Protein AF-0000000070833401 (afdb_homodimer)

InterPro domains:
  IPR004697 p-Aminobenzoyl-glutamate transport protein AbgT [PF03806] (28-551)
  IPR004697 p-Aminobenzoyl-glutamate transport protein AbgT [PTHR30282] (25-554)

Radius of gyration: 35.16 Å; Cα contacts (8 Å, |Δi|>4): 1735; chains: 2; bounding box: 99×110×79 Å

Foldseek 3Di:
DVVVVVVVVVVVCVVCCLVVCLVVVVVVLVVLQVVLVVDDFLLVVLVVLLVVLLVVLQVCCVVPVQAFKWWFFFQDPNRTDIDIDGFHFDRLVDPVNVVCCVVCLVVLLVVQQLVVLLLLLLLLLLLLVLLCVLVLVLLQQQVPADLVCLLLSLLLSLLANCQNPCNLLVRSLLSQLVVCVVSVAHSLLRNLSNLLSNLLSPLAYQDQHSLLSNLQSNLCSLVVHRQDFSFQQHQLSPVLSSVLSVLSSCCSVPPLSVVCCVPAVVQFPPPPVCCPPPVVVVSDDDPLQVQLVVLLVVLLVVLVVVVVCQCPPPPHQAPLVVDVVSVVVLCVVPNPRSVRSHCGRVVSVSVSVSSNVSSVSNNVSSVVPPDPVVSVVSSVVSNVVCVVVSSSSSSLSSSSVSCVNSVVLVVLLQVLLVVCQPPDLLVVLLVLLQVLLSCCLSPVDLNSVCSSCVSRVLSNVVSVFFRSSLVVSSNSLSNSLNNQLRPPNPSLVVSQVSSCVRGHPVCSVVRDSSNSSSSCVSSSVSSSVSSSVVSSVCLVVQPRSGDSRTGGDPGGPRPIDRDPDDPPDPDDPDPPPVPPPDPPPPDPPPPPPPD/DVVVVVVVVVVVCVVCCLVVCLVVVVVVLVVLQVVLVVDDFLLVVLVVLLVVLLVVLQVCCVVPVQAFKWWFFFQDPNRTDIDIDGFHFDRLPDPVNVVCCVVCLVVLLVVQQLVVLLLLLLLLLLLLVLLCVLVLVLLQQQVPADLVCLLLSLLLSLLANVQNPCNLLVRSLLSQLVVCVVSVAHSLLRNLSNLLSNLLSPLAYQDQHSLLSNLQSNLCSLVVHRQDFSFQQHQLSPVLSSVLSVLSSCCSVPPLSVVCCVPAVVQFPPPPVCCPPPVVVVSDDDPLQVQLVVLLVVLLVVLVVVVVCQCPPPPHQAPLVVDVVNVVVQCVVPNCRSVRSHCGNVVSVSVSVSSNRSSVSNNVSSVVPPDPVVSVVSSVVSNVVCVVVSSSSSSLSSSSVSCVNSVVLVVLLQVLLVVCQPPDLLVVLLVLLQVLLSCCLSPVDLNSVCSSCVSRVLSNVVSVFFRSSLVVSSNSLSNSLNNQLRPPNPSLVVSQVSSCVRGHPVCSVVRDSSNSSSSCVSSSVSSSVSSSVVSSVCLVVQPRSGDSRTGGDPGGPRPIDRDPDDDPDPDDPDPPVVPPPDPPPPDPPPPPPPD

pLDDT: mean 80.58, std 19.97, range [19.89, 97.88]

Nearest PDB structures (foldseek):
  4r0c-assembly1_C  TM=8.937E-01  e=2.281E-22  Alcanivorax borkumensis SK2
  4r0c-assembly1_B  TM=8.796E-01  e=7.662E-22  Alcanivorax borkumensis SK2
  4r1i-assembly1_B  TM=8.698E-01  e=1.066E-20  Neisseria gonorrhoeae FA19
  8b22-assembly1_A  TM=9.460E-02  e=7.905E-01  Thermotoga maritima
  8b22-assembly1_B  TM=8.863E-02  e=1.479E+00  Thermotoga maritima

Solvent-accessible surface area (backbone atoms only — not comparable to full-atom values): 60332 Å² total; per-residue (Å²): 111,69,70,59,49,54,52,47,50,55,45,47,50,47,47,48,49,48,50,50,42,46,54,50,41,48,52,50,45,48,49,39,51,51,53,29,68,65,51,66,54,67,55,57,44,33,51,52,51,38,51,48,50,45,52,50,23,36,51,43,23,68,76,32,71,87,30,49,52,44,29,39,24,22,39,53,96,90,36,77,44,75,45,77,42,79,43,56,40,40,41,52,89,40,56,68,25,48,42,50,47,60,70,37,54,49,53,35,38,42,60,31,53,30,56,38,53,48,54,53,38,42,30,18,45,35,35,18,48,74,30,41,50,53,58,53,52,53,40,50,59,61,65,69,58,50,77,88,49,37,62,41,48,41,20,41,53,18,17,54,28,33,57,56,61,66,50,31,68,71,51,49,22,58,49,28,22,51,52,25,43,75,62,74,38,64,29,58,48,23,31,52,42,23,45,49,15,30,46,42,10,67,44,17,40,85,54,79,34,67,66,40,49,45,53,29,31,43,51,21,42,63,65,74,42,86,72,52,43,60,42,10,44,40,54,47,14,43,54,40,43,63,49,52,18,53,52,48,33,51,42,39,67,70,48,44,41,54,51,43,53,73,71,42,51,85,43,43,44,71,62,76,61,69,68,41,79,65,59,70,56,59,53,58,76,48,74,40,52,50,47,8,51,52,41,26,51,52,48,52,51,50,52,50,49,52,53,47,46,28,38,69,38,86,88,32,46,31,12,24,84,79,29,67,67,55,23,51,55,35,32,70,75,37,82,64,43,26,57,60,21,27,54,62,83,34,40,62,58,55,51,24,50,47,32,31,48,40,10,50,37,19,7,54,55,38,53,63,39,80,50,75,61,48,56,56,49,41,40,28,50,29,42,35,68,42,16,59,59,50,56,37,45,46,40,46,24,49,32,55,49,49,32,55,65,25,36,47,50,59,52,46,24,52,55,48,9,55,70,46,50,81,54,54,63,68,55,51,49,50,52,50,21,52,48,37,28,55,48,19,42,48,42,62,45,70,62,60,48,42,65,68,45,36,61,55,50,41,46,23,39,38,58,54,37,33,20,54,39,39,49,52,47,36,46,34,51,13,38,22,23,30,45,65,59,18,83,68,33,86,58,52,66,55,54,48,52,56,44,42,72,47,33,30,77,89,48,42,82,72,56,43,72,67,50,53,35,61,61,32,44,63,53,28,51,52,47,33,51,52,50,49,52,52,46,52,51,40,57,73,69,53,51,51,33,22,59,82,8,41,37,52,43,82,61,51,44,62,60,53,60,70,62,86,79,71,90,79,82,79,70,86,76,64,80,66,63,76,56,63,62,68,84,74,79,76,82,77,79,78,74,79,76,85,121,114,70,70,58,49,52,52,47,49,54,44,48,49,49,47,47,48,48,51,49,42,45,53,50,41,48,53,49,44,48,49,39,50,52,53,30,69,65,50,66,55,66,55,57,44,31,51,52,51,36,51,50,50,44,52,49,22,35,52,44,23,70,76,32,72,87,31,48,52,41,31,40,25,23,40,55,94,91,37,76,44,76,46,77,42,79,43,56,38,40,42,52,88,38,56,68,25,48,42,49,47,60,71,36,52,50,51,36,38,42,62,31,54,30,55,37,52,48,54,53,37,40,31,18,44,35,34,19,48,73,28,41,50,53,59,53,51,54,40,49,60,61,64,68,59,51,76,89,48,36,61,40,49,42,20,40,51,17,19,56,28,33,56,54,62,66,50,30,68,72,52,47,22,60,50,28,24,53,52,25,44,75,62,74,39,64,28,58,50,24,30,53,44,24,45,50,15,30,44,42,9,68,44,17,40,86,54,79,34,66,66,40,48,45,54,29,32,42,51,19,42,63,66,76,43,87,72,51,44,60,41,10,43,39,55,48,16,42,54,42,42,62,50,51,20,54,51,47,33,50,43,38,68,70,47,44,41,54,50,44,53,75,70,42,52,86,42,43,44,71,63,75,61,70,68,42,78,66,58,70,55,59,53,58,74,49,74,41,51,49,47,10,51,52,42,27,51,53,48,51,50,52,52,50,50,53,53,48,46,28,37,68,39,87,87,32,46,30,12,24,84,80,29,67,67,55,24,51,54,36,34,72,76,38,83,64,43,27,57,61,22,27,54,62,83,35,40,62,58,54,51,25,49,48,32,31,47,39,10,51,36,19,8,53,55,38,53,62,38,81,51,74,60,48,56,55,50,41,39,27,49,29,41,34,68,42,16,58,58,49,54,38,44,46,40,44,24,49,31,54,49,48,33,54,64,23,37,47,50,59,54,46,25,51,55,48,10,55,68,47,49,81,53,55,65,68,57,50,49,49,52,50,20,53,49,35,28,55,48,20,43,49,43,64,45,71,63,59,48,42,66,66,44,36,63,54,50,41,45,22,38,37,58,54,37,32,20,54,40,40,47,53,47,37,45,34,52,13,38,21,22,30,46,67,61,19,83,68,33,84,58,52,67,57,53,49,50,55,45,41,72,46,32,29,76,91,47,42,82,74,55,44,70,65,50,54,36,61,61,32,43,62,54,29,51,52,46,33,51,52,50,49,52,52,46,51,53,41,56,72,70,53,52,51,34,21,59,81,8,40,35,53,43,82,63,52,43,62,62,53,60,71,60,86,78,72,91,80,82,78,70,84,76,62,79,64,63,77,56,63,62,67,86,74,81,77,82,77,79,78,75,78,78,84,120

Structure (mmCIF, N/CA/C/O backbone):
data_AF-0000000070833401-model_v1
#
loop_
_entity.id
_entity.type
_entity.pdbx_description
1 polymer 'Aminobenzoyl-glutamate transporter'
#
loop_
_atom_site.group_PDB
_atom_site.id
_atom_site.type_symbol
_atom_site.label_atom_id
_atom_site.label_alt_id
_atom_site.label_comp_id
_atom_site.label_asym_id
_atom_site.label_entity_id
_atom_site.label_seq_id
_atom_site.pdbx_PDB_ins_code
_atom_site.Cartn_x
_atom_site.Cartn_y
_atom_site.Cartn_z
_atom_site.occupancy
_atom_site.B_iso_or_equiv
_atom_site.auth_seq_id
_atom_site.auth_comp_id
_atom_site.auth_asym_id
_atom_site.auth_atom_id
_atom_site.pdbx_PDB_model_num
ATOM 1 N N . MET A 1 1 ? 26.453 59.094 28.078 1 33.78 1 MET A N 1
ATOM 2 C CA . MET A 1 1 ? 26.672 58.094 29.125 1 33.78 1 MET A CA 1
ATOM 3 C C . MET A 1 1 ? 25.438 57.219 29.312 1 33.78 1 MET A C 1
ATOM 5 O O . MET A 1 1 ? 25.547 56.031 29.578 1 33.78 1 MET A O 1
ATOM 9 N N . ARG A 1 2 ? 24.188 57.781 29.219 1 46.44 2 ARG A N 1
ATOM 10 C CA . ARG A 1 2 ? 22.953 57.062 29.406 1 46.44 2 ARG A CA 1
ATOM 11 C C . ARG A 1 2 ? 22.688 56.125 28.219 1 46.44 2 ARG A C 1
ATOM 13 O O . ARG A 1 2 ? 22.219 55 28.391 1 46.44 2 ARG A O 1
ATOM 20 N N . GLU A 1 3 ? 22.984 56.531 26.922 1 43.03 3 GLU A N 1
ATOM 21 C CA . GLU A 1 3 ? 22.781 55.688 25.766 1 43.03 3 GLU A CA 1
ATOM 22 C C . GLU A 1 3 ? 23.734 54.5 25.766 1 43.03 3 GLU A C 1
ATOM 24 O O . GLU A 1 3 ? 23.359 53.406 25.359 1 43.03 3 GLU A O 1
ATOM 29 N N . ARG A 1 4 ? 25 54.656 26.281 1 44.91 4 ARG A N 1
ATOM 30 C CA . ARG A 1 4 ? 25.953 53.531 26.375 1 44.91 4 ARG A CA 1
ATOM 31 C C . ARG A 1 4 ? 25.516 52.531 27.422 1 44.91 4 ARG A C 1
ATOM 33 O O . ARG A 1 4 ? 25.719 51.312 27.266 1 44.91 4 ARG A O 1
ATOM 40 N N . THR A 1 5 ? 24.953 53.031 28.516 1 44.28 5 THR A N 1
ATOM 41 C CA . THR A 1 5 ? 24.531 52.125 29.562 1 44.28 5 THR A CA 1
ATOM 42 C C . THR A 1 5 ? 23.328 51.281 29.125 1 44.28 5 THR A C 1
ATOM 44 O O . THR A 1 5 ? 23.234 50.094 29.453 1 44.28 5 THR A O 1
ATOM 47 N N . GLU A 1 6 ? 22.344 51.938 28.406 1 39.84 6 GLU A N 1
ATOM 48 C CA . GLU A 1 6 ? 21.203 51.156 27.953 1 39.84 6 GLU A CA 1
ATOM 49 C C . GLU A 1 6 ? 21.609 50.156 26.891 1 39.84 6 GLU A C 1
ATOM 51 O O . GLU A 1 6 ? 21.094 49.031 26.875 1 39.84 6 GLU A O 1
ATOM 56 N N . GLN A 1 7 ? 22.562 50.469 26.047 1 41.88 7 GLN A N 1
ATOM 57 C CA . GLN A 1 7 ? 23.094 49.5 25.094 1 41.88 7 GLN A CA 1
ATOM 58 C C . GLN A 1 7 ? 23.828 48.375 25.797 1 41.88 7 GLN A C 1
ATOM 60 O O . GLN A 1 7 ? 23.766 47.219 25.375 1 41.88 7 GLN A O 1
ATOM 65 N N . ALA A 1 8 ? 24.547 48.625 26.828 1 45.19 8 ALA A N 1
ATOM 66 C CA . ALA A 1 8 ? 25.266 47.625 27.594 1 45.19 8 ALA A CA 1
ATOM 67 C C . ALA A 1 8 ? 24.281 46.719 28.359 1 45.19 8 ALA A C 1
ATOM 69 O O . ALA A 1 8 ? 24.5 45.5 28.453 1 45.19 8 ALA A O 1
ATOM 70 N N . ARG A 1 9 ? 23.281 47.219 28.938 1 46.38 9 ARG A N 1
ATOM 71 C CA . ARG A 1 9 ? 22.297 46.406 29.641 1 46.38 9 ARG A CA 1
ATOM 72 C C . ARG A 1 9 ? 21.516 45.531 28.656 1 46.38 9 ARG A C 1
ATOM 74 O O . ARG A 1 9 ? 21.203 44.375 28.969 1 46.38 9 ARG A O 1
ATOM 81 N N . SER A 1 10 ? 21.109 46.156 27.547 1 40.22 10 SER A N 1
ATOM 82 C CA . SER A 1 10 ? 20.469 45.344 26.5 1 40.22 10 SER A CA 1
ATOM 83 C C . SER A 1 10 ? 21.438 44.281 25.969 1 40.22 10 SER A C 1
ATOM 85 O O . SER A 1 10 ? 21.031 43.156 25.688 1 40.22 10 SER A O 1
ATOM 87 N N . LEU A 1 11 ? 22.734 44.656 25.875 1 39.94 11 LEU A N 1
ATOM 88 C CA . LEU A 1 11 ? 23.734 43.656 25.469 1 39.94 11 LEU A CA 1
ATOM 89 C C . LEU A 1 11 ? 23.922 42.594 26.547 1 39.94 11 LEU A C 1
ATOM 91 O O . LEU A 1 11 ? 24.047 41.406 26.234 1 39.94 11 LEU A O 1
ATOM 95 N N . LYS A 1 12 ? 24.031 43 27.812 1 43.66 12 LYS A N 1
ATOM 96 C CA . LYS A 1 12 ? 24.172 42.062 28.906 1 43.66 12 LYS A CA 1
ATOM 97 C C . LYS A 1 12 ? 22.938 41.156 29 1 43.66 12 LYS A C 1
ATOM 99 O O . LYS A 1 12 ? 23.047 39.969 29.281 1 43.66 12 LYS A O 1
ATOM 104 N N . PHE A 1 13 ? 21.766 41.75 28.891 1 38.03 13 PHE A N 1
ATOM 105 C CA . PHE A 1 13 ? 20.578 40.906 28.828 1 38.03 13 PHE A CA 1
ATOM 106 C C . PHE A 1 13 ? 20.641 39.938 27.641 1 38.03 13 PHE A C 1
ATOM 108 O O . PHE A 1 13 ? 20.266 38.781 27.75 1 38.03 13 PHE A O 1
ATOM 115 N N . ARG A 1 14 ? 21.172 40.469 26.531 1 37.56 14 ARG A N 1
ATOM 116 C CA . ARG A 1 14 ? 21.312 39.688 25.312 1 37.56 14 ARG A CA 1
ATOM 117 C C . ARG A 1 14 ? 22.344 38.594 25.484 1 37.56 14 ARG A C 1
ATOM 119 O O . ARG A 1 14 ? 22.125 37.438 25.047 1 37.56 14 ARG A O 1
ATOM 126 N N . VAL A 1 15 ? 23.422 38.969 26.078 1 40.91 15 VAL A N 1
ATOM 127 C CA . VAL A 1 15 ? 24.469 37.969 26.312 1 40.91 15 VAL A CA 1
ATOM 128 C C . VAL A 1 15 ? 24.031 36.969 27.391 1 40.91 15 VAL A C 1
ATOM 130 O O . VAL A 1 15 ? 24.234 35.781 27.266 1 40.91 15 VAL A O 1
ATOM 133 N N . LYS A 1 16 ? 23.484 37.438 28.469 1 41.69 16 LYS A N 1
ATOM 134 C CA . LYS A 1 16 ? 23.016 36.531 29.531 1 41.69 16 LYS A CA 1
ATOM 135 C C . LYS A 1 16 ? 21.828 35.688 29.062 1 41.69 16 LYS A C 1
ATOM 137 O O . LYS A 1 16 ? 21.719 34.531 29.406 1 41.69 16 LYS A O 1
ATOM 142 N N . PHE A 1 17 ? 20.938 36.344 28.391 1 35.47 17 PHE A N 1
ATOM 143 C CA . PHE A 1 17 ? 19.875 35.531 27.797 1 35.47 17 PHE A CA 1
ATOM 144 C C . PHE A 1 17 ? 20.422 34.5 26.828 1 35.47 17 PHE A C 1
ATOM 146 O O . PHE A 1 17 ? 19.984 33.344 26.812 1 35.47 17 PHE A O 1
ATOM 153 N N . SER A 1 18 ? 21.422 34.938 26.016 1 40.56 18 SER A N 1
ATOM 154 C CA . SER A 1 18 ? 22.031 34.031 25.062 1 40.56 18 SER A CA 1
ATOM 155 C C . SER A 1 18 ? 22.812 32.938 25.781 1 40.56 18 SER A C 1
ATOM 157 O O . SER A 1 18 ? 22.781 31.766 25.375 1 40.56 18 SER A O 1
ATOM 159 N N . ALA A 1 19 ? 23.672 33.281 26.75 1 44.22 19 ALA A N 1
ATOM 160 C CA . ALA A 1 19 ? 24.438 32.312 27.516 1 44.22 19 ALA A CA 1
ATOM 161 C C . ALA A 1 19 ? 23.516 31.422 28.359 1 44.22 19 ALA A C 1
ATOM 163 O O . ALA A 1 19 ? 23.75 30.219 28.484 1 44.22 19 ALA A O 1
ATOM 164 N N . SER A 1 20 ? 22.656 31.922 29.094 1 42.16 20 SER A N 1
ATOM 165 C CA . SER A 1 20 ? 21.688 31.156 29.875 1 42.16 20 SER A CA 1
ATOM 166 C C . SER A 1 20 ? 20.797 30.297 28.984 1 42.16 20 SER A C 1
ATOM 168 O O . SER A 1 20 ? 20.484 29.156 29.312 1 42.16 20 SER A O 1
ATOM 170 N N . PHE A 1 21 ? 20.359 30.891 27.953 1 42.53 21 PHE A N 1
ATOM 171 C CA . PHE A 1 21 ? 19.594 30.109 26.984 1 42.53 21 PHE A CA 1
ATOM 172 C C . PHE A 1 21 ? 20.469 29.062 26.328 1 42.53 21 PHE A C 1
ATOM 174 O O . PHE A 1 21 ? 20 27.984 25.969 1 42.53 21 PHE A O 1
ATOM 181 N N . GLY A 1 22 ? 21.766 29.422 26.062 1 47.41 22 GLY A N 1
ATOM 182 C CA . GLY A 1 22 ? 22.672 28.422 25.531 1 47.41 22 GLY A CA 1
ATOM 183 C C . GLY A 1 22 ? 22.828 27.203 26.438 1 47.41 22 GLY A C 1
ATOM 184 O O . GLY A 1 22 ? 22.75 26.062 25.969 1 47.41 22 GLY A O 1
ATOM 185 N N . LYS A 1 23 ? 23.203 27.516 27.688 1 50.62 23 LYS A N 1
ATOM 186 C CA . LYS A 1 23 ? 23.359 26.438 28.656 1 50.62 23 LYS A CA 1
ATOM 187 C C . LYS A 1 23 ? 22.016 25.781 28.953 1 50.62 23 LYS A C 1
ATOM 189 O O . LYS A 1 23 ? 21.922 24.547 29.016 1 50.62 23 LYS A O 1
ATOM 194 N N . ILE A 1 24 ? 21.047 26.438 29.266 1 49.03 24 ILE A N 1
ATOM 195 C CA . ILE A 1 24 ? 19.688 25.938 29.469 1 49.03 24 ILE A CA 1
ATOM 196 C C . ILE A 1 24 ? 19.188 25.281 28.172 1 49.03 24 ILE A C 1
ATOM 198 O O . ILE A 1 24 ? 18.531 24.234 28.219 1 49.03 24 ILE A O 1
ATOM 202 N N . GLY A 1 25 ? 19.578 25.938 27.078 1 53.31 25 GLY A N 1
ATOM 203 C CA . GLY A 1 25 ? 19.266 25.391 25.766 1 53.31 25 GLY A CA 1
ATOM 204 C C . GLY A 1 25 ? 19.875 24.016 25.531 1 53.31 25 GLY A C 1
ATOM 205 O O . GLY A 1 25 ? 19.188 23.109 25.062 1 53.31 25 GLY A O 1
ATOM 206 N N . ASN A 1 26 ? 21.172 24 25.938 1 56.78 26 ASN A N 1
ATOM 207 C CA . ASN A 1 26 ? 21.828 22.719 25.734 1 56.78 26 ASN A CA 1
ATOM 208 C C . ASN A 1 26 ? 21.266 21.641 26.641 1 56.78 26 ASN A C 1
ATOM 210 O O . ASN A 1 26 ? 21.078 20.484 26.219 1 56.78 26 ASN A O 1
ATOM 214 N N . LYS A 1 27 ? 21.109 21.984 28 1 60.25 27 LYS A N 1
ATOM 215 C CA . LYS A 1 27 ? 20.547 21 28.906 1 60.25 27 LYS A CA 1
ATOM 216 C C . LYS A 1 27 ? 19.125 20.625 28.516 1 60.25 27 LYS A C 1
ATOM 218 O O . LYS A 1 27 ? 18.719 19.453 28.609 1 60.25 27 LYS A O 1
ATOM 223 N N . THR A 1 28 ? 18.359 21.656 28.172 1 62.5 28 THR A N 1
ATOM 224 C CA . THR A 1 28 ? 17 21.391 27.719 1 62.5 28 THR A CA 1
ATOM 225 C C . THR A 1 28 ? 17.016 20.547 26.438 1 62.5 28 THR A C 1
ATOM 227 O O . THR A 1 28 ? 16.203 19.625 26.297 1 62.5 28 THR A O 1
ATOM 230 N N . LEU A 1 29 ? 17.953 20.844 25.688 1 63.16 29 LEU A N 1
ATOM 231 C CA . LEU A 1 29 ? 18.062 20.078 24.469 1 63.16 29 LEU A CA 1
ATOM 232 C C . LEU A 1 29 ? 18.438 18.625 24.766 1 63.16 29 LEU A C 1
ATOM 234 O O . LEU A 1 29 ? 17.922 17.703 24.125 1 63.16 29 LEU A O 1
ATOM 238 N N . ASN A 1 30 ? 19.312 18.5 25.672 1 65.5 30 ASN A N 1
ATOM 239 C CA . ASN A 1 30 ? 19.703 17.156 26.062 1 65.5 30 ASN A CA 1
ATOM 240 C C . ASN A 1 30 ? 18.531 16.391 26.688 1 65.5 30 ASN A C 1
ATOM 242 O O . ASN A 1 30 ? 18.391 15.188 26.469 1 65.5 30 ASN A O 1
ATOM 246 N N . GLY A 1 31 ? 17.828 17.109 27.516 1 66.12 31 GLY A N 1
ATOM 247 C CA . GLY A 1 31 ? 16.641 16.484 28.078 1 66.12 31 GLY A CA 1
ATOM 248 C C . GLY A 1 31 ? 15.625 16.078 27.031 1 66.12 31 GLY A C 1
ATOM 249 O O . GLY A 1 31 ? 15.062 14.984 27.094 1 66.12 31 GLY A O 1
ATOM 250 N N . ILE A 1 32 ? 15.492 16.938 26.156 1 68.2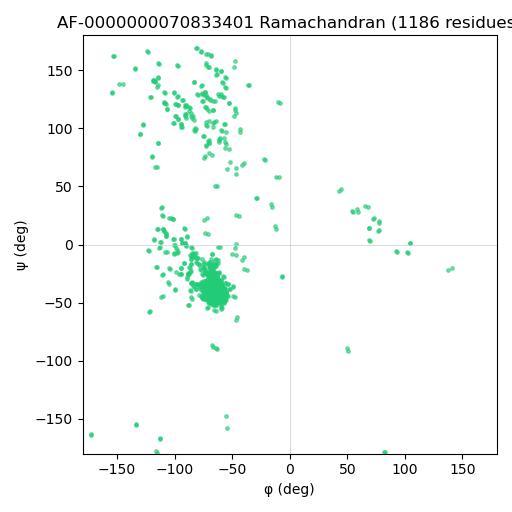5 32 ILE A N 1
ATOM 251 C CA . ILE A 1 32 ? 14.547 16.672 25.062 1 68.25 32 ILE A CA 1
ATOM 252 C C . ILE A 1 32 ? 15.039 15.477 24.25 1 68.25 32 ILE A C 1
ATOM 254 O O . ILE A 1 32 ? 14.258 14.609 23.875 1 68.25 32 ILE A O 1
ATOM 258 N N . GLU A 1 33 ? 16.25 15.5 24 1 64.94 33 GLU A N 1
ATOM 259 C CA . GLU A 1 33 ? 16.844 14.391 23.25 1 64.94 33 GLU A CA 1
ATOM 260 C C . GLU A 1 33 ? 16.688 13.078 24.016 1 64.94 33 GLU A C 1
ATOM 262 O O . GLU A 1 33 ? 16.406 12.039 23.422 1 64.94 33 GLU A O 1
ATOM 267 N N . TRP A 1 34 ? 16.953 13.195 25.297 1 66.25 34 TRP A N 1
ATOM 268 C CA . TRP A 1 34 ? 16.859 12 26.125 1 66.25 34 TRP A CA 1
ATOM 269 C C . TRP A 1 34 ? 15.438 11.469 26.156 1 66.25 34 TRP A C 1
ATOM 271 O O . TRP A 1 34 ? 15.211 10.266 26.016 1 66.25 34 TRP A O 1
ATOM 281 N N . LEU A 1 35 ? 14.492 12.344 26.391 1 67.25 35 LEU A N 1
ATOM 282 C CA . LEU A 1 35 ? 13.094 11.938 26.422 1 67.25 35 LEU A CA 1
ATOM 283 C C . LEU A 1 35 ? 12.641 11.438 25.047 1 67.25 35 LEU A C 1
ATOM 285 O O . LEU A 1 35 ? 11.859 10.484 24.953 1 67.25 35 LEU A O 1
ATOM 289 N N . GLY A 1 36 ? 13.008 12.117 24.078 1 65.44 36 GLY A N 1
ATOM 290 C CA . GLY A 1 36 ? 12.695 11.703 22.719 1 65.44 36 GLY A CA 1
ATOM 291 C C . GLY A 1 36 ? 13.211 10.312 22.391 1 65.44 36 GLY A C 1
ATOM 292 O O . GLY A 1 36 ? 12.531 9.531 21.719 1 65.44 36 GLY A O 1
ATOM 293 N N . ASN A 1 37 ? 14.336 10.039 22.906 1 66.31 37 ASN A N 1
ATOM 294 C CA . ASN A 1 37 ? 14.938 8.734 22.656 1 66.31 37 ASN A CA 1
ATOM 295 C C . ASN A 1 37 ? 14.234 7.633 23.438 1 66.31 37 ASN A C 1
ATOM 297 O O . ASN A 1 37 ? 14.344 6.453 23.094 1 66.31 37 ASN A O 1
ATOM 301 N N . LYS A 1 38 ? 13.586 8.07 24.438 1 71.94 38 LYS A N 1
ATOM 302 C CA . LYS A 1 38 ? 12.914 7.074 25.25 1 71.94 38 LYS A CA 1
ATOM 303 C C . LYS A 1 38 ? 11.531 6.742 24.703 1 71.94 38 LYS A C 1
ATOM 305 O O . LYS A 1 38 ? 10.969 5.684 25 1 71.94 38 LYS A O 1
ATOM 310 N N . LEU A 1 39 ? 11.016 7.656 23.969 1 72.94 39 LEU A N 1
ATOM 311 C CA . LEU A 1 39 ? 9.711 7.391 23.375 1 72.94 39 LEU A CA 1
ATOM 312 C C . LEU A 1 39 ? 9.812 6.367 22.25 1 72.94 39 LEU A C 1
ATOM 314 O O . LEU A 1 39 ? 10.68 6.484 21.375 1 72.94 39 LEU A O 1
ATOM 318 N N . PRO A 1 40 ? 8.969 5.359 22.438 1 78.56 40 PRO A N 1
ATOM 319 C CA . PRO A 1 40 ? 9.008 4.352 21.359 1 78.56 40 PRO A CA 1
ATOM 320 C C . PRO A 1 40 ? 8.555 4.906 20.016 1 78.56 40 PRO A C 1
ATOM 322 O O . PRO A 1 40 ? 7.75 5.836 19.969 1 78.56 40 PRO A O 1
ATOM 325 N N . LYS A 1 41 ? 9.023 4.418 19.016 1 80.19 41 LYS A N 1
ATOM 326 C CA . LYS A 1 41 ? 8.594 4.758 17.656 1 80.19 41 LYS A CA 1
ATOM 327 C C . LYS A 1 41 ? 7.109 4.445 17.469 1 80.19 41 LYS A C 1
ATOM 329 O O . LYS A 1 41 ? 6.555 3.582 18.141 1 80.19 41 LYS A O 1
ATOM 334 N N . PRO A 1 42 ? 6.52 5.219 16.625 1 82.5 42 PRO A N 1
ATOM 335 C CA . PRO A 1 42 ? 5.074 5.098 16.438 1 82.5 42 PRO A CA 1
ATOM 336 C C . PRO A 1 42 ? 4.629 3.652 16.203 1 82.5 42 PRO A C 1
ATOM 338 O O . PRO A 1 42 ? 3.592 3.232 16.719 1 82.5 42 PRO A O 1
ATOM 341 N N . PHE A 1 43 ? 5.375 2.865 15.516 1 89.81 43 PHE A N 1
ATOM 342 C CA . PHE A 1 43 ? 5.023 1.477 15.242 1 89.81 43 PHE A CA 1
ATOM 343 C C . PHE A 1 43 ? 4.848 0.695 16.531 1 89.81 43 PHE A C 1
ATOM 345 O O . PHE A 1 43 ? 3.834 0.023 16.734 1 89.81 43 PHE A O 1
ATOM 352 N N . TYR A 1 44 ? 5.73 0.786 17.406 1 90.12 44 TYR A N 1
ATOM 353 C CA . TYR A 1 44 ? 5.691 0.055 18.672 1 90.12 44 TYR A CA 1
ATOM 354 C C . TYR A 1 44 ? 4.684 0.677 19.625 1 90.12 44 TYR A C 1
ATOM 356 O O . TYR A 1 44 ? 4.047 -0.029 20.422 1 90.12 44 TYR A O 1
ATOM 364 N N . LEU A 1 45 ? 4.617 1.967 19.562 1 87.12 45 LEU A N 1
ATOM 365 C CA . LEU A 1 45 ? 3.643 2.641 20.406 1 87.12 45 LEU A CA 1
ATOM 366 C C . LEU A 1 45 ? 2.236 2.113 20.141 1 87.12 45 LEU A C 1
ATOM 368 O O . LEU A 1 45 ? 1.479 1.853 21.078 1 87.12 45 LEU A O 1
ATOM 372 N N . PHE A 1 46 ? 1.892 1.915 18.906 1 90.25 46 PHE A N 1
ATOM 373 C CA . PHE A 1 46 ? 0.563 1.425 18.562 1 90.25 46 PHE A CA 1
ATOM 374 C C . PHE A 1 46 ? 0.381 -0.018 19.016 1 90.25 46 PHE A C 1
ATOM 376 O O . PHE A 1 46 ? -0.72 -0.419 19.406 1 90.25 46 PHE A O 1
ATOM 383 N N . ILE A 1 47 ? 1.368 -0.785 18.906 1 93.81 47 ILE A N 1
ATOM 384 C CA . ILE A 1 47 ? 1.287 -2.166 19.375 1 93.81 47 ILE A CA 1
ATOM 385 C C . ILE A 1 47 ? 1.01 -2.188 20.875 1 93.81 47 ILE A C 1
ATOM 387 O O . ILE A 1 47 ? 0.127 -2.914 21.344 1 93.81 47 ILE A O 1
ATOM 391 N N . TYR A 1 48 ? 1.758 -1.337 21.641 1 93.62 48 TYR A N 1
ATOM 392 C CA . TYR A 1 48 ? 1.572 -1.272 23.094 1 93.62 48 TYR A CA 1
ATOM 393 C C . TYR A 1 48 ? 0.181 -0.759 23.438 1 93.62 48 TYR A C 1
ATOM 395 O O . TYR A 1 48 ? -0.485 -1.302 24.328 1 93.62 48 TYR A O 1
ATOM 403 N N . LEU A 1 49 ? -0.22 0.259 22.734 1 91.19 49 LEU A N 1
ATOM 404 C CA . LEU A 1 49 ? -1.541 0.821 23 1 91.19 49 LEU A CA 1
ATOM 405 C C . LEU A 1 49 ? -2.635 -0.201 22.703 1 91.19 49 LEU A C 1
ATOM 407 O O . LEU A 1 49 ? -3.621 -0.288 23.438 1 91.19 49 LEU A O 1
ATOM 411 N N . THR A 1 50 ? -2.488 -0.963 21.609 1 94.56 50 THR A N 1
ATOM 412 C CA . THR A 1 50 ? -3.459 -1.993 21.266 1 94.56 50 THR A CA 1
ATOM 413 C C . THR A 1 50 ? -3.539 -3.053 22.359 1 94.56 50 THR A C 1
ATOM 415 O O . THR A 1 50 ? -4.633 -3.457 22.75 1 94.56 50 THR A O 1
ATOM 418 N N . LEU A 1 51 ? -2.395 -3.463 22.875 1 96.19 51 LEU A N 1
ATOM 419 C CA . LEU A 1 51 ? -2.357 -4.457 23.938 1 96.19 51 LEU A CA 1
ATOM 420 C C . LEU A 1 51 ? -2.998 -3.912 25.219 1 96.19 51 LEU A C 1
ATOM 422 O O . LEU A 1 51 ? -3.725 -4.633 25.906 1 96.19 51 LEU A O 1
ATOM 426 N N . ILE A 1 52 ? -2.719 -2.707 25.484 1 95.31 52 ILE A N 1
ATOM 427 C CA . ILE A 1 52 ? -3.287 -2.074 26.672 1 95.31 52 ILE A CA 1
ATOM 428 C C . ILE A 1 52 ? -4.809 -2.031 26.547 1 95.31 52 ILE A C 1
ATOM 430 O O . ILE A 1 52 ? -5.52 -2.35 27.5 1 95.31 52 ILE A O 1
ATOM 434 N N . ILE A 1 53 ? -5.324 -1.678 25.406 1 94.06 53 ILE A N 1
ATOM 435 C CA . ILE A 1 53 ? -6.762 -1.59 25.172 1 94.06 53 ILE A CA 1
ATOM 436 C C . ILE A 1 53 ? -7.383 -2.98 25.266 1 94.06 53 ILE A C 1
ATOM 438 O O . ILE A 1 53 ? -8.492 -3.137 25.781 1 94.06 53 ILE A O 1
ATOM 442 N N . MET A 1 54 ? -6.676 -3.949 24.766 1 96.31 54 MET A N 1
ATOM 443 C CA . MET A 1 54 ? -7.18 -5.316 24.828 1 96.31 54 MET A CA 1
ATOM 444 C C . MET A 1 54 ? -7.312 -5.785 26.281 1 96.31 54 MET A C 1
ATOM 446 O O . MET A 1 54 ? -8.328 -6.371 26.656 1 96.31 54 MET A O 1
ATOM 450 N N . VAL A 1 55 ? -6.32 -5.492 27.062 1 96.88 55 VAL A N 1
ATOM 451 C CA . VAL A 1 55 ? -6.328 -5.887 28.469 1 96.88 55 VAL A CA 1
ATOM 452 C C . VAL A 1 55 ? -7.406 -5.105 29.219 1 96.88 55 VAL A C 1
ATOM 454 O O . VAL A 1 55 ? -8.156 -5.676 30.016 1 96.88 55 VAL A O 1
ATOM 457 N N . LEU A 1 56 ? -7.504 -3.852 28.953 1 95.56 56 LEU A N 1
ATOM 458 C CA . LEU A 1 56 ? -8.516 -3.02 29.594 1 95.56 56 LEU A CA 1
ATOM 459 C C . LEU A 1 56 ? -9.922 -3.508 29.234 1 95.56 56 LEU A C 1
ATOM 461 O O . LEU A 1 56 ? -10.797 -3.564 30.109 1 95.56 56 LEU A O 1
ATOM 465 N N . ALA A 1 57 ? -10.164 -3.797 27.969 1 94.94 57 ALA A N 1
ATOM 466 C CA . ALA A 1 57 ? -11.469 -4.289 27.531 1 94.94 57 ALA A CA 1
ATOM 467 C C . ALA A 1 57 ? -11.812 -5.609 28.203 1 94.94 57 ALA A C 1
ATOM 469 O O . ALA A 1 57 ? -12.969 -5.863 28.531 1 94.94 57 ALA A O 1
ATOM 470 N N . MET A 1 58 ? -10.781 -6.441 28.375 1 95.75 58 MET A N 1
ATOM 471 C CA . MET A 1 58 ? -10.992 -7.703 29.062 1 95.75 58 MET A CA 1
ATOM 472 C C . MET A 1 58 ? -11.414 -7.461 30.516 1 95.75 58 MET A C 1
ATOM 474 O O . MET A 1 58 ? -12.367 -8.07 31 1 95.75 58 MET A O 1
ATOM 478 N N . ILE A 1 59 ? -10.727 -6.574 31.188 1 95.81 59 ILE A N 1
ATOM 479 C CA . ILE A 1 59 ? -11.016 -6.254 32.594 1 95.81 59 ILE A CA 1
ATOM 480 C C . ILE A 1 59 ? -12.43 -5.695 32.719 1 95.81 59 ILE A C 1
ATOM 482 O O . ILE A 1 59 ? -13.203 -6.121 33.562 1 95.81 59 ILE A O 1
ATOM 486 N N . LEU A 1 60 ? -12.82 -4.785 31.828 1 93.88 60 LEU A N 1
ATOM 487 C CA . LEU A 1 60 ? -14.133 -4.148 31.875 1 93.88 60 LEU A CA 1
ATOM 488 C C . LEU A 1 60 ? -15.234 -5.148 31.516 1 93.88 60 LEU A C 1
ATOM 490 O O . LEU A 1 60 ? -16.359 -5.043 32 1 93.88 60 LEU A O 1
ATOM 494 N N . HIS A 1 61 ? -14.852 -6.074 30.625 1 93.12 61 HIS A N 1
ATOM 495 C CA . HIS A 1 61 ? -15.797 -7.133 30.266 1 93.12 61 HIS A CA 1
ATOM 496 C C . HIS A 1 61 ? -16.188 -7.949 31.5 1 93.12 61 HIS A C 1
ATOM 498 O O . HIS A 1 61 ? -17.359 -8.32 31.641 1 93.12 61 HIS A O 1
ATOM 504 N N . PHE A 1 62 ? -15.242 -8.195 32.375 1 93.31 62 PHE A N 1
ATOM 505 C CA . PHE A 1 62 ? -15.508 -9.008 33.562 1 93.31 62 PHE A CA 1
ATOM 506 C C . PHE A 1 62 ? -16.109 -8.156 34.688 1 93.31 62 PHE A C 1
ATOM 508 O O . PHE A 1 62 ? -16.922 -8.641 35.469 1 93.31 62 PHE A O 1
ATOM 515 N N . VAL A 1 63 ? -15.719 -6.918 34.781 1 92.12 63 VAL A N 1
ATOM 516 C CA . VAL A 1 63 ? -16.203 -6.02 35.812 1 92.12 63 VAL A CA 1
ATOM 517 C C . VAL A 1 63 ? -17.641 -5.586 35.5 1 92.12 63 VAL A C 1
ATOM 519 O O . VAL A 1 63 ? -18.469 -5.469 36.406 1 92.12 63 VAL A O 1
ATOM 522 N N . PHE A 1 64 ? -17.859 -5.312 34.156 1 90.75 64 PHE A N 1
ATOM 523 C CA . PHE A 1 64 ? -19.188 -4.906 33.719 1 90.75 64 PHE A CA 1
ATOM 524 C C . PHE A 1 64 ? -19.734 -5.898 32.688 1 90.75 64 PHE A C 1
ATOM 526 O O . PHE A 1 64 ? -19.891 -5.566 31.516 1 90.75 64 PHE A O 1
ATOM 533 N N . PRO A 1 65 ? -20.172 -7.012 33.094 1 87.12 65 PRO A N 1
ATOM 534 C CA . PRO A 1 65 ? -20.625 -8.055 32.156 1 87.12 65 PRO A CA 1
ATOM 535 C C . PRO A 1 65 ? -21.844 -7.629 31.344 1 87.12 65 PRO A C 1
ATOM 537 O O . PRO A 1 65 ? -22.031 -8.086 30.203 1 87.12 65 PRO A O 1
ATOM 540 N N . GLU A 1 66 ? -22.672 -6.766 31.828 1 85.88 66 GLU A N 1
ATOM 541 C CA . GLU A 1 66 ? -23.875 -6.324 31.109 1 85.88 66 GLU A CA 1
ATOM 542 C C . GLU A 1 66 ? -23.594 -5.055 30.312 1 85.88 66 GLU A C 1
ATOM 544 O O . GLU A 1 66 ? -24.453 -4.582 29.562 1 85.88 66 GLU A O 1
ATOM 549 N N . GLY A 1 67 ? -22.328 -4.613 30.391 1 86.5 67 GLY A N 1
ATOM 550 C CA . GLY A 1 67 ? -21.969 -3.389 29.688 1 86.5 67 GLY A CA 1
ATOM 551 C C . GLY A 1 67 ? -22.344 -2.135 30.453 1 86.5 67 GLY A C 1
ATOM 552 O O . GLY A 1 67 ? -22.719 -2.209 31.625 1 86.5 67 GLY A O 1
ATOM 553 N N . ILE A 1 68 ? -22.094 -1.041 29.906 1 84.94 68 ILE A N 1
ATOM 554 C CA . ILE A 1 68 ? -22.453 0.246 30.484 1 84.94 68 ILE A CA 1
ATOM 555 C C . ILE A 1 68 ? -23.422 0.986 29.562 1 84.94 68 ILE A C 1
ATOM 557 O O . ILE A 1 68 ? -23.391 0.79 28.344 1 84.94 68 ILE A O 1
ATOM 561 N N . THR A 1 69 ? -24.312 1.595 30.125 1 79.94 69 THR A N 1
ATOM 562 C CA . THR A 1 69 ? -25.266 2.371 29.359 1 79.94 69 THR A CA 1
ATOM 563 C C . THR A 1 69 ? -24.891 3.85 29.359 1 79.94 69 THR A C 1
ATOM 565 O O . THR A 1 69 ? -24.625 4.43 30.406 1 79.94 69 THR A O 1
ATOM 568 N N . ILE A 1 70 ? -24.688 4.355 28.141 1 76.94 70 ILE A N 1
ATOM 569 C CA . ILE A 1 70 ? -24.375 5.773 28 1 76.94 70 ILE A CA 1
ATOM 570 C C . ILE A 1 70 ? -25.562 6.508 27.391 1 76.94 70 ILE A C 1
ATOM 572 O O . ILE A 1 70 ? -26.203 6.008 26.469 1 76.94 70 ILE A O 1
ATOM 576 N N . TYR A 1 71 ? -25.938 7.574 28.016 1 64.19 71 TYR A N 1
ATOM 577 C CA . TYR A 1 71 ? -27.047 8.414 27.547 1 64.19 71 TYR A CA 1
ATOM 578 C C . TYR A 1 71 ? -26.531 9.648 26.828 1 64.19 71 TYR A C 1
ATOM 580 O O . TYR A 1 71 ? -25.734 10.406 27.391 1 64.19 71 TYR A O 1
ATOM 588 N N . ASN A 1 72 ? -26.656 9.594 25.453 1 62.38 72 ASN A N 1
ATOM 589 C CA . ASN A 1 72 ? -26.281 10.766 24.688 1 62.38 72 ASN A CA 1
ATOM 590 C C . ASN A 1 72 ? -27.469 11.664 24.391 1 62.38 72 ASN A C 1
ATOM 592 O O . ASN A 1 72 ? -28.422 11.234 23.734 1 62.38 72 ASN A O 1
ATOM 596 N N . ILE A 1 73 ? -27.688 12.789 25.047 1 56.06 73 ILE A N 1
ATOM 597 C CA . ILE A 1 73 ? -28.781 13.734 24.844 1 56.06 73 ILE A CA 1
ATOM 598 C C . ILE A 1 73 ? -28.344 14.836 23.875 1 56.06 73 ILE A C 1
ATOM 600 O O . ILE A 1 73 ? -27.297 15.469 24.078 1 56.06 73 ILE A O 1
ATOM 604 N N . TYR A 1 74 ? -28.766 14.758 22.578 1 55.31 74 TYR A N 1
ATOM 605 C CA . TYR A 1 74 ? -28.406 15.859 21.688 1 55.31 74 TYR A CA 1
ATOM 606 C C . TYR A 1 74 ? -29.656 16.578 21.188 1 55.31 74 TYR A C 1
ATOM 608 O O . TYR A 1 74 ? -30.75 16.031 21.25 1 55.31 74 TYR A O 1
ATOM 616 N N . VAL A 1 75 ? -29.609 17.969 21.094 1 49.34 75 VAL A N 1
ATOM 617 C CA . VAL A 1 75 ? -30.688 18.812 20.609 1 49.34 75 VAL A CA 1
ATOM 618 C C . VAL A 1 75 ? -30.656 18.859 19.078 1 49.34 75 VAL A C 1
ATOM 620 O O . VAL A 1 75 ? -29.625 19.172 18.484 1 49.34 75 VAL A O 1
ATOM 623 N N . ARG A 1 76 ? -31.391 18.156 18.312 1 49.69 76 ARG A N 1
ATOM 624 C CA . ARG A 1 76 ? -31.594 18.281 16.875 1 49.69 76 ARG A CA 1
ATOM 625 C C . ARG A 1 76 ? -32.906 19 16.562 1 49.69 76 ARG A C 1
ATOM 627 O O . ARG A 1 76 ? -33.969 18.562 17 1 49.69 76 ARG A O 1
ATOM 634 N N . GLU A 1 77 ? -32.75 20 15.656 1 47 77 GLU A N 1
ATOM 635 C CA . GLU A 1 77 ? -33.906 20.797 15.25 1 47 77 GLU A CA 1
ATOM 636 C C . GLU A 1 77 ? -34.781 21.172 16.453 1 47 77 GLU A C 1
ATOM 638 O O . GLU A 1 77 ? -36 21 16.438 1 47 77 GLU A O 1
ATOM 643 N N . ASN A 1 78 ? -34.188 21.641 17.578 1 49.69 78 ASN A N 1
ATOM 644 C CA . ASN A 1 78 ? -34.812 22.172 18.766 1 49.69 78 ASN A CA 1
ATOM 645 C C . ASN A 1 78 ? -35.531 21.078 19.547 1 49.69 78 ASN A C 1
ATOM 647 O O . ASN A 1 78 ? -36.469 21.344 20.297 1 49.69 78 ASN A O 1
ATOM 651 N N . GLN A 1 79 ? -35.375 19.844 19 1 54.62 79 GLN A N 1
ATOM 652 C CA . GLN A 1 79 ? -35.938 18.734 19.75 1 54.62 79 GLN A CA 1
ATOM 653 C C . GLN A 1 79 ? -34.844 17.891 20.406 1 54.62 79 GLN A C 1
ATOM 655 O O . GLN A 1 79 ? -33.781 17.656 19.797 1 54.62 79 GLN A O 1
ATOM 660 N N . GLN A 1 80 ? -34.875 17.766 21.688 1 52.59 80 GLN A N 1
ATOM 661 C CA . GLN A 1 80 ? -33.938 16.938 22.422 1 52.59 80 GLN A CA 1
ATOM 662 C C . GLN A 1 80 ? -34.094 15.461 22.062 1 52.59 80 GLN A C 1
ATOM 664 O O . GLN A 1 80 ? -35.188 14.906 22.141 1 52.59 80 GLN A O 1
ATOM 669 N N . VAL A 1 81 ? -33.219 14.938 21.344 1 58.66 81 VAL A N 1
ATOM 670 C CA . VAL A 1 81 ? -33.219 13.523 21.016 1 58.66 81 VAL A CA 1
ATOM 671 C C . VAL A 1 81 ? -32.25 12.781 21.938 1 58.66 81 VAL A C 1
ATOM 673 O O . VAL A 1 81 ? -31.125 13.227 22.141 1 58.66 81 VAL A O 1
ATOM 676 N N . GLU A 1 82 ? -32.781 11.945 22.844 1 57.34 82 GLU A N 1
ATOM 677 C CA . GLU A 1 82 ? -31.969 11.102 23.719 1 57.34 82 GLU A CA 1
ATOM 678 C C . GLU A 1 82 ? -31.641 9.766 23.062 1 57.34 82 GLU A C 1
ATOM 680 O O . GLU A 1 82 ? -32.562 9.055 22.625 1 57.34 82 GLU A O 1
ATOM 685 N N . LYS A 1 83 ? -30.297 9.617 22.812 1 64.06 83 LYS A N 1
ATOM 686 C CA . LYS A 1 83 ? -29.891 8.312 22.297 1 64.06 83 LYS A CA 1
ATOM 687 C C . LYS A 1 83 ? -29.172 7.496 23.359 1 64.06 83 LYS A C 1
ATOM 689 O O . LYS A 1 83 ? -28.25 7.996 24 1 64.06 83 LYS A O 1
ATOM 694 N N . VAL A 1 84 ? -29.75 6.422 23.703 1 70.31 84 VAL A N 1
ATOM 695 C CA . VAL A 1 84 ? -29.188 5.508 24.688 1 70.31 84 VAL A CA 1
ATOM 696 C C . VAL A 1 84 ? -28.328 4.457 23.984 1 70.31 84 VAL A C 1
ATOM 698 O O . VAL A 1 84 ? -28.766 3.834 23.016 1 70.31 84 VAL A O 1
ATOM 701 N N . TYR A 1 85 ? -27 4.508 24.438 1 76.25 85 TYR A N 1
ATOM 702 C CA . TYR A 1 85 ? -26.109 3.49 23.875 1 76.25 85 TYR A CA 1
ATOM 703 C C . TYR A 1 85 ? -25.734 2.463 24.938 1 76.25 85 TYR A C 1
ATOM 705 O O . TYR A 1 85 ? -25.375 2.824 26.062 1 76.25 85 TYR A O 1
ATOM 713 N N . GLN A 1 86 ? -26.031 1.245 24.641 1 81.19 86 GLN A N 1
ATOM 714 C CA . GLN A 1 86 ? -25.531 0.151 25.469 1 81.19 86 GLN A CA 1
ATOM 715 C C . GLN A 1 86 ? -24.188 -0.36 24.953 1 81.19 86 GLN A C 1
ATOM 717 O O . GLN A 1 86 ? -24.109 -0.908 23.844 1 81.19 86 GLN A O 1
ATOM 722 N N . LEU A 1 87 ? -23.188 -0.047 25.781 1 87.5 87 LEU A N 1
ATOM 723 C CA . LEU A 1 87 ? -21.844 -0.435 25.375 1 87.5 87 LEU A CA 1
ATOM 724 C C . LEU A 1 87 ? -21.422 -1.742 26.031 1 87.5 87 LEU A C 1
ATOM 726 O O . LEU A 1 87 ? -21.297 -1.807 27.266 1 87.5 87 LEU A O 1
ATOM 730 N N . LYS A 1 88 ? -21.359 -2.738 25.312 1 89.75 88 LYS A N 1
ATOM 731 C CA . LYS A 1 88 ? -20.828 -4.008 25.797 1 89.75 88 LYS A CA 1
ATOM 732 C C . LYS A 1 88 ? -19.359 -4.172 25.391 1 89.75 88 LYS A C 1
ATOM 734 O O . LYS A 1 88 ? -19.031 -4.129 24.203 1 89.75 88 LYS A O 1
ATOM 739 N N . PHE A 1 89 ? -18.531 -4.312 26.453 1 92.81 89 PHE A N 1
ATOM 740 C CA . PHE A 1 89 ? -17.109 -4.434 26.203 1 92.81 89 PHE A CA 1
ATOM 741 C C . PHE A 1 89 ? -16.766 -5.832 25.703 1 92.81 89 PHE A C 1
ATOM 743 O O . PHE A 1 89 ? -17.203 -6.828 26.281 1 92.81 89 PHE A O 1
ATOM 750 N N . PHE A 1 90 ? -16.062 -5.918 24.672 1 93.81 90 PHE A N 1
ATOM 751 C CA . PHE A 1 90 ? -15.75 -7.176 24 1 93.81 90 PHE A CA 1
ATOM 752 C C . PHE A 1 90 ? -14.375 -7.68 24.438 1 93.81 90 PHE A C 1
ATOM 754 O O . PHE A 1 90 ? -13.398 -6.926 24.422 1 93.81 90 PHE A O 1
ATOM 761 N N . ASN A 1 91 ? -14.32 -8.883 24.859 1 94.88 91 ASN A N 1
ATOM 762 C CA . ASN A 1 91 ? -13.055 -9.508 25.234 1 94.88 91 ASN A CA 1
ATOM 763 C C . ASN A 1 91 ? -12.352 -10.109 24.016 1 94.88 91 ASN A C 1
ATOM 765 O O . ASN A 1 91 ? -12.719 -11.203 23.562 1 94.88 91 ASN A O 1
ATOM 769 N N . LEU A 1 92 ? -11.312 -9.555 23.625 1 95.19 92 LEU A N 1
ATOM 770 C CA . LEU A 1 92 ? -10.633 -9.953 22.391 1 95.19 92 LEU A CA 1
ATOM 771 C C . LEU A 1 92 ? -9.734 -11.156 22.641 1 95.19 92 LEU A C 1
ATOM 773 O O . LEU A 1 92 ? -9.25 -11.781 21.688 1 95.19 92 LEU A O 1
ATOM 777 N N . PHE A 1 93 ? -9.555 -11.602 23.906 1 93.94 93 PHE A N 1
ATOM 778 C CA . PHE A 1 93 ? -8.75 -12.773 24.219 1 93.94 93 PHE A CA 1
ATOM 779 C C . PHE A 1 93 ? -9.609 -14.039 24.219 1 93.94 93 PHE A C 1
ATOM 781 O O . PHE A 1 93 ? -9.094 -15.148 24.359 1 93.94 93 PHE A O 1
ATOM 788 N N . SER A 1 94 ? -10.898 -13.898 23.969 1 92.94 94 SER A N 1
ATOM 789 C CA . SER A 1 94 ? -11.82 -15.031 23.891 1 92.94 94 SER A CA 1
ATOM 790 C C . SER A 1 94 ? -11.734 -15.719 22.547 1 92.94 94 SER A C 1
ATOM 792 O O . SER A 1 94 ? -11.078 -15.219 21.625 1 92.94 94 SER A O 1
ATOM 794 N N . GLY A 1 95 ? -12.344 -16.875 22.406 1 92 95 GLY A N 1
ATOM 795 C CA . GLY A 1 95 ? -12.406 -17.547 21.109 1 92 95 GLY A CA 1
ATOM 796 C C . GLY A 1 95 ? -13.039 -16.719 20.031 1 92 95 GLY A C 1
ATOM 797 O O . GLY A 1 95 ? -12.547 -16.688 18.891 1 92 95 GLY A O 1
ATOM 798 N N . GLU A 1 96 ? -14.078 -16.016 20.422 1 92.44 96 GLU A N 1
ATOM 799 C CA . GLU A 1 96 ? -14.734 -15.102 19.469 1 92.44 96 GLU A CA 1
ATOM 800 C C . GLU A 1 96 ? -13.797 -13.969 19.078 1 92.44 96 GLU A C 1
ATOM 802 O O . GLU A 1 96 ? -13.836 -13.508 17.938 1 92.44 96 GLU A O 1
ATOM 807 N N . GLY A 1 97 ? -13.07 -13.508 20.047 1 94.88 97 GLY A N 1
ATOM 808 C CA . GLY A 1 97 ? -12.109 -12.445 19.781 1 94.88 97 GLY A CA 1
ATOM 809 C C . GLY A 1 97 ? -11.031 -12.859 18.797 1 94.88 97 GLY A C 1
ATOM 810 O O . GLY A 1 97 ? -10.68 -12.086 17.891 1 94.88 97 GLY A O 1
ATOM 811 N N . ILE A 1 98 ? -10.578 -14.086 18.891 1 94.19 98 ILE A N 1
ATOM 812 C CA . ILE A 1 98 ? -9.555 -14.609 17.984 1 94.19 98 ILE A CA 1
ATOM 813 C C . ILE A 1 98 ? -10.109 -14.688 16.562 1 94.19 98 ILE A C 1
ATOM 815 O O . ILE A 1 98 ? -9.438 -14.305 15.609 1 94.19 98 ILE A O 1
ATOM 819 N N . ILE A 1 99 ? -11.312 -15.141 16.422 1 94.44 99 ILE A N 1
ATOM 820 C CA . ILE A 1 99 ? -11.953 -15.258 15.109 1 94.44 99 ILE A CA 1
ATOM 821 C C . ILE A 1 99 ? -12.164 -13.875 14.508 1 94.44 99 ILE A C 1
ATOM 823 O O . ILE A 1 99 ? -11.969 -13.672 13.305 1 94.44 99 ILE A O 1
ATOM 827 N N . TRP A 1 100 ? -12.523 -12.922 15.359 1 94.75 100 TRP A N 1
ATOM 828 C CA . TRP A 1 100 ? -12.711 -11.555 14.875 1 94.75 100 TRP A CA 1
ATOM 829 C C . TRP A 1 100 ? -11.414 -10.992 14.32 1 94.75 100 TRP A C 1
ATOM 831 O O . TRP A 1 100 ? -11.398 -10.367 13.258 1 94.75 100 TRP A O 1
ATOM 841 N N . TRP A 1 101 ? -10.391 -11.273 15.07 1 94.81 101 TRP A N 1
ATOM 842 C CA . TRP A 1 101 ? -9.078 -10.789 14.664 1 94.81 101 TRP A CA 1
ATOM 843 C C . TRP A 1 101 ? -8.656 -11.391 13.328 1 94.81 101 TRP A C 1
ATOM 845 O O . TRP A 1 101 ? -8.211 -10.672 12.43 1 94.81 101 TRP A O 1
ATOM 855 N N . LEU A 1 102 ? -8.828 -12.586 13.141 1 94.62 102 LEU A N 1
ATOM 856 C CA . LEU A 1 102 ? -8.398 -13.273 11.93 1 94.62 102 LEU A CA 1
ATOM 857 C C . LEU A 1 102 ? -9.273 -12.891 10.742 1 94.62 102 LEU A C 1
ATOM 859 O O . LEU A 1 102 ? -8.781 -12.766 9.617 1 94.62 102 LEU A O 1
ATOM 863 N N . THR A 1 103 ? -10.516 -12.695 11.023 1 93.06 103 THR A N 1
ATOM 864 C CA . THR A 1 103 ? -11.461 -12.383 9.961 1 93.06 103 THR A CA 1
ATOM 865 C C . THR A 1 103 ? -11.273 -10.953 9.469 1 93.06 103 THR A C 1
ATOM 867 O O . THR A 1 103 ? -11.438 -10.672 8.273 1 93.06 103 THR A O 1
ATOM 870 N N . ASN A 1 104 ? -10.852 -10.047 10.359 1 95 104 ASN A N 1
ATOM 871 C CA . ASN A 1 104 ? -10.906 -8.633 10.023 1 95 104 ASN A CA 1
ATOM 872 C C . ASN A 1 104 ? -9.508 -8.031 9.898 1 95 104 ASN A C 1
ATOM 874 O O . ASN A 1 104 ? -9.352 -6.875 9.508 1 95 104 ASN A O 1
ATOM 878 N N . PHE A 1 105 ? -8.492 -8.781 10.141 1 96.5 105 PHE A N 1
ATOM 879 C CA . PHE A 1 105 ? -7.137 -8.25 10.188 1 96.5 105 PHE A CA 1
ATOM 880 C C . PHE A 1 105 ? -6.785 -7.547 8.883 1 96.5 105 PHE A C 1
ATOM 882 O O . PHE A 1 105 ? -6.285 -6.422 8.898 1 96.5 105 PHE A O 1
ATOM 889 N N . ILE A 1 106 ? -7.062 -8.148 7.793 1 94.25 106 ILE A N 1
ATOM 890 C CA . ILE A 1 106 ? -6.699 -7.613 6.484 1 94.25 106 ILE A CA 1
ATOM 891 C C . ILE A 1 106 ? -7.637 -6.465 6.117 1 94.25 106 ILE A C 1
ATOM 893 O O . ILE A 1 106 ? -7.188 -5.41 5.664 1 94.25 106 ILE A O 1
ATOM 897 N N . THR A 1 107 ? -8.914 -6.617 6.375 1 93 107 THR A N 1
ATOM 898 C CA . THR A 1 107 ? -9.898 -5.605 6.008 1 93 107 THR A CA 1
ATOM 899 C C . THR A 1 107 ? -9.75 -4.363 6.883 1 93 107 THR A C 1
ATOM 901 O O . THR A 1 107 ? -10.008 -3.246 6.43 1 93 107 THR A O 1
ATOM 904 N N . ASN A 1 108 ? -9.328 -4.562 8.148 1 94.12 108 ASN A N 1
ATOM 905 C CA . ASN A 1 108 ? -9.016 -3.41 8.992 1 94.12 108 ASN A CA 1
ATOM 906 C C . ASN A 1 108 ? -7.945 -2.531 8.352 1 94.12 108 ASN A C 1
ATOM 908 O O . ASN A 1 108 ? -8.031 -1.303 8.406 1 94.12 108 ASN A O 1
ATOM 912 N N . PHE A 1 109 ? -7.023 -3.176 7.793 1 94.5 109 PHE A N 1
ATOM 913 C CA . PHE A 1 109 ? -5.906 -2.477 7.164 1 94.5 109 PHE A CA 1
ATOM 914 C C . PHE A 1 109 ? -6.352 -1.781 5.883 1 94.5 109 PHE A C 1
ATOM 916 O O . PHE A 1 109 ? -6.219 -0.563 5.754 1 94.5 109 PHE A O 1
ATOM 923 N N . THR A 1 110 ? -6.961 -2.469 4.973 1 92.25 110 THR A N 1
ATOM 924 C CA . THR A 1 110 ? -7.324 -1.907 3.678 1 92.25 110 THR A CA 1
ATOM 925 C C . THR A 1 110 ? -8.539 -0.99 3.809 1 92.25 110 THR A C 1
ATOM 927 O O . THR A 1 110 ? -8.781 -0.148 2.941 1 92.25 110 THR A O 1
ATOM 930 N N . GLY A 1 111 ? -9.273 -1.15 4.883 1 90.5 111 GLY A N 1
ATOM 931 C CA . GLY A 1 111 ? -10.453 -0.329 5.105 1 90.5 111 GLY A CA 1
ATOM 932 C C . GLY A 1 111 ? -10.133 1.046 5.656 1 90.5 111 GLY A C 1
ATOM 933 O O . GLY A 1 111 ? -10.992 1.923 5.703 1 90.5 111 GLY A O 1
ATOM 934 N N . LEU A 1 112 ? -8.938 1.176 6.051 1 90.38 112 LEU A N 1
ATOM 935 C CA . LEU A 1 112 ? -8.5 2.49 6.508 1 90.38 112 LEU A CA 1
ATOM 936 C C 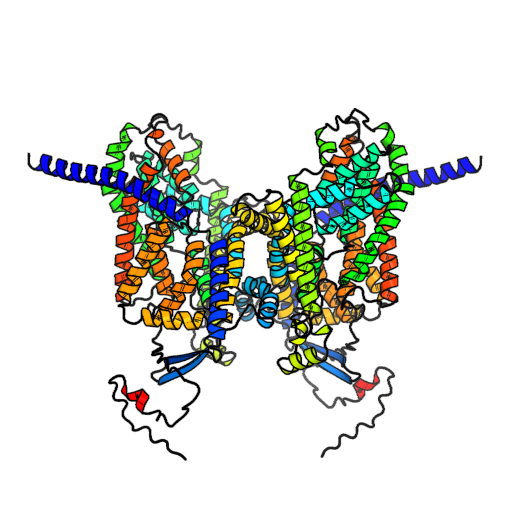. LEU A 1 112 ? -8.484 3.488 5.355 1 90.38 112 LEU A C 1
ATOM 938 O O . LEU A 1 112 ? -7.688 3.352 4.422 1 90.38 112 LEU A O 1
ATOM 942 N N . VAL A 1 113 ? -9.289 4.496 5.41 1 88.44 113 VAL A N 1
ATOM 943 C CA . VAL A 1 113 ? -9.508 5.441 4.316 1 88.44 113 VAL A CA 1
ATOM 944 C C . VAL A 1 113 ? -8.188 6.121 3.951 1 88.44 113 VAL A C 1
ATOM 946 O O . VAL A 1 113 ? -7.914 6.359 2.773 1 88.44 113 VAL A O 1
ATOM 949 N N . THR A 1 114 ? -7.426 6.383 4.898 1 90.56 114 THR A N 1
ATOM 950 C CA . THR A 1 114 ? -6.195 7.148 4.719 1 90.56 114 THR A CA 1
ATOM 951 C C . THR A 1 114 ? -5.223 6.398 3.816 1 90.56 114 THR A C 1
ATOM 953 O O . THR A 1 114 ? -4.449 7.02 3.078 1 90.56 114 THR A O 1
ATOM 956 N N . ILE A 1 115 ? -5.273 5.125 3.758 1 91.56 115 ILE A N 1
ATOM 957 C CA . ILE A 1 115 ? -4.32 4.336 2.98 1 91.56 115 ILE A CA 1
ATOM 958 C C . ILE A 1 115 ? -4.492 4.641 1.494 1 91.56 115 ILE A C 1
ATOM 960 O O . ILE A 1 115 ? -3.531 5.008 0.815 1 91.56 115 ILE A O 1
ATOM 964 N N . GLY A 1 116 ? -5.676 4.555 1.003 1 92.44 116 GLY A N 1
ATOM 965 C CA . GLY A 1 116 ? -5.93 4.824 -0.403 1 92.44 116 GLY A CA 1
ATOM 966 C C . GLY A 1 116 ? -5.613 6.254 -0.801 1 92.44 116 GLY A C 1
ATOM 967 O O . GLY A 1 116 ? -5.016 6.492 -1.851 1 92.44 116 GLY A O 1
ATOM 968 N N . VAL A 1 117 ? -5.98 7.137 0.047 1 91.56 117 VAL A N 1
ATOM 969 C CA . VAL A 1 117 ? -5.793 8.555 -0.235 1 91.56 117 VAL A CA 1
ATOM 970 C C . VAL A 1 117 ? -4.305 8.875 -0.312 1 91.56 117 VAL A C 1
ATOM 972 O O . VAL A 1 117 ? -3.846 9.508 -1.27 1 91.56 117 VAL A O 1
ATOM 975 N N . VAL A 1 118 ? -3.586 8.375 0.633 1 88.38 118 VAL A N 1
ATOM 976 C CA . VAL A 1 118 ? -2.166 8.695 0.719 1 88.38 118 VAL A CA 1
ATOM 977 C C . VAL A 1 118 ? -1.416 8.047 -0.441 1 88.38 118 VAL A C 1
ATOM 979 O O . VAL A 1 118 ? -0.566 8.68 -1.072 1 88.38 118 VAL A O 1
ATOM 982 N N . LEU A 1 119 ? -1.762 6.84 -0.736 1 92.12 119 LEU A N 1
ATOM 983 C CA . LEU A 1 119 ? -1.052 6.141 -1.8 1 92.12 119 LEU A CA 1
ATOM 984 C C . LEU A 1 119 ? -1.304 6.801 -3.15 1 92.12 119 LEU A C 1
ATOM 986 O O . LEU A 1 119 ? -0.361 7.074 -3.898 1 92.12 119 LEU A O 1
ATOM 990 N N . ILE A 1 120 ? -2.488 7.152 -3.436 1 93.5 120 ILE A N 1
ATOM 991 C CA . ILE A 1 120 ? -2.838 7.703 -4.742 1 93.5 120 ILE A CA 1
ATOM 992 C C . ILE A 1 120 ? -2.309 9.133 -4.859 1 93.5 120 ILE A C 1
ATOM 994 O O . ILE A 1 120 ? -1.745 9.508 -5.891 1 93.5 120 ILE A O 1
ATOM 998 N N . THR A 1 121 ? -2.479 9.938 -3.848 1 91.69 121 THR A N 1
ATOM 999 C CA . THR A 1 121 ? -2.033 11.32 -3.926 1 91.69 121 THR A CA 1
ATOM 1000 C C . THR A 1 121 ? -0.511 11.398 -4.004 1 91.69 121 THR A C 1
ATOM 1002 O O . THR A 1 121 ? 0.039 12.227 -4.73 1 91.69 121 THR A O 1
ATOM 1005 N N . THR A 1 122 ? 0.126 10.547 -3.254 1 88.5 122 THR A N 1
ATOM 1006 C CA . THR A 1 122 ? 1.583 10.531 -3.307 1 88.5 122 THR A CA 1
ATOM 1007 C C . THR A 1 122 ? 2.07 10.18 -4.711 1 88.5 122 THR A C 1
ATOM 1009 O O . THR A 1 122 ? 3.045 10.758 -5.195 1 88.5 122 THR A O 1
ATOM 1012 N N . LEU A 1 123 ? 1.416 9.242 -5.309 1 93.69 123 LEU A N 1
ATOM 1013 C CA . LEU A 1 123 ? 1.763 8.859 -6.672 1 93.69 123 LEU A CA 1
ATOM 1014 C C . LEU A 1 123 ? 1.665 10.062 -7.613 1 93.69 123 LEU A C 1
ATOM 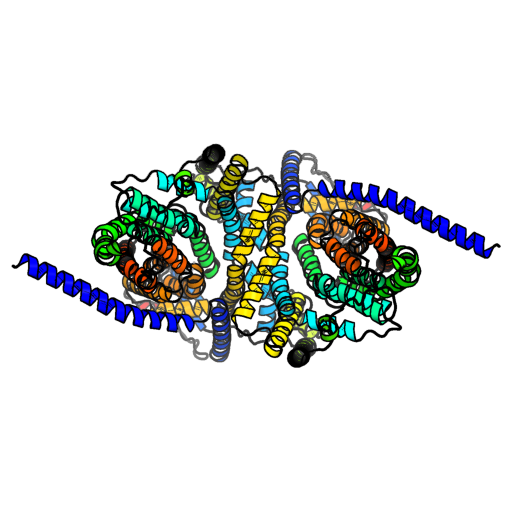1016 O O . LEU A 1 123 ? 2.574 10.305 -8.406 1 93.69 123 LEU A O 1
ATOM 1020 N N . CYS A 1 124 ? 0.66 10.758 -7.508 1 93.06 124 CYS A N 1
ATOM 1021 C CA . CYS A 1 124 ? 0.4 11.875 -8.414 1 93.06 124 CYS A CA 1
ATOM 1022 C C . CYS A 1 124 ? 1.371 13.023 -8.156 1 93.06 124 CYS A C 1
ATOM 1024 O O . CYS A 1 124 ? 1.947 13.57 -9.102 1 93.06 124 CYS A O 1
ATOM 1026 N N . ILE A 1 125 ? 1.604 13.32 -6.945 1 90.31 125 ILE A N 1
ATOM 1027 C CA . ILE A 1 125 ? 2.477 14.43 -6.582 1 90.31 125 ILE A CA 1
ATOM 1028 C C . ILE A 1 125 ? 3.922 14.094 -6.938 1 90.31 125 ILE A C 1
ATOM 1030 O O . ILE A 1 125 ? 4.684 14.961 -7.367 1 90.31 125 ILE A O 1
ATOM 1034 N N . THR A 1 126 ? 4.293 12.828 -6.773 1 90.81 126 THR A N 1
ATOM 1035 C CA . THR A 1 126 ? 5.648 12.391 -7.09 1 90.81 126 THR A CA 1
ATOM 1036 C C . THR A 1 126 ? 5.949 12.594 -8.57 1 90.81 126 THR A C 1
ATOM 1038 O O . THR A 1 126 ? 7.082 12.922 -8.938 1 90.81 126 THR A O 1
ATOM 1041 N N . VAL A 1 127 ? 4.988 12.414 -9.398 1 94 127 VAL A N 1
ATOM 1042 C CA . VAL A 1 127 ? 5.188 12.625 -10.828 1 94 127 VAL A CA 1
ATOM 1043 C C . VAL A 1 127 ? 5.543 14.086 -11.086 1 94 127 VAL A C 1
ATOM 1045 O O . VAL A 1 127 ? 6.426 14.383 -11.898 1 94 127 VAL A O 1
ATOM 1048 N N . ALA A 1 128 ? 4.863 14.961 -10.438 1 92.44 128 ALA A N 1
ATOM 1049 C CA . ALA A 1 128 ? 5.168 16.391 -10.578 1 92.44 128 ALA A CA 1
ATOM 1050 C C . ALA A 1 128 ? 6.562 16.703 -10.055 1 92.44 128 ALA A C 1
ATOM 1052 O O . ALA A 1 128 ? 7.273 17.531 -10.625 1 92.44 128 ALA A O 1
ATOM 1053 N N . GLU A 1 129 ? 6.91 16.078 -9.055 1 88.25 129 GLU A N 1
ATOM 1054 C CA . GLU A 1 129 ? 8.219 16.312 -8.445 1 88.25 129 GLU A CA 1
ATOM 1055 C C . GLU A 1 129 ? 9.336 15.766 -9.32 1 88.25 129 GLU A C 1
ATOM 1057 O O . GLU A 1 129 ? 10.312 16.469 -9.594 1 88.25 129 GLU A O 1
ATOM 1062 N N . LYS A 1 130 ? 9.188 14.555 -9.781 1 90.62 130 LYS A N 1
ATOM 1063 C CA . LYS A 1 130 ? 10.266 13.875 -10.5 1 90.62 130 LYS A CA 1
ATOM 1064 C C . LYS A 1 130 ? 10.352 14.359 -11.945 1 90.62 130 LYS A C 1
ATOM 1066 O O . LYS A 1 130 ? 11.375 14.172 -12.609 1 90.62 130 LYS A O 1
ATOM 1071 N N . SER A 1 131 ? 9.32 14.961 -12.375 1 94 131 SER A N 1
ATOM 1072 C CA . SER A 1 131 ? 9.375 15.562 -13.703 1 94 131 SER A CA 1
ATOM 1073 C C . SER A 1 131 ? 10.328 16.75 -13.734 1 94 131 SER A C 1
ATOM 1075 O O . SER A 1 131 ? 10.812 17.141 -14.797 1 94 131 SER A O 1
ATOM 1077 N N . GLY A 1 132 ? 10.555 17.359 -12.641 1 90.5 132 GLY A N 1
ATOM 1078 C CA . GLY A 1 132 ? 11.414 18.531 -12.547 1 90.5 132 GLY A CA 1
ATOM 1079 C C . GLY A 1 132 ? 10.633 19.828 -12.43 1 90.5 132 GLY A C 1
ATOM 1080 O O . GLY A 1 132 ? 11.219 20.891 -12.211 1 90.5 132 GLY A O 1
ATOM 1081 N N . PHE A 1 133 ? 9.383 19.781 -12.562 1 92.62 133 PHE A N 1
ATOM 1082 C CA . PHE A 1 133 ? 8.539 20.969 -12.539 1 92.62 133 PHE A CA 1
ATOM 1083 C C . PHE A 1 133 ? 8.719 21.734 -11.234 1 92.62 133 PHE A C 1
ATOM 1085 O O . PHE A 1 133 ? 8.891 22.953 -11.25 1 92.62 133 PHE A O 1
ATOM 1092 N N . ILE A 1 134 ? 8.648 21.031 -10.109 1 87.19 134 ILE A N 1
ATOM 1093 C CA . ILE A 1 134 ? 8.711 21.672 -8.797 1 87.19 134 ILE A CA 1
ATOM 1094 C C . ILE A 1 134 ? 10.055 22.375 -8.633 1 87.19 134 ILE A C 1
ATOM 1096 O O . ILE A 1 134 ? 10.117 23.516 -8.164 1 87.19 134 ILE A O 1
ATOM 1100 N N . ASP A 1 135 ? 11.047 21.734 -9.039 1 85.38 135 ASP A N 1
ATOM 1101 C CA . ASP A 1 135 ? 12.398 22.281 -8.945 1 85.38 135 ASP A CA 1
ATOM 1102 C C . ASP A 1 135 ? 12.516 23.578 -9.75 1 85.38 135 ASP A C 1
ATOM 1104 O O . ASP A 1 135 ? 13.008 24.578 -9.234 1 85.38 135 ASP A O 1
ATOM 1108 N N . VAL A 1 136 ? 12.078 23.516 -10.922 1 88.44 136 VAL A N 1
ATOM 1109 C CA . VAL A 1 136 ? 12.203 24.656 -11.82 1 88.44 136 VAL A CA 1
ATOM 1110 C C . VAL A 1 136 ? 11.305 25.797 -11.336 1 88.44 136 VAL A C 1
ATOM 1112 O O . VAL A 1 136 ? 11.68 26.969 -11.414 1 88.44 136 VAL A O 1
ATOM 1115 N N . SER A 1 137 ? 10.141 25.484 -10.836 1 88.12 137 SER A N 1
ATOM 1116 C CA . SER A 1 137 ? 9.219 26.5 -10.336 1 88.12 137 SER A CA 1
ATOM 1117 C C . SER A 1 137 ? 9.805 27.219 -9.133 1 88.12 137 SER A C 1
ATOM 1119 O O . SER A 1 137 ? 9.695 28.453 -9.023 1 88.12 137 SER A O 1
ATOM 1121 N N . LEU A 1 138 ? 10.383 26.531 -8.242 1 83.25 138 LEU A N 1
ATOM 1122 C CA . LEU A 1 138 ? 10.969 27.125 -7.047 1 83.25 138 LEU A CA 1
ATOM 1123 C C . LEU A 1 138 ? 12.18 27.984 -7.402 1 83.25 138 LEU A C 1
ATOM 1125 O O . LEU A 1 138 ? 12.352 29.078 -6.848 1 83.25 138 LEU A O 1
ATOM 1129 N N . ARG A 1 139 ? 12.961 27.562 -8.336 1 83.88 139 ARG A N 1
ATOM 1130 C CA . ARG A 1 139 ? 14.117 28.328 -8.781 1 83.88 139 ARG A CA 1
ATOM 1131 C C . ARG A 1 139 ? 13.68 29.625 -9.461 1 83.88 139 ARG A C 1
ATOM 1133 O O . ARG A 1 139 ? 14.289 30.672 -9.258 1 83.88 139 ARG A O 1
ATOM 1140 N N . LYS A 1 140 ? 12.711 29.438 -10.234 1 85.62 140 LYS A N 1
ATOM 1141 C CA . LYS A 1 140 ? 12.203 30.609 -10.945 1 85.62 140 LYS A CA 1
ATOM 1142 C C . LYS A 1 140 ? 11.664 31.641 -9.969 1 85.62 140 LYS A C 1
ATOM 1144 O O . LYS A 1 140 ? 11.891 32.844 -10.141 1 85.62 140 LYS A O 1
ATOM 1149 N N . MET A 1 141 ? 10.977 31.203 -8.945 1 82.75 141 MET A N 1
ATOM 1150 C CA . MET A 1 141 ? 10.445 32.125 -7.934 1 82.75 141 MET A CA 1
ATOM 1151 C C . MET A 1 141 ? 11.57 32.812 -7.18 1 82.75 141 MET A C 1
ATOM 1153 O O . MET A 1 141 ? 11.477 34 -6.871 1 82.75 141 MET A O 1
ATOM 1157 N N . ALA A 1 142 ? 12.594 32.094 -6.949 1 80.12 142 ALA A N 1
ATOM 1158 C CA . ALA A 1 142 ? 13.734 32.625 -6.191 1 80.12 142 ALA A CA 1
ATOM 1159 C C . ALA A 1 142 ? 14.516 33.656 -7.016 1 80.12 142 ALA A C 1
ATOM 1161 O O . ALA A 1 142 ? 15.125 34.562 -6.461 1 80.12 142 ALA A O 1
ATOM 1162 N N . SER A 1 143 ? 14.523 33.469 -8.32 1 79.12 143 SER A N 1
ATOM 1163 C CA . SER A 1 143 ? 15.32 34.312 -9.188 1 79.12 143 SER A CA 1
ATOM 1164 C C . SER A 1 143 ? 14.688 35.719 -9.336 1 79.12 143 SER A C 1
ATOM 1166 O O . SER A 1 143 ? 15.359 36.656 -9.719 1 79.12 143 SER A O 1
ATOM 1168 N N . ARG A 1 144 ? 13.461 35.875 -9 1 78.44 144 ARG A N 1
ATOM 1169 C CA . ARG A 1 144 ? 12.758 37.125 -9.227 1 78.44 144 ARG A CA 1
ATOM 1170 C C . ARG A 1 144 ? 12.664 37.938 -7.934 1 78.44 144 ARG A C 1
ATOM 1172 O O . ARG A 1 144 ? 11.859 38.875 -7.844 1 78.44 144 ARG A O 1
ATOM 1179 N N . VAL A 1 145 ? 13.523 37.719 -6.957 1 80.5 145 VAL A N 1
ATOM 1180 C CA . VAL A 1 145 ? 13.414 38.375 -5.664 1 80.5 145 VAL A CA 1
ATOM 1181 C C . VAL A 1 145 ? 14.141 39.719 -5.707 1 80.5 145 VAL A C 1
ATOM 1183 O O . VAL A 1 145 ? 15.336 39.781 -5.984 1 80.5 145 VAL A O 1
ATOM 1186 N N . PRO A 1 146 ? 13.375 40.812 -5.5 1 82.56 146 PRO A N 1
ATOM 1187 C CA . PRO A 1 146 ? 14.047 42.094 -5.441 1 82.56 146 PRO A CA 1
ATOM 1188 C C . PRO A 1 146 ? 14.891 42.281 -4.176 1 82.56 146 PRO A C 1
ATOM 1190 O O . PRO A 1 146 ? 14.523 41.781 -3.113 1 82.56 146 PRO A O 1
ATOM 1193 N N . LYS A 1 147 ? 15.922 43.062 -4.191 1 81.25 147 LYS A N 1
ATOM 1194 C CA . LYS A 1 147 ? 16.875 43.25 -3.1 1 81.25 147 LYS A CA 1
ATOM 1195 C C . LYS A 1 147 ? 16.203 43.875 -1.887 1 81.25 147 LYS A C 1
ATOM 1197 O O . LYS A 1 147 ? 16.5 43.531 -0.746 1 81.25 147 LYS A O 1
ATOM 1202 N N . VAL A 1 148 ? 15.211 44.719 -2.131 1 83.31 148 VAL A N 1
ATOM 1203 C CA . VAL A 1 148 ? 14.586 45.469 -1.055 1 83.31 148 VAL A CA 1
ATOM 1204 C C . VAL A 1 148 ? 13.656 44.562 -0.256 1 83.31 148 VAL A C 1
ATOM 1206 O O . VAL A 1 148 ? 13.531 44.719 0.962 1 83.31 148 VAL A O 1
ATOM 1209 N N . LEU A 1 149 ? 13.047 43.625 -0.912 1 92.25 149 LEU A N 1
ATOM 1210 C CA . LEU A 1 149 ? 12.094 42.75 -0.274 1 92.25 149 LEU A CA 1
ATOM 1211 C C . LEU A 1 149 ? 12.648 41.312 -0.175 1 92.25 149 LEU A C 1
ATOM 1213 O O . LEU A 1 149 ? 11.891 40.344 -0.208 1 92.25 149 LEU A O 1
ATOM 1217 N N . LEU A 1 150 ? 13.922 41.281 -0.037 1 91.69 150 LEU A N 1
ATOM 1218 C CA . LEU A 1 150 ? 14.609 40 -0.069 1 91.69 150 LEU A CA 1
ATOM 1219 C C . LEU A 1 150 ? 14.133 39.094 1.058 1 91.69 150 LEU A C 1
ATOM 1221 O O . LEU A 1 150 ? 13.742 37.938 0.814 1 91.69 150 LEU A O 1
ATOM 1225 N N . THR A 1 151 ? 14.078 39.625 2.268 1 94.5 151 THR A N 1
ATOM 1226 C CA . THR A 1 151 ? 13.773 38.781 3.428 1 94.5 151 THR A CA 1
ATOM 1227 C C . THR A 1 151 ? 12.312 38.344 3.404 1 94.5 151 THR A C 1
ATOM 1229 O O . THR A 1 151 ? 12.023 37.156 3.52 1 94.5 151 THR A O 1
ATOM 1232 N N . PRO A 1 152 ? 11.336 39.281 3.217 1 94.31 152 PRO A N 1
ATOM 1233 C CA . PRO A 1 152 ? 9.945 38.812 3.211 1 94.31 152 PRO A CA 1
ATOM 1234 C C . PRO A 1 152 ? 9.625 37.906 2.039 1 94.31 152 PRO A C 1
ATOM 1236 O O . PRO A 1 152 ? 8.836 36.969 2.186 1 94.31 152 PRO A O 1
ATOM 1239 N N . VAL A 1 153 ? 10.219 38.094 0.97 1 93.38 153 VAL A N 1
ATOM 1240 C CA . VAL A 1 153 ? 9.945 37.25 -0.189 1 93.38 153 VAL A CA 1
ATOM 1241 C C . VAL A 1 153 ? 10.562 35.875 0.016 1 93.38 153 VAL A C 1
ATOM 1243 O O . VAL A 1 153 ? 9.977 34.844 -0.371 1 93.38 153 VAL A O 1
ATOM 1246 N N . CYS A 1 154 ? 11.734 35.812 0.587 1 91.94 154 CYS A N 1
ATOM 1247 C CA . CYS A 1 154 ? 12.375 34.531 0.884 1 91.94 154 CYS A CA 1
ATOM 1248 C C . CYS A 1 154 ? 11.523 33.719 1.834 1 91.94 154 CYS A C 1
ATOM 1250 O O . CYS A 1 154 ? 11.328 32.5 1.617 1 91.94 154 CYS A O 1
ATOM 1252 N N . ILE A 1 155 ? 11.023 34.344 2.814 1 93 155 ILE A N 1
ATOM 1253 C CA . ILE A 1 155 ? 10.195 33.625 3.781 1 93 155 ILE A CA 1
ATOM 1254 C C . ILE A 1 155 ? 8.883 33.219 3.121 1 93 155 ILE A C 1
ATOM 1256 O O . ILE A 1 155 ? 8.391 32.094 3.342 1 93 155 ILE A O 1
ATOM 1260 N N . LEU A 1 156 ? 8.328 34.094 2.34 1 92.25 156 LEU A N 1
ATOM 1261 C CA . LEU A 1 156 ? 7.082 33.781 1.633 1 92.25 156 LEU A CA 1
ATOM 1262 C C . LEU A 1 156 ? 7.254 32.562 0.719 1 92.25 156 LEU A C 1
ATOM 1264 O O . LEU A 1 156 ? 6.418 31.672 0.725 1 92.25 156 LEU A O 1
ATOM 1268 N N . ILE A 1 157 ? 8.312 32.562 -0.028 1 90.12 157 ILE A N 1
ATOM 1269 C CA . ILE A 1 157 ? 8.586 31.453 -0.935 1 90.12 157 ILE A CA 1
ATOM 1270 C C . ILE A 1 157 ? 8.812 30.172 -0.131 1 90.12 157 ILE A C 1
ATOM 1272 O O . ILE A 1 157 ? 8.406 29.094 -0.547 1 90.12 157 ILE A O 1
ATOM 1276 N N . GLY A 1 158 ? 9.469 30.312 0.934 1 90.44 158 GLY A N 1
ATOM 1277 C CA . GLY A 1 158 ? 9.648 29.172 1.819 1 90.44 158 GLY A CA 1
ATOM 1278 C C . GLY A 1 158 ? 8.344 28.578 2.309 1 90.44 158 GLY A C 1
ATOM 1279 O O . GLY A 1 158 ? 8.172 27.359 2.307 1 90.44 158 GLY A O 1
ATOM 1280 N N . CYS A 1 159 ? 7.461 29.391 2.664 1 89.56 159 CYS A N 1
ATOM 1281 C CA . CYS A 1 159 ? 6.16 28.938 3.141 1 89.56 159 CYS A CA 1
ATOM 1282 C C . CYS A 1 159 ? 5.383 28.234 2.029 1 89.56 159 CYS A C 1
ATOM 1284 O O . CYS A 1 159 ? 4.766 27.203 2.26 1 89.56 159 CYS A O 1
ATOM 1286 N N . ILE A 1 160 ? 5.457 28.75 0.905 1 86.69 160 ILE A N 1
ATOM 1287 C CA . ILE A 1 160 ? 4.719 28.203 -0.233 1 86.69 160 ILE A CA 1
ATOM 1288 C C . ILE A 1 160 ? 5.328 26.875 -0.659 1 86.69 160 ILE A C 1
ATOM 1290 O O . ILE A 1 160 ? 4.621 25.984 -1.143 1 86.69 160 ILE A O 1
ATOM 1294 N N . SER A 1 161 ? 6.578 26.688 -0.411 1 86.88 161 SER A N 1
ATOM 1295 C CA . SER A 1 161 ? 7.293 25.5 -0.85 1 86.88 161 SER A CA 1
ATOM 1296 C C . SER A 1 161 ? 6.797 24.25 -0.113 1 86.88 161 SER A C 1
ATOM 1298 O O . SER A 1 161 ? 7.074 23.125 -0.529 1 86.88 161 SER A O 1
ATOM 1300 N N . SER A 1 162 ? 5.973 24.453 0.873 1 83.62 162 SER A N 1
ATOM 1301 C CA . SER A 1 162 ? 5.449 23.328 1.637 1 83.62 162 SER A CA 1
ATOM 1302 C C . SER A 1 162 ? 4.562 22.438 0.77 1 83.62 162 SER A C 1
ATOM 1304 O O . SER A 1 162 ? 4.328 21.281 1.102 1 83.62 162 SER A O 1
ATOM 1306 N N . VAL A 1 163 ? 4.137 22.953 -0.267 1 78.81 163 VAL A N 1
ATOM 1307 C CA . VAL A 1 163 ? 3.33 22.188 -1.2 1 78.81 163 VAL A CA 1
ATOM 1308 C C . VAL A 1 163 ? 4.16 21.031 -1.76 1 78.81 163 VAL A C 1
ATOM 1310 O O . VAL A 1 163 ? 3.621 19.953 -2.064 1 78.81 163 VAL A O 1
ATOM 1313 N N . ALA A 1 164 ? 5.469 21.25 -1.82 1 74.5 164 ALA A N 1
ATOM 1314 C CA . ALA A 1 164 ? 6.375 20.25 -2.373 1 74.5 164 ALA A CA 1
ATOM 1315 C C . ALA A 1 164 ? 7.121 19.516 -1.264 1 74.5 164 ALA A C 1
ATOM 1317 O O . ALA A 1 164 ? 8.195 18.953 -1.496 1 74.5 164 ALA A O 1
ATOM 1318 N N . SER A 1 165 ? 6.59 19.516 -0.161 1 74.56 165 SER A N 1
ATOM 1319 C CA . SER A 1 165 ? 7.078 18.781 1 1 74.56 165 SER A CA 1
ATOM 1320 C C . SER A 1 165 ? 8.562 19.047 1.232 1 74.56 165 SER A C 1
ATOM 1322 O O . SER A 1 165 ? 8.945 20.109 1.72 1 74.56 165 SER A O 1
ATOM 1324 N N . ASP A 1 166 ? 9.547 18.203 0.644 1 72.5 166 ASP A N 1
ATOM 1325 C CA . ASP A 1 166 ? 10.961 18.219 1.01 1 72.5 166 ASP A CA 1
ATOM 1326 C C . ASP A 1 166 ? 11.773 19.078 0.042 1 72.5 166 ASP A C 1
ATOM 1328 O O . ASP A 1 166 ? 12.898 19.469 0.35 1 72.5 166 ASP A O 1
ATOM 1332 N N . ALA A 1 167 ? 11.188 19.5 -0.918 1 77.56 167 ALA A N 1
ATOM 1333 C CA . ALA A 1 167 ? 11.938 20.188 -1.964 1 77.56 167 ALA A CA 1
ATOM 1334 C C . ALA A 1 167 ? 12.406 21.562 -1.482 1 77.56 167 ALA A C 1
ATOM 1336 O O . ALA A 1 167 ? 13.469 22.031 -1.891 1 77.56 167 ALA A O 1
ATOM 1337 N N . GLY A 1 168 ? 11.609 22.125 -0.608 1 84.31 168 GLY A N 1
ATOM 1338 C CA . GLY A 1 168 ? 12.008 23.422 -0.09 1 84.31 168 GLY A CA 1
ATOM 1339 C C . GLY A 1 168 ? 13.312 23.391 0.681 1 84.31 168 GLY A C 1
ATOM 1340 O O . GLY A 1 168 ? 14.141 24.297 0.557 1 84.31 168 GLY A O 1
ATOM 1341 N N . TYR A 1 169 ? 13.586 22.344 1.364 1 84.38 169 TYR A N 1
ATOM 1342 C CA . TYR A 1 169 ? 14.805 22.219 2.158 1 84.38 169 TYR A CA 1
ATOM 1343 C C . TYR A 1 169 ? 16.016 22.016 1.264 1 84.38 169 TYR A C 1
ATOM 1345 O O . TYR A 1 169 ? 17.094 22.531 1.541 1 84.38 169 TYR A O 1
ATOM 1353 N N . LEU A 1 170 ? 15.836 21.375 0.2 1 81.69 170 LEU A N 1
ATOM 1354 C CA . LEU A 1 170 ? 16.953 20.922 -0.621 1 81.69 170 LEU A CA 1
ATOM 1355 C C . LEU A 1 170 ? 17.328 21.984 -1.648 1 81.69 170 LEU A C 1
ATOM 1357 O O . LEU A 1 170 ? 18.5 22.109 -2.027 1 81.69 170 LEU A O 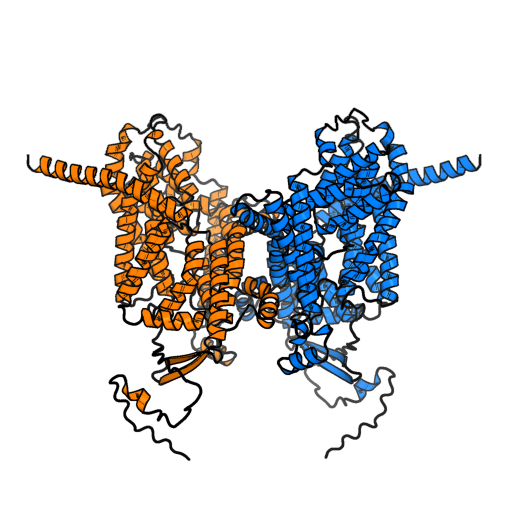1
ATOM 1361 N N . ILE A 1 171 ? 16.391 22.719 -2 1 83.12 171 ILE A N 1
ATOM 1362 C CA . ILE A 1 171 ? 16.625 23.578 -3.156 1 83.12 171 ILE A CA 1
ATOM 1363 C C . ILE A 1 171 ? 16.672 25.031 -2.713 1 83.12 171 ILE A C 1
ATOM 1365 O O . ILE A 1 171 ? 17.609 25.766 -3.045 1 83.12 171 ILE A O 1
ATOM 1369 N N . LEU A 1 172 ? 15.789 25.469 -1.898 1 87.44 172 LEU A N 1
ATOM 1370 C CA . LEU A 1 172 ? 15.602 26.891 -1.634 1 87.44 172 LEU A CA 1
ATOM 1371 C C . LEU A 1 172 ? 16.625 27.391 -0.618 1 87.44 172 LEU A C 1
ATOM 1373 O O . LEU A 1 172 ? 17.109 28.531 -0.726 1 87.44 172 LEU A O 1
ATOM 1377 N N . ILE A 1 173 ? 16.984 26.547 0.305 1 89.25 173 ILE A N 1
ATOM 1378 C CA . ILE A 1 173 ? 17.828 27 1.402 1 89.25 173 ILE A CA 1
ATOM 1379 C C . ILE A 1 173 ? 19.219 27.359 0.872 1 89.25 173 ILE A C 1
ATOM 1381 O O . ILE A 1 173 ? 19.703 28.453 1.105 1 89.25 173 ILE A O 1
ATOM 1385 N N . PRO A 1 174 ? 19.844 26.484 0.112 1 86.88 174 PRO A N 1
ATOM 1386 C CA . PRO A 1 174 ? 21.141 26.875 -0.448 1 86.88 174 PRO A CA 1
ATOM 1387 C C . PRO A 1 174 ? 21.031 28.062 -1.408 1 86.88 174 PRO A C 1
ATOM 1389 O O . PRO A 1 174 ? 21.922 28.906 -1.46 1 86.88 174 PRO A O 1
ATOM 1392 N N . LEU A 1 175 ? 20.031 28.172 -2.059 1 84.94 175 LEU A N 1
ATOM 1393 C CA . LEU A 1 175 ? 19.812 29.266 -2.994 1 84.94 175 LEU A CA 1
ATOM 1394 C C . LEU A 1 175 ? 19.672 30.594 -2.25 1 84.94 175 LEU A C 1
ATOM 1396 O O . LEU A 1 175 ? 20.078 31.641 -2.752 1 84.94 175 LEU A O 1
ATOM 1400 N N . ALA A 1 176 ? 19.047 30.547 -1.122 1 90.12 176 ALA A N 1
ATOM 1401 C CA . ALA A 1 176 ? 18.891 31.75 -0.311 1 90.12 176 ALA A CA 1
ATOM 1402 C C . ALA A 1 176 ? 20.234 32.312 0.117 1 90.12 176 ALA A C 1
ATOM 1404 O O . ALA A 1 176 ? 20.422 33.531 0.183 1 90.12 176 ALA A O 1
ATOM 1405 N N . GLY A 1 177 ? 21.188 31.438 0.473 1 87.25 177 GLY A N 1
ATOM 1406 C CA . GLY A 1 177 ? 22.531 31.906 0.782 1 87.25 177 GLY A CA 1
ATOM 1407 C C . GLY A 1 177 ? 23.156 32.719 -0.335 1 87.25 177 GLY A C 1
ATOM 1408 O O . GLY A 1 177 ? 23.734 33.781 -0.09 1 87.25 177 GLY A O 1
ATOM 1409 N N . VAL A 1 178 ? 22.969 32.281 -1.457 1 84 178 VAL A N 1
ATOM 1410 C CA . VAL A 1 178 ? 23.531 32.938 -2.629 1 84 178 VAL A CA 1
ATOM 1411 C C . VAL A 1 178 ? 22.828 34.281 -2.867 1 84 178 VAL A C 1
ATOM 1413 O O . VAL A 1 178 ? 23.453 35.281 -3.205 1 84 178 VAL A O 1
ATOM 1416 N N . LEU A 1 179 ? 21.578 34.312 -2.734 1 85.94 179 LEU A N 1
ATOM 1417 C CA . LEU A 1 179 ? 20.797 35.531 -2.951 1 85.94 179 LEU A CA 1
ATOM 1418 C C . LEU A 1 179 ? 21.203 36.625 -1.971 1 85.94 179 LEU A C 1
ATOM 1420 O O . LEU A 1 179 ? 21.312 37.781 -2.35 1 85.94 179 LEU A O 1
ATOM 1424 N N . TYR A 1 180 ? 21.312 36.281 -0.768 1 89.06 180 TYR A N 1
ATOM 1425 C CA . TYR A 1 180 ? 21.719 37.25 0.242 1 89.06 180 TYR A CA 1
ATOM 1426 C C . TYR A 1 180 ? 23.141 37.75 0.004 1 89.06 180 TYR A C 1
ATOM 1428 O O . TYR A 1 180 ? 23.438 38.906 0.214 1 89.06 180 TYR A O 1
ATOM 1436 N N . TYR A 1 181 ? 23.969 36.844 -0.415 1 84.69 181 TYR A N 1
ATOM 1437 C CA . TYR A 1 181 ? 25.328 37.25 -0.774 1 84.69 181 TYR A CA 1
ATOM 1438 C C . TYR A 1 181 ? 25.328 38.281 -1.887 1 84.69 181 TYR A C 1
ATOM 1440 O O . TYR A 1 181 ? 26.047 39.281 -1.819 1 84.69 181 TYR A O 1
ATOM 1448 N N . LYS A 1 182 ? 24.562 38.031 -2.814 1 81.94 182 LYS A N 1
ATOM 1449 C CA . LYS A 1 182 ? 24.469 38.938 -3.945 1 81.94 182 LYS A CA 1
ATOM 1450 C C . LYS A 1 182 ? 23.891 40.281 -3.514 1 81.94 182 LYS A C 1
ATOM 1452 O O . LYS A 1 182 ? 24.156 41.312 -4.137 1 81.94 182 LYS A O 1
ATOM 1457 N N . ALA A 1 183 ? 23.125 40.281 -2.525 1 86.19 183 ALA A N 1
ATOM 1458 C CA . ALA A 1 183 ? 22.516 41.5 -2.016 1 86.19 183 ALA A CA 1
ATOM 1459 C C . ALA A 1 183 ? 23.422 42.156 -0.98 1 86.19 183 ALA A C 1
ATOM 1461 O O . ALA A 1 183 ? 23 43.125 -0.306 1 86.19 183 ALA A O 1
ATOM 1462 N N . ASN A 1 184 ? 24.562 41.656 -0.805 1 84.5 184 ASN A N 1
ATOM 1463 C CA . ASN A 1 184 ? 25.562 42.188 0.11 1 84.5 184 ASN A CA 1
ATOM 1464 C C . ASN A 1 184 ? 25.125 42.031 1.565 1 84.5 184 ASN A C 1
ATOM 1466 O O . ASN A 1 184 ? 25.344 42.938 2.369 1 84.5 184 ASN A O 1
ATOM 1470 N N . ARG A 1 185 ? 24.438 41.031 1.808 1 88.5 185 ARG A N 1
ATOM 1471 C CA . ARG A 1 185 ? 24.078 40.625 3.164 1 88.5 185 ARG A CA 1
ATOM 1472 C C . ARG A 1 185 ? 24.719 39.281 3.527 1 88.5 185 ARG A C 1
ATOM 1474 O O . ARG A 1 185 ? 25.125 38.531 2.646 1 88.5 185 ARG A O 1
ATOM 1481 N N . HIS A 1 186 ? 24.875 39.062 4.762 1 89.38 186 HIS A N 1
ATOM 1482 C CA . HIS A 1 186 ? 25.516 37.812 5.164 1 89.38 186 HIS A CA 1
ATOM 1483 C C . HIS A 1 186 ? 24.703 36.625 4.719 1 89.38 186 HIS A C 1
ATOM 1485 O O . HIS A 1 186 ? 23.516 36.5 5.047 1 89.38 186 HIS A O 1
ATOM 1491 N N . PRO A 1 187 ? 25.234 35.656 4.086 1 90.19 187 PRO A N 1
ATOM 1492 C CA . PRO A 1 187 ? 24.516 34.531 3.52 1 90.19 187 PRO A CA 1
ATOM 1493 C C . PRO A 1 187 ? 23.859 33.656 4.586 1 90.19 187 PRO A C 1
ATOM 1495 O O . PRO A 1 187 ? 22.812 33.031 4.336 1 90.19 187 PRO A O 1
ATOM 1498 N N . LEU A 1 188 ? 24.422 33.625 5.719 1 91.88 188 LEU A N 1
ATOM 1499 C CA . LEU A 1 188 ? 23.844 32.844 6.801 1 91.88 188 LEU A CA 1
ATOM 1500 C C . LEU A 1 188 ? 22.453 33.344 7.164 1 91.88 188 LEU A C 1
ATOM 1502 O O . LEU A 1 188 ? 21.609 32.562 7.625 1 91.88 188 LEU A O 1
ATOM 1506 N N . VAL A 1 189 ? 22.266 34.625 6.98 1 94 189 VAL A N 1
ATOM 1507 C CA . VAL A 1 189 ? 20.953 35.188 7.246 1 94 189 VAL A CA 1
ATOM 1508 C C . VAL A 1 189 ? 19.922 34.625 6.281 1 94 189 VAL A C 1
ATOM 1510 O O . VAL A 1 189 ? 18.797 34.281 6.68 1 94 189 VAL A O 1
ATOM 1513 N N . GLY A 1 190 ? 20.297 34.469 5.082 1 93.19 190 GLY A N 1
ATOM 1514 C CA . GLY A 1 190 ? 19.422 33.875 4.09 1 93.19 190 GLY A CA 1
ATOM 1515 C C . GLY A 1 190 ? 19.109 32.406 4.383 1 93.19 190 GLY A C 1
ATOM 1516 O O . GLY A 1 190 ? 17.953 31.969 4.227 1 93.19 190 GLY A O 1
ATOM 1517 N N . ILE A 1 191 ? 20.078 31.672 4.789 1 92.44 191 ILE A N 1
ATOM 1518 C CA . ILE A 1 191 ? 19.922 30.266 5.09 1 92.44 191 ILE A CA 1
ATOM 1519 C C . ILE A 1 191 ? 18.922 30.078 6.234 1 92.44 191 ILE A C 1
ATOM 1521 O O . ILE A 1 191 ? 17.984 29.281 6.129 1 92.44 191 ILE A O 1
ATOM 1525 N N . VAL A 1 192 ? 19.078 30.812 7.238 1 94.06 192 VAL A N 1
ATOM 1526 C CA . VAL A 1 192 ? 18.25 30.641 8.422 1 94.06 192 VAL A CA 1
ATOM 1527 C C . VAL A 1 192 ? 16.859 31.203 8.156 1 94.06 192 VAL A C 1
ATOM 1529 O O . VAL A 1 192 ? 15.859 30.641 8.633 1 94.06 192 VAL A O 1
ATOM 1532 N N . ALA A 1 193 ? 16.781 32.281 7.43 1 94.38 193 ALA A N 1
ATOM 1533 C CA . ALA A 1 193 ? 15.484 32.875 7.09 1 94.38 193 ALA A CA 1
ATOM 1534 C C . ALA A 1 193 ? 14.664 31.906 6.223 1 94.38 193 ALA A C 1
ATOM 1536 O O . ALA A 1 193 ? 13.477 31.703 6.465 1 94.38 193 ALA A O 1
ATOM 1537 N N . MET A 1 194 ? 15.32 31.359 5.242 1 93.31 194 MET A N 1
ATOM 1538 C CA . MET A 1 194 ? 14.641 30.406 4.367 1 93.31 194 MET A CA 1
ATOM 1539 C C . MET A 1 194 ? 14.273 29.141 5.125 1 93.31 194 MET A C 1
ATOM 1541 O O . MET A 1 194 ? 13.203 28.562 4.902 1 93.31 194 MET A O 1
ATOM 1545 N N . PHE A 1 195 ? 15.117 28.766 5.926 1 92.38 195 PHE A N 1
ATOM 1546 C CA . PHE A 1 195 ? 14.836 27.594 6.75 1 92.38 195 PHE A CA 1
ATOM 1547 C C . PHE A 1 195 ? 13.609 27.812 7.621 1 92.38 195 PHE A C 1
ATOM 1549 O O . PHE A 1 195 ? 12.758 26.922 7.75 1 92.38 195 PHE A O 1
ATOM 1556 N N . ALA A 1 196 ? 13.531 28.938 8.211 1 92.88 196 ALA A N 1
ATOM 1557 C CA . ALA A 1 196 ? 12.367 29.297 9.016 1 92.88 196 ALA A CA 1
ATOM 1558 C C . ALA A 1 196 ? 11.094 29.297 8.172 1 92.88 196 ALA A C 1
ATOM 1560 O O . ALA A 1 196 ? 10.055 28.797 8.602 1 92.88 196 ALA A O 1
ATOM 1561 N N . GLY A 1 197 ? 11.18 29.828 7.039 1 91.44 197 GLY A N 1
ATOM 1562 C CA . GLY A 1 197 ? 10.031 29.875 6.152 1 91.44 197 GLY A CA 1
ATOM 1563 C C . GLY A 1 197 ? 9.562 28.5 5.719 1 91.44 197 GLY A C 1
ATOM 1564 O O . GLY A 1 197 ? 8.359 28.203 5.742 1 91.44 197 GLY A O 1
ATOM 1565 N N . VAL A 1 198 ? 10.477 27.656 5.348 1 88.94 198 VAL A N 1
ATOM 1566 C CA . VAL A 1 198 ? 10.156 26.328 4.863 1 88.94 198 VAL A CA 1
ATOM 1567 C C . VAL A 1 198 ? 9.555 25.5 5.996 1 88.94 198 VAL A C 1
ATOM 1569 O O . VAL A 1 198 ? 8.594 24.75 5.785 1 88.94 198 VAL A O 1
ATOM 1572 N N . SER A 1 199 ? 10.031 25.609 7.098 1 84.38 199 SER A N 1
ATOM 1573 C CA . SER A 1 199 ? 9.586 24.797 8.227 1 84.38 199 SER A CA 1
ATOM 1574 C C . SER A 1 199 ? 8.25 25.297 8.773 1 84.38 199 SER A C 1
ATOM 1576 O O . SER A 1 199 ? 7.383 24.5 9.141 1 84.38 199 SER A O 1
ATOM 1578 N N . ALA A 1 200 ? 8.156 26.609 8.938 1 77.31 200 ALA A N 1
ATOM 1579 C CA . ALA A 1 200 ? 6.906 27.188 9.43 1 77.31 200 ALA A CA 1
ATOM 1580 C C . ALA A 1 200 ? 5.777 27 8.414 1 77.31 200 ALA A C 1
ATOM 1582 O O . ALA A 1 200 ? 4.609 26.906 8.797 1 77.31 200 ALA A O 1
ATOM 1583 N N . GLY A 1 201 ? 6.137 26.953 7.223 1 71.06 201 GLY A N 1
ATOM 1584 C CA . GLY A 1 201 ? 5.172 26.844 6.141 1 71.06 201 GLY A CA 1
ATOM 1585 C C . GLY A 1 201 ? 4.355 25.562 6.199 1 71.06 201 GLY A C 1
ATOM 1586 O O . GLY A 1 201 ? 3.285 25.469 5.59 1 71.06 201 GLY A O 1
ATOM 1587 N N . PHE A 1 202 ? 4.754 24.688 6.887 1 72.5 202 PHE A N 1
ATOM 1588 C CA . PHE A 1 202 ? 4.023 23.438 6.941 1 72.5 202 PHE A CA 1
ATOM 1589 C C . PHE A 1 202 ? 2.658 23.625 7.598 1 72.5 202 PHE A C 1
ATOM 1591 O O . PHE A 1 202 ? 1.752 22.812 7.406 1 72.5 202 PHE A O 1
ATOM 1598 N N . ALA A 1 203 ? 2.52 24.719 8.289 1 73.94 203 ALA A N 1
ATOM 1599 C CA . ALA A 1 203 ? 1.22 25 8.891 1 73.94 203 ALA A CA 1
ATOM 1600 C C . ALA A 1 203 ? 0.325 25.766 7.922 1 73.94 203 ALA A C 1
ATOM 1602 O O . ALA A 1 203 ? -0.9 25.766 8.062 1 73.94 203 ALA A O 1
ATOM 1603 N N . GLY A 1 204 ? 0.99 26.438 7.07 1 78.5 204 GLY A N 1
ATOM 1604 C CA . GLY A 1 204 ? 0.247 27.25 6.113 1 78.5 204 GLY A CA 1
ATOM 1605 C C . GLY A 1 204 ? 0.427 26.781 4.68 1 78.5 204 GLY A C 1
ATOM 1606 O O . GLY A 1 204 ? 1.52 26.375 4.285 1 78.5 204 GLY A O 1
ATOM 1607 N N . ASN A 1 205 ? -0.711 26.734 3.979 1 81.38 205 ASN A N 1
ATOM 1608 C CA . ASN A 1 205 ? -0.646 26.344 2.572 1 81.38 205 ASN A CA 1
ATOM 1609 C C . ASN A 1 205 ? -1.682 27.094 1.737 1 81.38 205 ASN A C 1
ATOM 1611 O O . ASN A 1 205 ? -2.807 27.312 2.189 1 81.38 205 ASN A O 1
ATOM 1615 N N . LEU A 1 206 ? -1.18 27.469 0.615 1 83.81 206 LEU A N 1
ATOM 1616 C CA . LEU A 1 206 ? -2.105 28.125 -0.303 1 83.81 206 LEU A CA 1
ATOM 1617 C C . LEU A 1 206 ? -2.934 27.094 -1.065 1 83.81 206 LEU A C 1
ATOM 1619 O O . LEU A 1 206 ? -4.121 27.312 -1.315 1 83.81 206 LEU A O 1
ATOM 1623 N N . ILE A 1 207 ? -2.262 26.031 -1.4 1 84.38 207 ILE A N 1
ATOM 1624 C CA . ILE A 1 207 ? -2.912 24.938 -2.104 1 84.38 207 ILE A CA 1
ATOM 1625 C C . ILE A 1 207 ? -2.775 23.641 -1.288 1 84.38 207 ILE A C 1
ATOM 1627 O O . ILE A 1 207 ? -1.673 23.281 -0.879 1 84.38 207 ILE A O 1
ATOM 1631 N N . PRO A 1 208 ? -3.992 23.062 -1.08 1 85.69 208 PRO A N 1
ATOM 1632 C CA . PRO A 1 208 ? -3.885 21.797 -0.351 1 85.69 208 PRO A CA 1
ATOM 1633 C C . PRO A 1 208 ? -2.945 20.797 -1.029 1 85.69 208 PRO A C 1
ATOM 1635 O O . PRO A 1 208 ? -2.936 20.688 -2.258 1 85.69 208 PRO A O 1
ATOM 1638 N N . ALA A 1 209 ? -2.146 20.234 -0.179 1 82.62 209 ALA A N 1
ATOM 1639 C CA . ALA A 1 209 ? -1.163 19.281 -0.682 1 82.62 209 ALA A CA 1
ATOM 1640 C C . ALA A 1 209 ? -1.144 18.016 0.171 1 82.62 209 ALA A C 1
ATOM 1642 O O . ALA A 1 209 ? -2.182 17.578 0.676 1 82.62 209 ALA A O 1
ATOM 1643 N N . SER A 1 210 ? 0.012 17.344 0.154 1 84.06 210 SER A N 1
ATOM 1644 C CA . SER A 1 210 ? 0.141 16.016 0.747 1 84.06 210 SER A CA 1
ATOM 1645 C C . SER A 1 210 ? -0.196 16.047 2.234 1 84.06 210 SER A C 1
ATOM 1647 O O . SER A 1 210 ? -0.874 15.141 2.736 1 84.06 210 SER A O 1
ATOM 1649 N N . SER A 1 211 ? 0.158 17.062 2.924 1 87.06 211 SER A N 1
ATOM 1650 C CA . SER A 1 211 ? -0.077 17.141 4.363 1 87.06 211 SER A CA 1
ATOM 1651 C C . SER A 1 211 ? -1.563 17.266 4.676 1 87.06 211 SER A C 1
ATOM 1653 O O . SER A 1 211 ? -2.062 16.656 5.617 1 87.06 211 SER A O 1
ATOM 1655 N N . GLU A 1 212 ? -2.223 18.094 3.871 1 89.25 212 GLU A N 1
ATOM 1656 C CA . GLU A 1 212 ? -3.662 18.266 4.047 1 89.25 212 GLU A CA 1
ATOM 1657 C C . GLU A 1 212 ? -4.402 16.953 3.803 1 89.25 212 GLU A C 1
ATOM 1659 O O . GLU A 1 212 ? -5.316 16.594 4.555 1 89.25 212 GLU A O 1
ATOM 1664 N N . PHE A 1 213 ? -3.961 16.312 2.801 1 89.75 213 PHE A N 1
ATOM 1665 C CA . PHE A 1 213 ? -4.625 15.055 2.457 1 89.75 213 PHE A CA 1
ATOM 1666 C C . PHE A 1 213 ? -4.414 14.016 3.549 1 89.75 213 PHE A C 1
ATOM 1668 O O . PHE A 1 213 ? -5.344 13.289 3.902 1 89.75 213 PHE A O 1
ATOM 1675 N N . LEU A 1 214 ? -3.271 14.023 4.008 1 89.94 214 LEU A N 1
ATOM 1676 C CA . LEU A 1 214 ? -2.924 13.062 5.047 1 89.94 214 LEU A CA 1
ATOM 1677 C C . LEU A 1 214 ? -3.701 13.336 6.328 1 89.94 214 LEU A C 1
ATOM 1679 O O . LEU A 1 214 ? -4.289 12.422 6.914 1 89.94 214 LEU A O 1
ATOM 1683 N N . LEU A 1 215 ? -3.762 14.57 6.793 1 92.5 215 LEU A N 1
ATOM 1684 C CA . LEU A 1 215 ? -4.422 14.93 8.047 1 92.5 215 LEU A CA 1
ATOM 1685 C C . LEU A 1 215 ? -5.934 14.758 7.93 1 92.5 215 LEU A C 1
ATOM 1687 O O . LEU A 1 215 ? -6.57 14.219 8.836 1 92.5 215 LEU A O 1
ATOM 1691 N N . THR A 1 216 ? -6.418 15.141 6.836 1 93.38 216 THR A N 1
ATOM 1692 C CA . THR A 1 216 ? -7.859 15.055 6.637 1 93.38 216 THR A CA 1
ATOM 1693 C C . THR A 1 216 ? -8.305 13.602 6.527 1 93.38 216 THR A C 1
ATOM 1695 O O . THR A 1 216 ? -9.266 13.195 7.18 1 93.38 216 THR A O 1
ATOM 1698 N N . SER A 1 217 ? -7.594 12.852 5.734 1 93.25 217 SER A N 1
ATOM 1699 C CA . SER A 1 217 ? -8 11.461 5.527 1 93.25 217 SER A CA 1
ATOM 1700 C C . SER A 1 217 ? -7.805 10.633 6.797 1 93.25 217 SER A C 1
ATOM 1702 O O . SER A 1 217 ? -8.602 9.742 7.09 1 93.25 217 SER A O 1
ATOM 1704 N N . SER A 1 218 ? -6.73 10.883 7.5 1 93.81 218 SER A N 1
ATOM 1705 C CA . SER A 1 218 ? -6.52 10.172 8.758 1 93.81 218 SER A CA 1
ATOM 1706 C C . SER A 1 218 ? -7.609 10.5 9.773 1 93.81 218 SER A C 1
ATOM 1708 O O . SER A 1 218 ? -8.102 9.609 10.469 1 93.81 218 SER A O 1
ATOM 1710 N N . THR A 1 219 ? -7.973 11.734 9.836 1 94.19 219 THR A N 1
ATOM 1711 C CA . THR A 1 219 ? -9.031 12.141 10.75 1 94.19 219 THR A CA 1
ATOM 1712 C C . THR A 1 219 ? -10.352 11.477 10.383 1 94.19 219 THR A C 1
ATOM 1714 O O . THR A 1 219 ? -11.078 10.992 11.258 1 94.19 219 THR A O 1
ATOM 1717 N N . ASN A 1 220 ? -10.617 11.461 9.125 1 92.31 220 ASN A N 1
ATOM 1718 C CA . ASN A 1 220 ? -11.82 10.766 8.672 1 92.31 220 ASN A CA 1
ATOM 1719 C C . ASN A 1 220 ? -11.789 9.289 9.039 1 92.31 220 ASN A C 1
ATOM 1721 O O . ASN A 1 220 ? -12.836 8.703 9.336 1 92.31 220 ASN A O 1
ATOM 1725 N N . SER A 1 221 ? -10.641 8.742 9.039 1 90.56 221 SER A N 1
ATOM 1726 C CA . SER A 1 221 ? -10.484 7.34 9.414 1 90.56 221 SER A CA 1
ATOM 1727 C C . SER A 1 221 ? -10.789 7.125 10.898 1 90.56 221 SER A C 1
ATOM 1729 O O . SER A 1 221 ? -11.352 6.098 11.273 1 90.56 221 SER A O 1
ATOM 1731 N N . PHE A 1 222 ? -10.406 8.133 11.711 1 88.69 222 PHE A N 1
ATOM 1732 C CA . PHE A 1 222 ? -10.641 8.023 13.141 1 88.69 222 PHE A CA 1
ATOM 1733 C C . PHE A 1 222 ? -12.125 7.957 13.453 1 88.69 222 PHE A C 1
ATOM 1735 O O . PHE A 1 222 ? -12.547 7.273 14.391 1 88.69 222 PHE A O 1
ATOM 1742 N N . PHE A 1 223 ? -12.93 8.633 12.625 1 86.56 223 PHE A N 1
ATOM 1743 C CA . PHE A 1 223 ? -14.359 8.758 12.883 1 86.56 223 PHE A CA 1
ATOM 1744 C C . PHE A 1 223 ? -15.148 7.773 12.031 1 86.56 223 PHE A C 1
ATOM 1746 O O . PHE A 1 223 ? -16.359 7.641 12.195 1 86.56 223 PHE A O 1
ATOM 1753 N N . ASN A 1 224 ? -14.477 7.074 11.078 1 82.25 224 ASN A N 1
ATOM 1754 C CA . ASN A 1 224 ? -15.109 6.16 10.133 1 82.25 224 ASN A CA 1
ATOM 1755 C C . ASN A 1 224 ? -16.234 6.848 9.352 1 82.25 224 ASN A C 1
ATOM 1757 O O . ASN A 1 224 ? -17.297 6.262 9.148 1 82.25 224 ASN A O 1
ATOM 1761 N N . LYS A 1 225 ? -16.109 8.156 9.188 1 84.38 225 LYS A N 1
ATOM 1762 C CA . LYS A 1 225 ? -17.016 8.984 8.391 1 84.38 225 LYS A CA 1
ATOM 1763 C C . LYS A 1 225 ? -16.297 10.219 7.859 1 84.38 225 LYS A C 1
ATOM 1765 O O . LYS A 1 225 ? -15.227 10.586 8.359 1 84.38 225 LYS A O 1
ATOM 1770 N N . GLU A 1 226 ? -16.859 10.797 6.895 1 86.94 226 GLU A N 1
ATOM 1771 C CA . GLU A 1 226 ? -16.281 12.016 6.34 1 86.94 226 GLU A CA 1
ATOM 1772 C C . GLU A 1 226 ? -16.656 13.242 7.168 1 86.94 226 GLU A C 1
ATOM 1774 O O . GLU A 1 226 ? -17.75 13.797 7 1 86.94 226 GLU A O 1
ATOM 1779 N N . VAL A 1 227 ? -15.773 13.648 7.984 1 89.88 227 VAL A N 1
ATOM 1780 C CA . VAL A 1 227 ? -16.031 14.789 8.852 1 89.88 227 VAL A CA 1
ATOM 1781 C C . VAL A 1 227 ? -15.289 16.016 8.32 1 89.88 227 VAL A C 1
ATOM 1783 O O . VAL A 1 227 ? -15.648 17.156 8.641 1 89.88 227 VAL A O 1
ATOM 1786 N N . MET A 1 228 ? -14.289 15.734 7.531 1 93.25 228 MET A N 1
ATOM 1787 C CA . MET A 1 228 ? -13.477 16.828 6.988 1 93.25 228 MET A CA 1
ATOM 1788 C C . MET A 1 228 ? -13.234 16.625 5.496 1 93.25 228 MET A C 1
ATOM 1790 O O . MET A 1 228 ? -13.266 15.5 5 1 93.25 228 MET A O 1
ATOM 1794 N N . ASN A 1 229 ? -13.062 17.734 4.828 1 92.19 229 ASN A N 1
ATOM 1795 C CA . ASN A 1 229 ? -12.602 17.719 3.445 1 92.19 229 ASN A CA 1
ATOM 1796 C C . ASN A 1 229 ? -11.234 18.391 3.301 1 92.19 229 ASN A C 1
ATOM 1798 O O . ASN A 1 229 ? -10.664 18.859 4.285 1 92.19 229 ASN A O 1
ATOM 1802 N N . ALA A 1 230 ? -10.734 18.484 2.123 1 91.06 230 ALA A N 1
ATOM 1803 C CA . ALA A 1 230 ? -9.367 18.953 1.887 1 91.06 230 ALA A CA 1
ATOM 1804 C C . ALA A 1 230 ? -9.25 20.438 2.156 1 91.06 230 ALA A C 1
ATOM 1806 O O . ALA A 1 230 ? -8.141 20.953 2.367 1 91.06 230 ALA A O 1
ATOM 1807 N N . LEU A 1 231 ? -10.359 21.156 2.217 1 93.69 231 LEU A N 1
ATOM 1808 C CA . LEU A 1 231 ? -10.336 22.609 2.404 1 93.69 231 LEU A CA 1
ATOM 1809 C C . LEU A 1 231 ? -10.836 22.984 3.793 1 93.69 231 LEU A C 1
ATOM 1811 O O . LEU A 1 231 ? -11.031 24.172 4.086 1 93.69 231 LEU A O 1
ATOM 1815 N N . SER A 1 232 ? -10.969 22.031 4.633 1 94.75 232 SER A N 1
ATOM 1816 C CA . SER A 1 232 ? -11.57 22.266 5.941 1 94.75 232 SER A CA 1
ATOM 1817 C C . SER A 1 232 ? -10.695 23.172 6.797 1 94.75 232 SER A C 1
ATOM 1819 O O . SER A 1 232 ? -11.172 23.781 7.758 1 94.75 232 SER A O 1
ATOM 1821 N N . ASN A 1 233 ? -9.43 23.344 6.531 1 95.25 233 ASN A N 1
ATOM 1822 C CA . ASN A 1 233 ? -8.539 24.234 7.262 1 95.25 233 ASN A CA 1
ATOM 1823 C C . ASN A 1 233 ? -8.039 25.375 6.371 1 95.25 233 ASN A C 1
ATOM 1825 O O . ASN A 1 233 ? -7.16 26.141 6.773 1 95.25 233 ASN A O 1
ATOM 1829 N N . TRP A 1 234 ? -8.578 25.578 5.297 1 94.31 234 TRP A N 1
ATOM 1830 C CA . TRP A 1 234 ? -7.98 26.359 4.219 1 94.31 234 TRP A CA 1
ATOM 1831 C C . TRP A 1 234 ? -7.98 27.844 4.559 1 94.31 234 TRP A C 1
ATOM 1833 O O . TRP A 1 234 ? -7.027 28.562 4.242 1 94.31 234 TRP A O 1
ATOM 1843 N N . TYR A 1 235 ? -9.039 28.375 5.141 1 95.25 235 TYR A N 1
ATOM 1844 C CA . TYR A 1 235 ? -9.102 29.797 5.473 1 95.25 235 TYR A CA 1
ATOM 1845 C C . TYR A 1 235 ? -7.953 30.188 6.395 1 95.25 235 TYR A C 1
ATOM 1847 O O . TYR A 1 235 ? -7.258 31.172 6.137 1 95.25 235 TYR A O 1
ATOM 1855 N N . PHE A 1 236 ? -7.77 29.438 7.355 1 94.38 236 PHE A N 1
ATOM 1856 C CA . PHE A 1 236 ? -6.754 29.781 8.336 1 94.38 236 PHE A CA 1
ATOM 1857 C C . PHE A 1 236 ? -5.355 29.5 7.801 1 94.38 236 PHE A C 1
ATOM 1859 O O . PHE A 1 236 ? -4.414 30.25 8.086 1 94.38 236 PHE A O 1
ATOM 1866 N N . THR A 1 237 ? -5.191 28.422 7.102 1 92.88 237 THR A N 1
ATOM 1867 C CA . THR A 1 237 ? -3.879 28.109 6.543 1 92.88 237 THR A CA 1
ATOM 1868 C C . THR A 1 237 ? -3.441 29.203 5.566 1 92.88 237 THR A C 1
ATOM 1870 O O . THR A 1 237 ? -2.256 29.531 5.488 1 92.88 237 THR A O 1
ATOM 1873 N N . MET A 1 238 ? -4.301 29.75 4.824 1 92.25 238 MET A N 1
ATOM 1874 C CA . MET A 1 238 ? -3.996 30.859 3.924 1 92.25 238 MET A CA 1
ATOM 1875 C C . MET A 1 238 ? -3.605 32.094 4.711 1 92.25 238 MET A C 1
ATOM 1877 O O . MET A 1 238 ? -2.711 32.844 4.301 1 92.25 238 MET A O 1
ATOM 1881 N N . LEU A 1 239 ? -4.254 32.312 5.77 1 92.69 239 LEU A N 1
ATOM 1882 C CA . LEU A 1 239 ? -3.992 33.469 6.609 1 92.69 239 LEU A CA 1
ATOM 1883 C C . LEU A 1 239 ? -2.619 33.375 7.266 1 92.69 239 LEU A C 1
ATOM 1885 O O . LEU A 1 239 ? -1.956 34.406 7.48 1 92.69 239 LEU A O 1
ATOM 1889 N N . LEU A 1 240 ? -2.164 32.188 7.535 1 92.62 240 LEU A N 1
ATOM 1890 C CA . LEU A 1 240 ? -0.905 31.984 8.242 1 92.62 240 LEU A CA 1
ATOM 1891 C C . LEU A 1 240 ? 0.279 32.375 7.363 1 92.62 240 LEU A C 1
ATOM 1893 O O . LEU A 1 240 ? 1.343 32.719 7.871 1 92.62 240 LEU A O 1
ATOM 1897 N N . ILE A 1 241 ? 0.137 32.344 6.09 1 91.94 241 ILE A N 1
ATOM 1898 C CA . ILE A 1 241 ? 1.25 32.594 5.184 1 91.94 241 ILE A CA 1
ATOM 1899 C C . ILE A 1 241 ? 1.705 34.062 5.332 1 91.94 241 ILE A C 1
ATOM 1901 O O . ILE A 1 241 ? 2.877 34.312 5.613 1 91.94 241 ILE A O 1
ATOM 1905 N N . PRO A 1 242 ? 0.812 35.031 5.141 1 92.62 242 PRO A N 1
ATOM 1906 C CA . PRO A 1 242 ? 1.255 36.406 5.324 1 92.62 242 PRO A CA 1
ATOM 1907 C C . PRO A 1 242 ? 1.688 36.719 6.758 1 92.62 242 PRO A C 1
ATOM 1909 O O . PRO A 1 242 ? 2.59 37.531 6.98 1 92.62 242 PRO A O 1
ATOM 1912 N N . ILE A 1 243 ? 1.149 36.062 7.73 1 92.88 243 ILE A N 1
ATOM 1913 C CA . ILE A 1 243 ? 1.511 36.281 9.125 1 92.88 243 ILE A CA 1
ATOM 1914 C C . ILE A 1 243 ? 2.939 35.812 9.367 1 92.88 243 ILE A C 1
ATOM 1916 O O . ILE A 1 243 ? 3.754 36.531 9.945 1 92.88 243 ILE A O 1
ATOM 1920 N N . TYR A 1 244 ? 3.205 34.594 8.953 1 93.25 244 TYR A N 1
ATOM 1921 C CA . TYR A 1 244 ? 4.551 34.062 9.117 1 93.25 244 TYR A CA 1
ATOM 1922 C C . TYR A 1 244 ? 5.566 34.875 8.336 1 93.25 244 TYR A C 1
ATOM 1924 O O . TYR A 1 244 ? 6.711 35.031 8.773 1 93.25 244 TYR A O 1
ATOM 1932 N N . THR A 1 245 ? 5.145 35.375 7.188 1 94.19 245 THR A N 1
ATOM 1933 C CA . THR A 1 245 ? 6.031 36.219 6.391 1 94.19 245 THR A CA 1
ATOM 1934 C C . THR A 1 245 ? 6.379 37.5 7.141 1 94.19 245 THR A C 1
ATOM 1936 O O . THR A 1 245 ? 7.551 37.875 7.219 1 94.19 245 THR A O 1
ATOM 1939 N N . LEU A 1 246 ? 5.391 38.156 7.711 1 95.25 246 LEU A N 1
ATOM 1940 C CA . LEU A 1 246 ? 5.605 39.406 8.422 1 95.25 246 LEU A CA 1
ATOM 1941 C C . LEU A 1 246 ? 6.395 39.188 9.703 1 95.25 246 LEU A C 1
ATOM 1943 O O . LEU A 1 246 ? 7.328 39.938 10.008 1 95.25 246 LEU A O 1
ATOM 1947 N N . VAL A 1 247 ? 6.047 38.188 10.453 1 95.19 247 VAL A N 1
ATOM 1948 C CA . VAL A 1 247 ? 6.73 37.875 11.703 1 95.19 247 VAL A CA 1
ATOM 1949 C C . VAL A 1 247 ? 8.164 37.438 11.414 1 95.19 247 VAL A C 1
ATOM 1951 O O . VAL A 1 247 ? 9.102 37.875 12.102 1 95.19 247 VAL A O 1
ATOM 1954 N N . GLY A 1 248 ? 8.297 36.562 10.422 1 94.62 248 GLY A N 1
ATOM 1955 C CA . GLY A 1 248 ? 9.633 36.125 10.039 1 94.62 248 GLY A CA 1
ATOM 1956 C C . GLY A 1 248 ? 10.516 37.281 9.578 1 94.62 248 GLY A C 1
ATOM 1957 O O . GLY A 1 248 ? 11.711 37.281 9.867 1 94.62 248 GLY A O 1
ATOM 1958 N N . TRP A 1 249 ? 9.938 38.188 8.836 1 95.44 249 TRP A N 1
ATOM 1959 C CA . TRP A 1 249 ? 10.656 39.375 8.383 1 95.44 249 TRP A CA 1
ATOM 1960 C C . TRP A 1 249 ? 11.156 40.188 9.562 1 95.44 249 TRP A C 1
ATOM 1962 O O . TRP A 1 249 ? 12.32 40.594 9.602 1 95.44 249 TRP A O 1
ATOM 1972 N N . PHE A 1 250 ? 10.305 40.438 10.477 1 95.81 250 PHE A N 1
ATOM 1973 C CA . PHE A 1 250 ? 10.641 41.188 11.672 1 95.81 250 PHE A CA 1
ATOM 1974 C C . PHE A 1 250 ? 11.742 40.5 12.461 1 95.81 250 PHE A C 1
ATOM 1976 O O . PHE A 1 250 ? 12.727 41.125 12.859 1 95.81 250 PHE A O 1
ATOM 1983 N N . VAL A 1 251 ? 11.625 39.219 12.695 1 95.19 251 VAL A N 1
ATOM 1984 C CA . VAL A 1 251 ? 12.586 38.469 13.492 1 95.19 251 VAL A CA 1
ATOM 1985 C C . VAL A 1 251 ? 13.938 38.438 12.789 1 95.19 251 VAL A C 1
ATOM 1987 O O . VAL A 1 251 ? 14.984 38.562 13.43 1 95.19 251 VAL A O 1
ATOM 1990 N N . THR A 1 252 ? 13.898 38.25 11.484 1 95.44 252 THR A N 1
ATOM 1991 C CA . THR A 1 252 ? 15.141 38.156 10.719 1 95.44 252 THR A CA 1
ATOM 1992 C C . THR A 1 252 ? 15.891 39.5 10.773 1 95.44 252 THR A C 1
ATOM 1994 O O . THR A 1 252 ? 17.078 39.531 11.102 1 95.44 252 THR A O 1
ATOM 1997 N N . ASP A 1 253 ? 15.25 40.594 10.523 1 92.94 253 ASP A N 1
ATOM 1998 C CA . ASP A 1 253 ? 15.891 41.906 10.383 1 92.94 253 ASP A CA 1
ATOM 1999 C C . ASP A 1 253 ? 16.25 42.469 11.742 1 92.94 253 ASP A C 1
ATOM 2001 O O . ASP A 1 253 ? 17.297 43.125 11.898 1 92.94 253 ASP A O 1
ATOM 2005 N N . LYS A 1 254 ? 15.461 42.25 12.711 1 93.12 254 LYS A N 1
ATOM 2006 C CA . LYS A 1 254 ? 15.641 42.938 13.977 1 93.12 254 LYS A CA 1
ATOM 2007 C C . LYS A 1 254 ? 16.422 42.094 14.977 1 93.12 254 LYS A C 1
ATOM 2009 O O . LYS A 1 254 ? 17.062 42.625 15.891 1 93.12 254 LYS A O 1
ATOM 2014 N N . ILE A 1 255 ? 16.391 40.812 14.836 1 92.44 255 ILE A N 1
ATOM 2015 C CA . ILE A 1 255 ? 16.969 40 15.898 1 92.44 255 ILE A CA 1
ATOM 2016 C C . ILE A 1 255 ? 18.078 39.125 15.328 1 92.44 255 ILE A C 1
ATOM 2018 O O . ILE A 1 255 ? 19.25 39.281 15.703 1 92.44 255 ILE A O 1
ATOM 2022 N N . VAL A 1 256 ? 17.781 38.312 14.344 1 94 256 VAL A N 1
ATOM 2023 C CA . VAL A 1 256 ? 18.672 37.219 13.922 1 94 256 VAL A CA 1
ATOM 2024 C C . VAL A 1 256 ? 19.844 37.812 13.133 1 94 256 VAL A C 1
ATOM 2026 O O . VAL A 1 256 ? 20.984 37.375 13.305 1 94 256 VAL A O 1
ATOM 2029 N N . GLU A 1 257 ? 19.531 38.719 12.188 1 93.12 257 GLU A N 1
ATOM 2030 C CA . GLU A 1 257 ? 20.609 39.312 11.391 1 93.12 257 GLU A CA 1
ATOM 2031 C C . GLU A 1 257 ? 21.641 40 12.281 1 93.12 257 GLU A C 1
ATOM 2033 O O . GLU A 1 257 ? 22.844 39.875 12.047 1 93.12 257 GLU A O 1
ATOM 2038 N N . LYS A 1 258 ? 21.25 40.719 13.281 1 90.56 258 LYS A N 1
ATOM 2039 C CA . LYS A 1 258 ? 22.156 41.375 14.211 1 90.56 258 LYS A CA 1
ATOM 2040 C C . LYS A 1 258 ? 23 40.375 14.984 1 90.56 258 LYS A C 1
ATOM 2042 O O . LYS A 1 258 ? 24.188 40.594 15.219 1 90.56 258 LYS A O 1
ATOM 2047 N N . ARG A 1 259 ? 22.375 39.344 15.328 1 89.12 259 ARG A N 1
ATOM 2048 C CA . ARG A 1 259 ? 23.094 38.312 16.062 1 89.12 259 ARG A CA 1
ATOM 2049 C C . ARG A 1 259 ? 24.156 37.656 15.18 1 89.12 259 ARG A C 1
ATOM 2051 O O . ARG A 1 259 ? 25.25 37.344 15.648 1 89.12 259 ARG A O 1
ATOM 2058 N N . ILE A 1 260 ? 23.812 37.375 13.938 1 90.94 260 ILE A N 1
ATOM 2059 C CA . ILE A 1 260 ? 24.719 36.719 13.008 1 90.94 260 ILE A CA 1
ATOM 2060 C C . ILE A 1 260 ? 25.906 37.656 12.703 1 90.94 260 ILE A C 1
ATOM 2062 O O . ILE A 1 260 ? 27.047 37.219 12.68 1 90.94 260 ILE A O 1
ATOM 2066 N N . ILE A 1 261 ? 25.656 38.938 12.523 1 88.44 261 ILE A N 1
ATOM 2067 C CA . ILE A 1 261 ? 26.719 39.875 12.211 1 88.44 261 ILE A CA 1
ATOM 2068 C C . ILE A 1 261 ? 27.656 40.031 13.406 1 88.44 261 ILE A C 1
ATOM 2070 O O . ILE A 1 261 ? 28.875 40.062 13.242 1 88.44 261 ILE A O 1
ATOM 2074 N N . ASN A 1 262 ? 27.172 40.031 14.531 1 84.81 262 ASN A N 1
ATOM 2075 C CA . ASN A 1 262 ? 27.969 40.188 15.734 1 84.81 262 ASN A CA 1
ATOM 2076 C C . ASN A 1 262 ? 28.797 38.938 16.047 1 84.81 262 ASN A C 1
ATOM 2078 O O . ASN A 1 262 ? 29.938 39.031 16.5 1 84.81 262 ASN A O 1
ATOM 2082 N N . ARG A 1 263 ? 28.281 37.812 15.688 1 84.25 263 ARG A N 1
ATOM 2083 C CA . ARG A 1 263 ? 28.922 36.562 16.156 1 84.25 263 ARG A CA 1
ATOM 2084 C C . ARG A 1 263 ? 29.703 35.906 15.039 1 84.25 263 ARG A C 1
ATOM 2086 O O . ARG A 1 263 ? 30.719 35.25 15.281 1 84.25 263 ARG A O 1
ATOM 2093 N N . TYR A 1 264 ? 29.156 36.062 13.828 1 84.25 264 TYR A N 1
ATOM 2094 C CA . TYR A 1 264 ? 29.703 35.156 12.812 1 84.25 264 TYR A CA 1
ATOM 2095 C C . TYR A 1 264 ? 30.281 35.969 11.641 1 84.25 264 TYR A C 1
ATOM 2097 O O . TYR A 1 264 ? 30.859 35.375 10.727 1 84.25 264 TYR A O 1
ATOM 2105 N N . ALA A 1 265 ? 30.172 37.156 11.586 1 80.25 265 ALA A N 1
ATOM 2106 C CA . ALA A 1 265 ? 30.656 37.969 10.461 1 80.25 265 ALA A CA 1
ATOM 2107 C C . ALA A 1 265 ? 32.156 37.781 10.258 1 80.25 265 ALA A C 1
ATOM 2109 O O . ALA A 1 265 ? 32.625 37.781 9.125 1 80.25 265 ALA A O 1
ATOM 2110 N N . HIS A 1 266 ? 32.812 37.625 11.344 1 76.69 266 HIS A N 1
ATOM 2111 C CA . HIS A 1 266 ? 34.281 37.5 11.266 1 76.69 266 HIS A CA 1
ATOM 2112 C C . HIS A 1 266 ? 34.688 36.125 10.734 1 76.69 266 HIS A C 1
ATOM 2114 O O . HIS A 1 266 ? 35.812 35.969 10.289 1 76.69 266 HIS A O 1
ATOM 2120 N N . MET A 1 267 ? 33.812 35.281 10.727 1 74.44 267 MET A N 1
ATOM 2121 C CA . MET A 1 267 ? 34.125 33.906 10.328 1 74.44 267 MET A CA 1
ATOM 2122 C C . MET A 1 267 ? 33.719 33.656 8.875 1 74.44 267 MET A C 1
ATOM 2124 O O . MET A 1 267 ? 34 32.594 8.328 1 74.44 267 MET A O 1
ATOM 2128 N N . ALA A 1 268 ? 33.188 34.688 8.312 1 77.19 268 ALA A N 1
ATOM 2129 C CA . ALA A 1 268 ? 32.625 34.5 6.98 1 77.19 268 ALA A CA 1
ATOM 2130 C C . ALA A 1 268 ? 33.719 34.312 5.941 1 77.19 268 ALA A C 1
ATOM 2132 O O . ALA A 1 268 ? 34.781 34.906 6.027 1 77.19 268 ALA A O 1
ATOM 2133 N N . THR A 1 269 ? 33.781 33.188 5.309 1 66.06 269 THR A N 1
ATOM 2134 C CA . THR A 1 269 ? 34.688 32.969 4.199 1 66.06 269 THR A CA 1
ATOM 2135 C C . THR A 1 269 ? 34.188 33.688 2.945 1 66.06 269 THR A C 1
ATOM 2137 O O . THR A 1 269 ? 33.031 33.594 2.592 1 66.06 269 THR A O 1
ATOM 2140 N N . ILE A 1 270 ? 34.75 34.938 2.857 1 54.06 270 ILE A N 1
ATOM 2141 C CA . ILE A 1 270 ? 34.438 35.594 1.589 1 54.06 270 ILE A CA 1
ATOM 2142 C C . ILE A 1 270 ? 35.125 34.844 0.446 1 54.06 270 ILE A C 1
ATOM 2144 O O . ILE A 1 270 ? 35.25 35.375 -0.668 1 54.06 270 ILE A O 1
ATOM 2148 N N . ASP A 1 271 ? 36.094 33.969 0.831 1 46.41 271 ASP A N 1
ATOM 2149 C CA . ASP A 1 271 ? 36.781 33.469 -0.362 1 46.41 271 ASP A CA 1
ATOM 2150 C C . ASP A 1 271 ? 35.812 33.312 -1.524 1 46.41 271 ASP A C 1
ATOM 2152 O O . ASP A 1 271 ? 34.594 33.125 -1.312 1 46.41 271 ASP A O 1
ATOM 2156 N N . GLU A 1 272 ? 36.375 33.781 -2.695 1 41.19 272 GLU A N 1
ATOM 2157 C CA . GLU A 1 272 ? 35.719 33.562 -3.992 1 41.19 272 GLU A CA 1
ATOM 2158 C C . GLU A 1 272 ? 34.875 32.312 -3.996 1 41.19 272 GLU A C 1
ATOM 2160 O O . GLU A 1 272 ? 35.406 31.188 -4.023 1 41.19 272 GLU A O 1
ATOM 2165 N N . PHE A 1 273 ? 34.219 32.094 -2.934 1 41.09 273 PHE A N 1
ATOM 2166 C CA . PHE A 1 273 ? 33.281 31.047 -3.303 1 41.09 273 PHE A CA 1
ATOM 2167 C C . PHE A 1 273 ? 33.25 30.844 -4.812 1 41.09 273 PHE A C 1
ATOM 2169 O O . PHE A 1 273 ? 32.844 31.75 -5.559 1 41.09 273 PHE A O 1
ATOM 2176 N N . GLU A 1 274 ? 34.344 30.547 -5.398 1 38.72 274 GLU A N 1
ATOM 2177 C CA . GLU A 1 274 ? 34.156 29.859 -6.676 1 38.72 274 GLU A CA 1
ATOM 2178 C C . GLU A 1 274 ? 32.719 29.406 -6.848 1 38.72 274 GLU A C 1
ATOM 2180 O O . GLU A 1 274 ? 32.375 28.266 -6.496 1 38.72 274 GLU A O 1
ATOM 2185 N N . ILE A 1 275 ? 31.906 29.828 -6.133 1 41.25 275 ILE A N 1
ATOM 2186 C CA . ILE A 1 275 ? 30.5 29.828 -6.547 1 41.25 275 ILE A CA 1
ATOM 2187 C C . ILE A 1 275 ? 30.406 29.625 -8.055 1 41.25 275 ILE A C 1
ATOM 2189 O O . ILE A 1 275 ? 30.688 30.562 -8.828 1 41.25 275 ILE A O 1
ATOM 2193 N N . ASN A 1 276 ? 31.266 28.891 -8.445 1 36.88 276 ASN A N 1
ATOM 2194 C CA . ASN A 1 276 ? 31.469 28.359 -9.789 1 36.88 276 ASN A CA 1
ATOM 2195 C C . ASN A 1 276 ? 30.297 28.672 -10.703 1 36.88 276 ASN A C 1
ATOM 2197 O O . ASN A 1 276 ? 29.156 28.797 -10.242 1 36.88 276 ASN A O 1
ATOM 2201 N N . GLY A 1 277 ? 30.516 29.359 -11.828 1 40.12 277 GLY A N 1
ATOM 2202 C CA . GLY A 1 277 ? 29.719 29.453 -13.047 1 40.12 277 GLY A CA 1
ATOM 2203 C C . GLY A 1 277 ? 28.531 28.516 -13.062 1 40.12 277 GLY A C 1
ATOM 2204 O O . GLY A 1 277 ? 27.719 28.547 -13.984 1 40.12 277 GLY A O 1
ATOM 2205 N N . VAL A 1 278 ? 28.641 27.5 -12.406 1 43.03 278 VAL A N 1
ATOM 2206 C CA . VAL A 1 278 ? 27.672 26.406 -12.461 1 43.03 278 VAL A CA 1
ATOM 2207 C C . VAL A 1 278 ? 26.406 26.797 -11.727 1 43.03 278 VAL A C 1
ATOM 2209 O O . VAL A 1 278 ? 25.297 26.484 -12.172 1 43.03 278 VAL A O 1
ATOM 2212 N N . GLN A 1 279 ? 26.375 27.625 -10.523 1 49.72 279 GLN A N 1
ATOM 2213 C CA . GLN A 1 279 ? 25.141 27.844 -9.781 1 49.72 279 GLN A CA 1
ATOM 2214 C C . GLN A 1 279 ? 24.344 29.016 -10.367 1 49.72 279 GLN A C 1
ATOM 2216 O O . GLN A 1 279 ? 23.125 29.031 -10.297 1 49.72 279 GLN A O 1
ATOM 2221 N N . GLN A 1 280 ? 25.047 30.234 -10.711 1 50.38 280 GLN A N 1
ATOM 2222 C CA . GLN A 1 280 ? 24.281 31.281 -11.383 1 50.38 280 GLN A CA 1
ATOM 2223 C C . GLN A 1 280 ? 23.5 30.703 -12.562 1 50.38 280 GLN A C 1
ATOM 2225 O O . GLN A 1 280 ? 22.375 31.141 -12.844 1 50.38 280 GLN A O 1
ATOM 2230 N N . GLU A 1 281 ? 24.219 29.875 -13.289 1 54.88 281 GLU A N 1
ATOM 2231 C CA . GLU A 1 281 ? 23.578 29.266 -14.453 1 54.88 281 GLU A CA 1
ATOM 2232 C C . GLU A 1 281 ? 22.391 28.406 -14.031 1 54.88 281 GLU A C 1
ATOM 2234 O O . GLU A 1 281 ? 21.531 28.094 -14.844 1 54.88 281 GLU A O 1
ATOM 2239 N N . ARG A 1 282 ? 22.266 28.391 -12.727 1 59.53 282 ARG A N 1
ATOM 2240 C CA . ARG A 1 282 ? 21.203 27.531 -12.234 1 59.53 282 ARG A CA 1
ATOM 2241 C C . ARG A 1 282 ? 19.859 28.266 -12.219 1 59.53 282 ARG A C 1
ATOM 2243 O O . ARG A 1 282 ? 18.797 27.641 -12.211 1 59.53 282 ARG A O 1
ATOM 2250 N N . PHE A 1 283 ? 20 29.672 -12.32 1 66.81 283 PHE A N 1
ATOM 2251 C CA . PHE A 1 283 ? 18.766 30.438 -12.258 1 66.81 283 PHE A CA 1
ATOM 2252 C C . PHE A 1 283 ? 18.156 30.609 -13.641 1 66.81 283 PHE A C 1
ATOM 2254 O O . PHE A 1 283 ? 16.969 30.891 -13.773 1 66.81 283 PHE A O 1
ATOM 2261 N N . LYS A 1 284 ? 19.047 30.531 -14.703 1 76.38 284 LYS A N 1
ATOM 2262 C CA . LYS A 1 284 ? 18.5 30.672 -16.047 1 76.38 284 LYS A CA 1
ATOM 2263 C C . LYS A 1 284 ? 17.859 29.359 -16.516 1 76.38 284 LYS A C 1
ATOM 2265 O O . LYS A 1 284 ? 18.438 28.281 -16.344 1 76.38 284 LYS A O 1
ATOM 2270 N N . LEU A 1 285 ? 16.625 29.547 -16.969 1 86.44 285 LEU A N 1
ATOM 2271 C CA . LEU A 1 285 ? 15.898 28.391 -17.469 1 86.44 285 LEU A CA 1
ATOM 2272 C C . LEU A 1 285 ? 16.391 28 -18.859 1 86.44 285 LEU A C 1
ATOM 2274 O O . LEU A 1 285 ? 16.656 28.859 -19.703 1 86.44 285 LEU A O 1
ATOM 2278 N N . THR A 1 286 ? 16.547 26.797 -19.078 1 88.62 286 THR A N 1
ATOM 2279 C CA . THR A 1 286 ? 16.875 26.266 -20.406 1 88.62 286 THR A CA 1
ATOM 2280 C C . THR A 1 286 ? 15.656 26.344 -21.312 1 88.62 286 THR A C 1
ATOM 2282 O O . THR A 1 286 ? 14.531 26.562 -20.859 1 88.62 286 THR A O 1
ATOM 2285 N N . LYS A 1 287 ? 15.906 26.203 -22.625 1 92 287 LYS A N 1
ATOM 2286 C CA . LYS A 1 287 ? 14.82 26.234 -23.609 1 92 287 LYS A CA 1
ATOM 2287 C C . LYS A 1 287 ? 13.812 25.125 -23.328 1 92 287 LYS A C 1
ATOM 2289 O O . LYS A 1 287 ? 12.602 25.328 -23.469 1 92 287 LYS A O 1
ATOM 2294 N N . GLU A 1 288 ? 14.266 23.953 -22.938 1 93.5 288 GLU A N 1
ATOM 2295 C CA . GLU A 1 288 ? 13.398 22.828 -22.625 1 93.5 288 GLU A CA 1
ATOM 2296 C C . GLU A 1 288 ? 12.562 23.094 -21.375 1 93.5 288 GLU A C 1
ATOM 2298 O O . GLU A 1 288 ? 11.383 22.75 -21.328 1 93.5 288 GLU A O 1
ATOM 2303 N N . GLU A 1 289 ? 13.203 23.688 -20.453 1 93.62 289 GLU A N 1
ATOM 2304 C CA . GLU A 1 289 ? 12.492 24 -19.219 1 93.62 289 GLU A CA 1
ATOM 2305 C C . GLU A 1 289 ? 11.398 25.031 -19.469 1 93.62 289 GLU A C 1
ATOM 2307 O O . GLU A 1 289 ? 10.305 24.953 -18.906 1 93.62 289 GLU A O 1
ATOM 2312 N N . ARG A 1 290 ? 11.68 26.016 -20.266 1 93.69 290 ARG A N 1
ATOM 2313 C CA . ARG A 1 290 ? 10.695 27.031 -20.609 1 93.69 290 ARG A CA 1
ATOM 2314 C C . ARG A 1 290 ? 9.516 26.422 -21.359 1 93.69 290 ARG A C 1
ATOM 2316 O O . ARG A 1 290 ? 8.367 26.797 -21.125 1 93.69 290 ARG A O 1
ATOM 2323 N N . ARG A 1 291 ? 9.859 25.609 -22.266 1 95.44 291 ARG A N 1
ATOM 2324 C CA . ARG A 1 291 ? 8.805 24.906 -22.984 1 95.44 291 ARG A CA 1
ATOM 2325 C C . ARG A 1 291 ? 7.922 24.109 -22.031 1 95.44 291 ARG A C 1
ATOM 2327 O O . ARG A 1 291 ? 6.695 24.109 -22.156 1 95.44 291 ARG A O 1
ATOM 2334 N N . GLY A 1 292 ? 8.555 23.391 -21.125 1 96.06 292 GLY A N 1
ATOM 2335 C CA . GLY A 1 292 ? 7.816 22.656 -20.109 1 96.06 292 GLY A CA 1
ATOM 2336 C C . GLY A 1 292 ? 6.875 23.547 -19.297 1 96.06 292 GLY A C 1
ATOM 2337 O O . GLY A 1 292 ? 5.73 23.172 -19.047 1 96.06 292 GLY A O 1
ATOM 2338 N N . MET A 1 293 ? 7.316 24.688 -18.984 1 95.06 293 MET A N 1
ATOM 2339 C CA . MET A 1 293 ? 6.512 25.594 -18.172 1 95.06 293 MET A CA 1
ATOM 2340 C C . MET A 1 293 ? 5.309 26.109 -18.969 1 95.06 293 MET A C 1
ATOM 2342 O O . MET A 1 293 ? 4.227 26.281 -18.406 1 95.06 293 MET A O 1
ATOM 2346 N N . TRP A 1 294 ? 5.461 26.297 -20.25 1 96 294 TRP A N 1
ATOM 2347 C CA . TRP A 1 294 ? 4.359 26.75 -21.094 1 96 294 TRP A CA 1
ATOM 2348 C C . TRP A 1 294 ? 3.305 25.672 -21.234 1 96 294 TRP A C 1
ATOM 2350 O O . TRP A 1 294 ? 2.105 25.953 -21.266 1 96 294 TRP A O 1
ATOM 2360 N N . PHE A 1 295 ? 3.758 24.469 -21.375 1 96.88 295 PHE A N 1
ATOM 2361 C CA . PHE A 1 295 ? 2.82 23.359 -21.5 1 96.88 295 PHE A CA 1
ATOM 2362 C C . PHE A 1 295 ? 2.049 23.156 -20.188 1 96.88 295 PHE A C 1
ATOM 2364 O O . PHE A 1 295 ? 0.871 22.797 -20.219 1 96.88 295 PHE A O 1
ATOM 2371 N N . VAL A 1 296 ? 2.738 23.344 -19.062 1 97.31 296 VAL A N 1
ATOM 2372 C CA . VAL A 1 296 ? 2.082 23.25 -17.766 1 97.31 296 VAL A CA 1
ATOM 2373 C C . VAL A 1 296 ? 1.008 24.328 -17.641 1 97.31 296 VAL A C 1
ATOM 2375 O O . VAL A 1 296 ? -0.094 24.062 -17.156 1 97.31 296 VAL A O 1
ATOM 2378 N N . LEU A 1 297 ? 1.363 25.5 -18.047 1 96.44 297 LEU A N 1
ATOM 2379 C CA . LEU A 1 297 ? 0.395 26.594 -18.016 1 96.44 297 LEU A CA 1
ATOM 2380 C C . LEU A 1 297 ? -0.814 26.266 -18.891 1 96.44 297 LEU A C 1
ATOM 2382 O O . LEU A 1 297 ? -1.956 26.484 -18.469 1 96.44 297 LEU A O 1
ATOM 2386 N N . GLY A 1 298 ? -0.532 25.859 -20.094 1 97.25 298 GLY A N 1
ATOM 2387 C CA . GLY A 1 298 ? -1.622 25.469 -20.969 1 97.25 298 GLY A CA 1
ATOM 2388 C C . GLY A 1 298 ? -2.504 24.375 -20.391 1 97.25 298 GLY A C 1
ATOM 2389 O O . GLY A 1 298 ? -3.73 24.484 -20.406 1 97.25 298 GLY A O 1
ATOM 2390 N N . PHE A 1 299 ? -1.909 23.375 -19.844 1 97.75 299 PHE A N 1
ATOM 2391 C CA . PHE A 1 299 ? -2.65 22.266 -19.25 1 97.75 299 PHE A CA 1
ATOM 2392 C C . PHE A 1 299 ? -3.471 22.734 -18.062 1 97.75 299 PHE A C 1
ATOM 2394 O O . PHE A 1 299 ? -4.641 22.375 -17.922 1 97.75 299 PHE A O 1
ATOM 2401 N N . THR A 1 300 ? -2.82 23.484 -17.172 1 97.19 300 THR A N 1
ATOM 2402 C CA . THR A 1 300 ? -3.486 23.953 -15.961 1 97.19 300 THR A CA 1
ATOM 2403 C C . THR A 1 300 ? -4.699 24.812 -16.312 1 97.19 300 THR A C 1
ATOM 2405 O O . THR A 1 300 ? -5.754 24.703 -15.688 1 97.19 300 THR A O 1
ATOM 2408 N N . LEU A 1 301 ? -4.59 25.625 -17.344 1 97.56 301 LEU A N 1
ATOM 2409 C CA . LEU A 1 301 ? -5.695 26.484 -17.75 1 97.56 301 LEU A CA 1
ATOM 2410 C C . LEU A 1 301 ? -6.84 25.641 -18.312 1 97.56 301 LEU A C 1
ATOM 2412 O O . LEU A 1 301 ? -8.008 25.906 -18.016 1 97.56 301 LEU A O 1
ATOM 2416 N N . ILE A 1 302 ? -6.473 24.688 -19.109 1 97.88 302 ILE A N 1
ATOM 2417 C CA . ILE A 1 302 ? -7.496 23.828 -19.672 1 97.88 302 ILE A CA 1
ATOM 2418 C C . ILE A 1 302 ? -8.18 23.031 -18.562 1 97.88 302 ILE A C 1
ATOM 2420 O O . ILE A 1 302 ? -9.406 22.891 -18.562 1 97.88 302 ILE A O 1
ATOM 2424 N N . TYR A 1 303 ? -7.371 22.469 -17.656 1 97.31 303 TYR A N 1
ATOM 2425 C CA . TYR A 1 303 ? -7.891 21.703 -16.531 1 97.31 303 TYR A CA 1
ATOM 2426 C C . TYR A 1 303 ? -8.82 22.547 -15.672 1 97.31 303 TYR A C 1
ATOM 2428 O O . TYR A 1 303 ? -9.898 22.078 -15.281 1 97.31 303 TYR A O 1
ATOM 2436 N N . LEU A 1 304 ? -8.414 23.719 -15.352 1 96.44 304 LEU A N 1
ATOM 2437 C CA . LEU A 1 304 ? -9.234 24.625 -14.547 1 96.44 304 LEU A CA 1
ATOM 2438 C C . LEU A 1 304 ? -10.5 25.016 -15.297 1 96.44 304 LEU A C 1
ATOM 2440 O O . LEU A 1 304 ? -11.57 25.141 -14.695 1 96.44 304 LEU A O 1
ATOM 2444 N N . ALA A 1 305 ? -10.391 25.234 -16.625 1 97.12 305 ALA A N 1
ATOM 2445 C CA . ALA A 1 305 ? -11.562 25.562 -17.422 1 97.12 305 ALA A CA 1
ATOM 2446 C C . ALA A 1 305 ? -12.586 24.438 -17.406 1 97.12 305 ALA A C 1
ATOM 2448 O O . ALA A 1 305 ? -13.781 24.688 -17.234 1 97.12 305 ALA A O 1
ATOM 2449 N N . ILE A 1 306 ? -12.102 23.234 -17.531 1 96.56 306 ILE A N 1
ATOM 2450 C CA . ILE A 1 306 ? -12.984 22.078 -17.516 1 96.56 306 ILE A CA 1
ATOM 2451 C C . ILE A 1 306 ? -13.656 21.969 -16.156 1 96.56 306 ILE A C 1
ATOM 2453 O O . ILE A 1 306 ? -14.852 21.703 -16.062 1 96.56 306 ILE A O 1
ATOM 2457 N N . THR A 1 307 ? -12.883 22.156 -15.07 1 95.69 307 THR A N 1
ATOM 2458 C CA . THR A 1 307 ? -13.414 22.078 -13.711 1 95.69 307 THR A CA 1
ATOM 2459 C C . THR A 1 307 ? -14.461 23.156 -13.477 1 95.69 307 THR A C 1
ATOM 2461 O O . THR A 1 307 ? -15.508 22.891 -12.875 1 95.69 307 THR A O 1
ATOM 2464 N N . LEU A 1 308 ? -14.227 24.344 -14.023 1 95.56 308 LEU A N 1
ATOM 2465 C CA . LEU A 1 308 ? -15.164 25.438 -13.867 1 95.56 308 LEU A CA 1
ATOM 2466 C C . LEU A 1 308 ? -16.438 25.188 -14.672 1 95.56 308 LEU A C 1
ATOM 2468 O O . LEU A 1 308 ? -17.531 25.516 -14.227 1 95.56 308 LEU A O 1
ATOM 2472 N N . ILE A 1 309 ? -16.266 24.625 -15.859 1 95.62 309 ILE A N 1
ATOM 2473 C CA . ILE A 1 309 ? -17.422 24.266 -16.672 1 95.62 309 ILE A CA 1
ATOM 2474 C C . ILE A 1 309 ? -18.281 23.25 -15.93 1 95.62 309 ILE A C 1
ATOM 2476 O O . ILE A 1 309 ? -19.5 23.359 -15.906 1 95.62 309 ILE A O 1
ATOM 2480 N N . MET A 1 310 ? -17.688 22.312 -15.266 1 95.12 310 MET A N 1
ATOM 2481 C CA . MET A 1 310 ? -18.406 21.297 -14.516 1 95.12 310 MET A CA 1
ATOM 2482 C C . MET A 1 310 ? -19.125 21.906 -13.312 1 95.12 310 MET A C 1
ATOM 2484 O O . MET A 1 310 ? -20.172 21.406 -12.891 1 95.12 310 MET A O 1
ATOM 2488 N N . MET A 1 311 ? -18.609 22.953 -12.805 1 93.94 311 MET A N 1
ATOM 2489 C CA . MET A 1 311 ? -19.156 23.562 -11.594 1 93.94 311 MET A CA 1
ATOM 2490 C C . MET A 1 311 ? -20.297 24.516 -11.93 1 93.94 311 MET A C 1
ATOM 2492 O O . MET A 1 311 ? -21.312 24.562 -11.227 1 93.94 311 MET A O 1
ATOM 2496 N N . PHE A 1 312 ? -20.234 25.234 -13.172 1 94 312 PHE A N 1
ATOM 2497 C CA . PHE A 1 312 ? -21.141 26.375 -13.344 1 94 312 PHE A CA 1
ATOM 2498 C C . PHE A 1 312 ? -22.125 26.109 -14.477 1 94 312 PHE A C 1
ATOM 2500 O O . PHE A 1 312 ? -23.141 26.781 -14.586 1 94 312 PHE A O 1
ATOM 2507 N N . VAL A 1 313 ? -21.844 25.188 -15.367 1 93.75 313 VAL A N 1
ATOM 2508 C CA . VAL A 1 313 ? -22.812 24.844 -16.406 1 93.75 313 VAL A CA 1
ATOM 2509 C C . VAL A 1 313 ? -23.953 24.031 -15.797 1 93.75 313 VAL A C 1
ATOM 2511 O O . VAL A 1 313 ? -23.719 23.078 -15.055 1 93.75 313 VAL A O 1
ATOM 2514 N N . PRO A 1 314 ? -25.141 24.375 -16.062 1 92.75 314 PRO A N 1
ATOM 2515 C CA . PRO A 1 314 ? -26.297 23.719 -15.453 1 92.75 314 PRO A CA 1
ATOM 2516 C C . PRO A 1 314 ? -26.359 22.219 -15.75 1 92.75 314 PRO A C 1
ATOM 2518 O O . PRO A 1 314 ? -26.141 21.812 -16.891 1 92.75 314 PRO A O 1
ATOM 2521 N N . TYR A 1 315 ? -26.5 21.406 -14.664 1 90.12 315 TYR A N 1
ATOM 2522 C CA . TYR A 1 315 ? -26.75 19.969 -14.688 1 90.12 315 TYR A CA 1
ATOM 2523 C C . TYR A 1 315 ? -25.453 19.219 -15 1 90.12 315 TYR A C 1
ATOM 2525 O O . TYR A 1 315 ? -25.484 18.016 -15.281 1 90.12 315 TYR A O 1
ATOM 2533 N N . ALA A 1 316 ? -24.391 19.969 -14.922 1 93.19 316 ALA A N 1
ATOM 2534 C CA . ALA A 1 316 ? -23.078 19.328 -15.062 1 93.19 316 ALA A CA 1
ATOM 2535 C C . ALA A 1 316 ? -22.688 18.609 -13.773 1 93.19 316 ALA A C 1
ATOM 2537 O O . ALA A 1 316 ? -23.359 18.75 -12.75 1 93.19 316 ALA A O 1
ATOM 2538 N N . PRO A 1 317 ? -21.719 17.75 -13.68 1 92.44 317 PRO A N 1
ATOM 2539 C CA . PRO A 1 317 ? -21.359 16.859 -12.562 1 92.44 317 PRO A CA 1
ATOM 2540 C C . PRO A 1 317 ? -21.125 17.625 -11.258 1 92.44 317 PRO A C 1
ATOM 2542 O O . PRO A 1 317 ? -21.438 17.109 -10.18 1 92.44 317 PRO A O 1
ATOM 2545 N N . PHE A 1 318 ? -20.609 18.844 -11.234 1 93.88 318 PHE A N 1
ATOM 2546 C CA . PHE A 1 318 ? -20.281 19.562 -10.016 1 93.88 318 PHE A CA 1
ATOM 2547 C C . PHE A 1 318 ? -21.234 20.75 -9.812 1 93.88 318 PHE A C 1
ATOM 2549 O O . PHE A 1 318 ? -20.938 21.656 -9.031 1 93.88 318 PHE A O 1
ATOM 2556 N N . ASN A 1 319 ? -22.406 20.672 -10.367 1 94 319 ASN A N 1
ATOM 2557 C CA . ASN A 1 319 ? -23.266 21.859 -10.367 1 94 319 ASN A CA 1
ATOM 2558 C C . ASN A 1 319 ? -24.297 21.797 -9.242 1 94 319 ASN A C 1
ATOM 2560 O O . ASN A 1 319 ? -24.953 22.797 -8.953 1 94 319 ASN A O 1
ATOM 2564 N N . ALA A 1 320 ? -24.375 20.75 -8.469 1 92.25 320 ALA A N 1
ATOM 2565 C CA . ALA A 1 320 ? -25.438 20.531 -7.477 1 92.25 320 ALA A CA 1
ATOM 2566 C C . ALA A 1 320 ? -25.438 21.641 -6.426 1 92.25 320 ALA A C 1
ATOM 2568 O O . ALA A 1 320 ? -26.5 22.156 -6.062 1 92.25 320 ALA A O 1
ATOM 2569 N N . PRO A 1 321 ? -24.297 22.125 -5.941 1 88.62 321 PRO A N 1
ATOM 2570 C CA . PRO A 1 321 ? -24.297 23.156 -4.906 1 88.62 321 PRO A CA 1
ATOM 2571 C C . PRO A 1 321 ? -24.797 24.5 -5.422 1 88.62 321 PRO A C 1
ATOM 2573 O O . PRO A 1 321 ? -25.25 25.344 -4.637 1 88.62 321 PRO A O 1
ATOM 2576 N N . PHE A 1 322 ? -24.828 24.734 -6.734 1 90.62 322 PHE A N 1
ATOM 2577 C CA . PHE A 1 322 ? -25.156 26.031 -7.309 1 90.62 322 PHE A CA 1
ATOM 2578 C C . PHE A 1 322 ? -26.547 26.016 -7.938 1 90.62 322 PHE A C 1
ATOM 2580 O O . PHE A 1 322 ? -27.047 27.047 -8.398 1 90.62 322 PHE A O 1
ATOM 2587 N N . ASN A 1 323 ? -27.125 24.844 -7.969 1 93.38 323 ASN A N 1
ATOM 2588 C CA . ASN A 1 323 ? -28.453 24.641 -8.555 1 93.38 323 ASN A CA 1
ATOM 2589 C C . ASN A 1 323 ? -29.375 23.875 -7.605 1 93.38 323 ASN A C 1
ATOM 2591 O O . ASN A 1 323 ? -29.453 22.656 -7.652 1 93.38 323 ASN A O 1
ATOM 2595 N N . PRO A 1 324 ? -30.141 24.578 -6.871 1 91.81 324 PRO A N 1
ATOM 2596 C CA . PRO A 1 324 ? -31 23.953 -5.863 1 91.81 324 PRO A CA 1
ATOM 2597 C C . PRO A 1 324 ? -31.984 22.969 -6.461 1 91.81 324 PRO A C 1
ATOM 2599 O O . PRO A 1 324 ? -32.281 21.938 -5.844 1 91.81 324 PRO A O 1
ATOM 2602 N N . GLU A 1 325 ? -32.406 23.25 -7.598 1 92.44 325 GLU A N 1
ATOM 2603 C CA . GLU A 1 325 ? -33.344 22.328 -8.25 1 92.44 325 GLU A CA 1
ATOM 2604 C C . GLU A 1 325 ? -32.656 21.016 -8.594 1 92.44 325 GLU A C 1
ATOM 2606 O O . GLU A 1 325 ? -33.25 19.938 -8.391 1 92.44 325 GLU A O 1
ATOM 2611 N N . PHE A 1 326 ? -31.5 21.172 -9.094 1 93 326 PHE A N 1
ATOM 2612 C CA . PHE A 1 326 ? -30.719 19.984 -9.43 1 93 326 PHE A CA 1
ATOM 2613 C C . PHE A 1 326 ? -30.391 19.188 -8.172 1 93 326 PHE A C 1
ATOM 2615 O O . PHE A 1 326 ? -30.5 17.953 -8.172 1 93 326 PHE A O 1
ATOM 2622 N N . SER A 1 327 ? -30.062 19.797 -7.141 1 92.69 327 SER A N 1
ATOM 2623 C CA . SER A 1 327 ? -29.75 19.172 -5.859 1 92.69 327 SER A CA 1
ATOM 2624 C C . SER A 1 327 ? -30.938 18.406 -5.309 1 92.69 327 SER A C 1
ATOM 2626 O O . SER A 1 327 ? -30.797 17.266 -4.836 1 92.69 327 SER A O 1
ATOM 2628 N N . ALA A 1 328 ? -32.094 19 -5.434 1 91.94 328 ALA A N 1
ATOM 2629 C CA . ALA A 1 328 ? -33.312 18.359 -4.953 1 91.94 328 ALA A CA 1
ATOM 2630 C C . ALA A 1 328 ? -33.656 17.141 -5.793 1 91.94 328 ALA A C 1
ATOM 2632 O O . ALA A 1 328 ? -34.094 16.109 -5.258 1 91.94 328 ALA A O 1
ATOM 2633 N N . ALA A 1 329 ? -33.5 17.281 -7.012 1 92.75 329 ALA A N 1
ATOM 2634 C CA . ALA A 1 329 ? -33.781 16.172 -7.918 1 92.75 329 ALA A CA 1
ATOM 2635 C C . ALA A 1 329 ? -32.875 14.992 -7.652 1 92.75 329 ALA A C 1
ATOM 2637 O O . ALA A 1 329 ? -33.281 13.836 -7.699 1 92.75 329 ALA A O 1
ATOM 2638 N N . LEU A 1 330 ? -31.625 15.258 -7.422 1 92.94 330 LEU A N 1
ATOM 2639 C CA . LEU A 1 330 ? -30.641 14.219 -7.145 1 92.94 330 LEU A CA 1
ATOM 2640 C C . LEU A 1 330 ? -30.938 13.531 -5.816 1 92.94 330 LEU A C 1
ATOM 2642 O O . LEU A 1 330 ? -30.891 12.297 -5.727 1 92.94 330 LEU A O 1
ATOM 2646 N N . ASN A 1 331 ? -31.25 14.281 -4.832 1 91.56 331 ASN A N 1
ATOM 2647 C CA . ASN A 1 331 ? -31.547 13.711 -3.521 1 91.56 331 ASN A CA 1
ATOM 2648 C C . ASN A 1 331 ? -32.844 12.914 -3.533 1 91.56 331 ASN A C 1
ATOM 2650 O O . ASN A 1 331 ? -33 11.984 -2.74 1 91.56 331 ASN A O 1
ATOM 2654 N N . ALA A 1 332 ? -33.781 13.25 -4.398 1 89.44 332 ALA A N 1
ATOM 2655 C CA . ALA A 1 332 ? -35 12.484 -4.574 1 89.44 332 ALA A CA 1
ATOM 2656 C C . ALA A 1 332 ? -34.688 11.102 -5.148 1 89.44 332 ALA A C 1
ATOM 2658 O O . ALA A 1 332 ? -35.375 10.125 -4.82 1 89.44 332 ALA A O 1
ATOM 2659 N N . LYS A 1 333 ? -33.688 11.039 -6.008 1 90.06 333 LYS A N 1
ATOM 2660 C CA . LYS A 1 333 ? -33.281 9.758 -6.582 1 90.06 333 LYS A CA 1
ATOM 2661 C C . LYS A 1 333 ? -32.594 8.883 -5.539 1 90.06 333 LYS A C 1
ATOM 2663 O O . LYS A 1 333 ? -32.875 7.684 -5.445 1 90.06 333 LYS A O 1
ATOM 2668 N N . ALA A 1 334 ? -31.656 9.414 -4.766 1 87.62 334 ALA A N 1
ATOM 2669 C CA . ALA A 1 334 ? -30.938 8.719 -3.699 1 87.62 334 ALA A CA 1
ATOM 2670 C C . ALA A 1 334 ? -30.438 9.695 -2.646 1 87.62 334 ALA A C 1
ATOM 2672 O O . ALA A 1 334 ? -29.844 10.727 -2.979 1 87.62 334 ALA A O 1
ATOM 2673 N N . PRO A 1 335 ? -30.719 9.352 -1.432 1 85.25 335 PRO A N 1
ATOM 2674 C CA . PRO A 1 335 ? -30.234 10.25 -0.383 1 85.25 335 PRO A CA 1
ATOM 2675 C C . PRO A 1 335 ? -28.719 10.445 -0.417 1 85.25 335 PRO A C 1
ATOM 2677 O O . PRO A 1 335 ? -27.969 9.469 -0.506 1 85.25 335 PRO A O 1
ATOM 2680 N N . GLY A 1 336 ? -28.25 11.695 -0.452 1 85.44 336 GLY A N 1
ATOM 2681 C CA . GLY A 1 336 ? -26.828 11.992 -0.388 1 85.44 336 GLY A CA 1
ATOM 2682 C C . GLY A 1 336 ? -26.188 12.117 -1.756 1 85.44 336 GLY A C 1
ATOM 2683 O O . GLY A 1 336 ? -25.016 12.484 -1.864 1 85.44 336 GLY A O 1
ATOM 2684 N N . LEU A 1 337 ? -26.984 11.812 -2.744 1 90.06 337 LEU A N 1
ATOM 2685 C CA . LEU A 1 337 ? -26.438 11.836 -4.094 1 90.06 337 LEU A CA 1
ATOM 2686 C C . LEU A 1 337 ? -26 13.242 -4.48 1 90.06 337 LEU A C 1
ATOM 2688 O O . LEU A 1 337 ? -25.016 13.414 -5.207 1 90.06 337 LEU A O 1
ATOM 2692 N N . ALA A 1 338 ? -26.719 14.211 -4.016 1 90.38 338 ALA A N 1
ATOM 2693 C CA . ALA A 1 338 ? -26.375 15.602 -4.316 1 90.38 338 ALA A CA 1
ATOM 2694 C C . ALA A 1 338 ? -24.969 15.93 -3.84 1 90.38 338 ALA A C 1
ATOM 2696 O O . ALA A 1 338 ? -24.25 16.688 -4.492 1 90.38 338 ALA A O 1
ATOM 2697 N N . ASN A 1 339 ? -24.562 15.414 -2.734 1 89.25 339 ASN A N 1
ATOM 2698 C CA . ASN A 1 339 ? -23.219 15.641 -2.211 1 89.25 339 ASN A CA 1
ATOM 2699 C C . ASN A 1 339 ? -22.156 15.07 -3.143 1 89.25 339 ASN A C 1
ATOM 2701 O O . ASN A 1 339 ? -21.062 15.625 -3.252 1 89.25 339 ASN A O 1
ATOM 2705 N N . GLN A 1 340 ? -22.5 14.023 -3.791 1 90.88 340 GLN A N 1
ATOM 2706 C CA . GLN A 1 340 ? -21.547 13.414 -4.719 1 90.88 340 GLN A CA 1
ATOM 2707 C C . GLN A 1 340 ? -21.359 14.281 -5.961 1 90.88 340 GLN A C 1
ATOM 2709 O O . GLN A 1 340 ? -20.328 14.195 -6.633 1 90.88 340 GLN A O 1
ATOM 2714 N N . TYR A 1 341 ? -22.406 15.047 -6.188 1 93.81 341 TYR A N 1
ATOM 2715 C CA . TYR A 1 341 ? -22.328 15.922 -7.352 1 93.81 341 TYR A CA 1
ATOM 2716 C C . TYR A 1 341 ? -21.766 17.281 -6.973 1 93.81 341 TYR A C 1
ATOM 2718 O O . TYR A 1 341 ? -21.953 18.266 -7.699 1 93.81 341 TYR A O 1
ATOM 2726 N N . SER A 1 342 ? -21.203 17.344 -5.805 1 92.44 342 SER A N 1
ATOM 2727 C CA . SER A 1 342 ? -20.375 18.469 -5.383 1 92.44 342 SER A CA 1
ATOM 2728 C C . SER A 1 342 ? -18.891 18.188 -5.574 1 92.44 342 SER A C 1
ATOM 2730 O O . SER A 1 342 ? -18.484 17.031 -5.562 1 92.44 342 SER A O 1
ATOM 2732 N N . ILE A 1 343 ? -18.094 19.188 -5.742 1 93.44 343 ILE A N 1
ATOM 2733 C CA . ILE A 1 343 ? -16.656 19.016 -5.98 1 93.44 343 ILE A CA 1
ATOM 2734 C C . ILE A 1 343 ? -15.953 18.688 -4.664 1 93.44 343 ILE A C 1
ATOM 2736 O O . ILE A 1 343 ? -14.891 18.078 -4.664 1 93.44 343 ILE A O 1
ATOM 2740 N N . LEU A 1 344 ? -16.5 19 -3.51 1 89.94 344 LEU A N 1
ATOM 2741 C CA . LEU A 1 344 ? -15.82 19.016 -2.219 1 89.94 344 LEU A CA 1
ATOM 2742 C C . LEU A 1 344 ? -15.383 17.609 -1.82 1 89.94 344 LEU A C 1
ATOM 2744 O O . LEU A 1 344 ? -14.227 17.406 -1.442 1 89.94 344 LEU A O 1
ATOM 2748 N N . PRO A 1 345 ? -16.281 16.625 -2 1 89.38 345 PRO A N 1
ATOM 2749 C CA . PRO A 1 345 ? -15.828 15.289 -1.62 1 89.38 345 PRO A CA 1
ATOM 2750 C C . PRO A 1 345 ? -14.766 14.734 -2.564 1 89.38 345 PRO A C 1
ATOM 2752 O O . PRO A 1 345 ? -14.047 13.797 -2.207 1 89.38 345 PRO A O 1
ATOM 2755 N N . HIS A 1 346 ? -14.641 15.344 -3.715 1 92.69 346 HIS A N 1
ATOM 2756 C CA . HIS A 1 346 ? -13.734 14.812 -4.73 1 92.69 346 HIS A CA 1
ATOM 2757 C C . HIS A 1 346 ? -12.492 15.688 -4.867 1 92.69 346 HIS A C 1
ATOM 2759 O O . HIS A 1 346 ? -11.672 15.469 -5.754 1 92.69 346 HIS A O 1
ATOM 2765 N N . LEU A 1 347 ? -12.367 16.609 -4.02 1 92.19 347 LEU A N 1
ATOM 2766 C CA . LEU A 1 347 ? -11.32 17.625 -4.156 1 92.19 347 LEU A CA 1
ATOM 2767 C C . LEU A 1 347 ? -9.938 16.969 -4.098 1 92.19 347 LEU A C 1
ATOM 2769 O O . LEU A 1 347 ? -9.023 17.391 -4.805 1 92.19 347 LEU A O 1
ATOM 2773 N N . VAL A 1 348 ? -9.812 15.977 -3.246 1 91.56 348 VAL A N 1
ATOM 2774 C CA . VAL A 1 348 ? -8.523 15.305 -3.092 1 91.56 348 VAL A CA 1
ATOM 2775 C C . VAL A 1 348 ? -8.078 14.734 -4.438 1 91.56 348 VAL A C 1
ATOM 2777 O O . VAL A 1 348 ? -6.945 14.961 -4.867 1 91.56 348 VAL A O 1
ATOM 2780 N N . LEU A 1 349 ? -8.953 14.07 -5.105 1 93.94 349 LEU A N 1
ATOM 2781 C CA . LEU A 1 349 ? -8.625 13.445 -6.379 1 93.94 349 LEU A CA 1
ATOM 2782 C C . LEU A 1 349 ? -8.453 14.492 -7.473 1 93.94 349 LEU A C 1
ATOM 2784 O O . LEU A 1 349 ? -7.59 14.344 -8.344 1 93.94 349 LEU A O 1
ATOM 2788 N N . VAL A 1 350 ? -9.297 15.508 -7.449 1 94.75 350 VAL A N 1
ATOM 2789 C CA . VAL A 1 350 ? -9.227 16.562 -8.453 1 94.75 350 VAL A CA 1
ATOM 2790 C C . VAL A 1 350 ? -7.859 17.25 -8.383 1 94.75 350 VAL A C 1
ATOM 2792 O O . VAL A 1 350 ? -7.223 17.484 -9.414 1 94.75 350 VAL A O 1
ATOM 2795 N N . ILE A 1 351 ? -7.422 17.516 -7.188 1 92.88 351 ILE A N 1
ATOM 2796 C CA . ILE A 1 351 ? -6.129 18.172 -7.012 1 92.88 351 ILE A CA 1
ATOM 2797 C C . ILE A 1 351 ? -5.008 17.188 -7.359 1 92.88 351 ILE A C 1
ATOM 2799 O O . ILE A 1 351 ? -4.035 17.562 -8.023 1 92.88 351 ILE A O 1
ATOM 2803 N N . ALA A 1 352 ? -5.156 15.945 -6.898 1 93.38 352 ALA A N 1
ATOM 2804 C CA . ALA A 1 352 ? -4.148 14.93 -7.195 1 93.38 352 ALA A CA 1
ATOM 2805 C C . ALA A 1 352 ? -3.961 14.773 -8.703 1 93.38 352 ALA A C 1
ATOM 2807 O O . ALA A 1 352 ? -2.83 14.727 -9.195 1 93.38 352 ALA A O 1
ATOM 2808 N N . PHE A 1 353 ? -5.02 14.727 -9.445 1 96.06 353 PHE A N 1
ATOM 2809 C CA . PHE A 1 353 ? -4.945 14.562 -10.891 1 96.06 353 PHE A CA 1
ATOM 2810 C C . PHE A 1 353 ? -4.363 15.805 -11.555 1 96.06 353 PHE A C 1
ATOM 2812 O O . PHE A 1 353 ? -3.719 15.711 -12.602 1 96.06 353 PHE A O 1
ATOM 2819 N N . LEU A 1 354 ? -4.641 16.938 -10.961 1 95.31 354 LEU A N 1
ATOM 2820 C CA . LEU A 1 354 ? -3.998 18.141 -11.453 1 95.31 354 LEU A CA 1
ATOM 2821 C C . LEU A 1 354 ? -2.48 18.031 -11.383 1 95.31 354 LEU A C 1
ATOM 2823 O O . LEU A 1 354 ? -1.781 18.328 -12.352 1 95.31 354 LEU A O 1
ATOM 2827 N N . PHE A 1 355 ? -2.012 17.562 -10.25 1 93.62 355 PHE A N 1
ATOM 2828 C CA . PHE A 1 355 ? -0.574 17.391 -10.07 1 93.62 355 PHE A CA 1
ATOM 2829 C C . PHE A 1 355 ? -0.027 16.344 -11.039 1 93.62 355 PHE A C 1
ATOM 2831 O O . PHE A 1 355 ? 1.072 16.5 -11.57 1 93.62 355 PHE A O 1
ATOM 2838 N N . LEU A 1 356 ? -0.771 15.281 -11.203 1 95.81 356 LEU A N 1
ATOM 2839 C CA . LEU A 1 356 ? -0.375 14.25 -12.156 1 95.81 356 LEU A CA 1
ATOM 2840 C C . LEU A 1 356 ? -0.245 14.828 -13.562 1 95.81 356 LEU A C 1
ATOM 2842 O O . LEU A 1 356 ? 0.751 14.594 -14.242 1 95.81 356 LEU A O 1
ATOM 2846 N N . GLY A 1 357 ? -1.222 15.602 -13.984 1 96.94 357 GLY A N 1
ATOM 2847 C CA . GLY A 1 357 ? -1.197 16.219 -15.305 1 96.94 357 GLY A CA 1
ATOM 2848 C C . GLY A 1 357 ? -0.064 17.203 -15.477 1 96.94 357 GLY A C 1
ATOM 2849 O O . GLY A 1 357 ? 0.572 17.25 -16.531 1 96.94 357 GLY A O 1
ATOM 2850 N N . ILE A 1 358 ? 0.128 17.984 -14.461 1 96.19 358 ILE A N 1
ATOM 2851 C CA . ILE A 1 358 ? 1.221 18.953 -14.484 1 96.19 358 ILE A CA 1
ATOM 2852 C C . ILE A 1 358 ? 2.549 18.219 -14.672 1 96.19 358 ILE A C 1
ATOM 2854 O O . ILE A 1 358 ? 3.375 18.625 -15.492 1 96.19 358 ILE A O 1
ATOM 2858 N N . GLY A 1 359 ? 2.732 17.156 -13.891 1 95.69 359 GLY A N 1
ATOM 2859 C CA . GLY A 1 359 ? 3.953 16.375 -14.008 1 95.69 359 GLY A CA 1
ATOM 2860 C C . GLY A 1 359 ? 4.148 15.773 -15.391 1 95.69 359 GLY A C 1
ATOM 2861 O O . GLY A 1 359 ? 5.254 15.789 -15.93 1 95.69 359 GLY A O 1
ATOM 2862 N N . LEU A 1 360 ? 3.105 15.266 -15.969 1 96.25 360 LEU A N 1
ATOM 2863 C CA . LEU A 1 360 ? 3.176 14.656 -17.297 1 96.25 360 LEU A CA 1
ATOM 2864 C C . LEU A 1 360 ? 3.439 15.711 -18.359 1 96.25 360 LEU A C 1
ATOM 2866 O O . LEU A 1 360 ? 4.266 15.5 -19.25 1 96.25 360 LEU A O 1
ATOM 2870 N N . ALA A 1 361 ? 2.686 16.828 -18.297 1 96.75 361 ALA A N 1
ATOM 2871 C CA . ALA A 1 361 ? 2.869 17.906 -19.266 1 96.75 361 ALA A CA 1
ATOM 2872 C C . ALA A 1 361 ? 4.301 18.438 -19.25 1 96.75 361 ALA A C 1
ATOM 2874 O O . ALA A 1 361 ? 4.926 18.609 -20.297 1 96.75 361 ALA A O 1
ATOM 2875 N N . TYR A 1 362 ? 4.781 18.672 -18.062 1 96.38 362 TYR A N 1
ATOM 2876 C CA . TYR A 1 362 ? 6.148 19.156 -17.938 1 96.38 362 TYR A CA 1
ATOM 2877 C C . TYR A 1 362 ? 7.152 18.094 -18.375 1 96.38 362 TYR A C 1
ATOM 2879 O O . TYR A 1 362 ? 8.086 18.391 -19.125 1 96.38 362 TYR A O 1
ATOM 2887 N N . GLY A 1 363 ? 7.016 16.922 -17.812 1 95.06 363 GLY A N 1
ATOM 2888 C CA . GLY A 1 363 ? 7.977 15.859 -18.031 1 95.06 363 GLY A CA 1
ATOM 2889 C C . GLY A 1 363 ? 8.18 15.531 -19.5 1 95.06 363 GLY A C 1
ATOM 2890 O O . GLY A 1 363 ? 9.312 15.391 -19.969 1 95.06 363 GLY A O 1
ATOM 2891 N N . TYR A 1 364 ? 7.176 15.43 -20.25 1 93.75 364 TYR A N 1
ATOM 2892 C CA . TYR A 1 364 ? 7.293 15.078 -21.672 1 93.75 364 TYR A CA 1
ATOM 2893 C C . TYR A 1 364 ? 7.699 16.281 -22.5 1 93.75 364 TYR A C 1
ATOM 2895 O O . TYR A 1 364 ? 8.453 16.156 -23.469 1 93.75 364 TYR A O 1
ATOM 2903 N N . ALA A 1 365 ? 7.25 17.484 -22.156 1 94.81 365 ALA A N 1
ATOM 2904 C CA . ALA A 1 365 ? 7.602 18.688 -22.891 1 94.81 365 ALA A CA 1
ATOM 2905 C C . ALA A 1 365 ? 9.055 19.078 -22.641 1 94.81 365 ALA A C 1
ATOM 2907 O O . ALA A 1 365 ? 9.742 19.562 -23.547 1 94.81 365 ALA A O 1
ATOM 2908 N N . ALA A 1 366 ? 9.492 18.953 -21.375 1 94.88 366 ALA A N 1
ATOM 2909 C CA . ALA A 1 366 ? 10.867 19.281 -21.016 1 94.88 366 ALA A CA 1
ATOM 2910 C C . ALA A 1 366 ? 11.805 18.125 -21.297 1 94.88 366 ALA A C 1
ATOM 2912 O O . ALA A 1 366 ? 13.023 18.25 -21.188 1 94.88 366 ALA A O 1
ATOM 2913 N N . LYS A 1 367 ? 11.211 16.906 -21.609 1 92.75 367 LYS A N 1
ATOM 2914 C CA . LYS A 1 367 ? 11.945 15.703 -22.016 1 92.75 367 LYS A CA 1
ATOM 2915 C C . LYS A 1 367 ? 12.672 15.086 -20.812 1 92.75 367 LYS A C 1
ATOM 2917 O O . LYS A 1 367 ? 13.758 14.523 -20.969 1 92.75 367 LYS A O 1
ATOM 2922 N N . THR A 1 368 ? 12.141 15.43 -19.719 1 92.25 368 THR A N 1
ATOM 2923 C CA . THR A 1 368 ? 12.633 14.703 -18.547 1 92.25 368 THR A CA 1
ATOM 2924 C C . THR A 1 368 ? 12.148 13.258 -18.578 1 92.25 368 THR A C 1
ATOM 2926 O O . THR A 1 368 ? 12.836 12.352 -18.109 1 92.25 368 THR A O 1
ATOM 2929 N N . PHE A 1 369 ? 10.953 13.07 -19 1 92.56 369 PHE A N 1
ATOM 2930 C CA . PHE A 1 369 ? 10.43 11.742 -19.297 1 92.56 369 PHE A CA 1
ATOM 2931 C C . PHE A 1 369 ? 10.688 11.375 -20.75 1 92.56 369 PHE A C 1
ATOM 2933 O O . PHE A 1 369 ? 10.086 11.961 -21.656 1 92.56 369 PHE A O 1
ATOM 2940 N N . LYS A 1 370 ? 11.508 10.445 -20.969 1 89.31 370 LYS A N 1
ATOM 2941 C CA . LYS A 1 370 ? 11.898 10.086 -22.328 1 89.31 370 LYS A CA 1
ATOM 2942 C C . LYS A 1 370 ? 11.133 8.859 -22.828 1 89.31 370 LYS A C 1
ATOM 2944 O O . LYS A 1 370 ? 10.852 8.727 -24.016 1 89.31 370 LYS A O 1
ATOM 2949 N N . THR A 1 371 ? 10.953 7.938 -21.891 1 85.12 371 THR A N 1
ATOM 2950 C CA . THR A 1 371 ? 10.281 6.695 -22.234 1 85.12 371 THR A CA 1
ATOM 2951 C C . THR A 1 371 ? 9.062 6.473 -21.344 1 85.12 371 THR A C 1
ATOM 2953 O O . THR A 1 371 ? 8.914 7.137 -20.312 1 85.12 371 THR A O 1
ATOM 2956 N N . LYS A 1 372 ? 8.258 5.551 -21.766 1 82.56 372 LYS A N 1
ATOM 2957 C CA . LYS A 1 372 ? 7.09 5.18 -20.969 1 82.56 372 LYS A CA 1
ATOM 2958 C C . LYS A 1 372 ? 7.508 4.539 -19.641 1 82.56 372 LYS A C 1
ATOM 2960 O O . LYS A 1 372 ? 6.789 4.629 -18.656 1 82.56 372 LYS A O 1
ATOM 2965 N N . ASP A 1 373 ? 8.57 4.059 -19.656 1 86.19 373 ASP A N 1
ATOM 2966 C CA . ASP A 1 373 ? 9.062 3.375 -18.469 1 86.19 373 ASP A CA 1
ATOM 2967 C C . ASP A 1 373 ? 9.438 4.375 -17.375 1 86.19 373 ASP A C 1
ATOM 2969 O O . ASP A 1 373 ? 9.367 4.059 -16.188 1 86.19 373 ASP A O 1
ATOM 2973 N N . ASP A 1 374 ? 9.734 5.562 -17.875 1 90.44 374 ASP A N 1
ATOM 2974 C CA . ASP A 1 374 ? 10.086 6.59 -16.906 1 90.44 374 ASP A CA 1
ATOM 2975 C C . ASP A 1 374 ? 8.883 6.953 -16.031 1 90.44 374 ASP A C 1
ATOM 2977 O O . ASP A 1 374 ? 9.031 7.188 -14.828 1 90.44 374 ASP A O 1
ATOM 2981 N N . PHE A 1 375 ? 7.836 6.949 -16.688 1 93.56 375 PHE A N 1
ATOM 2982 C CA . PHE A 1 375 ? 6.605 7.262 -15.977 1 93.56 375 PHE A CA 1
ATOM 2983 C C . PHE A 1 375 ? 6.297 6.195 -14.938 1 93.56 375 PHE A C 1
ATOM 2985 O O . PHE A 1 375 ? 6.066 6.508 -13.766 1 93.56 375 PHE A O 1
ATOM 2992 N N . THR A 1 376 ? 6.332 4.938 -15.281 1 91.44 376 THR A N 1
ATOM 2993 C CA . THR A 1 376 ? 6.004 3.846 -14.367 1 91.44 376 THR A CA 1
ATOM 2994 C C . THR A 1 376 ? 7.039 3.738 -13.258 1 91.44 376 THR A C 1
ATOM 2996 O O . THR A 1 376 ? 6.703 3.391 -12.117 1 91.44 376 THR A O 1
ATOM 2999 N N . GLU A 1 377 ? 8.227 4.02 -13.586 1 92.12 377 GLU A N 1
ATOM 3000 C CA . GLU A 1 377 ? 9.281 4.004 -12.578 1 92.12 377 GLU A CA 1
ATOM 3001 C C . GLU A 1 377 ? 9.078 5.098 -11.539 1 92.12 377 GLU A C 1
ATOM 3003 O O . GLU A 1 377 ? 9.367 4.902 -10.359 1 92.12 377 GLU A O 1
ATOM 3008 N N . THR A 1 378 ? 8.602 6.191 -12.055 1 93.75 378 THR A N 1
ATOM 3009 C CA . THR A 1 378 ? 8.312 7.297 -11.141 1 93.75 378 THR A CA 1
ATOM 3010 C C . THR A 1 378 ? 7.18 6.934 -10.188 1 93.75 378 THR A C 1
ATOM 3012 O O . THR A 1 378 ? 7.234 7.258 -9 1 93.75 378 THR A O 1
ATOM 3015 N N . LEU A 1 379 ? 6.211 6.281 -10.711 1 94.75 379 LEU A N 1
ATOM 3016 C CA . LEU A 1 379 ? 5.113 5.828 -9.859 1 94.75 379 LEU A CA 1
ATOM 3017 C C . LEU A 1 379 ? 5.613 4.852 -8.805 1 94.75 379 LEU A C 1
ATOM 3019 O O . LEU A 1 379 ? 5.234 4.953 -7.633 1 94.75 379 LEU A O 1
ATOM 3023 N N . THR A 1 380 ? 6.418 3.947 -9.203 1 92.88 380 THR A N 1
ATOM 3024 C CA . THR A 1 380 ? 6.984 2.961 -8.289 1 92.88 380 THR A CA 1
ATOM 3025 C C . THR A 1 380 ? 7.82 3.643 -7.211 1 92.88 380 THR A C 1
ATOM 3027 O O . THR A 1 380 ? 7.762 3.258 -6.039 1 92.88 380 THR A O 1
ATOM 3030 N N . PHE A 1 381 ? 8.539 4.625 -7.625 1 92.31 381 PHE A N 1
ATOM 3031 C CA . PHE A 1 381 ? 9.344 5.391 -6.684 1 92.31 381 PHE A CA 1
ATOM 3032 C C . PHE A 1 381 ? 8.469 6.043 -5.621 1 92.31 381 PHE A C 1
ATOM 3034 O O . PHE A 1 381 ? 8.805 6.039 -4.438 1 92.31 381 PHE A O 1
ATOM 3041 N N . GLY A 1 382 ? 7.434 6.594 -6.043 1 90.56 382 GLY A N 1
ATOM 3042 C CA . GLY A 1 382 ? 6.504 7.207 -5.105 1 90.56 382 GLY A CA 1
ATOM 3043 C C . GLY A 1 382 ? 5.969 6.23 -4.074 1 90.56 382 GLY A C 1
ATOM 3044 O O . GLY A 1 382 ? 5.906 6.551 -2.887 1 90.56 382 GLY A O 1
ATOM 3045 N N . LEU A 1 383 ? 5.625 5.078 -4.473 1 92.12 383 LEU A N 1
ATOM 3046 C CA . LEU A 1 383 ? 5.078 4.074 -3.562 1 92.12 383 LEU A CA 1
ATOM 3047 C C . LEU A 1 383 ? 6.16 3.543 -2.627 1 92.12 383 LEU A C 1
ATOM 3049 O O . LEU A 1 383 ? 5.879 3.215 -1.472 1 92.12 383 LEU A O 1
ATOM 3053 N N . LYS A 1 384 ? 7.395 3.438 -3.113 1 91.69 384 LYS A N 1
ATOM 3054 C CA . LYS A 1 384 ? 8.5 3.029 -2.252 1 91.69 384 LYS A CA 1
ATOM 3055 C C . LYS A 1 384 ? 8.695 4.016 -1.105 1 91.69 384 LYS A C 1
ATOM 3057 O O . LYS A 1 384 ? 8.977 3.615 0.026 1 91.69 384 LYS A O 1
ATOM 3062 N N . ARG A 1 385 ? 8.461 5.223 -1.424 1 84.75 385 ARG A N 1
ATOM 3063 C CA . ARG A 1 385 ? 8.617 6.27 -0.418 1 84.75 385 ARG A CA 1
ATOM 3064 C C . ARG A 1 385 ? 7.531 6.168 0.65 1 84.75 385 ARG A C 1
ATOM 3066 O O . ARG A 1 385 ? 7.742 6.574 1.796 1 84.75 385 ARG A O 1
ATOM 3073 N N . SER A 1 386 ? 6.469 5.586 0.319 1 88.69 386 SER A N 1
ATOM 3074 C CA . SER A 1 386 ? 5.336 5.484 1.232 1 88.69 386 SER A CA 1
ATOM 3075 C C . SER A 1 386 ? 5.41 4.211 2.066 1 88.69 386 SER A C 1
ATOM 3077 O O . SER A 1 386 ? 4.551 3.967 2.914 1 88.69 386 SER A O 1
ATOM 3079 N N . ALA A 1 387 ? 6.43 3.406 1.896 1 91.44 387 ALA A N 1
ATOM 3080 C CA . ALA A 1 387 ? 6.527 2.094 2.533 1 91.44 387 ALA A CA 1
ATOM 3081 C C . ALA A 1 387 ? 6.551 2.223 4.055 1 91.44 387 ALA A C 1
ATOM 3083 O O . ALA A 1 387 ? 5.836 1.503 4.754 1 91.44 387 ALA A O 1
ATOM 3084 N N . SER A 1 388 ? 7.312 3.154 4.578 1 87.38 388 SER A N 1
ATOM 3085 C CA . SER A 1 388 ? 7.426 3.314 6.023 1 87.38 388 SER A CA 1
ATOM 3086 C C . SER A 1 388 ? 6.102 3.75 6.637 1 87.38 388 SER A C 1
ATOM 3088 O O . SER A 1 388 ? 5.734 3.293 7.723 1 87.38 388 SER A O 1
ATOM 3090 N N . THR A 1 389 ? 5.465 4.641 5.953 1 87.69 389 THR A N 1
ATOM 3091 C CA . THR A 1 389 ? 4.172 5.109 6.434 1 87.69 389 THR A CA 1
ATOM 3092 C C . THR A 1 389 ? 3.15 3.975 6.434 1 87.69 389 THR A C 1
ATOM 3094 O O . THR A 1 389 ? 2.311 3.887 7.332 1 87.69 389 THR A O 1
ATOM 3097 N N . LEU A 1 390 ? 3.201 3.129 5.453 1 92.06 390 LEU A N 1
ATOM 3098 C CA . LEU A 1 390 ? 2.277 2.004 5.352 1 92.06 390 LEU A CA 1
ATOM 3099 C C . LEU A 1 390 ? 2.465 1.039 6.516 1 92.06 390 LEU A C 1
ATOM 3101 O O . LEU A 1 390 ? 1.501 0.432 6.988 1 92.06 390 LEU A O 1
ATOM 3105 N N . VAL A 1 391 ? 3.688 0.889 6.953 1 92.94 391 VAL A N 1
ATOM 3106 C CA . VAL A 1 391 ? 3.967 0.022 8.094 1 92.94 391 VAL A CA 1
ATOM 3107 C C . VAL A 1 391 ? 3.262 0.56 9.336 1 92.94 391 VAL A C 1
ATOM 3109 O O . VAL A 1 391 ? 2.682 -0.208 10.109 1 92.94 391 VAL A O 1
ATOM 3112 N N . ILE A 1 392 ? 3.271 1.845 9.5 1 90.12 392 ILE A N 1
ATOM 3113 C CA . ILE A 1 392 ? 2.6 2.463 10.641 1 90.12 392 ILE A CA 1
ATOM 3114 C C . ILE A 1 392 ? 1.087 2.311 10.484 1 90.12 392 ILE A C 1
ATOM 3116 O O . ILE A 1 392 ? 0.383 2.051 11.469 1 90.12 392 ILE A O 1
ATOM 3120 N N . PHE A 1 393 ? 0.58 2.447 9.211 1 92.75 393 PHE A N 1
ATOM 3121 C CA . PHE A 1 393 ? -0.852 2.322 8.961 1 92.75 393 PHE A CA 1
ATOM 3122 C C . PHE A 1 393 ? -1.346 0.93 9.336 1 92.75 393 PHE A C 1
ATOM 3124 O O . PHE A 1 393 ? -2.484 0.768 9.781 1 92.75 393 PHE A O 1
ATOM 3131 N N . LEU A 1 394 ? -0.476 -0.044 9.148 1 94.69 394 LEU A N 1
ATOM 3132 C CA . LEU A 1 394 ? -0.857 -1.415 9.477 1 94.69 394 LEU A CA 1
ATOM 3133 C C . LEU A 1 394 ? -1.202 -1.549 10.953 1 94.69 394 LEU A C 1
ATOM 3135 O O . LEU A 1 394 ? -2.271 -2.057 11.305 1 94.69 394 LEU A O 1
ATOM 3139 N N . VAL A 1 395 ? -0.363 -1.062 11.859 1 94.31 395 VAL A N 1
ATOM 3140 C CA . VAL A 1 395 ? -0.585 -1.204 13.297 1 94.31 395 VAL A CA 1
ATOM 3141 C C . VAL A 1 395 ? -1.639 -0.198 13.758 1 94.31 395 VAL A C 1
ATOM 3143 O O . VAL A 1 395 ? -2.424 -0.485 14.664 1 94.31 395 VAL A O 1
ATOM 3146 N N . MET A 1 396 ? -1.656 0.966 13.141 1 92.19 396 MET A N 1
ATOM 3147 C CA . MET A 1 396 ? -2.652 1.98 13.477 1 92.19 396 MET A CA 1
ATOM 3148 C C . MET A 1 396 ? -4.059 1.485 13.164 1 92.19 396 MET A C 1
ATOM 3150 O O . MET A 1 396 ? -4.984 1.686 13.961 1 92.19 396 MET A O 1
ATOM 3154 N N . SER A 1 397 ? -4.238 0.861 12.016 1 93.94 397 SER A N 1
ATOM 3155 C CA . SER A 1 397 ? -5.547 0.356 11.609 1 93.94 397 SER A CA 1
ATOM 3156 C C . SER A 1 397 ? -6.066 -0.685 12.594 1 93.94 397 SER A C 1
ATOM 3158 O O . SER A 1 397 ? -7.254 -0.698 12.922 1 93.94 397 SER A O 1
ATOM 3160 N N . GLN A 1 398 ? -5.141 -1.524 13.055 1 95.31 398 GLN A N 1
ATOM 3161 C CA . GLN A 1 398 ? -5.539 -2.521 14.047 1 95.31 398 GLN A CA 1
ATOM 3162 C C . GLN A 1 398 ? -5.945 -1.861 15.359 1 95.31 398 GLN A C 1
ATOM 3164 O O . GLN A 1 398 ? -6.875 -2.316 16.031 1 95.31 398 GLN A O 1
ATOM 3169 N N . PHE A 1 399 ? -5.27 -0.872 15.766 1 94.31 399 PHE A N 1
ATOM 3170 C CA . PHE A 1 399 ? -5.574 -0.142 16.984 1 94.31 399 PHE A CA 1
ATOM 3171 C C . PHE A 1 399 ? -6.961 0.481 16.922 1 94.31 399 PHE A C 1
ATOM 3173 O O . PHE A 1 399 ? -7.773 0.31 17.828 1 94.31 399 PHE A O 1
ATOM 3180 N N . ILE A 1 400 ? -7.211 1.172 15.805 1 90.19 400 ILE A N 1
ATOM 3181 C CA . ILE A 1 400 ? -8.484 1.852 15.617 1 90.19 400 ILE A CA 1
ATOM 3182 C C . ILE A 1 400 ? -9.617 0.827 15.602 1 90.19 400 ILE A C 1
ATOM 3184 O O . ILE A 1 400 ? -10.656 1.027 16.234 1 90.19 400 ILE A O 1
ATOM 3188 N N . ALA A 1 401 ? -9.414 -0.276 14.875 1 92.62 401 ALA A N 1
ATOM 3189 C CA . ALA A 1 401 ? -10.43 -1.326 14.781 1 92.62 401 ALA A CA 1
ATOM 3190 C C . ALA A 1 401 ? -10.695 -1.951 16.156 1 92.62 401 ALA A C 1
ATOM 3192 O O . ALA A 1 401 ? -11.844 -2.234 16.5 1 92.62 401 ALA A O 1
ATOM 3193 N N . THR A 1 402 ? -9.586 -2.133 16.938 1 94.06 402 THR A N 1
ATOM 3194 C CA . THR A 1 402 ? -9.719 -2.711 18.266 1 94.06 402 THR A CA 1
ATOM 3195 C C . THR A 1 402 ? -10.477 -1.766 19.203 1 94.06 402 THR A C 1
ATOM 3197 O O . THR A 1 402 ? -11.352 -2.197 19.953 1 94.06 402 THR A O 1
ATOM 3200 N N . LEU A 1 403 ? -10.164 -0.591 19.141 1 90.31 403 LEU A N 1
ATOM 3201 C CA . LEU A 1 403 ? -10.844 0.417 19.953 1 90.31 403 LEU A CA 1
ATOM 3202 C C . LEU A 1 403 ? -12.344 0.426 19.656 1 90.31 403 LEU A C 1
ATOM 3204 O O . LEU A 1 403 ? -13.156 0.502 20.578 1 90.31 403 LEU A O 1
ATOM 3208 N N . SER A 1 404 ? -12.664 0.331 18.406 1 88.44 404 SER A N 1
ATOM 3209 C CA . SER A 1 404 ? -14.055 0.372 17.984 1 88.44 404 SER A CA 1
ATOM 3210 C C . SER A 1 404 ? -14.789 -0.903 18.375 1 88.44 404 SER A C 1
ATOM 3212 O O . SER A 1 404 ? -15.914 -0.846 18.875 1 88.44 404 SER A O 1
ATOM 3214 N N . LYS A 1 405 ? -14.133 -2.016 18.141 1 91.94 405 LYS A N 1
ATOM 3215 C CA . LYS A 1 405 ? -14.758 -3.301 18.438 1 91.94 405 LYS A CA 1
ATOM 3216 C C . LYS A 1 405 ? -15.031 -3.441 19.938 1 91.94 405 LYS A C 1
ATOM 3218 O O . LYS A 1 405 ? -16.047 -4.016 20.328 1 91.94 405 LYS A O 1
ATOM 3223 N N . THR A 1 406 ? -14.172 -2.922 20.766 1 93.31 406 THR A N 1
ATOM 3224 C CA . THR A 1 406 ? -14.297 -3.053 22.219 1 93.31 406 THR A CA 1
ATOM 3225 C C . THR A 1 406 ? -15.195 -1.956 22.781 1 93.31 406 THR A C 1
ATOM 3227 O O . THR A 1 406 ? -15.492 -1.946 23.984 1 93.31 406 THR A O 1
ATOM 3230 N N . LYS A 1 407 ? -15.547 -0.967 21.969 1 87.88 407 LYS A N 1
ATOM 3231 C CA . LYS A 1 407 ? -16.406 0.158 22.328 1 87.88 407 LYS A CA 1
ATOM 3232 C C . LYS A 1 407 ? -15.719 1.088 23.312 1 87.88 407 LYS A C 1
ATOM 3234 O O . LYS A 1 407 ? -16.359 1.937 23.938 1 87.88 407 LYS A O 1
ATOM 3239 N N . LEU A 1 408 ? -14.492 0.879 23.406 1 88.38 408 LEU A N 1
ATOM 3240 C CA . LEU A 1 408 ? -13.734 1.748 24.312 1 88.38 408 LEU A CA 1
ATOM 3241 C C . LEU A 1 408 ? -13.586 3.145 23.719 1 88.38 408 LEU A C 1
ATOM 3243 O O . LEU A 1 408 ? -13.312 4.105 24.438 1 88.38 408 LEU A O 1
ATOM 3247 N N . ASP A 1 409 ? -13.664 3.236 22.406 1 82.38 409 ASP A N 1
ATOM 3248 C CA . ASP A 1 409 ? -13.625 4.555 21.781 1 82.38 409 ASP A CA 1
ATOM 3249 C C . ASP A 1 409 ? -14.797 5.418 22.25 1 82.38 409 ASP A C 1
ATOM 3251 O O . ASP A 1 409 ? -14.609 6.566 22.656 1 82.38 409 ASP A O 1
ATOM 3255 N N . MET A 1 410 ? -15.969 4.77 22.297 1 79.25 410 MET A N 1
ATOM 3256 C CA . MET A 1 410 ? -17.172 5.488 22.719 1 79.25 410 MET A CA 1
ATOM 3257 C C . MET A 1 410 ? -17.125 5.785 24.219 1 79.25 410 MET A C 1
ATOM 3259 O O . MET A 1 410 ? -17.453 6.895 24.641 1 79.25 410 MET A O 1
ATOM 3263 N N . ALA A 1 411 ? -16.75 4.766 24.969 1 83.12 411 ALA A N 1
ATOM 3264 C CA . ALA A 1 411 ? -16.656 4.953 26.406 1 83.12 411 ALA A CA 1
ATOM 3265 C C . ALA A 1 411 ? -15.625 6.016 26.766 1 83.12 411 ALA A C 1
ATOM 3267 O O . ALA A 1 411 ? -15.883 6.895 27.594 1 83.12 411 ALA A O 1
ATOM 3268 N N . GLY A 1 412 ? -14.484 5.934 26.156 1 81.5 412 GLY A N 1
ATOM 3269 C CA . GLY A 1 412 ? -13.43 6.91 26.391 1 81.5 412 GLY A CA 1
ATOM 3270 C C . GLY A 1 412 ? -13.82 8.32 25.969 1 81.5 412 GLY A C 1
ATOM 3271 O O . GLY A 1 412 ? -13.531 9.281 26.688 1 81.5 412 GLY A O 1
ATOM 3272 N N . ALA A 1 413 ? -14.375 8.344 24.844 1 75.38 413 ALA A N 1
ATOM 3273 C CA . ALA A 1 413 ? -14.828 9.641 24.344 1 75.38 413 ALA A CA 1
ATOM 3274 C C . ALA A 1 413 ? -15.805 10.281 25.328 1 75.38 413 ALA A C 1
ATOM 3276 O O . ALA A 1 413 ? -15.734 11.484 25.594 1 75.38 413 ALA A O 1
ATOM 3277 N N . TYR A 1 414 ? -16.672 9.508 25.797 1 74.75 414 TYR A N 1
ATOM 3278 C CA . TYR A 1 414 ? -17.688 9.984 26.719 1 74.75 414 TYR A CA 1
ATOM 3279 C C . TYR A 1 414 ? -17.062 10.484 28.016 1 74.75 414 TYR A C 1
ATOM 3281 O O . TYR A 1 414 ? -17.312 11.609 28.453 1 74.75 414 TYR A O 1
ATOM 3289 N N . TYR A 1 415 ? -16.156 9.758 28.578 1 79.75 415 TYR A N 1
ATOM 3290 C CA . TYR A 1 415 ? -15.594 10.109 29.875 1 79.75 415 TYR A CA 1
ATOM 3291 C C . TYR A 1 415 ? -14.57 11.234 29.734 1 79.75 415 TYR A C 1
ATOM 3293 O O . TYR A 1 415 ? -14.477 12.109 30.594 1 79.75 415 TYR A O 1
ATOM 3301 N N . LEU A 1 416 ? -13.836 11.172 28.656 1 76.69 416 LEU A N 1
ATOM 3302 C CA . LEU A 1 416 ? -12.898 12.266 28.422 1 76.69 416 LEU A CA 1
ATOM 3303 C C . LEU A 1 416 ? -13.641 13.562 28.109 1 76.69 416 LEU A C 1
ATOM 3305 O O . LEU A 1 416 ? -13.227 14.641 28.547 1 76.69 416 LEU A O 1
ATOM 3309 N N . GLY A 1 417 ? -14.656 13.406 27.375 1 73.31 417 GLY A N 1
ATOM 3310 C CA . GLY A 1 417 ? -15.492 14.562 27.094 1 73.31 417 GLY A CA 1
ATOM 3311 C C . GLY A 1 417 ? -16.078 15.203 28.328 1 73.31 417 GLY A C 1
ATOM 3312 O O . GLY A 1 417 ? -16.078 16.422 28.469 1 73.31 417 GLY A O 1
ATOM 3313 N N . GLN A 1 418 ? -16.484 14.367 29.219 1 74.31 418 GLN A N 1
ATOM 3314 C CA . GLN A 1 418 ? -17.031 14.859 30.484 1 74.31 418 GLN A CA 1
ATOM 3315 C C . GLN A 1 418 ? -15.969 15.594 31.297 1 74.31 418 GLN A C 1
ATOM 3317 O O . GLN A 1 418 ? -16.266 16.594 31.953 1 74.31 418 GLN A O 1
ATOM 3322 N N . GLY A 1 419 ? -14.797 15.062 31.188 1 78.25 419 GLY A N 1
ATOM 3323 C CA . GLY A 1 419 ? -13.703 15.688 31.922 1 78.25 419 GLY A CA 1
ATOM 3324 C C . GLY A 1 419 ? -13.336 17.047 31.375 1 78.25 419 GLY A C 1
ATOM 3325 O O . GLY A 1 419 ? -12.93 17.938 32.125 1 78.25 419 GLY A O 1
ATOM 3326 N N . ILE A 1 420 ? -13.594 17.188 30.156 1 79.94 420 ILE A N 1
ATOM 3327 C CA . ILE A 1 420 ? -13.195 18.422 29.484 1 79.94 420 ILE A CA 1
ATOM 3328 C C . ILE A 1 420 ? -14.359 19.406 29.5 1 79.94 420 ILE A C 1
ATOM 3330 O O . ILE A 1 420 ? -14.156 20.625 29.453 1 79.94 420 ILE A O 1
ATOM 3334 N N . GLN A 1 421 ? -15.492 18.641 29.719 1 73.44 421 GLN A N 1
ATOM 3335 C CA . GLN A 1 421 ? -16.703 19.453 29.734 1 73.44 421 GLN A CA 1
ATOM 3336 C C . GLN A 1 421 ? -16.719 20.391 30.938 1 73.44 421 GLN A C 1
ATOM 3338 O O . GLN A 1 421 ? -16.344 20 32.031 1 73.44 421 GLN A O 1
ATOM 3343 N N . GLY A 1 422 ? -16.438 21.562 30.828 1 74.06 422 GLY A N 1
ATOM 3344 C CA . GLY A 1 422 ? -16.438 22.562 31.859 1 74.06 422 GLY A CA 1
ATOM 3345 C C . GLY A 1 422 ? -15.273 23.547 31.734 1 74.06 422 GLY A C 1
ATOM 3346 O O . GLY A 1 422 ? -15.297 24.625 32.344 1 74.06 422 GLY A O 1
ATOM 3347 N N . ILE A 1 423 ? -14.453 23 31.062 1 83.19 423 ILE A N 1
ATOM 3348 C CA . ILE A 1 423 ? -13.32 23.891 30.812 1 83.19 423 ILE A CA 1
ATOM 3349 C C . ILE A 1 423 ? -13.633 24.812 29.641 1 83.19 423 ILE A C 1
ATOM 3351 O O . ILE A 1 423 ? -14.25 24.375 28.656 1 83.19 423 ILE A O 1
ATOM 3355 N N . ASN A 1 424 ? -13.25 26.016 29.781 1 86.88 424 ASN A N 1
ATOM 3356 C CA . ASN A 1 424 ? -13.414 26.953 28.672 1 86.88 424 ASN A CA 1
ATOM 3357 C C . ASN A 1 424 ? -12.797 26.406 27.391 1 86.88 424 ASN A C 1
ATOM 3359 O O . ASN A 1 424 ? -11.641 25.984 27.391 1 86.88 424 ASN A O 1
ATOM 3363 N N . PRO A 1 425 ? -13.633 26.281 26.359 1 88.75 425 PRO A N 1
ATOM 3364 C CA . PRO A 1 425 ? -13.133 25.719 25.109 1 88.75 425 PRO A CA 1
ATOM 3365 C C . PRO A 1 425 ? -11.867 26.406 24.609 1 88.75 425 PRO A C 1
ATOM 3367 O O . PRO A 1 425 ? -10.977 25.75 24.047 1 88.75 425 PRO A O 1
ATOM 3370 N N . THR A 1 426 ? -11.781 27.688 24.766 1 91.69 426 THR A N 1
ATOM 3371 C CA . THR A 1 426 ? -10.602 28.422 24.328 1 91.69 426 THR A CA 1
ATOM 3372 C C . THR A 1 426 ? -9.375 28 25.125 1 91.69 426 THR A C 1
ATOM 3374 O O . THR A 1 426 ? -8.281 27.844 24.562 1 91.69 426 THR A O 1
ATOM 3377 N N . LEU A 1 427 ? -9.562 27.828 26.359 1 91.31 427 LEU A N 1
ATOM 3378 C CA . LEU A 1 427 ? -8.469 27.344 27.203 1 91.31 427 LEU A CA 1
ATOM 3379 C C . LEU A 1 427 ? -8.078 25.922 26.812 1 91.31 427 LEU A C 1
ATOM 3381 O O . LEU A 1 427 ? -6.895 25.578 26.828 1 91.31 427 LEU A O 1
ATOM 3385 N N . THR A 1 428 ? -9.133 25.188 26.578 1 91.44 428 THR A N 1
ATOM 3386 C CA . THR A 1 428 ? -8.891 23.797 26.188 1 91.44 428 THR A CA 1
ATOM 3387 C C . THR A 1 428 ? -8.031 23.734 24.922 1 91.44 428 THR A C 1
ATOM 3389 O O . THR A 1 428 ? -7.066 22.969 24.859 1 91.44 428 THR A O 1
ATOM 3392 N N . ILE A 1 429 ? -8.367 24.5 23.984 1 93.88 429 ILE A N 1
ATOM 3393 C CA . ILE A 1 429 ? -7.645 24.516 22.719 1 93.88 429 ILE A CA 1
ATOM 3394 C C . ILE A 1 429 ? -6.234 25.062 22.938 1 93.88 429 ILE A C 1
ATOM 3396 O O . ILE A 1 429 ? -5.277 24.609 22.312 1 93.88 429 ILE A O 1
ATOM 3400 N N . PHE A 1 430 ? -6.129 26.062 23.781 1 95.19 430 PHE A N 1
ATOM 3401 C CA . PHE A 1 430 ? -4.816 26.609 24.094 1 95.19 430 PHE A CA 1
ATOM 3402 C C . PHE A 1 430 ? -3.916 25.547 24.719 1 95.19 430 PHE A C 1
ATOM 3404 O O . PHE A 1 430 ? -2.76 25.406 24.312 1 95.19 430 PHE A O 1
ATOM 3411 N N . ILE A 1 431 ? -4.422 24.844 25.625 1 93.56 431 ILE A N 1
ATOM 3412 C CA . ILE A 1 431 ? -3.668 23.781 26.281 1 93.56 431 ILE A CA 1
ATOM 3413 C C . ILE A 1 431 ? -3.264 22.719 25.25 1 93.56 431 ILE A C 1
ATOM 3415 O O . ILE A 1 431 ? -2.143 22.203 25.297 1 93.56 431 ILE A O 1
ATOM 3419 N N . PHE A 1 432 ? -4.203 22.406 24.391 1 93.94 432 PHE A N 1
ATOM 3420 C CA . PHE A 1 432 ? -3.928 21.422 23.344 1 93.94 432 PHE A CA 1
ATOM 3421 C C . PHE A 1 432 ? -2.801 21.891 22.438 1 93.94 432 PHE A C 1
ATOM 3423 O O . PHE A 1 432 ? -1.902 21.125 22.094 1 93.94 432 PHE A O 1
ATOM 3430 N N . VAL A 1 433 ? -2.768 23.141 22.031 1 95.69 433 VAL A N 1
ATOM 3431 C CA . VAL A 1 433 ? -1.736 23.703 21.172 1 95.69 433 VAL A CA 1
ATOM 3432 C C . VAL A 1 433 ? -0.379 23.625 21.859 1 95.69 433 VAL A C 1
ATOM 3434 O O . VAL A 1 433 ? 0.615 23.234 21.25 1 95.69 433 VAL A O 1
ATOM 3437 N N . VAL A 1 434 ? -0.369 23.953 23.109 1 94.62 434 VAL A N 1
ATOM 3438 C CA . VAL A 1 434 ? 0.867 23.953 23.891 1 94.62 434 VAL A CA 1
ATOM 3439 C C . VAL A 1 434 ? 1.376 22.516 24.047 1 94.62 434 VAL A C 1
ATOM 3441 O O . VAL A 1 434 ? 2.58 22.266 23.953 1 94.62 434 VAL A O 1
ATOM 3444 N N . LEU A 1 435 ? 0.485 21.656 24.234 1 92.62 435 LEU A N 1
ATOM 3445 C CA . LEU A 1 435 ? 0.846 20.25 24.359 1 92.62 435 LEU A CA 1
ATOM 3446 C C . LEU A 1 435 ? 1.491 19.734 23.078 1 92.62 435 LEU A C 1
ATOM 3448 O O . LEU A 1 435 ? 2.508 19.047 23.125 1 92.62 435 LEU A O 1
ATOM 3452 N N . ILE A 1 436 ? 0.88 20.047 21.984 1 92.81 436 ILE A N 1
ATOM 3453 C CA . ILE A 1 436 ? 1.399 19.609 20.703 1 92.81 436 ILE A CA 1
ATOM 3454 C C . ILE A 1 436 ? 2.777 20.219 20.453 1 92.81 436 ILE A C 1
ATOM 3456 O O . ILE A 1 436 ? 3.689 19.547 19.969 1 92.81 436 ILE A O 1
ATOM 3460 N N . ALA A 1 437 ? 2.906 21.5 20.766 1 91.81 437 ALA A N 1
ATOM 3461 C CA . ALA A 1 437 ? 4.188 22.172 20.625 1 91.81 437 ALA A CA 1
ATOM 3462 C C . ALA A 1 437 ? 5.277 21.484 21.438 1 91.81 437 ALA A C 1
ATOM 3464 O O . ALA A 1 437 ? 6.426 21.391 21 1 91.81 437 ALA A O 1
ATOM 3465 N N . PHE A 1 438 ? 4.883 21.047 22.531 1 88.38 438 PHE A N 1
ATOM 3466 C CA . PHE A 1 438 ? 5.82 20.375 23.422 1 88.38 438 PHE A CA 1
ATOM 3467 C C . PHE A 1 438 ? 6.188 19 22.859 1 88.38 438 PHE A C 1
ATOM 3469 O O . PHE A 1 438 ? 7.363 18.625 22.828 1 88.38 438 PHE A O 1
ATOM 3476 N N . ILE A 1 439 ? 5.227 18.266 22.422 1 86.75 439 ILE A N 1
ATOM 3477 C CA . ILE A 1 439 ? 5.441 16.906 21.922 1 86.75 439 ILE A CA 1
ATOM 3478 C C . ILE A 1 439 ? 6.262 16.969 20.625 1 86.75 439 ILE A C 1
ATOM 3480 O O . ILE A 1 439 ? 7.09 16.078 20.375 1 86.75 439 ILE A O 1
ATOM 3484 N N . ASN A 1 440 ? 6.105 17.984 19.891 1 87.31 440 ASN A N 1
ATOM 3485 C CA . ASN A 1 440 ? 6.812 18.156 18.625 1 87.31 440 ASN A CA 1
ATOM 3486 C C . ASN A 1 440 ? 8.32 18.203 18.828 1 87.31 440 ASN A C 1
ATOM 3488 O O . ASN A 1 440 ? 9.086 17.859 17.922 1 87.31 440 ASN A O 1
ATOM 3492 N N . LEU A 1 441 ? 8.734 18.547 19.938 1 81.94 441 LEU A N 1
ATOM 3493 C CA . LEU A 1 441 ? 10.156 18.594 20.234 1 81.94 441 LEU A CA 1
ATOM 3494 C C . LEU A 1 441 ? 10.75 17.188 20.297 1 81.94 441 LEU A C 1
ATOM 3496 O O . LEU A 1 441 ? 11.953 17.016 20.078 1 81.94 441 LEU A O 1
ATOM 3500 N N . PHE A 1 442 ? 9.82 16.234 20.484 1 77.38 442 PHE A N 1
ATOM 3501 C CA . PHE A 1 442 ? 10.281 14.859 20.656 1 77.38 442 PHE A CA 1
ATOM 3502 C C . PHE A 1 442 ? 9.906 14.008 19.438 1 77.38 442 PHE A C 1
ATOM 3504 O O . PHE A 1 442 ? 10.484 12.938 19.234 1 77.38 442 PHE A O 1
ATOM 3511 N N . MET A 1 443 ? 8.938 14.398 18.797 1 77.44 443 MET A N 1
ATOM 3512 C CA . MET A 1 443 ? 8.461 13.711 17.594 1 77.44 443 MET A CA 1
ATOM 3513 C C . MET A 1 443 ? 8.328 14.68 16.422 1 77.44 443 MET A C 1
ATOM 3515 O O . MET A 1 443 ? 7.359 15.438 16.344 1 77.44 443 MET A O 1
ATOM 3519 N N . GLY A 1 444 ? 9.203 14.602 15.602 1 70.69 444 GLY A N 1
ATOM 3520 C CA . GLY A 1 444 ? 9.289 15.633 14.578 1 70.69 444 GLY A CA 1
ATOM 3521 C C . GLY A 1 444 ? 8.391 15.367 13.383 1 70.69 444 GLY A C 1
ATOM 3522 O O . GLY A 1 444 ? 8.148 16.266 12.57 1 70.69 444 GLY A O 1
ATOM 3523 N N . SER A 1 445 ? 7.727 14.211 13.273 1 77 445 SER A N 1
ATOM 3524 C CA . SER A 1 445 ? 6.895 13.891 12.117 1 77 445 SER A CA 1
ATOM 3525 C C . SER A 1 445 ? 5.453 14.328 12.336 1 77 445 SER A C 1
ATOM 3527 O O . SER A 1 445 ? 4.805 13.906 13.305 1 77 445 SER A O 1
ATOM 3529 N N . LEU A 1 446 ? 5.051 15.242 11.438 1 82.75 446 LEU A N 1
ATOM 3530 C CA . LEU A 1 446 ? 3.672 15.719 11.492 1 82.75 446 LEU A CA 1
ATOM 3531 C C . LEU A 1 446 ? 2.689 14.547 11.453 1 82.75 446 LEU A C 1
ATOM 3533 O O . LEU A 1 446 ? 1.736 14.508 12.234 1 82.75 446 LEU A O 1
ATOM 3537 N N . SER A 1 447 ? 2.965 13.641 10.586 1 83.69 447 SER A N 1
ATOM 3538 C CA . SER A 1 447 ? 2.031 12.547 10.367 1 83.69 447 SER A CA 1
ATOM 3539 C C . SER A 1 447 ? 2.055 11.555 11.523 1 83.69 447 SER A C 1
ATOM 3541 O O . SER A 1 447 ? 1.005 11.188 12.055 1 83.69 447 SER A O 1
ATOM 3543 N N . ALA A 1 448 ? 3.24 11.195 11.922 1 81 448 ALA A N 1
ATOM 3544 C CA . ALA A 1 448 ? 3.363 10.203 12.992 1 81 448 ALA A CA 1
ATOM 3545 C C . ALA A 1 448 ? 2.723 10.703 14.281 1 81 448 ALA A C 1
ATOM 3547 O O . ALA A 1 448 ? 2.035 9.953 14.969 1 81 448 ALA A O 1
ATOM 3548 N N . LYS A 1 449 ? 2.938 11.945 14.547 1 87.06 449 LYS A N 1
ATOM 3549 C CA . LYS A 1 449 ? 2.381 12.539 15.758 1 87.06 449 LYS A CA 1
ATOM 3550 C C . LYS A 1 449 ? 0.855 12.539 15.711 1 87.06 449 LYS A C 1
ATOM 3552 O O . LYS A 1 449 ? 0.201 12.211 16.703 1 87.06 449 LYS A O 1
ATOM 3557 N N . TRP A 1 450 ? 0.348 12.883 14.609 1 91.12 450 TRP A N 1
ATOM 3558 C CA . TRP A 1 450 ? -1.104 12.93 14.477 1 91.12 450 TRP A CA 1
ATOM 3559 C C . TRP A 1 450 ? -1.698 11.523 14.508 1 91.12 450 TRP A C 1
ATOM 3561 O O . TRP A 1 450 ? -2.789 11.32 15.039 1 91.12 450 TRP A O 1
ATOM 3571 N N . PHE A 1 451 ? -1.013 10.617 13.961 1 88.25 451 PHE A N 1
ATOM 3572 C CA . PHE A 1 451 ? -1.49 9.234 13.977 1 88.25 451 PHE A CA 1
ATOM 3573 C C . PHE A 1 451 ? -1.661 8.742 15.414 1 88.25 451 PHE A C 1
ATOM 3575 O O . PHE A 1 451 ? -2.619 8.031 15.719 1 88.25 451 PHE A O 1
ATOM 3582 N N . VAL A 1 452 ? -0.811 9.203 16.25 1 84.69 452 VAL A N 1
ATOM 3583 C CA . VAL A 1 452 ? -0.79 8.703 17.609 1 84.69 452 VAL A CA 1
ATOM 3584 C C . VAL A 1 452 ? -1.788 9.484 18.469 1 84.69 452 VAL A C 1
ATOM 3586 O O . VAL A 1 452 ? -2.545 8.898 19.25 1 84.69 452 VAL A O 1
ATOM 3589 N N . LEU A 1 453 ? -1.859 10.758 18.25 1 87.94 453 LEU A N 1
ATOM 3590 C CA . LEU A 1 453 ? -2.635 11.625 19.125 1 87.94 453 LEU A CA 1
ATOM 3591 C C . LEU A 1 453 ? -4.047 11.828 18.578 1 87.94 453 LEU A C 1
ATOM 3593 O O . LEU A 1 453 ? -4.98 12.078 19.344 1 87.94 453 LEU A O 1
ATOM 3597 N N . GLY A 1 454 ? -4.188 11.688 17.328 1 90.31 454 GLY A N 1
ATOM 3598 C CA . GLY A 1 454 ? -5.422 12.023 16.641 1 90.31 454 GLY A CA 1
ATOM 3599 C C . GLY A 1 454 ? -6.617 11.227 17.141 1 90.31 454 GLY A C 1
ATOM 3600 O O . GLY A 1 454 ? -7.617 11.805 17.562 1 90.31 454 GLY A O 1
ATOM 3601 N N . PRO A 1 455 ? -6.461 9.969 17.156 1 86.38 455 PRO A N 1
ATOM 3602 C CA . PRO A 1 455 ? -7.598 9.148 17.578 1 86.38 455 PRO A CA 1
ATOM 3603 C C . PRO A 1 455 ? -8.086 9.492 18.984 1 86.38 455 PRO A C 1
ATOM 3605 O O . PRO A 1 455 ? -9.273 9.383 19.266 1 86.38 455 PRO A O 1
ATOM 3608 N N . ILE A 1 456 ? -7.211 9.984 19.797 1 82.5 456 ILE A N 1
ATOM 3609 C CA . ILE A 1 456 ? -7.555 10.281 21.188 1 82.5 456 ILE A CA 1
ATOM 3610 C C . ILE A 1 456 ? -8.109 11.695 21.281 1 82.5 456 ILE A C 1
ATOM 3612 O O . ILE A 1 456 ? -9.242 11.898 21.734 1 82.5 456 ILE A O 1
ATOM 3616 N N . PHE A 1 457 ? -7.449 12.625 20.781 1 87.5 457 PHE A N 1
ATOM 3617 C CA . PHE A 1 457 ? -7.781 14.023 21.031 1 87.5 457 PHE A CA 1
ATOM 3618 C C . PHE A 1 457 ? -8.883 14.492 20.094 1 87.5 457 PHE A C 1
ATOM 3620 O O . PHE A 1 457 ? -9.711 15.328 20.453 1 87.5 457 PHE A O 1
ATOM 3627 N N . ALA A 1 458 ? -8.852 14 18.844 1 89.88 458 ALA A N 1
ATOM 3628 C CA . ALA A 1 458 ? -9.906 14.406 17.922 1 89.88 458 ALA A CA 1
ATOM 3629 C C . ALA A 1 458 ? -11.281 13.969 18.422 1 89.88 458 ALA A C 1
ATOM 3631 O O . ALA A 1 458 ? -12.242 14.734 18.375 1 89.88 458 ALA A O 1
ATOM 3632 N N . ILE A 1 459 ? -11.32 12.812 18.922 1 84 459 ILE A N 1
ATOM 3633 C CA . ILE A 1 459 ? -12.586 12.273 19.406 1 84 459 ILE A CA 1
ATOM 3634 C C . ILE A 1 459 ? -12.969 12.961 20.719 1 84 459 ILE A C 1
ATOM 3636 O O . ILE A 1 459 ? -14.125 13.352 20.906 1 84 459 ILE A O 1
ATOM 3640 N N . ALA A 1 460 ? -12.023 13.148 21.625 1 83.19 460 ALA A N 1
ATOM 3641 C CA . ALA A 1 460 ? -12.273 13.781 22.922 1 83.19 460 ALA A CA 1
ATOM 3642 C C . ALA A 1 460 ? -12.781 15.203 22.75 1 83.19 460 ALA A C 1
ATOM 3644 O O . ALA A 1 460 ? -13.734 15.617 23.406 1 83.19 460 ALA A O 1
ATOM 3645 N N . LEU A 1 461 ? -12.195 15.93 21.891 1 88.56 461 LEU A N 1
ATOM 3646 C CA . LEU A 1 461 ? -12.57 17.328 21.703 1 88.56 461 LEU A CA 1
ATOM 3647 C C . LEU A 1 461 ? -13.898 17.438 20.969 1 88.56 461 LEU A C 1
ATOM 3649 O O . LEU A 1 461 ? -14.672 18.375 21.219 1 88.56 461 LEU A O 1
ATOM 3653 N N . GLU A 1 462 ? -14.086 16.516 20.078 1 87.06 462 GLU A N 1
ATOM 3654 C CA . GLU A 1 462 ? -15.398 16.484 19.422 1 87.06 462 GLU A CA 1
ATOM 3655 C C . GLU A 1 462 ? -16.516 16.281 20.438 1 87.06 462 GLU A C 1
ATOM 3657 O O . GLU A 1 462 ? -17.578 16.891 20.328 1 87.06 462 GLU A O 1
ATOM 3662 N N . GLN A 1 463 ? -16.25 15.477 21.375 1 78.81 463 GLN A N 1
ATOM 3663 C CA . GLN A 1 463 ? -17.234 15.219 22.422 1 78.81 463 GLN A CA 1
ATOM 3664 C C . GLN A 1 463 ? -17.438 16.453 23.297 1 78.81 463 GLN A C 1
ATOM 3666 O O . GLN A 1 463 ? -18.516 16.641 23.891 1 78.81 463 GLN A O 1
ATOM 3671 N N . ALA A 1 464 ? -16.453 17.266 23.344 1 80 464 ALA A N 1
ATOM 3672 C CA . ALA A 1 464 ? -16.562 18.5 24.094 1 80 464 ALA A CA 1
ATOM 3673 C C . ALA A 1 464 ? -17.219 19.609 23.266 1 80 464 ALA A C 1
ATOM 3675 O O . ALA A 1 464 ? -17.328 20.75 23.719 1 80 464 ALA A O 1
ATOM 3676 N N . GLY A 1 465 ? -17.5 19.234 22.031 1 81.25 465 GLY A N 1
ATOM 3677 C CA . GLY A 1 465 ? -18.219 20.172 21.188 1 81.25 465 GLY A CA 1
ATOM 3678 C C . GLY A 1 465 ? -17.344 20.859 20.156 1 81.25 465 GLY A C 1
ATOM 3679 O O . GLY A 1 465 ? -17.812 21.734 19.422 1 81.25 465 GLY A O 1
ATOM 3680 N N . ILE A 1 466 ? -16.141 20.547 20.109 1 90.19 466 ILE A N 1
ATOM 3681 C CA . ILE A 1 466 ? -15.211 21.172 19.172 1 90.19 466 ILE A CA 1
ATOM 3682 C C . ILE A 1 466 ? -15.125 20.328 17.906 1 90.19 466 ILE A C 1
ATOM 3684 O O . ILE A 1 466 ? -14.844 19.125 17.953 1 90.19 466 ILE A O 1
ATOM 3688 N N . HIS A 1 467 ? -15.375 20.891 16.797 1 93.44 467 HIS A N 1
ATOM 3689 C CA . HIS A 1 467 ? -15.336 20.203 15.516 1 93.44 467 HIS A CA 1
ATOM 3690 C C . HIS A 1 467 ? -13.93 19.703 15.195 1 93.44 467 HIS A C 1
ATOM 3692 O O . HIS A 1 467 ? -12.953 20.406 15.477 1 93.44 467 HIS A O 1
ATOM 3698 N N . PRO A 1 468 ? -13.766 18.609 14.539 1 94.31 468 PRO A N 1
ATOM 3699 C CA . PRO A 1 468 ? -12.445 18.062 14.211 1 94.31 468 PRO A CA 1
ATOM 3700 C C . PRO A 1 468 ? -11.609 19.016 13.359 1 94.31 468 PRO A C 1
ATOM 3702 O O . PRO A 1 468 ? -10.383 19.047 13.477 1 94.31 468 PRO A O 1
ATOM 3705 N N . ALA A 1 469 ? -12.188 19.812 12.539 1 96 469 ALA A N 1
ATOM 3706 C CA . ALA A 1 469 ? -11.453 20.797 11.734 1 96 469 ALA A CA 1
ATOM 3707 C C . ALA A 1 469 ? -10.695 21.766 12.617 1 96 469 ALA A C 1
ATOM 3709 O O . ALA A 1 469 ? -9.547 22.125 12.32 1 96 469 ALA A O 1
ATOM 3710 N N . ALA A 1 470 ? -11.336 22.172 13.695 1 95.75 470 ALA A N 1
ATOM 3711 C CA . ALA A 1 470 ? -10.695 23.078 14.641 1 95.75 470 ALA A CA 1
ATOM 3712 C C . ALA A 1 470 ? -9.562 22.375 15.391 1 95.75 470 ALA A C 1
ATOM 3714 O O . ALA A 1 470 ? -8.516 22.969 15.648 1 95.75 470 ALA A O 1
ATOM 3715 N N . THR A 1 471 ? -9.82 21.156 15.703 1 95.44 471 THR A N 1
ATOM 3716 C CA . THR A 1 471 ? -8.812 20.375 16.391 1 95.44 471 THR A CA 1
ATOM 3717 C C . THR A 1 471 ? -7.566 20.203 15.531 1 95.44 471 THR A C 1
ATOM 3719 O O . THR A 1 471 ? -6.445 20.375 16 1 95.44 471 THR A O 1
ATOM 3722 N N . VAL A 1 472 ? -7.801 19.844 14.281 1 95.94 472 VAL A N 1
ATOM 3723 C CA . VAL A 1 472 ? -6.688 19.625 13.359 1 95.94 472 VAL A CA 1
ATOM 3724 C C . VAL A 1 472 ? -5.926 20.938 13.156 1 95.94 472 VAL A C 1
ATOM 3726 O O . VAL A 1 472 ? -4.695 20.938 13.07 1 95.94 472 VAL A O 1
ATOM 3729 N N . MET A 1 473 ? -6.66 22.016 13.07 1 95.19 473 MET A N 1
ATOM 3730 C CA . MET A 1 473 ? -5.992 23.312 12.906 1 95.19 473 MET A CA 1
ATOM 3731 C C . MET A 1 473 ? -5.145 23.641 14.133 1 95.19 473 MET A C 1
ATOM 3733 O O . MET A 1 473 ? -4.035 24.156 14 1 95.19 473 MET A O 1
ATOM 3737 N N . ALA A 1 474 ? -5.695 23.391 15.32 1 95.56 474 ALA A N 1
ATOM 3738 C CA . ALA A 1 474 ? -4.934 23.578 16.547 1 95.56 474 ALA A CA 1
ATOM 3739 C C . ALA A 1 474 ? -3.666 22.734 16.547 1 95.56 474 ALA A C 1
ATOM 3741 O O . ALA A 1 474 ? -2.607 23.172 17 1 95.56 474 ALA A O 1
ATOM 3742 N N . TYR A 1 475 ? -3.846 21.578 16.094 1 94.5 475 TYR A N 1
ATOM 3743 C CA . TYR A 1 475 ? -2.721 20.656 15.969 1 94.5 475 TYR A CA 1
ATOM 3744 C C . TYR A 1 475 ? -1.639 21.25 15.07 1 94.5 475 TYR A C 1
ATOM 3746 O O . TYR A 1 475 ? -0.454 21.203 15.406 1 94.5 475 TYR A O 1
ATOM 3754 N N . ARG A 1 476 ? -2.014 21.766 13.953 1 93 476 ARG A N 1
ATOM 3755 C CA . ARG A 1 476 ? -1.078 22.328 12.984 1 93 476 ARG A CA 1
ATOM 3756 C C . ARG A 1 476 ? -0.344 23.531 13.562 1 93 476 ARG A C 1
ATOM 3758 O O . ARG A 1 476 ? 0.858 23.703 13.344 1 93 476 ARG A O 1
ATOM 3765 N N . VAL A 1 477 ? -1.063 24.328 14.258 1 92.94 477 VAL A N 1
ATOM 3766 C CA . VAL A 1 477 ? -0.479 25.516 14.867 1 92.94 477 VAL A CA 1
ATOM 3767 C C . VAL A 1 477 ? 0.597 25.109 15.867 1 92.94 477 VAL A C 1
ATOM 3769 O O . VAL A 1 477 ? 1.696 25.672 15.875 1 92.94 477 VAL A O 1
ATOM 3772 N N . GLY A 1 478 ? 0.268 24.125 16.656 1 91.5 478 GLY A N 1
ATOM 3773 C CA . GLY A 1 478 ? 1.224 23.656 17.641 1 91.5 478 GLY A CA 1
ATOM 3774 C C . GLY A 1 478 ? 2.428 22.969 17.016 1 91.5 478 GLY A C 1
ATOM 3775 O O . GLY A 1 478 ? 3.551 23.109 17.5 1 91.5 478 GLY A O 1
ATOM 3776 N N . ASP A 1 479 ? 2.232 22.281 15.977 1 90.12 479 ASP A N 1
ATOM 3777 C CA . ASP A 1 479 ? 3.271 21.484 15.328 1 90.12 479 ASP A CA 1
ATOM 3778 C C . ASP A 1 479 ? 4.258 22.375 14.586 1 90.12 479 ASP A C 1
ATOM 3780 O O . ASP A 1 479 ? 5.469 22.156 14.625 1 90.12 479 ASP A O 1
ATOM 3784 N N . SER A 1 480 ? 3.861 23.328 13.867 1 84.31 480 SER A N 1
ATOM 3785 C CA . SER A 1 480 ? 4.672 24.125 12.938 1 84.31 480 SER A CA 1
ATOM 3786 C C . SER A 1 480 ? 5.664 25 13.688 1 84.31 480 SER A C 1
ATOM 3788 O O . SER A 1 480 ? 6.812 25.141 13.266 1 84.31 480 SER A O 1
ATOM 3790 N N . ALA A 1 481 ? 5.352 25.5 14.836 1 81.69 481 ALA A N 1
ATOM 3791 C CA . ALA A 1 481 ? 6.141 26.531 15.508 1 81.69 481 ALA A CA 1
ATOM 3792 C C . ALA A 1 481 ? 7.406 25.938 16.125 1 81.69 481 ALA A C 1
ATOM 3794 O O . ALA A 1 481 ? 8.438 26.609 16.188 1 81.69 481 ALA A O 1
ATOM 3795 N N . THR A 1 482 ? 7.379 24.672 16.438 1 83.62 482 THR A N 1
ATOM 3796 C CA . THR A 1 482 ? 8.516 24.125 17.172 1 83.62 482 THR A CA 1
ATOM 3797 C C . THR A 1 482 ? 9.297 23.141 16.312 1 83.62 482 THR A C 1
ATOM 3799 O O . THR A 1 482 ? 10.32 22.609 16.75 1 83.62 482 THR A O 1
ATOM 3802 N N . ASN A 1 483 ? 8.883 22.984 15.109 1 79.81 483 ASN A N 1
ATOM 3803 C CA . ASN A 1 483 ? 9.586 22.094 14.195 1 79.81 483 ASN A CA 1
ATOM 3804 C C . ASN A 1 483 ? 11.016 22.547 13.953 1 79.81 483 ASN A C 1
ATOM 3806 O O . ASN A 1 483 ? 11.93 21.734 13.828 1 79.81 483 ASN A O 1
ATOM 3810 N N . ILE A 1 484 ? 11.297 23.781 13.969 1 82.38 484 ILE A N 1
ATOM 3811 C CA . ILE A 1 484 ? 12.562 24.375 13.547 1 82.38 484 ILE A CA 1
ATOM 3812 C C . ILE A 1 484 ? 13.586 24.25 14.672 1 82.38 484 ILE A C 1
ATOM 3814 O O . ILE A 1 484 ? 14.781 24.469 14.453 1 82.38 484 ILE A O 1
ATOM 3818 N N . ILE A 1 485 ? 13.141 23.875 15.844 1 80.62 485 ILE A N 1
ATOM 3819 C CA . ILE A 1 485 ? 14.086 23.781 16.953 1 80.62 485 ILE A CA 1
ATOM 3820 C C . ILE A 1 485 ? 14.148 22.328 17.438 1 80.62 485 ILE A C 1
ATOM 3822 O O . ILE A 1 485 ? 14.734 22.047 18.484 1 80.62 485 ILE A O 1
ATOM 3826 N N . SER A 1 486 ? 13.453 21.469 16.75 1 75.31 486 SER A N 1
ATOM 3827 C CA . SER A 1 486 ? 13.484 20.062 17.141 1 75.31 486 SER A CA 1
ATOM 3828 C C . SER A 1 486 ? 14.797 19.406 16.719 1 75.31 486 SER A C 1
ATOM 3830 O O . SER A 1 486 ? 15.156 19.438 15.547 1 75.31 486 SER A O 1
ATOM 3832 N N . PRO A 1 487 ? 15.523 18.844 17.625 1 66.25 487 PRO A N 1
ATOM 3833 C CA . PRO A 1 487 ? 16.797 18.203 17.297 1 66.25 487 PRO A CA 1
ATOM 3834 C C . PRO A 1 487 ? 16.625 16.984 16.406 1 66.25 487 PRO A C 1
ATOM 3836 O O . PRO A 1 487 ? 17.578 16.547 15.758 1 66.25 487 PRO A O 1
ATOM 3839 N N . ILE A 1 488 ? 15.461 16.516 16.375 1 64.12 488 ILE A N 1
ATOM 3840 C CA . ILE A 1 488 ? 15.234 15.289 15.617 1 64.12 488 ILE A CA 1
ATOM 3841 C C . ILE A 1 488 ? 14.766 15.625 14.203 1 64.12 488 ILE A C 1
ATOM 3843 O O . ILE A 1 488 ? 14.578 14.734 13.375 1 64.12 488 ILE A O 1
ATOM 3847 N N . MET A 1 489 ? 14.766 16.844 13.977 1 72.12 489 MET A N 1
ATOM 3848 C CA . MET A 1 489 ? 14.352 17.234 12.633 1 72.12 489 MET A CA 1
ATOM 3849 C C . MET A 1 489 ? 15.344 16.734 11.586 1 72.12 489 MET A C 1
ATOM 3851 O O . MET A 1 489 ? 16.547 17.031 11.68 1 72.12 489 MET A O 1
ATOM 3855 N N . THR A 1 490 ? 15 16.016 10.641 1 68.31 490 THR A N 1
ATOM 3856 C CA . THR A 1 490 ? 15.812 15.273 9.688 1 68.31 490 THR A CA 1
ATOM 3857 C C . THR A 1 490 ? 16.672 16.219 8.844 1 68.31 490 THR A C 1
ATOM 3859 O O . THR A 1 490 ? 17.766 15.844 8.414 1 68.31 490 THR A O 1
ATOM 3862 N N . TYR A 1 491 ? 16.281 17.422 8.703 1 77 491 TYR A N 1
ATOM 3863 C CA . TYR A 1 491 ? 16.969 18.281 7.746 1 77 491 TYR A CA 1
ATOM 3864 C C . TYR A 1 491 ? 17.938 19.203 8.461 1 77 491 TYR A C 1
ATOM 3866 O O . TYR A 1 491 ? 18.672 19.969 7.809 1 77 491 TYR A O 1
ATOM 3874 N N . PHE A 1 492 ? 18.125 19.078 9.734 1 78.56 492 PHE A N 1
ATOM 3875 C CA . PHE A 1 492 ? 18.984 19.953 10.516 1 78.56 492 PHE A CA 1
ATOM 3876 C C . PHE A 1 492 ? 20.438 19.812 10.07 1 78.56 492 PHE A C 1
ATOM 3878 O O . PHE A 1 492 ? 21.125 20.812 9.844 1 78.56 492 PHE A O 1
ATOM 3885 N N . PRO A 1 493 ? 20.922 18.594 9.938 1 77.94 493 PRO A N 1
ATOM 3886 C CA . PRO A 1 493 ? 22.312 18.453 9.508 1 77.94 493 PRO A CA 1
ATOM 3887 C C . PRO A 1 493 ? 22.562 19.031 8.109 1 77.94 493 PRO A C 1
ATOM 3889 O O . PRO A 1 493 ? 23.625 19.578 7.848 1 77.94 493 PRO A O 1
ATOM 3892 N N . LEU A 1 494 ? 21.562 18.891 7.355 1 84.31 494 LEU A N 1
ATOM 3893 C CA . LEU A 1 494 ? 21.688 19.406 5.996 1 84.31 494 LEU A CA 1
ATOM 3894 C C . LEU A 1 494 ? 21.766 20.938 5.988 1 84.31 494 LEU A C 1
ATOM 3896 O O . LEU A 1 494 ? 22.578 21.516 5.277 1 84.31 494 LEU A O 1
ATOM 3900 N N . VAL A 1 495 ? 20.938 21.547 6.746 1 88.12 495 VAL A N 1
ATOM 3901 C CA . VAL A 1 495 ? 20.906 23 6.824 1 88.12 495 VAL A CA 1
ATOM 3902 C C . VAL A 1 495 ? 22.203 23.516 7.453 1 88.12 495 VAL A C 1
ATOM 3904 O O . VAL A 1 495 ? 22.734 24.562 7.051 1 88.12 495 VAL A O 1
ATOM 3907 N N . LEU A 1 496 ? 22.734 22.766 8.391 1 84.94 496 LEU A N 1
ATOM 3908 C CA . LEU A 1 496 ? 24 23.109 9.008 1 84.94 496 LEU A CA 1
ATOM 3909 C C . LEU A 1 496 ? 25.125 23.109 7.973 1 84.94 496 LEU A C 1
ATOM 3911 O O . LEU A 1 496 ? 25.953 24.016 7.957 1 84.94 496 LEU A O 1
ATOM 3915 N N . MET A 1 497 ? 25.094 22.125 7.184 1 85.31 497 MET A N 1
ATOM 3916 C CA . MET A 1 497 ? 26.109 22.031 6.137 1 85.31 497 MET A CA 1
ATOM 3917 C C . MET A 1 497 ? 26.016 23.219 5.18 1 85.31 497 MET A C 1
ATOM 3919 O O . MET A 1 497 ? 27.047 23.766 4.773 1 85.31 497 MET A O 1
ATOM 3923 N N . TYR A 1 498 ? 24.812 23.609 4.844 1 86.62 498 TYR A N 1
ATOM 3924 C CA . TYR A 1 498 ? 24.625 24.766 3.973 1 86.62 498 TYR A CA 1
ATOM 3925 C C . TYR A 1 498 ? 25.203 26.016 4.609 1 86.62 498 TYR A C 1
ATOM 3927 O O . TYR A 1 498 ? 25.812 26.844 3.924 1 86.62 498 TYR A O 1
ATOM 3935 N N . GLY A 1 499 ? 25.016 26.172 5.867 1 87.31 499 GLY A N 1
ATOM 3936 C CA . GLY A 1 499 ? 25.547 27.312 6.594 1 87.31 499 GLY A CA 1
ATOM 3937 C C . GLY A 1 499 ? 27.062 27.297 6.699 1 87.31 499 GLY A C 1
ATOM 3938 O O . GLY A 1 499 ? 27.719 28.328 6.551 1 87.31 499 GLY A O 1
ATOM 3939 N N . GLN A 1 500 ? 27.562 26.109 6.922 1 85.31 500 GLN A N 1
ATOM 3940 C CA . GLN A 1 500 ? 29 25.953 7.094 1 85.31 500 GLN A CA 1
ATOM 3941 C C . GLN A 1 500 ? 29.75 26.281 5.809 1 85.31 500 GLN A C 1
ATOM 3943 O O . GLN A 1 500 ? 30.906 26.688 5.844 1 85.31 500 GLN A O 1
ATOM 3948 N N . ASN A 1 501 ? 29.062 26.141 4.781 1 84.44 501 ASN A N 1
ATOM 3949 C CA . ASN A 1 501 ? 29.672 26.469 3.5 1 84.44 501 ASN A CA 1
ATOM 3950 C C . ASN A 1 501 ? 30.031 27.953 3.412 1 84.44 501 ASN A C 1
ATOM 3952 O O . ASN A 1 501 ? 30.859 28.359 2.59 1 84.44 501 ASN A O 1
ATOM 3956 N N . TRP A 1 502 ? 29.422 28.734 4.281 1 86.12 502 TRP A N 1
ATOM 3957 C CA . TRP A 1 502 ? 29.656 30.172 4.238 1 86.12 502 TRP A CA 1
ATOM 3958 C C . TRP A 1 502 ? 30.531 30.625 5.41 1 86.12 502 TRP A C 1
ATOM 3960 O O . TRP A 1 502 ? 30.672 31.812 5.668 1 86.12 502 TRP A O 1
ATOM 3970 N N . ILE A 1 503 ? 31.031 29.656 6.086 1 84.75 503 ILE A N 1
ATOM 3971 C CA . ILE A 1 503 ? 31.938 29.875 7.207 1 84.75 503 ILE A CA 1
ATOM 3972 C C . ILE A 1 503 ? 33.312 29.25 6.91 1 84.75 503 ILE A C 1
ATOM 3974 O O . ILE A 1 503 ? 33.375 28.156 6.328 1 84.75 503 ILE A O 1
ATOM 3978 N N . LYS A 1 504 ? 34.281 29.922 7.305 1 83.12 504 LYS A N 1
ATOM 3979 C CA . LYS A 1 504 ? 35.625 29.391 7.098 1 83.12 504 LYS A CA 1
ATOM 3980 C C . LYS A 1 504 ? 35.781 28.031 7.781 1 83.12 504 LYS A C 1
ATOM 3982 O O . LYS A 1 504 ? 35.25 27.812 8.875 1 83.12 504 LYS A O 1
ATOM 3987 N N . LYS A 1 505 ? 36.438 27.125 7.156 1 78.44 505 LYS A N 1
ATOM 3988 C CA . LYS A 1 505 ? 36.625 25.734 7.598 1 78.44 505 LYS A CA 1
ATOM 3989 C C . LYS A 1 505 ? 37.188 25.688 9.016 1 78.44 505 LYS A C 1
ATOM 3991 O O . LYS A 1 505 ? 36.844 24.781 9.789 1 78.44 505 LYS A O 1
ATOM 3996 N N . GLU A 1 506 ? 38.062 26.688 9.383 1 78.5 506 GLU A N 1
ATOM 3997 C CA . GLU A 1 506 ? 38.688 26.719 10.695 1 78.5 506 GLU A CA 1
ATOM 3998 C C . GLU A 1 506 ? 37.656 27 11.789 1 78.5 506 GLU A C 1
ATOM 4000 O O . GLU A 1 506 ? 37.875 26.656 12.953 1 78.5 506 GLU A O 1
ATOM 4005 N N . HIS A 1 507 ? 36.625 27.516 11.336 1 80.69 507 HIS A N 1
ATOM 4006 C CA . HIS A 1 507 ? 35.625 27.906 12.312 1 80.69 507 HIS A CA 1
ATOM 4007 C C . HIS A 1 507 ? 34.375 27.016 12.242 1 80.69 507 HIS A C 1
ATOM 4009 O O . HIS A 1 507 ? 33.312 27.344 12.781 1 80.69 507 HIS A O 1
ATOM 4015 N N . HIS A 1 508 ? 34.469 25.938 11.57 1 81.94 508 HIS A N 1
ATOM 4016 C CA . HIS A 1 508 ? 33.344 25 11.477 1 81.94 508 HIS A CA 1
ATOM 4017 C C . HIS A 1 508 ? 32.969 24.438 12.852 1 81.94 508 HIS A C 1
ATOM 4019 O O . HIS A 1 508 ? 31.812 24.156 13.109 1 81.94 508 HIS A O 1
ATOM 4025 N N . ALA A 1 509 ? 33.969 24.328 13.641 1 77.56 509 ALA A N 1
ATOM 4026 C CA . ALA A 1 509 ? 33.75 23.812 14.984 1 77.56 509 ALA A CA 1
ATOM 4027 C C . ALA A 1 509 ? 32.938 24.781 15.844 1 77.56 509 ALA A C 1
ATOM 4029 O O . ALA A 1 509 ? 32.312 24.391 16.812 1 77.56 509 ALA A O 1
ATOM 4030 N N . ASP A 1 510 ? 32.938 26.047 15.438 1 78.06 510 ASP A N 1
ATOM 4031 C CA . ASP A 1 510 ? 32.219 27.078 16.172 1 78.06 510 ASP A CA 1
ATOM 4032 C C . ASP A 1 510 ? 30.766 27.172 15.727 1 78.06 510 ASP A C 1
ATOM 4034 O O . ASP A 1 510 ? 29.938 27.781 16.406 1 78.06 510 ASP A O 1
ATOM 4038 N N . PHE A 1 511 ? 30.469 26.703 14.625 1 85.62 511 PHE A N 1
ATOM 4039 C CA . PHE A 1 511 ? 29.109 26.688 14.094 1 85.62 511 PHE A CA 1
ATOM 4040 C C . PHE A 1 511 ? 28.609 25.25 13.961 1 85.62 511 PHE A C 1
ATOM 4042 O O . PHE A 1 511 ? 28.688 24.656 12.883 1 85.62 511 PHE A O 1
ATOM 4049 N N . LYS A 1 512 ? 28.062 24.75 14.992 1 84.5 512 LYS A N 1
ATOM 4050 C CA . LYS A 1 512 ? 27.547 23.391 15.047 1 84.5 512 LYS A CA 1
ATOM 4051 C C . LYS A 1 512 ? 26.031 23.375 15.172 1 84.5 512 LYS A C 1
ATOM 4053 O O . LYS A 1 512 ? 25.375 24.375 14.867 1 84.5 512 LYS A O 1
ATOM 4058 N N . ILE A 1 513 ? 25.484 22.344 15.453 1 80.75 513 ILE A N 1
ATOM 4059 C CA . ILE A 1 513 ? 24.031 22.156 15.516 1 80.75 513 ILE A CA 1
ATOM 4060 C C . ILE A 1 513 ? 23.438 23.062 16.578 1 80.75 513 ILE A C 1
ATOM 4062 O O . ILE A 1 513 ? 22.344 23.609 16.406 1 80.75 513 ILE A O 1
ATOM 4066 N N . GLY A 1 514 ? 24.125 23.188 17.641 1 78.25 514 GLY A N 1
ATOM 4067 C CA . GLY A 1 514 ? 23.656 24.062 18.703 1 78.25 514 GLY A CA 1
ATOM 4068 C C . GLY A 1 514 ? 23.578 25.516 18.297 1 78.25 514 GLY A C 1
ATOM 4069 O O . GLY A 1 514 ? 22.656 26.234 18.688 1 78.25 514 GLY A O 1
ATOM 4070 N N . SER A 1 515 ? 24.562 25.953 17.516 1 82.44 515 SER A N 1
ATOM 4071 C CA . SER A 1 515 ? 24.578 27.328 17.016 1 82.44 515 SER A CA 1
ATOM 4072 C C . SER A 1 515 ? 23.406 27.594 16.094 1 82.44 515 SER A C 1
ATOM 4074 O O . SER A 1 515 ? 22.766 28.641 16.172 1 82.44 515 SER A O 1
ATOM 4076 N N . LEU A 1 516 ? 23.172 26.703 15.258 1 86.56 516 LEU A N 1
ATOM 4077 C CA . LEU A 1 516 ? 22.047 26.844 14.344 1 86.56 516 LEU A CA 1
ATOM 4078 C C . LEU A 1 516 ? 20.734 26.859 15.102 1 86.56 516 LEU A C 1
ATOM 4080 O O . LEU A 1 516 ? 19.844 27.672 14.797 1 86.56 516 LEU A O 1
ATOM 4084 N N . MET A 1 517 ? 20.578 26.016 16.031 1 84.75 517 MET A N 1
ATOM 4085 C CA . MET A 1 517 ? 19.359 25.969 16.828 1 84.75 517 MET A CA 1
ATOM 4086 C C . MET A 1 517 ? 19.141 27.281 17.562 1 84.75 517 MET A C 1
ATOM 4088 O O . MET A 1 517 ? 18 27.75 17.688 1 84.75 517 MET A O 1
ATOM 4092 N N . SER A 1 518 ? 20.219 27.766 18.062 1 84.5 518 SER A N 1
ATOM 4093 C CA . SER A 1 518 ? 20.125 29.031 18.781 1 84.5 518 SER A CA 1
ATOM 4094 C C . SER A 1 518 ? 19.641 30.156 17.859 1 84.5 518 SER A C 1
ATOM 4096 O O . SER A 1 518 ? 18.922 31.047 18.297 1 84.5 518 SER A O 1
ATOM 4098 N N . LEU A 1 519 ? 20.016 30.094 16.656 1 88.38 519 LEU A N 1
ATOM 4099 C CA . LEU A 1 519 ? 19.578 31.109 15.703 1 88.38 519 LEU A CA 1
ATOM 4100 C C . LEU A 1 519 ? 18.109 30.938 15.352 1 88.38 519 LEU A C 1
ATOM 4102 O O . LEU A 1 519 ? 17.438 31.891 14.953 1 88.38 519 LEU A O 1
ATOM 4106 N N . MET A 1 520 ? 17.562 29.703 15.516 1 91.44 520 MET A N 1
ATOM 4107 C CA . MET A 1 520 ? 16.188 29.406 15.102 1 91.44 520 MET A CA 1
ATOM 4108 C C . MET A 1 520 ? 15.211 29.641 16.25 1 91.44 520 MET A C 1
ATOM 4110 O O . MET A 1 520 ? 14.008 29.766 16.031 1 91.44 520 MET A O 1
ATOM 4114 N N . VAL A 1 521 ? 15.633 29.75 17.438 1 88.44 521 VAL A N 1
ATOM 4115 C CA . VAL A 1 521 ? 14.805 29.859 18.625 1 88.44 521 VAL A CA 1
ATOM 4116 C C . VAL A 1 521 ? 13.93 31.109 18.531 1 88.44 521 VAL A C 1
ATOM 4118 O O . VAL A 1 521 ? 12.727 31.062 18.797 1 88.44 521 VAL A O 1
ATOM 4121 N N . PRO A 1 522 ? 14.539 32.25 18.125 1 90.56 522 PRO A N 1
ATOM 4122 C CA . PRO A 1 522 ? 13.672 33.406 18.016 1 90.56 522 PRO A CA 1
ATOM 4123 C C . PRO A 1 522 ? 12.547 33.219 17.016 1 90.56 522 PRO A C 1
ATOM 4125 O O . PRO A 1 522 ? 11.422 33.688 17.234 1 90.56 522 PRO A O 1
ATOM 4128 N N . TYR A 1 523 ? 12.859 32.625 15.898 1 93.38 523 TYR A N 1
ATOM 4129 C CA . TYR A 1 523 ? 11.805 32.344 14.938 1 93.38 523 TYR A CA 1
ATOM 4130 C C . TYR A 1 523 ? 10.703 31.484 15.562 1 93.38 523 TYR A C 1
ATOM 4132 O O . TYR A 1 523 ? 9.516 31.812 15.438 1 93.38 523 TYR A O 1
ATOM 4140 N N . SER A 1 524 ? 11.102 30.422 16.219 1 92.25 524 SER A N 1
ATOM 4141 C CA . SER A 1 524 ? 10.156 29.484 16.828 1 92.25 524 SER A CA 1
ATOM 4142 C C . SER A 1 524 ? 9.273 30.188 17.844 1 92.25 524 SER A C 1
ATOM 4144 O O . SER A 1 524 ? 8.055 29.969 17.859 1 92.25 524 SER A O 1
ATOM 4146 N N . PHE A 1 525 ? 9.852 30.984 18.641 1 91.12 525 PHE A N 1
ATOM 4147 C CA . PHE A 1 525 ? 9.125 31.672 19.703 1 91.12 525 PHE A CA 1
ATOM 4148 C C . PHE A 1 525 ? 8.086 32.625 19.125 1 91.12 525 PHE A C 1
ATOM 4150 O O . PHE A 1 525 ? 6.922 32.594 19.516 1 91.12 525 PHE A O 1
ATOM 4157 N N . PHE A 1 526 ? 8.484 33.438 18.234 1 93.44 526 PHE A N 1
ATOM 4158 C CA . PHE A 1 526 ? 7.582 34.438 17.703 1 93.44 526 PHE A CA 1
ATOM 4159 C C . PHE A 1 526 ? 6.547 33.812 16.781 1 93.44 526 PHE A C 1
ATOM 4161 O O . PHE A 1 526 ? 5.406 34.281 16.719 1 93.44 526 PHE A O 1
ATOM 4168 N N . PHE A 1 527 ? 6.941 32.781 15.984 1 94 527 PHE A N 1
ATOM 4169 C CA . PHE A 1 527 ? 5.969 32.062 15.188 1 94 527 PHE A CA 1
ATOM 4170 C C . PHE A 1 527 ? 4.914 31.406 16.078 1 94 527 PHE A C 1
ATOM 4172 O O . PHE A 1 527 ? 3.721 31.453 15.766 1 94 527 PHE A O 1
ATOM 4179 N N . PHE A 1 528 ? 5.355 30.812 17.172 1 93.81 528 PHE A N 1
ATOM 4180 C CA . PHE A 1 528 ? 4.441 30.141 18.094 1 93.81 528 PHE A CA 1
ATOM 4181 C C . PHE A 1 528 ? 3.49 31.156 18.734 1 93.81 528 PHE A C 1
ATOM 4183 O O . PHE A 1 528 ? 2.281 30.922 18.781 1 93.81 528 PHE A O 1
ATOM 4190 N N . LEU A 1 529 ? 4.047 32.219 19.203 1 94.31 529 LEU A N 1
ATOM 4191 C CA . LEU A 1 529 ? 3.246 33.219 19.891 1 94.31 529 LEU A CA 1
ATOM 4192 C C . LEU A 1 529 ? 2.238 33.844 18.922 1 94.31 529 LEU A C 1
ATOM 4194 O O . LEU A 1 529 ? 1.064 34 19.266 1 94.31 529 LEU A O 1
ATOM 4198 N N . SER A 1 530 ? 2.695 34.219 17.781 1 94.56 530 SER A N 1
ATOM 4199 C CA . SER A 1 530 ? 1.824 34.906 16.828 1 94.56 530 SER A CA 1
ATOM 4200 C C . SER A 1 530 ? 0.734 33.969 16.312 1 94.56 530 SER A C 1
ATOM 4202 O O . SER A 1 530 ? -0.444 34.344 16.297 1 94.56 530 SER A O 1
ATOM 4204 N N . SER A 1 531 ? 1.104 32.75 15.883 1 93.81 531 SER A N 1
ATOM 4205 C CA . SER A 1 531 ? 0.123 31.844 15.336 1 93.81 531 SER A CA 1
ATOM 4206 C C . SER A 1 531 ? -0.879 31.391 16.391 1 93.81 531 SER A C 1
ATOM 4208 O O . SER A 1 531 ? -2.072 31.266 16.109 1 93.81 531 SER A O 1
ATOM 4210 N N . THR A 1 532 ? -0.407 31.156 17.594 1 95.44 532 THR A N 1
ATOM 4211 C CA . THR A 1 532 ? -1.294 30.75 18.672 1 95.44 532 THR A CA 1
ATOM 4212 C C . THR A 1 532 ? -2.26 31.875 19.031 1 95.44 532 THR A C 1
ATOM 4214 O O . THR A 1 532 ? -3.459 31.641 19.203 1 95.44 532 THR A O 1
ATOM 4217 N N . ALA A 1 533 ? -1.758 33.062 19.172 1 96 533 ALA A N 1
ATOM 4218 C CA . ALA A 1 533 ? -2.598 34.219 19.516 1 96 533 ALA A CA 1
ATOM 4219 C C . ALA A 1 533 ? -3.684 34.438 18.469 1 96 533 ALA A C 1
ATOM 4221 O O . ALA A 1 533 ? -4.859 34.594 18.812 1 96 533 ALA A O 1
ATOM 4222 N N . ILE A 1 534 ? -3.281 34.406 17.266 1 95.5 534 ILE A N 1
ATOM 4223 C CA . ILE A 1 534 ? -4.242 34.656 16.203 1 95.5 534 ILE A CA 1
ATOM 4224 C C . ILE A 1 534 ? -5.266 33.531 16.156 1 95.5 534 ILE A C 1
ATOM 4226 O O . ILE A 1 534 ? -6.449 33.75 15.891 1 95.5 534 ILE A O 1
ATOM 4230 N N . PHE A 1 535 ? -4.848 32.312 16.344 1 95.81 535 PHE A N 1
ATOM 4231 C CA . PHE A 1 535 ? -5.77 31.188 16.312 1 95.81 535 PHE A CA 1
ATOM 4232 C C . PHE A 1 535 ? -6.773 31.266 17.453 1 95.81 535 PHE A C 1
ATOM 4234 O O . PHE A 1 535 ? -7.949 30.953 17.281 1 95.81 535 PHE A O 1
ATOM 4241 N N . LEU A 1 536 ? -6.277 31.625 18.656 1 95.69 536 LEU A N 1
ATOM 4242 C CA . LEU A 1 536 ? -7.176 31.75 19.797 1 95.69 536 LEU A CA 1
ATOM 4243 C C . LEU A 1 536 ? -8.227 32.812 19.562 1 95.69 536 LEU A C 1
ATOM 4245 O O . LEU A 1 536 ? -9.391 32.656 19.938 1 95.69 536 LEU A O 1
ATOM 4249 N N . ILE A 1 537 ? -7.82 33.906 18.953 1 95.12 537 ILE A N 1
ATOM 4250 C CA . ILE A 1 537 ? -8.773 34.969 18.609 1 95.12 537 ILE A CA 1
ATOM 4251 C C . ILE A 1 537 ? -9.758 34.438 17.562 1 95.12 537 ILE A C 1
ATOM 4253 O O . ILE A 1 537 ? -10.969 34.656 17.688 1 95.12 537 ILE A O 1
ATOM 4257 N N . TRP A 1 538 ? -9.219 33.781 16.562 1 95.25 538 TRP A N 1
ATOM 4258 C CA . TRP A 1 538 ? -10.031 33.188 15.508 1 95.25 538 TRP A CA 1
ATOM 4259 C C . TRP A 1 538 ? -11.039 32.219 16.094 1 95.25 538 TRP A C 1
ATOM 4261 O O . TRP A 1 538 ? -12.219 32.219 15.719 1 95.25 538 TRP A O 1
ATOM 4271 N N . PHE A 1 539 ? -10.586 31.406 17 1 94.75 539 PHE A N 1
ATOM 4272 C CA . PHE A 1 539 ? -11.383 30.391 17.688 1 94.75 539 PHE A CA 1
ATOM 4273 C C . PHE A 1 539 ? -12.461 31.031 18.547 1 94.75 539 PHE A C 1
ATOM 4275 O O . PHE A 1 539 ? -13.617 30.594 18.531 1 94.75 539 PHE A O 1
ATOM 4282 N N . ALA A 1 540 ? -12.156 32.031 19.266 1 90.81 540 ALA A N 1
ATOM 4283 C CA . ALA A 1 540 ? -13.078 32.719 20.172 1 90.81 540 ALA A CA 1
ATOM 4284 C C . ALA A 1 540 ? -14.18 33.438 19.391 1 90.81 540 ALA A C 1
ATOM 4286 O O . ALA A 1 540 ? -15.32 33.531 19.844 1 90.81 540 ALA A O 1
ATOM 4287 N N . LEU A 1 541 ? -13.836 33.875 18.156 1 93 541 LEU A N 1
ATOM 4288 C CA . LEU A 1 541 ? -14.805 34.562 17.328 1 93 541 LEU A CA 1
ATOM 4289 C C . LEU A 1 541 ? -15.727 33.562 16.625 1 93 541 LEU A C 1
ATOM 4291 O O . LEU A 1 541 ? -16.781 33.938 16.094 1 93 541 LEU A O 1
ATOM 4295 N N . GLY A 1 542 ? -15.344 32.281 16.609 1 91.69 542 GLY A N 1
ATOM 4296 C CA . GLY A 1 542 ? -16.188 31.25 16.031 1 91.69 542 GLY A CA 1
ATOM 4297 C C . GLY A 1 542 ? -16.141 31.234 14.516 1 91.69 542 GLY A C 1
ATOM 4298 O O . GLY A 1 542 ? -17.078 30.781 13.867 1 91.69 542 GLY A O 1
ATOM 4299 N N . ILE A 1 543 ? -15.133 31.828 13.938 1 94.19 543 ILE A N 1
ATOM 4300 C CA . ILE A 1 543 ? -14.977 31.859 12.484 1 94.19 543 ILE A CA 1
ATOM 4301 C C . ILE A 1 543 ? -14.555 30.484 11.984 1 94.19 543 ILE A C 1
ATOM 4303 O O . ILE A 1 543 ? -13.633 29.875 12.531 1 94.19 543 ILE A O 1
ATOM 4307 N N . PRO A 1 544 ? -15.266 29.984 11.016 1 95.56 544 PRO A N 1
ATOM 4308 C CA . PRO A 1 544 ? -14.852 28.688 10.477 1 95.56 544 PRO A CA 1
ATOM 4309 C C . PRO A 1 544 ? -13.398 28.672 10.008 1 95.56 544 PRO A C 1
ATOM 4311 O O . PRO A 1 544 ? -12.922 29.672 9.453 1 95.56 544 PRO A O 1
ATOM 4314 N N . VAL A 1 545 ? -12.734 27.625 10.188 1 95.81 545 VAL A N 1
ATOM 4315 C CA . VAL A 1 545 ? -11.32 27.547 9.859 1 95.81 545 VAL A CA 1
ATOM 4316 C C . VAL A 1 545 ? -11.141 27.188 8.383 1 95.81 545 VAL A C 1
ATOM 4318 O O . VAL A 1 545 ? -10.047 27.328 7.836 1 95.81 545 VAL A O 1
ATOM 4321 N N . GLY A 1 546 ? -12.164 26.766 7.711 1 95.44 546 GLY A N 1
ATOM 4322 C CA . GLY A 1 546 ? -12.148 26.453 6.289 1 95.44 546 GLY A CA 1
ATOM 4323 C C . GLY A 1 546 ? -13.531 26.156 5.738 1 95.44 546 GLY A C 1
ATOM 4324 O O . GLY A 1 546 ? -14.539 26.484 6.352 1 95.44 546 GLY A O 1
ATOM 4325 N N . VAL A 1 547 ? -13.531 25.531 4.574 1 93.25 547 VAL A N 1
ATOM 4326 C CA . VAL A 1 547 ? -14.797 25.172 3.939 1 93.25 547 VAL A CA 1
ATOM 4327 C C . VAL A 1 547 ? -15.43 24 4.684 1 93.25 547 VAL A C 1
ATOM 4329 O O . VAL A 1 547 ? -14.844 22.922 4.781 1 93.25 547 VAL A O 1
ATOM 4332 N N . ASN A 1 548 ? -16.609 24.172 5.25 1 90.44 548 ASN A N 1
ATOM 4333 C CA . ASN A 1 548 ? -17.281 23.172 6.074 1 90.44 548 ASN A CA 1
ATOM 4334 C C . ASN A 1 548 ? -16.453 22.781 7.285 1 90.44 548 ASN A C 1
ATOM 4336 O O . ASN A 1 548 ? -16.344 21.594 7.617 1 90.44 548 ASN A O 1
ATOM 4340 N N . GLY A 1 549 ? -15.633 23.719 7.734 1 93.38 549 GLY A N 1
ATOM 4341 C CA . GLY A 1 549 ? -14.797 23.531 8.906 1 93.38 549 GLY A CA 1
ATOM 4342 C C . GLY A 1 549 ? -15.148 24.453 10.055 1 93.38 549 GLY A C 1
ATOM 4343 O O . GLY A 1 549 ? -14.336 25.297 10.445 1 93.38 549 GLY A O 1
ATOM 4344 N N . PRO A 1 550 ? -16.297 24.266 10.609 1 91.44 550 PRO A N 1
ATOM 4345 C CA . PRO A 1 550 ? -16.703 25.109 11.734 1 91.44 550 PRO A CA 1
ATOM 4346 C C . PRO A 1 550 ? -15.875 24.844 13 1 91.44 550 PRO A C 1
ATOM 4348 O O . PRO A 1 550 ? -15.125 23.859 13.055 1 91.44 550 PRO A O 1
ATOM 4351 N N . ILE A 1 551 ? -15.93 25.734 13.883 1 92.19 551 ILE A N 1
ATOM 4352 C CA . ILE A 1 551 ? -15.211 25.594 15.141 1 92.19 551 ILE A CA 1
ATOM 4353 C C . ILE A 1 551 ? -15.953 24.625 16.062 1 92.19 551 ILE A C 1
ATOM 4355 O O . ILE A 1 551 ? -15.344 23.75 16.688 1 92.19 551 ILE A O 1
ATOM 4359 N N . TYR A 1 552 ? -17.25 24.797 16.109 1 87.5 552 TYR A N 1
ATOM 4360 C CA . TYR A 1 552 ? -18.062 24 17.016 1 87.5 552 TYR A CA 1
ATOM 4361 C C . TYR A 1 552 ? -19 23.078 16.234 1 87.5 552 TYR A C 1
ATOM 4363 O O . TYR A 1 552 ? -19.344 23.375 15.078 1 87.5 552 TYR A O 1
ATOM 4371 N N . ILE A 1 553 ? -19.188 21.906 16.812 1 81.56 553 ILE A N 1
ATOM 4372 C CA . ILE A 1 553 ? -20.188 21.016 16.234 1 81.56 553 ILE A CA 1
ATOM 4373 C C . ILE A 1 553 ? -21.578 21.594 16.469 1 81.56 553 ILE A C 1
ATOM 4375 O O . ILE A 1 553 ? -21.828 22.234 17.5 1 81.56 553 ILE A O 1
ATOM 4379 N N . GLU A 1 554 ? -22.312 21.781 15.453 1 59 554 GLU A N 1
ATOM 4380 C CA . GLU A 1 554 ? -23.688 22.188 15.703 1 59 554 GLU A CA 1
ATOM 4381 C C . GLU A 1 554 ? -24.297 21.391 16.844 1 59 554 GLU A C 1
ATOM 4383 O O . GLU A 1 554 ? -24.109 20.188 16.938 1 59 554 GLU A O 1
ATOM 4388 N N . GLN A 1 555 ? -24.297 21.938 18.094 1 46 555 GLN A N 1
ATOM 4389 C CA . GLN A 1 555 ? -24.609 21.5 19.453 1 46 555 GLN A CA 1
ATOM 4390 C C . GLN A 1 555 ? -25.547 20.297 19.438 1 46 555 GLN A C 1
ATOM 4392 O O . GLN A 1 555 ? -26.688 20.391 18.984 1 46 555 GLN A O 1
ATOM 4397 N N . SER A 1 556 ? -25.203 19.219 19.141 1 39.03 556 SER A N 1
ATOM 4398 C CA . SER A 1 556 ? -25.859 18.094 19.766 1 39.03 556 SER A CA 1
ATOM 4399 C C . SER A 1 556 ? -25.688 18.109 21.281 1 39.03 556 SER A C 1
ATOM 4401 O O . SER A 1 556 ? -24.578 18.344 21.781 1 39.03 556 SER A O 1
ATOM 4403 N N . ALA A 1 557 ? -26.562 18.703 22.156 1 32.69 557 ALA A N 1
ATOM 4404 C CA . ALA A 1 557 ? -26.562 18.688 23.609 1 32.69 557 ALA A CA 1
ATOM 4405 C C . ALA A 1 557 ? -26.172 17.312 24.141 1 32.69 557 ALA A C 1
ATOM 4407 O O . ALA A 1 557 ? -26.984 16.375 24.125 1 32.69 557 ALA A O 1
ATOM 4408 N N . PHE A 1 558 ? -25.141 16.812 24.094 1 33.88 558 PHE A N 1
ATOM 4409 C CA . PHE A 1 558 ? -24.688 15.57 24.703 1 33.88 558 PHE A CA 1
ATOM 4410 C C . PHE A 1 558 ? -24.75 15.672 26.234 1 33.88 558 PHE A C 1
ATOM 4412 O O . PHE A 1 558 ? -23.859 16.25 26.844 1 33.88 558 PHE A O 1
ATOM 4419 N N . ALA A 1 559 ? -25.828 16.078 26.844 1 31.06 559 ALA A N 1
ATOM 4420 C CA . ALA A 1 559 ? -25.875 15.891 28.297 1 31.06 559 ALA A CA 1
ATOM 4421 C C . ALA A 1 559 ? -26 14.406 28.641 1 31.06 559 ALA A C 1
ATOM 4423 O O . ALA A 1 559 ? -27.016 13.773 28.391 1 31.06 559 ALA A O 1
ATOM 4424 N N . ALA A 1 560 ? -24.984 13.695 28.594 1 32.5 560 ALA A N 1
ATOM 4425 C CA . ALA A 1 560 ? -24.953 12.273 28.922 1 32.5 560 ALA A CA 1
ATOM 4426 C C . ALA A 1 560 ? -25.125 12.055 30.422 1 32.5 560 ALA A C 1
ATOM 4428 O O . ALA A 1 560 ? -24.375 12.617 31.234 1 32.5 560 ALA A O 1
ATOM 4429 N N . THR A 1 561 ? -26.344 11.914 30.969 1 28.72 561 THR A N 1
ATOM 4430 C CA . THR A 1 561 ? -26.531 11.43 32.344 1 28.72 561 THR A CA 1
ATOM 4431 C C . THR A 1 561 ? -26.234 9.93 32.406 1 28.72 561 THR A C 1
ATOM 4433 O O . THR A 1 561 ? -26.797 9.141 31.656 1 28.72 561 THR A O 1
ATOM 4436 N N . ILE A 1 562 ? -25.156 9.602 32.875 1 30.25 562 ILE A N 1
ATOM 4437 C CA . ILE A 1 562 ? -24.719 8.242 33.188 1 30.25 562 ILE A CA 1
ATOM 4438 C C . ILE A 1 562 ? -25.641 7.637 34.25 1 30.25 562 ILE A C 1
ATOM 4440 O O . ILE A 1 562 ? -25.781 8.172 35.344 1 30.25 562 ILE A O 1
ATOM 4444 N N . VAL A 1 563 ? -26.812 6.953 33.938 1 28.56 563 VAL A N 1
ATOM 4445 C CA . VAL A 1 563 ? -27.547 6.246 34.969 1 28.56 563 VAL A CA 1
ATOM 4446 C C . VAL A 1 563 ? -26.922 4.863 35.188 1 28.56 563 VAL A C 1
ATOM 4448 O O . VAL A 1 563 ? -26.797 4.086 34.25 1 28.56 563 VAL A O 1
ATOM 4451 N N . LYS A 1 564 ? -26.234 4.613 36.25 1 28.08 564 LYS A N 1
ATOM 4452 C CA . LYS A 1 564 ? -25.812 3.316 36.781 1 28.08 564 LYS A CA 1
ATOM 4453 C C . LYS A 1 564 ? -27 2.371 36.938 1 28.08 564 LYS A C 1
ATOM 4455 O O . LYS A 1 564 ? -27.906 2.641 37.719 1 28.08 564 LYS A O 1
ATOM 4460 N N . VAL A 1 565 ? -27.547 1.635 36 1 31 565 VAL A N 1
ATOM 4461 C CA . VAL A 1 565 ? -28.625 0.677 36.219 1 31 565 VAL A CA 1
ATOM 4462 C C . VAL A 1 565 ? -28.094 -0.549 36.938 1 31 565 VAL A C 1
ATOM 4464 O O . VAL A 1 565 ? -27.234 -1.271 36.438 1 31 565 VAL A O 1
ATOM 4467 N N . GLY A 1 566 ? -28 -0.58 38.281 1 26.69 566 GLY A N 1
ATOM 4468 C CA . GLY A 1 566 ? -27.875 -1.806 39.062 1 26.69 566 GLY A CA 1
ATOM 4469 C C . GLY A 1 566 ? -28.891 -2.859 38.656 1 26.69 566 GLY A C 1
ATOM 4470 O O . GLY A 1 566 ? -29.922 -2.545 38.062 1 26.69 566 GLY A O 1
ATOM 4471 N N . ALA A 1 567 ? -28.688 -4.27 38.812 1 27.75 567 ALA A N 1
ATOM 4472 C CA . ALA A 1 567 ? -29.516 -5.445 38.562 1 27.75 567 ALA A CA 1
ATOM 4473 C C . ALA A 1 567 ? -30.922 -5.25 39.094 1 27.75 567 ALA A C 1
ATOM 4475 O O . ALA A 1 567 ? -31.891 -5.676 38.469 1 27.75 567 ALA A O 1
ATOM 4476 N N . SER A 1 568 ? -31.156 -5.051 40.469 1 26.73 568 SER A N 1
ATOM 4477 C CA . SER A 1 568 ? -32.438 -5.371 41.125 1 26.73 568 SER A CA 1
ATOM 4478 C C . SER A 1 568 ? -33.531 -4.449 40.625 1 26.73 568 SER A C 1
ATOM 4480 O O . SER A 1 568 ? -34.625 -4.906 40.312 1 26.73 568 SER A O 1
ATOM 4482 N N . GLU A 1 569 ? -33.719 -3.178 41.312 1 24.61 569 GLU A N 1
ATOM 4483 C CA . GLU A 1 569 ? -34.938 -2.398 41.375 1 24.61 569 GLU A CA 1
ATOM 4484 C C . GLU A 1 569 ? -35.219 -1.706 40.062 1 24.61 569 GLU A C 1
ATOM 4486 O O . GLU A 1 569 ? -34.531 -0.755 39.688 1 24.61 569 GLU A O 1
ATOM 4491 N N . TRP A 1 570 ? -35.688 -2.291 39 1 27.41 570 TRP A N 1
ATOM 4492 C CA . TRP A 1 570 ? -36.406 -1.847 37.812 1 27.41 570 TRP A CA 1
ATOM 4493 C C . TRP A 1 570 ? -37.562 -0.92 38.188 1 27.41 570 TRP A C 1
ATOM 4495 O O . TRP A 1 570 ? -38.469 -0.681 37.406 1 27.41 570 TRP A O 1
ATOM 4505 N N . VAL A 1 571 ? -37.812 -0.599 39.531 1 25.25 571 VAL A N 1
ATOM 4506 C CA . VAL A 1 571 ? -39.125 -0.029 39.812 1 25.25 571 VAL A CA 1
ATOM 4507 C C . VAL A 1 571 ? -39.344 1.189 38.906 1 25.25 571 VAL A C 1
ATOM 4509 O O . VAL A 1 571 ? -38.406 1.721 38.312 1 25.25 571 VAL A O 1
ATOM 4512 N N . ASN A 1 572 ? -40.438 2.254 39.406 1 24.89 572 ASN A N 1
ATOM 4513 C CA . ASN A 1 572 ? -41.312 3.314 38.938 1 24.89 572 ASN A CA 1
ATOM 4514 C C . ASN A 1 572 ? -40.562 4.574 38.562 1 24.89 572 ASN A C 1
ATOM 4516 O O . ASN A 1 572 ? -40.594 5.582 39.281 1 24.89 572 ASN A O 1
ATOM 4520 N N . MET A 1 573 ? -39.375 4.621 38.25 1 24.36 573 MET A N 1
ATOM 4521 C CA . MET A 1 573 ? -38.812 5.961 38.094 1 24.36 573 MET A CA 1
ATOM 4522 C C . MET A 1 573 ? -39.562 6.742 37.031 1 24.36 573 MET A C 1
ATOM 4524 O O . MET A 1 573 ? -39.719 6.258 35.906 1 24.36 573 MET A O 1
ATOM 4528 N N . ASN A 1 574 ? -40.562 7.641 37.438 1 24.3 574 ASN A N 1
ATOM 4529 C CA . ASN A 1 574 ? -41.312 8.617 36.656 1 24.3 574 ASN A CA 1
ATOM 4530 C C . ASN A 1 574 ? -40.375 9.422 35.75 1 24.3 574 ASN A C 1
ATOM 4532 O O . ASN A 1 574 ? -39.344 9.898 36.188 1 24.3 574 ASN A O 1
ATOM 4536 N N . PRO A 1 575 ? -40.438 9.297 34.5 1 27.23 575 PRO A N 1
ATOM 4537 C CA . PRO A 1 575 ? -39.719 10.07 33.469 1 27.23 575 PRO A CA 1
ATOM 4538 C C . PRO A 1 575 ? -39.625 11.547 33.812 1 27.23 575 PRO A C 1
ATOM 4540 O O . PRO A 1 575 ? -39 12.32 33.094 1 27.23 575 PRO A O 1
ATOM 4543 N N . LYS A 1 576 ? -40.562 12 34.719 1 27.95 576 LYS A N 1
ATOM 4544 C CA . LYS A 1 576 ? -40.656 13.422 35.031 1 27.95 576 LYS A CA 1
ATOM 4545 C C . LYS A 1 576 ? -39.406 13.922 35.75 1 27.95 576 LYS A C 1
ATOM 4547 O O . LYS A 1 576 ? -39.094 15.109 35.719 1 27.95 576 LYS A O 1
ATOM 4552 N N . ALA A 1 577 ? -38.938 13.102 36.531 1 26.05 577 ALA A N 1
ATOM 4553 C CA . ALA A 1 577 ? -37.969 13.688 37.469 1 26.05 577 ALA A CA 1
ATOM 4554 C C . ALA A 1 577 ? -36.656 14.039 36.75 1 26.05 577 ALA A C 1
ATOM 4556 O O . ALA A 1 577 ? -35.812 14.75 37.281 1 26.05 577 ALA A O 1
ATOM 4557 N N . LEU A 1 578 ? -36.375 13.219 35.719 1 28.25 578 LEU A N 1
ATOM 4558 C CA . LEU A 1 578 ? -35.062 13.539 35.125 1 28.25 578 LEU A CA 1
ATOM 4559 C C . LEU A 1 578 ? -35.094 14.938 34.531 1 28.25 578 LEU A C 1
ATOM 4561 O O . LEU A 1 578 ? -34.031 15.445 34.125 1 28.25 578 LEU A O 1
ATOM 4565 N N . TRP A 1 579 ? -36.312 15.484 34.312 1 26.75 579 TRP A N 1
ATOM 4566 C CA . TRP A 1 579 ? -36.469 16.828 33.75 1 26.75 579 TRP A CA 1
ATOM 4567 C C . TRP A 1 579 ? -35.906 17.875 34.688 1 26.75 579 TRP A C 1
ATOM 4569 O O . TRP A 1 579 ? -35.688 19.031 34.281 1 26.75 579 TRP A O 1
ATOM 4579 N N . GLN A 1 580 ? -36.094 17.609 35.969 1 25.19 580 GLN A N 1
ATOM 4580 C CA . GLN A 1 580 ? -35.938 18.75 36.875 1 25.19 580 GLN A CA 1
ATOM 4581 C C . GLN A 1 580 ? -34.5 19.25 36.844 1 25.19 580 GLN A C 1
ATOM 4583 O O . GLN A 1 580 ? -34.125 20.141 37.625 1 25.19 580 GLN A O 1
ATOM 4588 N N . VAL A 1 581 ? -33.625 18.5 36.281 1 25.81 581 VAL A N 1
ATOM 4589 C CA . VAL A 1 581 ? -32.375 19.141 36.719 1 25.81 581 VAL A CA 1
ATOM 4590 C C . VAL A 1 581 ? -32.312 20.547 36.125 1 25.81 581 VAL A C 1
ATOM 4592 O O . VAL A 1 581 ? -32.031 21.516 36.812 1 25.81 581 VAL A O 1
ATOM 4595 N N . ARG A 1 582 ? -31.75 20.781 34.875 1 26.98 582 ARG A N 1
ATOM 4596 C CA . ARG A 1 582 ? -31.453 22.219 34.781 1 26.98 582 ARG A CA 1
ATOM 4597 C C . ARG A 1 582 ? -32.75 23.031 34.625 1 26.98 582 ARG A C 1
ATOM 4599 O O . ARG A 1 582 ? -33.781 22.5 34.25 1 26.98 582 ARG A O 1
ATOM 4606 N N . GLY A 1 583 ? -32.875 24.328 35 1 25.58 583 GLY A N 1
ATOM 4607 C CA . GLY A 1 583 ? -33.781 25.453 35.062 1 25.58 583 GLY A CA 1
ATOM 4608 C C . GLY A 1 583 ? -34.625 25.609 33.812 1 25.58 583 GLY A C 1
ATOM 4609 O O . GLY A 1 583 ? -35.25 26.641 33.625 1 25.58 583 GLY A O 1
ATOM 4610 N N . LEU A 1 584 ? -34.312 24.891 32.625 1 25.31 584 LEU A N 1
ATOM 4611 C CA . LEU A 1 584 ? -35.219 25.359 31.578 1 25.31 584 LEU A CA 1
ATOM 4612 C C . LEU A 1 584 ? -36.656 24.891 31.844 1 25.31 584 LEU A C 1
ATOM 4614 O O . LEU A 1 584 ? -36.875 23.734 32.156 1 25.31 584 LEU A O 1
ATOM 4618 N N . GLN A 1 585 ? -37.625 25.719 32.281 1 23.91 585 GLN A N 1
ATOM 4619 C CA . GLN A 1 585 ? -39.094 25.672 32.438 1 23.91 585 GLN A CA 1
ATOM 4620 C C . GLN A 1 585 ? -39.75 25.109 31.156 1 23.91 585 GLN A C 1
ATOM 4622 O O . GLN A 1 585 ? -39.812 25.797 30.141 1 23.91 585 GLN A O 1
ATOM 4627 N N . ILE A 1 586 ? -39.5 23.875 30.688 1 25.83 586 ILE A N 1
ATOM 4628 C CA . ILE A 1 586 ? -40.375 23.391 29.609 1 25.83 586 ILE A CA 1
ATOM 4629 C C . ILE A 1 586 ? -41.812 23.453 30.047 1 25.83 586 ILE A C 1
ATOM 4631 O O . ILE A 1 586 ? -42.188 22.938 31.109 1 25.83 586 ILE A O 1
ATOM 4635 N N . ASN A 1 587 ? -42.688 24.438 29.609 1 22.86 587 ASN A N 1
ATOM 4636 C CA . ASN A 1 587 ? -44.156 24.516 29.688 1 22.86 587 ASN A CA 1
ATOM 4637 C C . ASN A 1 587 ? -44.781 23.219 29.234 1 22.86 587 ASN A C 1
ATOM 4639 O O . ASN A 1 587 ? -44.344 22.594 28.266 1 22.86 587 ASN A O 1
ATOM 4643 N N . ASN A 1 588 ? -45.531 22.406 29.984 1 24.38 588 ASN A N 1
ATOM 4644 C CA . ASN A 1 588 ? -46.344 21.188 30.062 1 24.38 588 ASN A CA 1
ATOM 4645 C C . ASN A 1 588 ? -47.375 21.141 28.938 1 24.38 588 ASN A C 1
ATOM 4647 O O . ASN A 1 588 ? -48.344 20.344 29 1 24.38 588 ASN A O 1
ATOM 4651 N N . HIS A 1 589 ? -47.75 22.062 28.016 1 24.78 589 HIS A N 1
ATOM 4652 C CA . HIS A 1 589 ? -49.031 21.922 27.312 1 24.78 589 HIS A CA 1
ATOM 4653 C C . HIS A 1 589 ? -48.969 20.766 26.328 1 24.78 589 HIS A C 1
ATOM 4655 O O . HIS A 1 589 ? -49.781 20.719 25.391 1 24.78 589 HIS A O 1
ATOM 4661 N N . PHE A 1 590 ? -48 19.859 26.219 1 23.95 590 PHE A N 1
ATOM 4662 C CA . PHE A 1 590 ? -48.219 18.844 25.203 1 23.95 590 PHE A CA 1
ATOM 4663 C C . PHE A 1 590 ? -49.344 17.891 25.609 1 23.95 590 PHE A C 1
ATOM 4665 O O . PHE A 1 590 ? -49.281 17.266 26.672 1 23.95 590 PHE A O 1
ATOM 4672 N N . SER A 1 591 ? -50.719 18.172 25.312 1 22.89 591 SER A N 1
ATOM 4673 C CA . SER A 1 591 ? -51.875 17.312 25.344 1 22.89 591 SER A CA 1
ATOM 4674 C C . SER A 1 591 ? -51.688 16.062 24.484 1 22.89 591 SER A C 1
ATOM 4676 O O . SER A 1 591 ? -51.25 16.156 23.344 1 22.89 591 SER A O 1
ATOM 4678 N N . TYR A 1 592 ? -51.312 14.953 25 1 22.98 592 TYR A N 1
ATOM 4679 C CA . TYR A 1 592 ? -51.344 13.609 24.453 1 22.98 592 TYR A CA 1
ATOM 4680 C C . TYR A 1 592 ? -52.781 13.266 23.984 1 22.98 592 TYR A C 1
ATOM 4682 O O . TYR A 1 592 ? -53.688 13.219 24.797 1 22.98 592 TYR A O 1
ATOM 4690 N N . ASN A 1 593 ? -53.344 13.961 22.938 1 19.89 593 ASN A N 1
ATOM 4691 C CA . ASN A 1 593 ? -54.594 13.453 22.391 1 19.89 593 ASN A CA 1
ATOM 4692 C C . ASN A 1 593 ? -54.469 12 21.953 1 19.89 593 ASN A C 1
ATOM 4694 O O . ASN A 1 593 ? -53.656 11.68 21.094 1 19.89 593 ASN A O 1
ATOM 4698 N N . LEU A 1 594 ? -54.688 11.055 22.922 1 22.84 594 LEU A N 1
ATOM 4699 C CA . LEU A 1 594 ? -55.031 9.633 22.875 1 22.84 594 LEU A CA 1
ATOM 4700 C C . LEU A 1 594 ? -56.125 9.359 21.859 1 22.84 594 LEU A C 1
ATOM 4702 O O . LEU A 1 594 ? -56.812 8.328 21.938 1 22.84 594 LEU A O 1
ATOM 4706 N N . ASN A 1 595 ? -56.375 10.172 20.781 1 21.69 595 ASN A N 1
ATOM 4707 C CA . ASN A 1 595 ? -57.312 9.586 19.828 1 21.69 595 ASN A CA 1
ATOM 4708 C C . ASN A 1 595 ? -56.656 8.461 19.016 1 21.69 595 ASN A C 1
ATOM 4710 O O . ASN A 1 595 ? -55.5 8.578 18.609 1 21.69 595 ASN A O 1
ATOM 4714 N N . MET B 1 1 ? 29.438 -53.062 -36.844 1 34.16 1 MET B N 1
ATOM 4715 C CA . MET B 1 1 ? 29.125 -52.094 -37.875 1 34.16 1 MET B CA 1
ATOM 4716 C C . MET B 1 1 ? 27.719 -51.531 -37.688 1 34.16 1 MET B C 1
ATOM 4718 O O . MET B 1 1 ? 27.484 -50.344 -37.906 1 34.16 1 MET B O 1
ATOM 4722 N N . ARG B 1 2 ? 26.703 -52.344 -37.281 1 47 2 ARG B N 1
ATOM 4723 C CA . ARG B 1 2 ? 25.328 -51.906 -37.062 1 47 2 ARG B CA 1
ATOM 4724 C C . ARG B 1 2 ? 25.203 -51.031 -35.844 1 47 2 ARG B C 1
ATOM 4726 O O . ARG B 1 2 ? 24.453 -50.062 -35.844 1 47 2 ARG B O 1
ATOM 4733 N N . GLU B 1 3 ? 25.938 -51.281 -34.719 1 44.09 3 GLU B N 1
ATOM 4734 C CA . GLU B 1 3 ? 25.875 -50.469 -33.5 1 44.09 3 GLU B CA 1
ATOM 4735 C C . GLU B 1 3 ? 26.516 -49.094 -33.75 1 44.09 3 GLU B C 1
ATOM 4737 O O . GLU B 1 3 ? 26.047 -48.094 -33.219 1 44.09 3 GLU B O 1
ATOM 4742 N N . ARG B 1 4 ? 27.578 -48.969 -34.625 1 46.47 4 ARG B N 1
ATOM 4743 C CA . ARG B 1 4 ? 28.203 -47.688 -34.969 1 46.47 4 ARG B CA 1
ATOM 4744 C C . ARG B 1 4 ? 27.266 -46.844 -35.812 1 46.47 4 ARG B C 1
ATOM 4746 O O . ARG B 1 4 ? 27.203 -45.625 -35.656 1 46.47 4 ARG B O 1
ATOM 4753 N N . THR B 1 5 ? 26.547 -47.5 -36.688 1 44.41 5 THR B N 1
ATOM 4754 C CA . THR B 1 5 ? 25.641 -46.75 -37.562 1 44.41 5 THR B CA 1
ATOM 4755 C C . THR B 1 5 ? 24.469 -46.188 -36.75 1 44.41 5 THR B C 1
ATOM 4757 O O . THR B 1 5 ? 24.016 -45.062 -37 1 44.41 5 THR B O 1
ATOM 4760 N N . GLU B 1 6 ? 23.922 -47.031 -35.781 1 40.53 6 GLU B N 1
ATOM 4761 C CA . GLU B 1 6 ? 22.828 -46.5 -34.969 1 40.53 6 GLU B CA 1
ATOM 4762 C C . GLU B 1 6 ? 23.281 -45.375 -34.062 1 40.53 6 GLU B C 1
ATOM 4764 O O . GLU B 1 6 ? 22.562 -44.406 -33.875 1 40.53 6 GLU B O 1
ATOM 4769 N N . GLN B 1 7 ? 24.5 -45.438 -33.562 1 41.38 7 GLN B N 1
ATOM 4770 C CA . GLN B 1 7 ? 25.062 -44.375 -32.781 1 41.38 7 GLN B CA 1
ATOM 4771 C C . GLN B 1 7 ? 25.297 -43.125 -33.625 1 41.38 7 GLN B C 1
ATOM 4773 O O . GLN B 1 7 ? 25.078 -42 -33.188 1 41.38 7 GLN B O 1
ATOM 4778 N N . ALA B 1 8 ? 25.719 -43.344 -34.875 1 43.41 8 ALA B N 1
ATOM 4779 C CA . ALA B 1 8 ? 25.922 -42.188 -35.781 1 43.41 8 ALA B CA 1
ATOM 4780 C C . ALA B 1 8 ? 24.594 -41.562 -36.156 1 43.41 8 ALA B C 1
ATOM 4782 O O . ALA B 1 8 ? 24.5 -40.312 -36.25 1 43.41 8 ALA B O 1
ATOM 4783 N N . ARG B 1 9 ? 23.594 -42.281 -36.406 1 45.91 9 ARG B N 1
ATOM 4784 C CA . ARG B 1 9 ? 22.281 -41.75 -36.75 1 45.91 9 ARG B CA 1
ATOM 4785 C C . ARG B 1 9 ? 21.672 -41.031 -35.562 1 45.91 9 ARG B C 1
ATOM 4787 O O . ARG B 1 9 ? 21.047 -39.969 -35.719 1 45.91 9 ARG B O 1
ATOM 4794 N N . SER B 1 10 ? 21.766 -41.656 -34.406 1 40.91 10 SER B N 1
ATOM 4795 C CA . SER B 1 10 ? 21.297 -41 -33.188 1 40.91 10 SER B CA 1
ATOM 4796 C C . SER B 1 10 ? 22.109 -39.719 -32.906 1 40.91 10 SER B C 1
ATOM 4798 O O . SER B 1 10 ? 21.547 -38.719 -32.5 1 40.91 10 SER B O 1
ATOM 4800 N N . LEU B 1 11 ? 23.438 -39.781 -33.25 1 40.12 11 LEU B N 1
ATOM 4801 C CA . LEU B 1 11 ? 24.25 -38.594 -33.125 1 40.12 11 LEU B CA 1
ATOM 4802 C C . LEU B 1 11 ? 23.859 -37.531 -34.156 1 40.12 11 LEU B C 1
ATOM 4804 O O . LEU B 1 11 ? 23.781 -36.344 -33.844 1 40.12 11 LEU B O 1
ATOM 4808 N N . LYS B 1 12 ? 23.656 -37.938 -35.406 1 42.5 12 LYS B N 1
ATOM 4809 C CA . LYS B 1 12 ? 23.234 -37.031 -36.469 1 42.5 12 LYS B CA 1
ATOM 4810 C C . LYS B 1 12 ? 21.859 -36.438 -36.156 1 42.5 12 LYS B C 1
ATOM 4812 O O . LYS B 1 12 ? 21.609 -35.25 -36.406 1 42.5 12 LYS B O 1
ATOM 4817 N N . PHE B 1 13 ? 20.938 -37.25 -35.719 1 38.06 13 PHE B N 1
ATOM 4818 C CA . PHE B 1 13 ? 19.656 -36.719 -35.281 1 38.06 13 PHE B CA 1
ATOM 4819 C C . PHE B 1 13 ? 19.859 -35.719 -34.125 1 38.06 13 PHE B C 1
ATOM 4821 O O . PHE B 1 13 ? 19.219 -34.656 -34.094 1 38.06 13 PHE B O 1
ATOM 4828 N N . ARG B 1 14 ? 20.781 -36.062 -33.281 1 38.09 14 ARG B N 1
ATOM 4829 C CA . ARG B 1 14 ? 21.094 -35.25 -32.125 1 38.09 14 ARG B CA 1
ATOM 4830 C C . ARG B 1 14 ? 21.75 -33.938 -32.531 1 38.09 14 ARG B C 1
ATOM 4832 O O . ARG B 1 14 ? 21.422 -32.875 -32 1 38.09 14 ARG B O 1
ATOM 4839 N N . VAL B 1 15 ? 22.641 -34.062 -33.438 1 41.03 15 VAL B N 1
ATOM 4840 C CA . VAL B 1 15 ? 23.328 -32.875 -33.938 1 41.03 15 VAL B CA 1
ATOM 4841 C C . VAL B 1 15 ? 22.359 -32.062 -34.781 1 41.03 15 VAL B C 1
ATOM 4843 O O . VAL B 1 15 ? 22.328 -30.828 -34.688 1 41.03 15 VAL B O 1
ATOM 4846 N N . LYS B 1 16 ? 21.641 -32.656 -35.688 1 41.44 16 LYS B N 1
ATOM 4847 C CA . LYS B 1 16 ? 20.703 -31.922 -36.531 1 41.44 16 LYS B CA 1
ATOM 4848 C C . LYS B 1 16 ? 19.547 -31.344 -35.719 1 41.44 16 LYS B C 1
ATOM 4850 O O . LYS B 1 16 ? 19.094 -30.234 -35.969 1 41.44 16 LYS B O 1
ATOM 4855 N N . PHE B 1 17 ? 19.094 -32.125 -34.812 1 35.38 17 PHE B N 1
ATOM 4856 C CA . PHE B 1 17 ? 18.094 -31.562 -33.906 1 35.38 17 PHE B CA 1
ATOM 4857 C C . PHE B 1 17 ? 18.656 -30.391 -33.125 1 35.38 17 PHE B C 1
ATOM 4859 O O . PHE B 1 17 ? 17.984 -29.375 -32.938 1 35.38 17 PHE B O 1
ATOM 4866 N N . SER B 1 18 ? 19.906 -30.562 -32.656 1 40.12 18 SER B N 1
ATOM 4867 C CA . SER B 1 18 ? 20.562 -29.5 -31.922 1 40.12 18 SER B CA 1
ATOM 4868 C C . SER B 1 18 ? 20.828 -28.281 -32.812 1 40.12 18 SER B C 1
ATOM 4870 O O . SER B 1 18 ? 20.641 -27.141 -32.375 1 40.12 18 SER B O 1
ATOM 4872 N N . ALA B 1 19 ? 21.422 -28.484 -34 1 43.94 19 ALA B N 1
ATOM 4873 C CA . ALA B 1 19 ? 21.688 -27.406 -34.938 1 43.94 19 ALA B CA 1
ATOM 4874 C C . ALA B 1 19 ? 20.391 -26.766 -35.438 1 43.94 19 ALA B C 1
ATOM 4876 O O . ALA B 1 19 ? 20.297 -25.547 -35.594 1 43.94 19 ALA B O 1
ATOM 4877 N N . SER B 1 20 ? 19.484 -27.484 -35.906 1 41.5 20 SER B N 1
ATOM 4878 C CA . SER B 1 20 ? 18.188 -26.969 -36.312 1 41.5 20 SER B CA 1
ATOM 4879 C C . SER B 1 20 ? 17.453 -26.297 -35.188 1 41.5 20 SER B C 1
ATOM 4881 O O . SER B 1 20 ? 16.812 -25.25 -35.344 1 41.5 20 SER B O 1
ATOM 4883 N N . PHE B 1 21 ? 17.484 -26.938 -34.094 1 42.5 21 PHE B N 1
ATOM 4884 C CA . PHE B 1 21 ? 16.906 -26.297 -32.906 1 42.5 21 PHE B CA 1
ATOM 4885 C C . PHE B 1 21 ? 17.672 -25.047 -32.531 1 42.5 21 PHE B C 1
ATOM 4887 O O . PHE B 1 21 ? 17.109 -24.094 -32 1 42.5 21 PHE B O 1
ATOM 4894 N N . GLY B 1 22 ? 19.047 -25.109 -32.688 1 46.97 22 GLY B N 1
ATOM 4895 C CA . GLY B 1 22 ? 19.828 -23.922 -32.406 1 46.97 22 GLY B CA 1
ATOM 4896 C C . GLY B 1 22 ? 19.438 -22.734 -33.281 1 46.97 22 GLY B C 1
ATOM 4897 O O . GLY B 1 22 ? 19.266 -21.625 -32.781 1 46.97 22 GLY B O 1
ATOM 4898 N N . LYS B 1 23 ? 19.5 -23 -34.625 1 50.5 23 LYS B N 1
ATOM 4899 C CA . LYS B 1 23 ? 19.109 -21.953 -35.562 1 50.5 23 LYS B CA 1
ATOM 4900 C C . LYS B 1 23 ? 17.625 -21.609 -35.406 1 50.5 23 LYS B C 1
ATOM 4902 O O . LYS B 1 23 ? 17.25 -20.438 -35.406 1 50.5 23 LYS B O 1
ATOM 4907 N N . ILE B 1 24 ? 16.766 -22.469 -35.406 1 49.06 24 ILE B N 1
ATOM 4908 C CA . ILE B 1 24 ? 15.336 -22.281 -35.188 1 49.06 24 ILE B CA 1
ATOM 4909 C C . ILE B 1 24 ? 15.117 -21.703 -33.781 1 49.06 24 ILE B C 1
ATOM 4911 O O . ILE B 1 24 ? 14.258 -20.828 -33.594 1 49.06 24 ILE B O 1
ATOM 4915 N N . GLY B 1 25 ? 15.961 -22.203 -32.875 1 53.47 25 GLY B N 1
ATOM 4916 C CA . GLY B 1 25 ? 15.945 -21.688 -31.531 1 53.47 25 GLY B CA 1
ATOM 4917 C C . GLY B 1 25 ? 16.281 -20.219 -31.438 1 53.47 25 GLY B C 1
ATOM 4918 O O . GLY B 1 25 ? 15.586 -19.453 -30.766 1 53.47 25 GLY B O 1
ATOM 4919 N N . ASN B 1 26 ? 17.359 -19.906 -32.219 1 56.41 26 ASN B N 1
ATOM 4920 C CA . ASN B 1 26 ? 17.75 -18.5 -32.188 1 56.41 26 ASN B CA 1
ATOM 4921 C C . ASN B 1 26 ? 16.703 -17.625 -32.875 1 56.41 26 ASN B C 1
ATOM 4923 O O . ASN B 1 26 ? 16.406 -16.531 -32.375 1 56.41 26 ASN B O 1
ATOM 4927 N N . LYS B 1 27 ? 16.234 -18.047 -34.125 1 59.94 27 LYS B N 1
ATOM 4928 C CA . LYS B 1 27 ? 15.219 -17.25 -34.781 1 59.94 27 LYS B CA 1
ATOM 4929 C C . LYS B 1 27 ? 13.938 -17.188 -33.969 1 59.94 27 LYS B C 1
ATOM 4931 O O . LYS B 1 27 ? 13.281 -16.141 -33.906 1 59.94 27 LYS B O 1
ATOM 4936 N N . THR B 1 28 ? 13.555 -18.344 -33.438 1 62.28 28 THR B N 1
ATOM 4937 C CA . THR B 1 28 ? 12.375 -18.375 -32.594 1 62.28 28 THR B CA 1
ATOM 4938 C C . THR B 1 28 ? 12.578 -17.5 -31.359 1 62.28 28 THR B C 1
ATOM 4940 O O . THR B 1 28 ? 11.664 -16.781 -30.938 1 62.28 28 THR B O 1
ATOM 4943 N N . LEU B 1 29 ? 13.75 -17.547 -30.938 1 63.06 29 LEU B N 1
ATOM 4944 C CA . LEU B 1 29 ? 14.039 -16.719 -29.766 1 63.06 29 LEU B CA 1
ATOM 4945 C C . LEU B 1 29 ? 13.969 -15.234 -30.125 1 63.06 29 LEU B C 1
ATOM 4947 O O . LEU B 1 29 ? 13.477 -14.43 -29.344 1 63.06 29 LEU B O 1
ATOM 4951 N N . ASN B 1 30 ? 14.484 -14.953 -31.266 1 65.5 30 ASN B N 1
ATOM 4952 C CA . ASN B 1 30 ? 14.422 -13.562 -31.703 1 65.5 30 ASN B CA 1
ATOM 4953 C C . ASN B 1 30 ? 12.984 -13.109 -31.922 1 65.5 30 ASN B C 1
ATOM 4955 O O . ASN B 1 30 ? 12.641 -11.961 -31.641 1 65.5 30 ASN B O 1
ATOM 4959 N N . GLY B 1 31 ? 12.234 -14.016 -32.531 1 66.44 31 GLY B N 1
ATOM 4960 C CA . GLY B 1 31 ? 10.82 -13.703 -32.688 1 66.44 31 GLY B CA 1
ATOM 4961 C C . GLY B 1 31 ? 10.109 -13.492 -31.359 1 66.44 31 GLY B C 1
ATOM 4962 O O . GLY B 1 31 ? 9.312 -12.562 -31.219 1 66.44 31 GLY B O 1
ATOM 4963 N N . ILE B 1 32 ? 10.43 -14.312 -30.516 1 68.38 32 ILE B N 1
ATOM 4964 C CA . ILE B 1 32 ? 9.828 -14.219 -29.188 1 68.38 32 ILE B CA 1
ATOM 4965 C C . ILE B 1 32 ? 10.266 -12.922 -28.516 1 68.38 32 ILE B C 1
ATOM 4967 O O . ILE B 1 32 ? 9.445 -12.234 -27.891 1 68.38 32 ILE B O 1
ATOM 4971 N N . GLU B 1 33 ? 11.461 -12.672 -28.641 1 64.94 33 GLU B N 1
ATOM 4972 C CA . GLU B 1 33 ? 11.977 -11.43 -28.062 1 64.94 33 GLU B CA 1
ATOM 4973 C C . GLU B 1 33 ? 11.312 -10.211 -28.703 1 64.94 33 GLU B C 1
ATOM 4975 O O . GLU B 1 33 ? 10.992 -9.234 -28.031 1 64.94 33 GLU B O 1
ATOM 4980 N N . TRP B 1 34 ? 11.203 -10.305 -30.016 1 66.5 34 TRP B N 1
ATOM 4981 C CA . TRP B 1 34 ? 10.602 -9.195 -30.734 1 66.5 34 TRP B CA 1
ATOM 4982 C C . TRP B 1 34 ? 9.148 -9 -30.328 1 66.5 34 TRP B C 1
ATOM 4984 O O . TRP B 1 34 ? 8.703 -7.879 -30.078 1 66.5 34 TRP B O 1
ATOM 4994 N N . LEU B 1 35 ? 8.391 -10.078 -30.281 1 67.5 35 LEU B N 1
ATOM 4995 C CA . LEU B 1 35 ? 6.996 -10.008 -29.875 1 67.5 35 LEU B CA 1
ATOM 4996 C C . LEU B 1 35 ? 6.879 -9.57 -28.422 1 67.5 35 LEU B C 1
ATOM 4998 O O . LEU B 1 35 ? 5.969 -8.812 -28.062 1 67.5 35 LEU B O 1
ATOM 5002 N N . GLY B 1 36 ? 7.656 -10.109 -27.625 1 65.56 36 GLY B N 1
ATOM 5003 C CA . GLY B 1 36 ? 7.684 -9.727 -26.234 1 65.56 36 GLY B CA 1
ATOM 5004 C C . GLY B 1 36 ? 7.945 -8.242 -26.031 1 65.56 36 GLY B C 1
ATOM 5005 O O . GLY B 1 36 ? 7.34 -7.613 -25.156 1 65.56 36 GLY B O 1
ATOM 5006 N N . ASN B 1 37 ? 8.766 -7.738 -26.844 1 66.44 37 ASN B N 1
ATOM 5007 C CA . ASN B 1 37 ? 9.109 -6.324 -26.734 1 66.44 37 ASN B CA 1
ATOM 5008 C C . ASN B 1 37 ? 7.969 -5.434 -27.234 1 66.44 37 ASN B C 1
ATOM 5010 O O . ASN B 1 37 ? 7.91 -4.25 -26.906 1 66.44 37 ASN B O 1
ATOM 5014 N N . LYS B 1 38 ? 7.156 -6.055 -28 1 72.19 38 LYS B N 1
ATOM 5015 C CA . LYS B 1 38 ? 6.059 -5.266 -28.547 1 72.19 38 LYS B CA 1
ATOM 5016 C C . LYS B 1 38 ? 4.871 -5.242 -27.594 1 72.19 38 LYS B C 1
ATOM 5018 O O . LYS B 1 38 ? 4.023 -4.352 -27.672 1 72.19 38 LYS B O 1
ATOM 5023 N N . LEU B 1 39 ? 4.824 -6.223 -26.781 1 73.31 39 LEU B N 1
ATOM 5024 C CA . LEU B 1 39 ? 3.725 -6.246 -25.812 1 73.31 39 LEU B CA 1
ATOM 5025 C C . LEU B 1 39 ? 3.924 -5.191 -24.734 1 73.31 39 LEU B C 1
ATOM 5027 O O . LEU B 1 39 ? 5.012 -5.078 -24.156 1 73.31 39 LEU B O 1
ATOM 5031 N N . PRO B 1 40 ? 2.859 -4.402 -24.625 1 78.75 40 PRO B N 1
ATOM 5032 C CA . PRO B 1 40 ? 2.98 -3.381 -23.578 1 78.75 40 PRO B CA 1
ATOM 5033 C C . PRO B 1 40 ? 3.088 -3.977 -22.188 1 78.75 40 PRO B C 1
ATOM 5035 O O . PRO B 1 40 ? 2.562 -5.062 -21.922 1 78.75 40 PRO B O 1
ATOM 5038 N N . LYS B 1 41 ? 3.713 -3.354 -21.344 1 80.56 41 LYS B N 1
ATOM 5039 C CA . LYS B 1 41 ? 3.791 -3.738 -19.938 1 80.56 41 LYS B CA 1
ATOM 5040 C C . LYS B 1 41 ? 2.406 -3.77 -19.297 1 80.56 41 LYS B C 1
ATOM 5042 O O . LYS B 1 41 ? 1.492 -3.076 -19.75 1 80.56 41 LYS B O 1
ATOM 5047 N N . PRO B 1 42 ? 2.279 -4.629 -18.359 1 82.75 42 PRO B N 1
ATOM 5048 C CA . PRO B 1 42 ? 0.965 -4.828 -17.75 1 82.75 42 PRO B CA 1
ATOM 5049 C C . PRO B 1 42 ? 0.294 -3.518 -17.344 1 82.75 42 PRO B C 1
ATOM 5051 O O . PRO B 1 42 ? -0.917 -3.361 -17.516 1 82.75 42 PRO B O 1
ATOM 5054 N N . PHE B 1 43 ? 1.018 -2.557 -16.891 1 90.31 43 PHE B N 1
ATOM 5055 C CA . PHE B 1 43 ? 0.46 -1.275 -16.469 1 90.31 43 PHE B CA 1
ATOM 5056 C C . PHE B 1 43 ? -0.263 -0.6 -17.641 1 90.31 43 PHE B C 1
ATOM 5058 O O . PHE B 1 43 ? -1.413 -0.179 -17.5 1 90.31 43 PHE B O 1
ATOM 5065 N N . TYR B 1 44 ? 0.319 -0.528 -18.719 1 90.12 44 TYR B N 1
ATOM 5066 C CA . TYR B 1 44 ? -0.257 0.131 -19.891 1 90.12 44 TYR B CA 1
ATOM 5067 C C . TYR B 1 44 ? -1.335 -0.737 -20.531 1 90.12 44 TYR B C 1
ATOM 5069 O O . TYR B 1 44 ? -2.316 -0.221 -21.062 1 90.12 44 TYR B O 1
ATOM 5077 N N . LEU B 1 45 ? -1.084 -2.002 -20.484 1 87.25 45 LEU B N 1
ATOM 5078 C CA . LEU B 1 45 ? -2.09 -2.906 -21.031 1 87.25 45 LEU B CA 1
ATOM 5079 C C . LEU B 1 45 ? -3.436 -2.701 -20.344 1 87.25 45 LEU B C 1
ATOM 5081 O O . LEU B 1 45 ? -4.473 -2.65 -21 1 87.25 45 LEU B O 1
ATOM 5085 N N . PHE B 1 46 ? -3.438 -2.545 -19.062 1 90.38 46 PHE B N 1
ATOM 5086 C CA . PHE B 1 46 ? -4.676 -2.355 -18.312 1 90.38 46 PHE B CA 1
ATOM 5087 C C . PHE B 1 46 ? -5.305 -1.007 -18.641 1 90.38 46 PHE B C 1
ATOM 5089 O O . PHE B 1 46 ? -6.531 -0.878 -18.672 1 90.38 46 PHE B O 1
ATOM 5096 N N . ILE B 1 47 ? -4.531 -0.033 -18.797 1 93.94 47 ILE B N 1
ATOM 5097 C CA . ILE B 1 47 ? -5.055 1.276 -19.172 1 93.94 47 ILE B CA 1
ATOM 5098 C C . ILE B 1 47 ? -5.762 1.186 -20.531 1 93.94 47 ILE B C 1
ATOM 5100 O O . ILE B 1 47 ? -6.883 1.678 -20.688 1 93.94 47 ILE B O 1
ATOM 5104 N N . TYR B 1 48 ? -5.102 0.5 -21.516 1 93.69 48 TYR B N 1
ATOM 5105 C CA . TYR B 1 48 ? -5.688 0.347 -22.844 1 93.69 48 TYR B CA 1
ATOM 5106 C C . TYR B 1 48 ? -6.969 -0.478 -22.781 1 93.69 48 TYR B C 1
ATOM 5108 O O . TYR B 1 48 ? -7.969 -0.127 -23.406 1 93.69 48 TYR B O 1
ATOM 5116 N N . LEU B 1 49 ? -6.906 -1.53 -22.016 1 91.38 49 LEU B N 1
ATOM 5117 C CA . LEU B 1 49 ? -8.086 -2.383 -21.906 1 91.38 49 LEU B CA 1
ATOM 5118 C C . LEU B 1 49 ? -9.242 -1.623 -21.266 1 91.38 49 LEU B C 1
ATOM 5120 O O . LEU B 1 49 ? -10.391 -1.784 -21.672 1 91.38 49 LEU B O 1
ATOM 5124 N N . THR B 1 50 ? -8.945 -0.82 -20.234 1 94.62 50 THR B N 1
ATOM 5125 C CA . THR B 1 50 ? -9.977 -0.022 -19.578 1 94.62 50 THR B CA 1
ATOM 5126 C C . THR B 1 50 ? -10.609 0.955 -20.562 1 94.62 50 THR B C 1
ATOM 5128 O O . THR B 1 50 ? -11.836 1.088 -20.609 1 94.62 50 THR B O 1
ATOM 5131 N N . LEU B 1 51 ? -9.805 1.592 -21.375 1 96.25 51 LEU B N 1
ATOM 5132 C CA . LEU B 1 51 ? -10.305 2.531 -22.375 1 96.25 51 LEU B CA 1
ATOM 5133 C C . LEU B 1 51 ? -11.156 1.815 -23.422 1 96.25 51 LEU B C 1
ATOM 5135 O O . LEU B 1 51 ? -12.195 2.328 -23.828 1 96.25 51 LEU B O 1
ATOM 5139 N N . ILE B 1 52 ? -10.703 0.694 -23.797 1 95.38 52 ILE B N 1
ATOM 5140 C CA . ILE B 1 52 ? -11.438 -0.091 -24.781 1 95.38 52 ILE B CA 1
ATOM 5141 C C . ILE B 1 52 ? -12.805 -0.471 -24.219 1 95.38 52 ILE B C 1
ATOM 5143 O O . ILE B 1 52 ? -13.82 -0.351 -24.906 1 95.38 52 ILE B O 1
ATOM 5147 N N . ILE B 1 53 ? -12.867 -0.893 -23 1 94.12 53 ILE B N 1
ATOM 5148 C CA . ILE B 1 53 ? -14.117 -1.293 -22.344 1 94.12 53 ILE B CA 1
ATOM 5149 C C . ILE B 1 53 ? -15.031 -0.082 -22.203 1 94.12 53 ILE B C 1
ATOM 5151 O O . ILE B 1 53 ? -16.25 -0.197 -22.359 1 94.12 53 ILE B O 1
ATOM 5155 N N . MET B 1 54 ? -14.43 1.034 -21.906 1 96.38 54 MET B N 1
ATOM 5156 C CA . MET B 1 54 ? -15.227 2.252 -21.781 1 96.38 54 MET B CA 1
ATOM 5157 C C . MET B 1 54 ? -15.883 2.627 -23.094 1 96.38 54 MET B C 1
ATOM 5159 O O . MET B 1 54 ? -17.062 2.957 -23.141 1 96.38 54 MET B O 1
ATOM 5163 N N . VAL B 1 55 ? -15.133 2.541 -24.156 1 96.94 55 VAL B N 1
ATOM 5164 C CA . VAL B 1 55 ? -15.641 2.875 -25.484 1 96.94 55 VAL B CA 1
ATOM 5165 C C . VAL B 1 55 ? -16.688 1.847 -25.906 1 96.94 55 VAL B C 1
ATOM 5167 O O . VAL B 1 55 ? -17.75 2.207 -26.422 1 96.94 55 VAL B O 1
ATOM 5170 N N . LEU B 1 56 ? -16.422 0.606 -25.656 1 95.62 56 LEU B N 1
ATOM 5171 C CA . LEU B 1 56 ? -17.359 -0.454 -26 1 95.62 56 LEU B CA 1
ATOM 5172 C C . LEU B 1 56 ? -18.672 -0.28 -25.234 1 95.62 56 LEU B C 1
ATOM 5174 O O . LEU B 1 56 ? -19.75 -0.448 -25.797 1 95.62 56 LEU B O 1
ATOM 5178 N N . ALA B 1 57 ? -18.578 -0.003 -23.938 1 95 57 ALA B N 1
ATOM 5179 C CA . ALA B 1 57 ? -19.781 0.2 -23.109 1 95 57 ALA B CA 1
ATOM 5180 C C . ALA B 1 57 ? -20.594 1.387 -23.625 1 95 57 ALA B C 1
ATOM 5182 O O . ALA B 1 57 ? -21.828 1.359 -23.578 1 95 57 ALA B O 1
ATOM 5183 N N . MET B 1 58 ? -19.875 2.418 -24.047 1 95.81 58 MET B N 1
ATOM 5184 C CA . MET B 1 58 ? -20.562 3.578 -24.609 1 95.81 58 MET B CA 1
ATOM 5185 C C . MET B 1 58 ? -21.328 3.201 -25.875 1 95.81 58 MET B C 1
ATOM 5187 O O . MET B 1 58 ? -22.484 3.564 -26.031 1 95.81 58 MET B O 1
ATOM 5191 N N . ILE B 1 59 ? -20.688 2.465 -26.75 1 95.81 59 ILE B N 1
ATOM 5192 C CA . ILE B 1 59 ? -21.297 2.043 -28.016 1 95.81 59 ILE B CA 1
ATOM 5193 C C . ILE B 1 59 ? -22.516 1.177 -27.734 1 95.81 59 ILE B C 1
ATOM 5195 O O . ILE B 1 59 ? -23.594 1.395 -28.297 1 95.81 59 ILE B O 1
ATOM 5199 N N . LEU B 1 60 ? -22.422 0.235 -26.812 1 93.88 60 LEU B N 1
ATOM 5200 C CA . LEU B 1 60 ? -23.516 -0.676 -26.484 1 93.88 60 LEU B CA 1
ATOM 5201 C C . LEU B 1 60 ? -24.641 0.063 -25.781 1 93.88 60 LEU B C 1
ATOM 5203 O O . LEU B 1 60 ? -25.812 -0.305 -25.922 1 93.88 60 LEU B O 1
ATOM 5207 N N . HIS B 1 61 ? -24.234 1.086 -25 1 93.12 61 HIS B N 1
ATOM 5208 C CA . HIS B 1 61 ? -25.234 1.92 -24.359 1 93.12 61 HIS B CA 1
ATOM 5209 C C . HIS B 1 61 ? -26.156 2.584 -25.375 1 93.12 61 HIS B C 1
ATOM 5211 O O . HIS B 1 61 ? -27.359 2.68 -25.172 1 93.12 61 HIS B O 1
ATOM 5217 N N . PHE B 1 62 ? -25.594 3 -26.5 1 93.25 62 PHE B N 1
ATOM 5218 C CA . PHE B 1 62 ? -26.375 3.689 -27.531 1 93.25 62 PHE B CA 1
ATOM 5219 C C . PHE B 1 62 ? -27.062 2.691 -28.453 1 93.25 62 PHE B C 1
ATOM 5221 O O . PHE B 1 62 ? -28.172 2.951 -28.938 1 93.25 62 PHE B O 1
ATOM 5228 N N . VAL B 1 63 ? -26.453 1.562 -28.688 1 92 63 VAL B N 1
ATOM 5229 C CA . VAL B 1 63 ? -27.016 0.543 -29.562 1 92 63 VAL B CA 1
ATOM 5230 C C . VAL B 1 63 ? -28.156 -0.187 -28.844 1 92 63 VAL B C 1
ATOM 5232 O O . VAL B 1 63 ? -29.172 -0.517 -29.469 1 92 63 VAL B O 1
ATOM 5235 N N . PHE B 1 64 ? -27.906 -0.451 -27.516 1 90.62 64 PHE B N 1
ATOM 5236 C CA . PHE B 1 64 ? -28.906 -1.123 -26.703 1 90.62 64 PHE B CA 1
ATOM 5237 C C . PHE B 1 64 ? -29.344 -0.242 -25.531 1 90.62 64 PHE B C 1
ATOM 5239 O O . PHE B 1 64 ? -29.062 -0.562 -24.375 1 90.62 64 PHE B O 1
ATOM 5246 N N . PRO B 1 65 ? -30.109 0.734 -25.75 1 87.12 65 PRO B N 1
ATOM 5247 C CA . PRO B 1 65 ? -30.484 1.682 -24.688 1 87.12 65 PRO B CA 1
ATOM 5248 C C . PRO B 1 65 ? -31.281 1.029 -23.562 1 87.12 65 PRO B C 1
ATOM 5250 O O . PRO B 1 65 ? -31.203 1.473 -22.422 1 87.12 65 PRO B O 1
ATOM 5253 N N . GLU B 1 66 ? -32 -0.01 -23.812 1 85.56 66 GLU B N 1
ATOM 5254 C CA . GLU B 1 66 ? -32.781 -0.677 -22.781 1 85.56 66 GLU B CA 1
ATOM 5255 C C . GLU B 1 66 ? -32 -1.827 -22.141 1 85.56 66 GLU B C 1
ATOM 5257 O O . GLU B 1 66 ? -32.5 -2.455 -21.203 1 85.56 66 GLU B O 1
ATOM 5262 N N . GLY B 1 67 ? -30.766 -1.992 -22.609 1 86.5 67 GLY B N 1
ATOM 5263 C CA . GLY B 1 67 ? -29.953 -3.086 -22.094 1 86.5 67 GLY B CA 1
ATOM 5264 C C . GLY B 1 67 ? -30.25 -4.414 -22.766 1 86.5 67 GLY B C 1
ATOM 5265 O O . GLY B 1 67 ? -30.969 -4.465 -23.766 1 86.5 67 GLY B O 1
ATOM 5266 N N . ILE B 1 68 ? -29.609 -5.406 -22.344 1 84.75 68 ILE B N 1
ATOM 5267 C CA . ILE B 1 68 ? -29.828 -6.758 -22.844 1 84.75 68 ILE B CA 1
ATOM 5268 C C . ILE B 1 68 ? -30.297 -7.664 -21.703 1 84.75 68 ILE B C 1
ATOM 5270 O O . ILE B 1 68 ? -29.953 -7.422 -20.531 1 84.75 68 ILE B O 1
ATOM 5274 N N . THR B 1 69 ? -31.141 -8.477 -22 1 80 69 THR B N 1
ATOM 5275 C CA . THR B 1 69 ? -31.625 -9.422 -21 1 80 69 THR B CA 1
ATOM 5276 C C . THR B 1 69 ? -30.953 -10.781 -21.156 1 80 69 THR B C 1
ATOM 5278 O O . THR B 1 69 ? -30.891 -11.32 -22.266 1 80 69 THR B O 1
ATOM 5281 N N . ILE B 1 70 ? -30.281 -11.188 -20.078 1 76.94 70 ILE B N 1
ATOM 5282 C CA . ILE B 1 70 ? -29.641 -12.492 -20.094 1 76.94 70 ILE B CA 1
ATOM 5283 C C . ILE B 1 70 ? -30.391 -13.453 -19.172 1 76.94 70 ILE B C 1
ATOM 5285 O O . ILE B 1 70 ? -30.828 -13.07 -18.078 1 76.94 70 ILE B O 1
ATOM 5289 N N . TYR B 1 71 ? -30.688 -14.609 -19.672 1 64.19 71 TYR B N 1
ATOM 5290 C CA . TYR B 1 71 ? -31.391 -15.656 -18.922 1 64.19 71 TYR B CA 1
ATOM 5291 C C . TYR B 1 71 ? -30.406 -16.719 -18.438 1 64.19 71 TYR B C 1
ATOM 5293 O O . TYR B 1 71 ? -29.672 -17.297 -19.219 1 64.19 71 TYR B O 1
ATOM 5301 N N . ASN B 1 72 ? -30.125 -16.641 -17.094 1 62.5 72 ASN B N 1
ATOM 5302 C CA . ASN B 1 72 ? -29.266 -17.656 -16.5 1 62.5 72 ASN B CA 1
ATOM 5303 C C . ASN B 1 72 ? -30.094 -18.797 -15.891 1 62.5 72 ASN B C 1
ATOM 5305 O O . ASN B 1 72 ? -30.891 -18.578 -14.977 1 62.5 72 ASN B O 1
ATOM 5309 N N . ILE B 1 73 ? -30.219 -19.969 -16.484 1 55.84 73 ILE B N 1
ATOM 5310 C CA . ILE B 1 73 ? -30.953 -21.125 -15.992 1 55.84 73 ILE B CA 1
ATOM 5311 C C . ILE B 1 73 ? -30 -22.062 -15.242 1 55.84 73 ILE B C 1
ATOM 5313 O O . ILE B 1 73 ? -28.969 -22.453 -15.773 1 55.84 73 ILE B O 1
ATOM 5317 N N . TYR B 1 74 ? -30.016 -22.016 -13.883 1 55.09 74 TYR B N 1
ATOM 5318 C CA . TYR B 1 74 ? -29.172 -22.984 -13.18 1 55.09 74 TYR B CA 1
ATOM 5319 C C . TYR B 1 74 ? -30.016 -23.938 -12.336 1 55.09 74 TYR B C 1
ATOM 5321 O O . TYR B 1 74 ? -31.172 -23.656 -12.055 1 55.09 74 TYR B O 1
ATOM 5329 N N . VAL B 1 75 ? -29.625 -25.266 -12.305 1 49.12 75 VAL B N 1
ATOM 5330 C CA . VAL B 1 75 ? -30.281 -26.312 -11.539 1 49.12 75 VAL B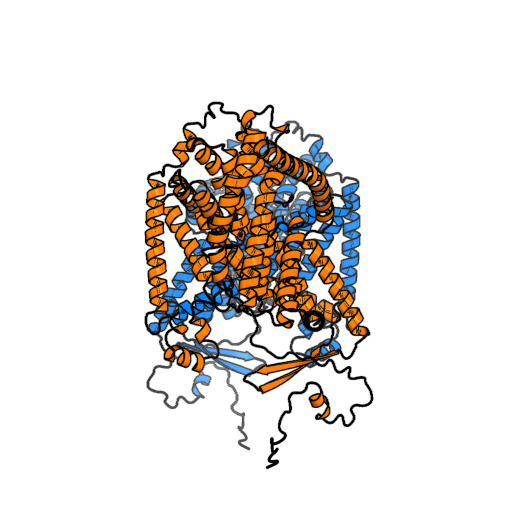 CA 1
ATOM 5331 C C . VAL B 1 75 ? -29.797 -26.281 -10.094 1 49.12 75 VAL B C 1
ATOM 5333 O O . VAL B 1 75 ? -28.594 -26.344 -9.844 1 49.12 75 VAL B O 1
ATOM 5336 N N . ARG B 1 76 ? -30.422 -25.703 -9.109 1 49.28 76 ARG B N 1
ATOM 5337 C CA . ARG B 1 76 ? -30.141 -25.812 -7.684 1 49.28 76 ARG B CA 1
ATOM 5338 C C . ARG B 1 76 ? -31.094 -26.781 -7.004 1 49.28 76 ARG B C 1
ATOM 5340 O O . ARG B 1 76 ? -32.312 -26.625 -7.094 1 49.28 76 ARG B O 1
ATOM 5347 N N . GLU B 1 77 ? -30.484 -27.703 -6.238 1 46.81 77 GLU B N 1
ATOM 5348 C CA . GLU B 1 77 ? -31.234 -28.734 -5.531 1 46.81 77 GLU B CA 1
ATOM 5349 C C . GLU B 1 77 ? -32.312 -29.359 -6.438 1 46.81 77 GLU B C 1
ATOM 5351 O O . GLU B 1 77 ? -33.469 -29.469 -6.055 1 46.81 77 GLU B O 1
ATOM 5356 N N . ASN B 1 78 ? -31.953 -29.734 -7.68 1 49.34 78 ASN B N 1
ATOM 5357 C CA . ASN B 1 78 ? -32.781 -30.453 -8.648 1 49.34 78 ASN B CA 1
ATOM 5358 C C . ASN B 1 78 ? -33.938 -29.594 -9.156 1 49.34 78 ASN B C 1
ATOM 5360 O O . ASN B 1 78 ? -34.938 -30.109 -9.602 1 49.34 78 ASN B O 1
ATOM 5364 N N . GLN B 1 79 ? -33.906 -28.328 -8.672 1 54.56 79 GLN B N 1
ATOM 5365 C CA . GLN B 1 79 ? -34.906 -27.406 -9.188 1 54.56 79 GLN B CA 1
ATOM 5366 C C . GLN B 1 79 ? -34.281 -26.375 -10.117 1 54.56 79 GLN B C 1
ATOM 5368 O O . GLN B 1 79 ? -33.188 -25.859 -9.852 1 54.56 79 GLN B O 1
ATOM 5373 N N . GLN B 1 80 ? -34.719 -26.297 -11.312 1 52.72 80 GLN B N 1
ATOM 5374 C CA . GLN B 1 80 ? -34.25 -25.312 -12.281 1 52.72 80 GLN B CA 1
ATOM 5375 C C . GLN B 1 80 ? -34.625 -23.906 -11.859 1 52.72 80 GLN B C 1
ATOM 5377 O O . GLN B 1 80 ? -35.812 -23.625 -11.586 1 52.72 80 GLN B O 1
ATOM 5382 N N . VAL B 1 81 ? -33.75 -23.156 -11.414 1 58.31 81 VAL B N 1
ATOM 5383 C CA . VAL B 1 81 ? -34 -21.766 -11.055 1 58.31 81 VAL B CA 1
ATOM 5384 C C . VAL B 1 81 ? -33.531 -20.859 -12.195 1 58.31 81 VAL B C 1
ATOM 5386 O O . VAL B 1 81 ? -32.438 -21.047 -12.75 1 58.31 81 VAL B O 1
ATOM 5389 N N . GLU B 1 82 ? -34.469 -20.219 -12.906 1 57.16 82 GLU B N 1
ATOM 5390 C CA . GLU B 1 82 ? -34.188 -19.25 -13.953 1 57.16 82 GLU B CA 1
ATOM 5391 C C . GLU B 1 82 ? -34 -17.844 -13.375 1 57.16 82 GLU B C 1
ATOM 5393 O O . GLU B 1 82 ? -34.875 -17.344 -12.664 1 57.16 82 GLU B O 1
ATOM 5398 N N . LYS B 1 83 ? -32.719 -17.391 -13.516 1 63.91 83 LYS B N 1
ATOM 5399 C CA . LYS B 1 83 ? -32.5 -16 -13.094 1 63.91 83 LYS B CA 1
ATOM 5400 C C . LYS B 1 83 ? -32.312 -15.086 -14.305 1 63.91 83 LYS B C 1
ATOM 5402 O O . LYS B 1 83 ? -31.547 -15.383 -15.211 1 63.91 83 LYS B O 1
ATOM 5407 N N . VAL B 1 84 ? -33.219 -14.18 -14.43 1 70.12 84 VAL B N 1
ATOM 5408 C CA . VAL B 1 84 ? -33.188 -13.195 -15.508 1 70.12 84 VAL B CA 1
ATOM 5409 C C . VAL B 1 84 ? -32.406 -11.961 -15.055 1 70.12 84 VAL B C 1
ATOM 5411 O O . VAL B 1 84 ? -32.656 -11.414 -13.977 1 70.12 84 VAL B O 1
ATOM 5414 N N . TYR B 1 85 ? -31.297 -11.727 -15.875 1 76.19 85 TYR B N 1
ATOM 5415 C CA . TYR B 1 85 ? -30.531 -10.516 -15.57 1 76.19 85 TYR B CA 1
ATOM 5416 C C . TYR B 1 85 ? -30.719 -9.469 -16.656 1 76.19 85 TYR B C 1
ATOM 5418 O O . TYR B 1 85 ? -30.656 -9.773 -17.844 1 76.19 85 TYR B O 1
ATOM 5426 N N . GLN B 1 86 ? -31.188 -8.344 -16.234 1 81.06 86 GLN B N 1
ATOM 5427 C CA . GLN B 1 86 ? -31.219 -7.191 -17.125 1 81.06 86 GLN B CA 1
ATOM 5428 C C . GLN B 1 86 ? -29.938 -6.375 -17.031 1 81.06 86 GLN B C 1
ATOM 5430 O O . GLN B 1 86 ? -29.656 -5.789 -15.977 1 81.06 86 GLN B O 1
ATOM 5435 N N . LEU B 1 87 ? -29.172 -6.488 -18.109 1 87.31 87 LEU B N 1
ATOM 5436 C CA . LEU B 1 87 ? -27.891 -5.797 -18.109 1 87.31 87 LEU B CA 1
ATOM 5437 C C . LEU B 1 87 ? -28 -4.453 -18.828 1 87.31 87 LEU B C 1
ATOM 5439 O O . LEU B 1 87 ? -28.266 -4.402 -20.031 1 87.31 87 LEU B O 1
ATOM 5443 N N . LYS B 1 88 ? -27.953 -3.432 -18.125 1 89.69 88 LYS B N 1
ATOM 5444 C CA . LYS B 1 88 ? -27.875 -2.09 -18.703 1 89.69 88 LYS B CA 1
ATOM 5445 C C . LYS B 1 88 ? -26.438 -1.59 -18.75 1 89.69 88 LYS B C 1
ATOM 5447 O O . LYS B 1 88 ? -25.766 -1.518 -17.703 1 89.69 88 LYS B O 1
ATOM 5452 N N . PHE B 1 89 ? -26.016 -1.313 -20 1 92.81 89 PHE B N 1
ATOM 5453 C CA . PHE B 1 89 ? -24.641 -0.867 -20.172 1 92.81 89 PHE B CA 1
ATOM 5454 C C . PHE B 1 89 ? -24.484 0.59 -19.75 1 92.81 89 PHE B C 1
ATOM 5456 O O . PHE B 1 89 ? -25.281 1.442 -20.156 1 92.81 89 PHE B O 1
ATOM 5463 N N . PHE B 1 90 ? -23.562 0.866 -18.969 1 93.81 90 PHE B N 1
ATOM 5464 C CA . PHE B 1 90 ? -23.359 2.186 -18.391 1 93.81 90 PHE B CA 1
ATOM 5465 C C . PHE B 1 90 ? -22.312 2.969 -19.172 1 93.81 90 PHE B C 1
ATOM 5467 O O . PHE B 1 90 ? -21.234 2.453 -19.484 1 93.81 90 PHE B O 1
ATOM 5474 N N . ASN B 1 91 ? -22.672 4.141 -19.578 1 94.94 91 ASN B N 1
ATOM 5475 C CA . ASN B 1 91 ? -21.734 5.02 -20.281 1 94.94 91 ASN B CA 1
ATOM 5476 C C . ASN B 1 91 ? -20.859 5.805 -19.297 1 94.94 91 ASN B C 1
ATOM 5478 O O . ASN B 1 91 ? -21.312 6.797 -18.719 1 94.94 91 ASN B O 1
ATOM 5482 N N . LEU B 1 92 ? -19.641 5.496 -19.25 1 95.31 92 LEU B N 1
ATOM 5483 C CA . LEU B 1 92 ? -18.734 6.082 -18.266 1 95.31 92 LEU B CA 1
ATOM 5484 C C . LEU B 1 92 ? -18.25 7.453 -18.719 1 95.31 92 LEU B C 1
ATOM 5486 O O . LEU B 1 92 ? -17.672 8.203 -17.938 1 95.31 92 LEU B O 1
ATOM 5490 N N . PHE B 1 93 ? -18.562 7.879 -19.969 1 93.94 93 PHE B N 1
ATOM 5491 C CA . PHE B 1 93 ? -18.172 9.195 -20.469 1 93.94 93 PHE B CA 1
ATOM 5492 C C . PHE B 1 93 ? -19.25 10.227 -20.172 1 93.94 93 PHE B C 1
ATOM 5494 O O . PHE B 1 93 ? -19.062 11.422 -20.422 1 93.94 93 PHE B O 1
ATOM 5501 N N . SER B 1 94 ? -20.344 9.812 -19.547 1 93.06 94 SER B N 1
ATOM 5502 C CA . SER B 1 94 ? -21.438 10.711 -19.172 1 93.06 94 SER B CA 1
ATOM 5503 C C . SER B 1 94 ? -21.109 11.445 -17.875 1 93.06 94 SER B C 1
ATOM 5505 O O . SER B 1 94 ? -20.125 11.133 -17.203 1 93.06 94 SER B O 1
ATOM 5507 N N . GLY B 1 95 ? -21.891 12.438 -17.531 1 92.06 95 GLY B N 1
ATOM 5508 C CA . GLY B 1 95 ? -21.719 13.133 -16.266 1 92.06 95 GLY B CA 1
ATOM 5509 C C . GLY B 1 95 ? -21.797 12.203 -15.062 1 92.06 95 GLY B C 1
ATOM 5510 O O . GLY B 1 95 ? -21.016 12.328 -14.125 1 92.06 95 GLY B O 1
ATOM 5511 N N . GLU B 1 96 ? -22.734 11.273 -15.148 1 92.5 96 GLU B N 1
ATOM 5512 C CA . GLU B 1 96 ? -22.859 10.273 -14.086 1 92.5 96 GLU B CA 1
ATOM 5513 C C . GLU B 1 96 ? -21.609 9.391 -14.016 1 92.5 96 GLU B C 1
ATOM 5515 O O . GLU B 1 96 ? -21.203 8.969 -12.93 1 92.5 96 GLU B O 1
ATOM 5520 N N . GLY B 1 97 ? -21.125 9.078 -15.18 1 94.94 97 GLY B N 1
ATOM 5521 C CA . GLY B 1 97 ? -19.906 8.273 -15.242 1 94.94 97 GLY B CA 1
ATOM 5522 C C . GLY B 1 97 ? -18.719 8.945 -14.602 1 94.94 97 GLY B C 1
ATOM 5523 O O . GLY B 1 97 ? -17.938 8.305 -13.883 1 94.94 97 GLY B O 1
ATOM 5524 N N . ILE B 1 98 ? -18.594 10.25 -14.789 1 94.31 98 ILE B N 1
ATOM 5525 C CA . ILE B 1 98 ? -17.5 11.016 -14.211 1 94.31 98 ILE B CA 1
ATOM 5526 C C . ILE B 1 98 ? -17.609 11.016 -12.688 1 94.31 98 ILE B C 1
ATOM 5528 O O . ILE B 1 98 ? -16.609 10.828 -11.992 1 94.31 98 ILE B O 1
ATOM 5532 N N . ILE B 1 99 ? -18.781 11.18 -12.18 1 94.56 99 ILE B N 1
ATOM 5533 C CA . ILE B 1 99 ? -19.016 11.195 -10.742 1 94.56 99 ILE B CA 1
ATOM 5534 C C . ILE B 1 99 ? -18.719 9.82 -10.156 1 94.56 99 ILE B C 1
ATOM 5536 O O . ILE B 1 99 ? -18.125 9.711 -9.07 1 94.56 99 ILE B O 1
ATOM 5540 N N . TRP B 1 100 ? -19.094 8.781 -10.883 1 94.81 100 TRP B N 1
ATOM 5541 C CA . TRP B 1 100 ? -18.812 7.43 -10.414 1 94.81 100 TRP B CA 1
ATOM 5542 C C . TRP B 1 100 ? -17.312 7.191 -10.289 1 94.81 100 TRP B C 1
ATOM 5544 O O . TRP B 1 100 ? -16.844 6.621 -9.297 1 94.81 100 TRP B O 1
ATOM 5554 N N . TRP B 1 101 ? -16.656 7.672 -11.289 1 94.81 101 TRP B N 1
ATOM 5555 C CA . TRP B 1 101 ? -15.211 7.508 -11.312 1 94.81 101 TRP B CA 1
ATOM 5556 C C . TRP B 1 101 ? -14.562 8.234 -10.141 1 94.81 101 TRP B C 1
ATOM 5558 O O . TRP B 1 101 ? -13.719 7.672 -9.445 1 94.81 101 TRP B O 1
ATOM 5568 N N . LEU B 1 102 ? -14.93 9.375 -9.875 1 94.69 102 LEU B N 1
ATOM 5569 C CA . LEU B 1 102 ? -14.32 10.18 -8.82 1 94.69 102 LEU B CA 1
ATOM 5570 C C . LEU B 1 102 ? -14.695 9.648 -7.441 1 94.69 102 LEU B C 1
ATOM 5572 O O . LEU B 1 102 ? -13.875 9.672 -6.52 1 94.69 102 LEU B O 1
ATOM 5576 N N . THR B 1 103 ? -15.883 9.156 -7.355 1 93.12 103 THR B N 1
ATOM 5577 C CA . THR B 1 103 ? -16.375 8.68 -6.066 1 93.12 103 THR B CA 1
ATOM 5578 C C . THR B 1 103 ? -15.742 7.348 -5.703 1 93.12 103 THR B C 1
ATOM 5580 O O . THR B 1 103 ? -15.477 7.078 -4.527 1 93.12 103 THR B O 1
ATOM 5583 N N . ASN B 1 104 ? -15.43 6.535 -6.711 1 95.06 104 ASN B N 1
ATOM 5584 C CA . ASN B 1 104 ? -15.055 5.156 -6.422 1 95.06 104 ASN B CA 1
ATOM 5585 C C . ASN B 1 104 ? -13.586 4.891 -6.738 1 95.06 104 ASN B C 1
ATOM 5587 O O . ASN B 1 104 ? -13.07 3.811 -6.457 1 95.06 104 ASN B O 1
ATOM 5591 N N . PHE B 1 105 ? -12.891 5.844 -7.242 1 96.56 105 PHE B N 1
ATOM 5592 C CA . PHE B 1 105 ? -11.523 5.625 -7.703 1 96.56 105 PHE B CA 1
ATOM 5593 C C . PHE B 1 105 ? -10.656 5.062 -6.586 1 96.56 105 PHE B C 1
ATOM 5595 O O . PHE B 1 105 ? -9.945 4.074 -6.785 1 96.56 105 PHE B O 1
ATOM 5602 N N . ILE B 1 106 ? -10.711 5.621 -5.445 1 94.31 106 ILE B N 1
ATOM 5603 C CA . ILE B 1 106 ? -9.875 5.227 -4.32 1 94.31 106 ILE B CA 1
ATOM 5604 C C . ILE B 1 106 ? -10.375 3.91 -3.732 1 94.31 106 ILE B C 1
ATOM 5606 O O . ILE B 1 106 ? -9.594 2.998 -3.469 1 94.31 106 ILE B O 1
ATOM 5610 N N . THR B 1 107 ? -11.68 3.764 -3.6 1 93.12 107 THR B N 1
ATOM 5611 C CA . THR B 1 107 ? -12.258 2.568 -2.996 1 93.12 107 THR B CA 1
ATOM 5612 C C . THR B 1 107 ? -12.094 1.363 -3.918 1 93.12 107 THR B C 1
ATOM 5614 O O . THR B 1 107 ? -11.945 0.232 -3.449 1 93.12 107 THR B O 1
ATOM 5617 N N . ASN B 1 108 ? -12.125 1.608 -5.238 1 94.25 108 ASN B N 1
ATOM 5618 C CA . ASN B 1 108 ? -11.82 0.525 -6.172 1 94.25 108 ASN B CA 1
ATOM 5619 C C . ASN B 1 108 ? -10.445 -0.068 -5.914 1 94.25 108 ASN B C 1
ATOM 5621 O O . ASN B 1 108 ? -10.258 -1.285 -5.988 1 94.25 108 ASN B O 1
ATOM 5625 N N . PHE B 1 109 ? -9.57 0.783 -5.629 1 94.5 109 PHE B N 1
ATOM 5626 C CA . PHE B 1 109 ? -8.188 0.375 -5.387 1 94.5 109 PHE B CA 1
ATOM 5627 C C . PHE B 1 109 ? -8.07 -0.359 -4.055 1 94.5 109 PHE B C 1
ATOM 5629 O O . PHE B 1 109 ? -7.641 -1.516 -4.016 1 94.5 109 PHE B O 1
ATOM 5636 N N . THR B 1 110 ? -8.5 0.216 -2.988 1 92.38 110 THR B N 1
ATOM 5637 C CA . THR B 1 110 ? -8.328 -0.37 -1.664 1 92.38 110 THR B CA 1
ATOM 5638 C C . THR B 1 110 ? -9.281 -1.54 -1.461 1 92.38 110 THR B C 1
ATOM 5640 O O . THR B 1 110 ? -9.062 -2.385 -0.589 1 92.38 110 THR B O 1
ATOM 5643 N N . GLY B 1 111 ? -10.336 -1.591 -2.256 1 90.62 111 GLY B N 1
ATOM 5644 C CA . GLY B 1 111 ? -11.305 -2.664 -2.146 1 90.62 111 GLY B CA 1
ATOM 5645 C C . GLY B 1 111 ? -10.859 -3.949 -2.82 1 90.62 111 GLY B C 1
ATOM 5646 O O . GLY B 1 111 ? -11.477 -5 -2.635 1 90.62 111 GLY B O 1
ATOM 5647 N N . LEU B 1 112 ? -9.844 -3.818 -3.559 1 90.5 112 LEU B N 1
ATOM 5648 C CA . LEU B 1 112 ? -9.273 -5.016 -4.172 1 90.5 112 LEU B CA 1
ATOM 5649 C C . LEU B 1 112 ? -8.688 -5.941 -3.113 1 90.5 112 LEU B C 1
ATOM 5651 O O . LEU B 1 112 ? -7.703 -5.598 -2.453 1 90.5 112 LEU B O 1
ATOM 5655 N N . VAL B 1 113 ? -9.227 -7.105 -2.953 1 88.44 113 VAL B N 1
ATOM 5656 C CA . VAL B 1 113 ? -8.883 -8.039 -1.881 1 88.44 113 VAL B CA 1
ATOM 5657 C C . VAL B 1 113 ? -7.402 -8.391 -1.949 1 88.44 113 VAL B C 1
ATOM 5659 O O . VAL B 1 113 ? -6.738 -8.516 -0.917 1 88.44 113 VAL B O 1
ATOM 5662 N N . THR B 1 114 ? -6.918 -8.508 -3.082 1 90.69 114 THR B N 1
ATOM 5663 C CA . THR B 1 114 ? -5.551 -8.969 -3.301 1 90.69 114 THR B CA 1
ATOM 5664 C C . THR B 1 114 ? -4.547 -7.992 -2.703 1 90.69 114 THR B C 1
ATOM 5666 O O . THR B 1 114 ? -3.475 -8.391 -2.248 1 90.69 114 THR B O 1
ATOM 5669 N N . ILE B 1 115 ? -4.863 -6.754 -2.594 1 91.69 115 ILE B N 1
ATOM 5670 C CA . ILE B 1 115 ? -3.93 -5.746 -2.107 1 91.69 115 ILE B CA 1
ATOM 5671 C C . ILE B 1 115 ? -3.58 -6.027 -0.647 1 91.69 115 ILE B C 1
ATOM 5673 O O . ILE B 1 115 ? -2.404 -6.141 -0.294 1 91.69 115 ILE B O 1
ATOM 5677 N N . GLY B 1 116 ? -4.551 -6.195 0.182 1 92.5 116 GLY B N 1
ATOM 5678 C CA . GLY B 1 116 ? -4.309 -6.469 1.59 1 92.5 116 GLY B CA 1
ATOM 5679 C C . GLY B 1 116 ? -3.576 -7.777 1.827 1 92.5 116 GLY B C 1
ATOM 5680 O O . GLY B 1 116 ? -2.656 -7.84 2.645 1 92.5 116 GLY B O 1
ATOM 5681 N N . VAL B 1 117 ? -3.963 -8.734 1.092 1 91.69 117 VAL B N 1
ATOM 5682 C CA . VAL B 1 117 ? -3.385 -10.07 1.257 1 91.69 117 VAL B CA 1
ATOM 5683 C C . VAL B 1 117 ? -1.905 -10.039 0.876 1 91.69 117 VAL B C 1
ATOM 5685 O O . VAL B 1 117 ? -1.054 -10.508 1.634 1 91.69 117 VAL B O 1
ATOM 5688 N N . VAL B 1 118 ? -1.628 -9.43 -0.219 1 88.5 118 VAL B N 1
ATOM 5689 C CA . VAL B 1 118 ? -0.262 -9.422 -0.732 1 88.5 118 VAL B CA 1
ATOM 5690 C C . VAL B 1 118 ? 0.628 -8.578 0.18 1 88.5 118 VAL B C 1
ATOM 5692 O O . VAL B 1 118 ? 1.744 -8.984 0.515 1 88.5 118 VAL B O 1
ATOM 5695 N N . LEU B 1 119 ? 0.12 -7.465 0.604 1 92.19 119 LEU B N 1
ATOM 5696 C CA . LEU B 1 119 ? 0.933 -6.586 1.438 1 92.19 119 LEU B CA 1
ATOM 5697 C C . LEU B 1 119 ? 1.247 -7.242 2.777 1 92.19 119 LEU B C 1
ATOM 5699 O O . LEU B 1 119 ? 2.404 -7.27 3.205 1 92.19 119 LEU B O 1
ATOM 5703 N N . ILE B 1 120 ? 0.32 -7.844 3.383 1 93.5 120 ILE B N 1
ATOM 5704 C CA . ILE B 1 120 ? 0.503 -8.414 4.715 1 93.5 120 ILE B CA 1
ATOM 5705 C C . ILE B 1 120 ? 1.353 -9.68 4.621 1 93.5 120 ILE B C 1
ATOM 5707 O O . ILE B 1 120 ? 2.266 -9.883 5.422 1 93.5 120 ILE B O 1
ATOM 5711 N N . THR B 1 121 ? 1.068 -10.539 3.689 1 91.69 121 THR B N 1
ATOM 5712 C CA . THR B 1 121 ? 1.818 -11.789 3.58 1 91.69 121 THR B CA 1
ATOM 5713 C C . THR B 1 121 ? 3.271 -11.508 3.199 1 91.69 121 THR B C 1
ATOM 5715 O O . THR B 1 121 ? 4.184 -12.164 3.705 1 91.69 121 THR B O 1
ATOM 5718 N N . THR B 1 122 ? 3.459 -10.57 2.318 1 88.62 122 THR B N 1
ATOM 5719 C CA . THR B 1 122 ? 4.824 -10.219 1.938 1 88.62 122 THR B CA 1
ATOM 5720 C C . THR B 1 122 ? 5.613 -9.719 3.145 1 88.62 122 THR B C 1
ATOM 5722 O O . THR B 1 122 ? 6.789 -10.047 3.305 1 88.62 122 THR B O 1
ATOM 5725 N N . LEU B 1 123 ? 4.961 -8.922 3.941 1 93.69 123 LEU B N 1
ATOM 5726 C CA . LEU B 1 123 ? 5.598 -8.43 5.156 1 93.69 123 LEU B CA 1
ATOM 5727 C C . LEU B 1 123 ? 6.059 -9.578 6.039 1 93.69 123 LEU B C 1
ATOM 5729 O O . LEU B 1 123 ? 7.191 -9.586 6.52 1 93.69 123 LEU B O 1
ATOM 5733 N N . CYS B 1 124 ? 5.246 -10.5 6.219 1 93 124 CYS B N 1
ATOM 5734 C CA . CYS B 1 124 ? 5.527 -11.609 7.125 1 93 124 CYS B CA 1
ATOM 5735 C C . CYS B 1 124 ? 6.609 -12.516 6.555 1 93 124 CYS B C 1
ATOM 5737 O O . CYS B 1 124 ? 7.547 -12.891 7.262 1 93 124 CYS B O 1
ATOM 5739 N N . ILE B 1 125 ? 6.535 -12.805 5.312 1 90.31 125 ILE B N 1
ATOM 5740 C CA . ILE B 1 125 ? 7.488 -13.703 4.672 1 90.31 125 ILE B CA 1
ATOM 5741 C C . ILE B 1 125 ? 8.859 -13.039 4.594 1 90.31 125 ILE B C 1
ATOM 5743 O O . ILE B 1 125 ? 9.891 -13.695 4.746 1 90.31 125 ILE B O 1
ATOM 5747 N N . THR B 1 126 ? 8.875 -11.727 4.367 1 90.81 126 THR B N 1
ATOM 5748 C CA . THR B 1 126 ? 10.125 -10.977 4.281 1 90.81 126 THR B CA 1
ATOM 5749 C C . THR B 1 126 ? 10.891 -11.062 5.598 1 90.81 126 THR B C 1
ATOM 5751 O O . THR B 1 126 ? 12.125 -11.109 5.602 1 90.81 126 THR B O 1
ATOM 5754 N N . VAL B 1 127 ? 10.211 -11.07 6.684 1 94 127 VAL B N 1
ATOM 5755 C CA . VAL B 1 127 ? 10.867 -11.18 7.98 1 94 127 VAL B CA 1
ATOM 5756 C C . VAL B 1 127 ? 11.602 -12.516 8.078 1 94 127 VAL B C 1
ATOM 5758 O O . VAL B 1 127 ? 12.727 -12.578 8.57 1 94 127 VAL B O 1
ATOM 5761 N N . ALA B 1 128 ? 10.977 -13.547 7.629 1 92.38 128 ALA B N 1
ATOM 5762 C CA . ALA B 1 128 ? 11.617 -14.859 7.625 1 92.38 128 ALA B CA 1
ATOM 5763 C C . ALA B 1 128 ? 12.828 -14.867 6.699 1 92.38 128 ALA B C 1
ATOM 5765 O O . ALA B 1 128 ? 13.852 -15.492 7.004 1 92.38 128 ALA B O 1
ATOM 5766 N N . GLU B 1 129 ? 12.711 -14.234 5.66 1 88.19 129 GLU B N 1
ATOM 5767 C CA . GLU B 1 129 ? 13.789 -14.18 4.68 1 88.19 129 GLU B CA 1
ATOM 5768 C C . GLU B 1 129 ? 14.977 -13.367 5.199 1 88.19 129 GLU B C 1
ATOM 5770 O O . GLU B 1 129 ? 16.125 -13.82 5.145 1 88.19 129 GLU B O 1
ATOM 5775 N N . LYS B 1 130 ? 14.703 -12.195 5.723 1 90.56 130 LYS B N 1
ATOM 5776 C CA . LYS B 1 130 ? 15.758 -11.266 6.109 1 90.56 130 LYS B CA 1
ATOM 5777 C C . LYS B 1 130 ? 16.375 -11.664 7.449 1 90.56 130 LYS B C 1
ATOM 5779 O O . LYS B 1 130 ? 17.484 -11.227 7.781 1 90.56 130 LYS B O 1
ATOM 5784 N N . SER B 1 131 ? 15.688 -12.477 8.148 1 93.94 131 SER B N 1
ATOM 5785 C CA . SER B 1 131 ? 16.266 -13 9.383 1 93.94 131 SER B CA 1
ATOM 5786 C C . SER B 1 131 ? 17.422 -13.945 9.086 1 93.94 131 SER B C 1
ATOM 5788 O O . SER B 1 131 ? 18.281 -14.172 9.945 1 93.94 131 SER B O 1
ATOM 5790 N N . GLY B 1 132 ? 17.453 -14.516 7.957 1 90.5 132 GLY B N 1
ATOM 5791 C CA . GLY B 1 132 ? 18.484 -15.469 7.574 1 90.5 132 GLY B CA 1
ATOM 5792 C C . GLY B 1 132 ? 18.031 -16.906 7.648 1 90.5 132 GLY B C 1
ATOM 5793 O O . GLY B 1 132 ? 18.75 -17.812 7.23 1 90.5 132 GLY B O 1
ATOM 5794 N N . PHE B 1 133 ? 16.891 -17.156 8.141 1 92.69 133 PHE B N 1
ATOM 5795 C CA . PHE B 1 133 ? 16.359 -18.5 8.328 1 92.69 133 PHE B CA 1
ATOM 5796 C C . PHE B 1 133 ? 16.328 -19.25 7.004 1 92.69 133 PHE B C 1
ATOM 5798 O O . PHE B 1 133 ? 16.766 -20.406 6.926 1 92.69 133 PHE B O 1
ATOM 5805 N N . ILE B 1 134 ? 15.766 -18.609 5.98 1 87 134 ILE B N 1
ATOM 5806 C CA . ILE B 1 134 ? 15.578 -19.266 4.688 1 87 134 ILE B CA 1
ATOM 5807 C C . ILE B 1 134 ? 16.938 -19.656 4.105 1 87 134 ILE B C 1
ATOM 5809 O O . ILE B 1 134 ? 17.109 -20.766 3.607 1 87 134 ILE B O 1
ATOM 5813 N N . ASP B 1 135 ? 17.828 -18.797 4.223 1 85.19 135 ASP B N 1
ATOM 5814 C CA . ASP B 1 135 ? 19.188 -19.031 3.711 1 85.19 135 ASP B CA 1
ATOM 5815 C C . ASP B 1 135 ? 19.828 -20.219 4.398 1 85.19 135 ASP B C 1
ATOM 5817 O O . ASP B 1 135 ? 20.359 -21.109 3.73 1 85.19 135 ASP B O 1
ATOM 5821 N N . VAL B 1 136 ? 19.75 -20.234 5.652 1 88.31 136 VAL B N 1
ATOM 5822 C CA . VAL B 1 136 ? 20.391 -21.281 6.434 1 88.31 136 VAL B CA 1
ATOM 5823 C C . VAL B 1 136 ? 19.688 -22.609 6.199 1 88.31 136 VAL B C 1
ATOM 5825 O O . VAL B 1 136 ? 20.312 -23.656 6.125 1 88.31 136 VAL B O 1
ATOM 5828 N N . SER B 1 137 ? 18.375 -22.594 6.086 1 88 137 SER B N 1
ATOM 5829 C CA . SER B 1 137 ? 17.594 -23.812 5.848 1 88 137 SER B CA 1
ATOM 5830 C C . SER B 1 137 ? 17.953 -24.422 4.5 1 88 137 SER B C 1
ATOM 5832 O O . SER B 1 137 ? 18.094 -25.641 4.391 1 88 137 SER B O 1
ATOM 5834 N N . LEU B 1 138 ? 18.062 -23.656 3.496 1 82.88 138 LEU B N 1
ATOM 5835 C CA . LEU B 1 138 ? 18.391 -24.141 2.16 1 82.88 138 LEU B CA 1
ATOM 5836 C C . LEU B 1 138 ? 19.812 -24.703 2.113 1 82.88 138 LEU B C 1
ATOM 5838 O O . LEU B 1 138 ? 20.062 -25.734 1.502 1 82.88 138 LEU B O 1
ATOM 5842 N N . ARG B 1 139 ? 20.734 -24.047 2.799 1 83.75 139 ARG B N 1
ATOM 5843 C CA . ARG B 1 139 ? 22.109 -24.531 2.859 1 83.75 139 ARG B CA 1
ATOM 5844 C C . ARG B 1 139 ? 22.203 -25.859 3.59 1 83.75 139 ARG B C 1
ATOM 5846 O O . ARG B 1 139 ? 22.938 -26.75 3.172 1 83.75 139 ARG B O 1
ATOM 5853 N N . LYS B 1 140 ? 21.484 -25.875 4.625 1 85.38 140 LYS B N 1
ATOM 5854 C CA . LYS B 1 140 ? 21.484 -27.109 5.406 1 85.38 140 LYS B CA 1
ATOM 5855 C C . LYS B 1 140 ? 20.938 -28.266 4.598 1 85.38 140 LYS B C 1
ATOM 5857 O O . LYS B 1 140 ? 21.469 -29.375 4.656 1 85.38 140 LYS B O 1
ATOM 5862 N N . MET B 1 141 ? 19.891 -28.047 3.84 1 82.5 141 MET B N 1
ATOM 5863 C CA . MET B 1 141 ? 19.297 -29.094 3.002 1 82.5 141 MET B CA 1
ATOM 5864 C C . MET B 1 141 ? 20.281 -29.531 1.923 1 82.5 141 MET B C 1
ATOM 5866 O O . MET B 1 141 ? 20.375 -30.719 1.615 1 82.5 141 MET B O 1
ATOM 5870 N N . ALA B 1 142 ? 21 -28.609 1.412 1 79.75 142 ALA B N 1
ATOM 5871 C CA . ALA B 1 142 ? 21.953 -28.891 0.336 1 79.75 142 ALA B CA 1
ATOM 5872 C C . ALA B 1 142 ? 23.156 -29.672 0.854 1 79.75 142 ALA B C 1
ATOM 5874 O O . ALA B 1 142 ? 23.766 -30.453 0.113 1 79.75 142 ALA B O 1
ATOM 5875 N N . SER B 1 143 ? 23.5 -29.453 2.109 1 79.06 143 SER B N 1
ATOM 5876 C CA . SER B 1 143 ? 24.703 -30.078 2.668 1 79.06 143 SER B CA 1
ATOM 5877 C C . SER B 1 143 ? 24.469 -31.562 2.949 1 79.06 143 SER B C 1
ATOM 5879 O O . SER B 1 143 ? 25.422 -32.312 3.08 1 79.06 143 SER B O 1
ATOM 5881 N N . ARG B 1 144 ? 23.266 -32 2.992 1 78.56 144 ARG B N 1
ATOM 5882 C CA . ARG B 1 144 ? 22.984 -33.375 3.373 1 78.56 144 ARG B CA 1
ATOM 5883 C C . ARG B 1 144 ? 22.688 -34.25 2.146 1 78.56 144 ARG B C 1
ATOM 5885 O O . ARG B 1 144 ? 22.141 -35.344 2.266 1 78.56 144 ARG B O 1
ATOM 5892 N N . VAL B 1 145 ? 23.125 -33.875 0.954 1 80.5 145 VAL B N 1
ATOM 5893 C CA . VAL B 1 145 ? 22.797 -34.594 -0.273 1 80.5 145 VAL B CA 1
ATOM 5894 C C . VAL B 1 145 ? 23.781 -35.719 -0.496 1 80.5 145 VAL B C 1
ATOM 5896 O O . VAL B 1 145 ? 24.984 -35.5 -0.591 1 80.5 145 VAL B O 1
ATOM 5899 N N . PRO B 1 146 ? 23.25 -36.969 -0.5 1 82.56 146 PRO B N 1
ATOM 5900 C CA . PRO B 1 146 ? 24.156 -38.094 -0.803 1 82.56 146 PRO B CA 1
ATOM 5901 C C . PRO B 1 146 ? 24.594 -38.094 -2.266 1 82.56 146 PRO B C 1
ATOM 5903 O O . PRO B 1 146 ? 23.828 -37.719 -3.15 1 82.56 146 PRO B O 1
ATOM 5906 N N . LYS B 1 147 ? 25.734 -38.625 -2.598 1 81.19 147 LYS B N 1
ATOM 5907 C CA . LYS B 1 147 ? 26.328 -38.656 -3.932 1 81.19 147 LYS B CA 1
ATOM 5908 C C . LYS B 1 147 ? 25.484 -39.469 -4.91 1 81.19 147 LYS B C 1
ATOM 5910 O O . LYS B 1 147 ? 25.328 -39.062 -6.07 1 81.19 147 LYS B O 1
ATOM 5915 N N . VAL B 1 148 ? 24.828 -40.469 -4.398 1 83.44 148 VAL B N 1
ATOM 5916 C CA . VAL B 1 148 ? 24.094 -41.406 -5.266 1 83.44 148 VAL B CA 1
ATOM 5917 C C . VAL B 1 148 ? 22.781 -40.75 -5.711 1 83.44 148 VAL B C 1
ATOM 5919 O O . VAL B 1 148 ? 22.328 -40.938 -6.84 1 83.44 148 VAL B O 1
ATOM 5922 N N . LEU B 1 149 ? 22.219 -39.938 -4.875 1 92.19 149 LEU B N 1
ATOM 5923 C CA . LEU B 1 149 ? 20.938 -39.312 -5.16 1 92.19 149 LEU B CA 1
ATOM 5924 C C . LEU B 1 149 ? 21.109 -37.812 -5.375 1 92.19 149 LEU B C 1
ATOM 5926 O O . LEU B 1 149 ? 20.203 -37.031 -5.086 1 92.19 149 LEU B O 1
ATOM 5930 N N . LEU B 1 150 ? 22.25 -37.5 -5.891 1 91.69 150 LEU B N 1
ATOM 5931 C CA . LEU B 1 150 ? 22.609 -36.094 -6.023 1 91.69 150 LEU B CA 1
ATOM 5932 C C . LEU B 1 150 ? 21.625 -35.344 -6.926 1 91.69 150 LEU B C 1
ATOM 5934 O O . LEU B 1 150 ? 21.078 -34.312 -6.535 1 91.69 150 LEU B O 1
ATOM 5938 N N . THR B 1 151 ? 21.328 -35.906 -8.086 1 94.44 151 THR B N 1
ATOM 5939 C CA . THR B 1 151 ? 20.516 -35.219 -9.07 1 94.44 151 THR B CA 1
ATOM 5940 C C . THR B 1 151 ? 19.078 -35.125 -8.602 1 94.44 151 THR B C 1
ATOM 5942 O O . THR B 1 151 ? 18.5 -34.031 -8.578 1 94.44 151 THR B O 1
ATOM 5945 N N . PRO B 1 152 ? 18.438 -36.25 -8.164 1 94.19 152 PRO B N 1
ATOM 5946 C CA . PRO B 1 152 ? 17.047 -36.125 -7.727 1 94.19 152 PRO B CA 1
ATOM 5947 C C . PRO B 1 152 ? 16.891 -35.25 -6.484 1 94.19 152 PRO B C 1
ATOM 5949 O O . PRO B 1 152 ? 15.898 -34.531 -6.359 1 94.19 152 PRO B O 1
ATOM 5952 N N . VAL B 1 153 ? 17.797 -35.281 -5.645 1 93.31 153 VAL B N 1
ATOM 5953 C CA . VAL B 1 153 ? 17.703 -34.469 -4.43 1 93.31 153 VAL B CA 1
ATOM 5954 C C . VAL B 1 153 ? 17.906 -33 -4.762 1 93.31 153 VAL B C 1
ATOM 5956 O O . VAL B 1 153 ? 17.234 -32.125 -4.184 1 93.31 153 VAL B O 1
ATOM 5959 N N . CYS B 1 154 ? 18.812 -32.688 -5.652 1 91.88 154 CYS B N 1
ATOM 5960 C CA . CYS B 1 154 ? 19.031 -31.312 -6.082 1 91.88 154 CYS B CA 1
ATOM 5961 C C . CYS B 1 154 ? 17.766 -30.734 -6.707 1 91.88 154 CYS B C 1
ATOM 5963 O O . CYS B 1 154 ? 17.375 -29.594 -6.398 1 91.88 154 CYS B O 1
ATOM 5965 N N . ILE B 1 155 ? 17.156 -31.484 -7.516 1 93 155 ILE B N 1
ATOM 5966 C CA . ILE B 1 155 ? 15.938 -31.016 -8.164 1 93 155 ILE B CA 1
ATOM 5967 C C . ILE B 1 155 ? 14.82 -30.891 -7.137 1 93 155 ILE B C 1
ATOM 5969 O O . ILE B 1 155 ? 14.047 -29.922 -7.164 1 93 155 ILE B O 1
ATOM 5973 N N . LEU B 1 156 ? 14.727 -31.828 -6.25 1 92.19 156 LEU B N 1
ATOM 5974 C CA . LEU B 1 156 ? 13.719 -31.797 -5.195 1 92.19 156 LEU B CA 1
ATOM 5975 C C . LEU B 1 156 ? 13.875 -30.562 -4.332 1 92.19 156 LEU B C 1
ATOM 5977 O O . LEU B 1 156 ? 12.891 -29.859 -4.059 1 92.19 156 LEU B O 1
ATOM 5981 N N . ILE B 1 157 ? 15.07 -30.266 -3.934 1 90 157 ILE B N 1
ATOM 5982 C CA . ILE B 1 157 ? 15.344 -29.094 -3.111 1 90 157 ILE B CA 1
ATOM 5983 C C . ILE B 1 157 ? 15.031 -27.828 -3.902 1 90 157 ILE B C 1
ATOM 5985 O O . ILE B 1 157 ? 14.531 -26.844 -3.348 1 90 157 ILE B O 1
ATOM 5989 N N . GLY B 1 158 ? 15.344 -27.844 -5.121 1 90.31 158 GLY B N 1
ATOM 5990 C CA . GLY B 1 158 ? 15 -26.734 -5.984 1 90.31 158 GLY B CA 1
ATOM 5991 C C . GLY B 1 158 ? 13.508 -26.469 -6.047 1 90.31 158 GLY B C 1
ATOM 5992 O O . GLY B 1 158 ? 13.07 -25.312 -5.949 1 90.31 158 GLY B O 1
ATOM 5993 N N . CYS B 1 159 ? 12.766 -27.469 -6.145 1 89.5 159 CYS B N 1
ATOM 5994 C CA . CYS B 1 159 ? 11.312 -27.344 -6.195 1 89.5 159 CYS B CA 1
ATOM 5995 C C . CYS B 1 159 ? 10.766 -26.797 -4.883 1 89.5 159 CYS B C 1
ATOM 5997 O O . CYS B 1 159 ? 9.891 -25.938 -4.879 1 89.5 159 CYS B O 1
ATOM 5999 N N . ILE B 1 160 ? 11.289 -27.234 -3.842 1 86.56 160 ILE B N 1
ATOM 6000 C CA . ILE B 1 160 ? 10.82 -26.828 -2.518 1 86.56 160 ILE B CA 1
ATOM 6001 C C . ILE B 1 160 ? 11.211 -25.375 -2.248 1 86.56 160 ILE B C 1
ATOM 6003 O O . ILE B 1 160 ? 10.492 -24.656 -1.55 1 86.56 160 ILE B O 1
ATOM 6007 N N . SER B 1 161 ? 12.25 -24.938 -2.854 1 86.81 161 SER B N 1
ATOM 6008 C CA . SER B 1 161 ? 12.773 -23.594 -2.607 1 86.81 161 SER B CA 1
ATOM 6009 C C . SER B 1 161 ? 11.812 -22.531 -3.119 1 86.81 161 SER B C 1
ATOM 6011 O O . SER B 1 161 ? 11.945 -21.344 -2.775 1 86.81 161 SER B O 1
ATOM 6013 N N . SER B 1 162 ? 10.797 -22.938 -3.824 1 83.69 162 SER B N 1
ATOM 6014 C CA . SER B 1 162 ? 9.82 -22 -4.359 1 83.69 162 SER B CA 1
ATOM 6015 C C . SER B 1 162 ? 9.062 -21.297 -3.236 1 83.69 162 SER B C 1
ATOM 6017 O O . SER B 1 162 ? 8.484 -20.219 -3.445 1 83.69 162 SER B O 1
ATOM 6019 N N . VAL B 1 163 ? 9.102 -21.844 -2.125 1 78.94 163 VAL B N 1
ATOM 6020 C CA . VAL B 1 163 ? 8.453 -21.234 -0.968 1 78.94 163 VAL B CA 1
ATOM 6021 C C . VAL B 1 163 ? 9.133 -19.906 -0.646 1 78.94 163 VAL B C 1
ATOM 6023 O O . VAL B 1 163 ? 8.484 -18.969 -0.158 1 78.94 163 VAL B O 1
ATOM 6026 N N . ALA B 1 164 ? 10.414 -19.812 -1.002 1 74.81 164 ALA B N 1
ATOM 6027 C CA . ALA B 1 164 ? 11.195 -18.625 -0.711 1 74.81 164 ALA B CA 1
ATOM 6028 C C . ALA B 1 164 ? 11.398 -17.781 -1.969 1 74.81 164 ALA B C 1
ATOM 6030 O O . ALA B 1 164 ? 12.336 -16.984 -2.045 1 74.81 164 ALA B O 1
ATOM 6031 N N . SER B 1 165 ? 10.57 -17.938 -2.871 1 74.88 165 SER B N 1
ATOM 6032 C CA . SER B 1 165 ? 10.516 -17.156 -4.105 1 74.88 165 SER B CA 1
ATOM 6033 C C . SER B 1 165 ? 11.883 -17.078 -4.77 1 74.88 165 SER B C 1
ATOM 6035 O O . SER B 1 165 ? 12.336 -18.031 -5.402 1 74.88 165 SER B O 1
ATOM 6037 N N . ASP B 1 166 ? 12.789 -16.031 -4.441 1 72.62 166 ASP B N 1
ATOM 6038 C CA . ASP B 1 166 ? 14 -15.727 -5.199 1 72.62 166 ASP B CA 1
ATOM 6039 C C . ASP B 1 166 ? 15.227 -16.359 -4.547 1 72.62 166 ASP B C 1
ATOM 6041 O O . ASP B 1 166 ? 16.281 -16.484 -5.184 1 72.62 166 ASP B O 1
ATOM 6045 N N . ALA B 1 167 ? 15.07 -16.875 -3.471 1 77.56 167 ALA B N 1
ATOM 6046 C CA . ALA B 1 167 ? 16.234 -17.359 -2.719 1 77.56 167 ALA B CA 1
ATOM 6047 C C . ALA B 1 167 ? 16.828 -18.594 -3.371 1 77.56 167 ALA B C 1
ATOM 6049 O O . ALA B 1 167 ? 18.047 -18.797 -3.316 1 77.56 167 ALA B O 1
ATOM 6050 N N . GLY B 1 168 ? 15.953 -19.344 -3.996 1 84.38 168 GLY B N 1
ATOM 6051 C CA . GLY B 1 168 ? 16.453 -20.547 -4.656 1 84.38 168 GLY B CA 1
ATOM 6052 C C . GLY B 1 168 ? 17.438 -20.234 -5.777 1 84.38 168 GLY B C 1
ATOM 6053 O O . GLY B 1 168 ? 18.438 -20.922 -5.941 1 84.38 168 GLY B O 1
ATOM 6054 N N . TYR B 1 169 ? 17.25 -19.172 -6.469 1 84.5 169 TYR B N 1
ATOM 6055 C CA . TYR B 1 169 ? 18.109 -18.797 -7.586 1 84.5 169 TYR B CA 1
ATOM 6056 C C . TYR B 1 169 ? 19.453 -18.297 -7.086 1 84.5 169 TYR B C 1
ATOM 6058 O O . TYR B 1 169 ? 20.5 -18.578 -7.691 1 84.5 169 TYR B O 1
ATOM 6066 N N . LEU B 1 170 ? 19.469 -17.672 -6.004 1 81.69 170 LEU B N 1
ATOM 6067 C CA . LEU B 1 170 ? 20.641 -16.969 -5.539 1 81.69 170 LEU B CA 1
ATOM 6068 C C . LEU B 1 170 ? 21.547 -17.891 -4.707 1 81.69 170 LEU B C 1
ATOM 6070 O O . LEU B 1 170 ? 22.766 -17.719 -4.699 1 81.69 170 LEU B O 1
ATOM 6074 N N . ILE B 1 171 ? 20.922 -18.797 -4.105 1 82.81 171 ILE B N 1
ATOM 6075 C CA . ILE B 1 171 ? 21.688 -19.547 -3.107 1 82.81 171 ILE B CA 1
ATOM 6076 C C . ILE B 1 171 ? 21.922 -20.969 -3.592 1 82.81 171 ILE B C 1
ATOM 6078 O O . ILE B 1 171 ? 23.047 -21.453 -3.582 1 82.81 171 ILE B O 1
ATOM 6082 N N . LEU B 1 172 ? 20.953 -21.609 -4.117 1 87.38 172 LEU B N 1
ATOM 6083 C CA . LEU B 1 172 ? 21.016 -23.047 -4.363 1 87.38 172 LEU B CA 1
ATOM 6084 C C . LEU B 1 172 ? 21.781 -23.344 -5.652 1 87.38 172 LEU B C 1
ATOM 6086 O O . LEU B 1 172 ? 22.516 -24.328 -5.727 1 87.38 172 LEU B O 1
ATOM 6090 N N . ILE B 1 173 ? 21.656 -22.469 -6.613 1 89.19 173 ILE B N 1
ATOM 6091 C CA . ILE B 1 173 ? 22.219 -22.766 -7.926 1 89.19 173 ILE B CA 1
ATOM 6092 C C . ILE B 1 173 ? 23.734 -22.766 -7.844 1 89.19 173 ILE B C 1
ATOM 6094 O O . ILE B 1 173 ? 24.391 -23.734 -8.25 1 89.19 173 ILE B O 1
ATOM 6098 N N . PRO B 1 174 ? 24.359 -21.734 -7.277 1 86.69 174 PRO B N 1
ATOM 6099 C CA . PRO B 1 174 ? 25.812 -21.812 -7.141 1 86.69 174 PRO B CA 1
ATOM 6100 C C . PRO B 1 174 ? 26.266 -22.953 -6.234 1 86.69 174 PRO B C 1
ATOM 6102 O O . PRO B 1 174 ? 27.297 -23.578 -6.477 1 86.69 174 PRO B O 1
ATOM 6105 N N . LEU B 1 175 ? 25.547 -23.266 -5.309 1 84.81 175 LEU B N 1
ATOM 6106 C CA . LEU B 1 175 ? 25.875 -24.359 -4.395 1 84.81 175 LEU B CA 1
ATOM 6107 C C . LEU B 1 175 ? 25.828 -25.703 -5.105 1 84.81 175 LEU B C 1
ATOM 6109 O O . LEU B 1 175 ? 26.594 -26.609 -4.789 1 84.81 175 LEU B O 1
ATOM 6113 N N . ALA B 1 176 ? 24.891 -25.844 -5.996 1 90.06 176 ALA B N 1
ATOM 6114 C CA . ALA B 1 176 ? 24.781 -27.078 -6.766 1 90.06 176 ALA B CA 1
ATOM 6115 C C . ALA B 1 176 ? 26.031 -27.344 -7.594 1 90.06 176 ALA B C 1
ATOM 6117 O O . ALA B 1 176 ? 26.469 -28.484 -7.75 1 90.06 176 ALA B O 1
ATOM 6118 N N . GLY B 1 177 ? 26.609 -26.281 -8.188 1 87.19 177 GLY B N 1
ATOM 6119 C CA . GLY B 1 177 ? 27.875 -26.438 -8.898 1 87.19 177 GLY B CA 1
ATOM 6120 C C . GLY B 1 177 ? 28.969 -27.047 -8.039 1 87.19 177 GLY B C 1
ATOM 6121 O O . GLY B 1 177 ? 29.672 -27.953 -8.484 1 87.19 177 GLY B O 1
ATOM 6122 N N . VAL B 1 178 ? 29.031 -26.641 -6.891 1 83.94 178 VAL B N 1
ATOM 6123 C CA . VAL B 1 178 ? 30.062 -27.109 -5.965 1 83.94 178 VAL B CA 1
ATOM 6124 C C . VAL B 1 178 ? 29.766 -28.562 -5.57 1 83.94 178 VAL B C 1
ATOM 6126 O O . VAL B 1 178 ? 30.688 -29.375 -5.477 1 83.94 178 VAL B O 1
ATOM 6129 N N . LEU B 1 179 ? 28.578 -28.891 -5.336 1 85.69 179 LEU B N 1
ATOM 6130 C CA . LEU B 1 179 ? 28.188 -30.234 -4.941 1 85.69 179 LEU B CA 1
ATOM 6131 C C . LEU B 1 179 ? 28.531 -31.25 -6.035 1 85.69 179 LEU B C 1
ATOM 6133 O O . LEU B 1 179 ? 29.016 -32.344 -5.746 1 85.69 179 LEU B O 1
ATOM 6137 N N . TYR B 1 180 ? 28.203 -30.906 -7.207 1 88.94 180 TYR B N 1
ATOM 6138 C CA . TYR B 1 180 ? 28.5 -31.812 -8.32 1 88.94 180 TYR B CA 1
ATOM 6139 C C . TYR B 1 180 ? 30 -31.953 -8.531 1 88.94 180 TYR B C 1
ATOM 6141 O O . TYR B 1 180 ? 30.484 -33.031 -8.859 1 88.94 180 TYR B O 1
ATOM 6149 N N . TYR B 1 181 ? 30.703 -30.891 -8.352 1 84.62 181 TYR B N 1
ATOM 6150 C CA . TYR B 1 181 ? 32.156 -30.938 -8.422 1 84.62 181 TYR B CA 1
ATOM 6151 C C . TYR B 1 181 ? 32.719 -31.922 -7.395 1 84.62 181 TYR B C 1
ATOM 6153 O O . TYR B 1 181 ? 33.594 -32.719 -7.711 1 84.62 181 TYR B O 1
ATOM 6161 N N . LYS B 1 182 ? 32.219 -31.812 -6.273 1 81.75 182 LYS B N 1
ATOM 6162 C CA . LYS B 1 182 ? 32.688 -32.688 -5.199 1 81.75 182 LYS B CA 1
ATOM 6163 C C . LYS B 1 182 ? 32.312 -34.156 -5.484 1 81.75 182 LYS B C 1
ATOM 6165 O O . LYS B 1 182 ? 33 -35.062 -5.023 1 81.75 182 LYS B O 1
ATOM 6170 N N . ALA B 1 183 ? 31.312 -34.344 -6.195 1 86 183 ALA B N 1
ATOM 6171 C CA . ALA B 1 183 ? 30.875 -35.688 -6.539 1 86 183 ALA B CA 1
ATOM 6172 C C . ALA B 1 183 ? 31.547 -36.156 -7.816 1 86 183 ALA B C 1
ATOM 6174 O O . ALA B 1 183 ? 31.172 -37.219 -8.367 1 86 183 ALA B O 1
ATOM 6175 N N . ASN B 1 184 ? 32.469 -35.406 -8.305 1 84.38 184 ASN B N 1
ATOM 6176 C CA . ASN B 1 184 ? 33.219 -35.719 -9.492 1 84.38 184 ASN B CA 1
ATOM 6177 C C . ASN B 1 184 ? 32.375 -35.75 -10.75 1 84.38 184 ASN B C 1
ATOM 6179 O O . ASN B 1 184 ? 32.531 -36.625 -11.609 1 84.38 184 ASN B O 1
ATOM 6183 N N . ARG B 1 185 ? 31.422 -34.938 -10.75 1 88.44 185 ARG B N 1
ATOM 6184 C CA . ARG B 1 185 ? 30.594 -34.656 -11.922 1 88.44 185 ARG B CA 1
ATOM 6185 C C . ARG B 1 185 ? 30.766 -33.25 -12.414 1 88.44 185 ARG B C 1
ATOM 6187 O O . ARG B 1 185 ? 31.219 -32.375 -11.664 1 88.44 185 ARG B O 1
ATOM 6194 N N . HIS B 1 186 ? 30.5 -33.031 -13.633 1 89.25 186 HIS B N 1
ATOM 6195 C CA . HIS B 1 186 ? 30.688 -31.688 -14.164 1 89.25 186 HIS B CA 1
ATOM 6196 C C . HIS B 1 186 ? 29.797 -30.672 -13.461 1 89.25 186 HIS B C 1
ATOM 6198 O O . HIS B 1 186 ? 28.578 -30.844 -13.422 1 89.25 186 HIS B O 1
ATOM 6204 N N . PRO B 1 187 ? 30.266 -29.609 -12.969 1 90.06 187 PRO B N 1
ATOM 6205 C CA . PRO B 1 187 ? 29.5 -28.641 -12.18 1 90.06 187 PRO B CA 1
ATOM 6206 C C . PRO B 1 187 ? 28.391 -27.984 -12.977 1 90.06 187 PRO B C 1
ATOM 6208 O O . PRO B 1 187 ? 27.359 -27.609 -12.406 1 90.06 187 PRO B O 1
ATOM 6211 N N . LEU B 1 188 ? 28.562 -27.875 -14.227 1 91.88 188 LEU B N 1
ATOM 6212 C CA . LEU B 1 188 ? 27.531 -27.266 -15.062 1 91.88 188 LEU B CA 1
ATOM 6213 C C . LEU B 1 188 ? 26.25 -28.078 -15.016 1 91.88 188 LEU B C 1
ATOM 6215 O O . LEU B 1 188 ? 25.156 -27.531 -15.188 1 91.88 188 LEU B O 1
ATOM 6219 N N . VAL B 1 189 ? 26.406 -29.375 -14.828 1 93.94 189 VAL B N 1
ATOM 6220 C CA . VAL B 1 189 ? 25.25 -30.234 -14.711 1 93.94 189 VAL B CA 1
ATOM 6221 C C . VAL B 1 189 ? 24.438 -29.859 -13.461 1 93.94 189 VAL B C 1
ATOM 6223 O O . VAL B 1 189 ? 23.219 -29.812 -13.5 1 93.94 189 VAL B O 1
ATOM 6226 N N . GLY B 1 190 ? 25.109 -29.594 -12.43 1 93 190 GLY B N 1
ATOM 6227 C CA . GLY B 1 190 ? 24.453 -29.156 -11.203 1 93 190 GLY B CA 1
ATOM 6228 C C . GLY B 1 190 ? 23.75 -27.828 -11.336 1 93 190 GLY B C 1
ATOM 6229 O O . GLY B 1 190 ? 22.641 -27.656 -10.836 1 93 190 GLY B O 1
ATOM 6230 N N . ILE B 1 191 ? 24.359 -26.922 -11.984 1 92.38 191 ILE B N 1
ATOM 6231 C CA . ILE B 1 191 ? 23.797 -25.578 -12.172 1 92.38 191 ILE B CA 1
ATOM 6232 C C . ILE B 1 191 ? 22.5 -25.672 -12.961 1 92.38 191 ILE B C 1
ATOM 6234 O O . ILE B 1 191 ? 21.484 -25.109 -12.555 1 92.38 191 ILE B O 1
ATOM 6238 N N . VAL B 1 192 ? 22.516 -26.391 -14 1 94 192 VAL B N 1
ATOM 6239 C CA . VAL B 1 192 ? 21.359 -26.453 -14.883 1 94 192 VAL B CA 1
ATOM 6240 C C . VAL B 1 192 ? 20.266 -27.297 -14.227 1 94 192 VAL B C 1
ATOM 6242 O O . VAL B 1 192 ? 19.078 -27 -14.367 1 94 192 VAL B O 1
ATOM 6245 N N . ALA B 1 193 ? 20.672 -28.344 -13.555 1 94.25 193 ALA B N 1
ATOM 6246 C CA . ALA B 1 193 ? 19.688 -29.188 -12.859 1 94.25 193 ALA B CA 1
ATOM 6247 C C . ALA B 1 193 ? 18.969 -28.406 -11.758 1 94.25 193 ALA B C 1
ATOM 6249 O O . ALA B 1 193 ? 17.75 -28.484 -11.633 1 94.25 193 ALA B O 1
ATOM 6250 N N . MET B 1 194 ? 19.75 -27.703 -11 1 93.12 194 MET B N 1
ATOM 6251 C CA . MET B 1 194 ? 19.172 -26.891 -9.93 1 93.12 194 MET B CA 1
ATOM 6252 C C . MET B 1 194 ? 18.312 -25.766 -10.5 1 93.12 194 MET B C 1
ATOM 6254 O O . MET B 1 194 ? 17.25 -25.453 -9.953 1 93.12 194 MET B O 1
ATOM 6258 N N . PHE B 1 195 ? 18.766 -25.234 -11.5 1 92.25 195 PHE B N 1
ATOM 6259 C CA . PHE B 1 195 ? 18 -24.188 -12.164 1 92.25 195 PHE B CA 1
ATOM 6260 C C . PHE B 1 195 ? 16.656 -24.719 -12.641 1 92.25 195 PHE B C 1
ATOM 6262 O O . PHE B 1 195 ? 15.625 -24.062 -12.484 1 92.25 195 PHE B O 1
ATOM 6269 N N . ALA B 1 196 ? 16.656 -25.859 -13.211 1 92.75 196 ALA B N 1
ATOM 6270 C CA . ALA B 1 196 ? 15.422 -26.5 -13.648 1 92.75 196 ALA B CA 1
ATOM 6271 C C . ALA B 1 196 ? 14.492 -26.75 -12.461 1 92.75 196 ALA B C 1
ATOM 6273 O O . ALA B 1 196 ? 13.281 -26.531 -12.555 1 92.75 196 ALA B O 1
ATOM 6274 N N . GLY B 1 197 ? 15.031 -27.203 -11.422 1 91.38 197 GLY B N 1
ATOM 6275 C CA . GLY B 1 197 ? 14.242 -27.469 -10.234 1 91.38 197 GLY B CA 1
ATOM 6276 C C . GLY B 1 197 ? 13.633 -26.219 -9.633 1 91.38 197 GLY B C 1
ATOM 6277 O O . GLY B 1 197 ? 12.445 -26.203 -9.289 1 91.38 197 GLY B O 1
ATOM 6278 N N . VAL B 1 198 ? 14.406 -25.188 -9.539 1 89 198 VAL B N 1
ATOM 6279 C CA . VAL B 1 198 ? 13.953 -23.938 -8.938 1 89 198 VAL B CA 1
ATOM 6280 C C . VAL B 1 198 ? 12.875 -23.297 -9.812 1 89 198 VAL B C 1
ATOM 6282 O O . VAL B 1 198 ? 11.891 -22.75 -9.305 1 89 198 VAL B O 1
ATOM 6285 N N . SER B 1 199 ? 12.992 -23.359 -11.008 1 84.06 199 SER B N 1
ATOM 6286 C CA . SER B 1 199 ? 12.062 -22.719 -11.93 1 84.06 199 SER B CA 1
ATOM 6287 C C . SER B 1 199 ? 10.781 -23.531 -12.078 1 84.06 199 SER B C 1
ATOM 6289 O O . SER B 1 199 ? 9.688 -22.969 -12.141 1 84.06 199 SER B O 1
ATOM 6291 N N . ALA B 1 200 ? 10.922 -24.828 -12.211 1 76.06 200 ALA B N 1
ATOM 6292 C CA . ALA B 1 200 ? 9.758 -25.703 -12.305 1 76.06 200 ALA B CA 1
ATOM 6293 C C . ALA B 1 200 ? 8.977 -25.719 -10.992 1 76.06 200 ALA B C 1
ATOM 6295 O O . ALA B 1 200 ? 7.758 -25.906 -10.992 1 76.06 200 ALA B O 1
ATOM 6296 N N . GLY B 1 201 ? 9.672 -25.531 -9.984 1 70.5 201 GLY B N 1
ATOM 6297 C CA . GLY B 1 201 ? 9.086 -25.594 -8.656 1 70.5 201 GLY B CA 1
ATOM 6298 C C . GLY B 1 201 ? 8.023 -24.531 -8.43 1 70.5 201 GLY B C 1
ATOM 6299 O O . GLY B 1 201 ? 7.199 -24.656 -7.52 1 70.5 201 GLY B O 1
ATOM 6300 N N . PHE B 1 202 ? 7.953 -23.641 -9.219 1 72.81 202 PHE B N 1
ATOM 6301 C CA . PHE B 1 202 ? 6.973 -22.578 -9.016 1 72.81 202 PHE B CA 1
ATOM 6302 C C . PHE B 1 202 ? 5.555 -23.109 -9.227 1 72.81 202 PHE B C 1
ATOM 6304 O O . PHE B 1 202 ? 4.59 -22.531 -8.727 1 72.81 202 PHE B O 1
ATOM 6311 N N . ALA B 1 203 ? 5.473 -24.219 -9.898 1 74.25 203 ALA B N 1
ATOM 6312 C CA . ALA B 1 203 ? 4.152 -24.812 -10.094 1 74.25 203 ALA B CA 1
ATOM 6313 C C . ALA B 1 203 ? 3.785 -25.734 -8.93 1 74.25 203 ALA B C 1
ATOM 6315 O O . ALA B 1 203 ? 2.605 -26 -8.695 1 74.25 203 ALA B O 1
ATOM 6316 N N . GLY B 1 204 ? 4.82 -26.203 -8.336 1 78.5 204 GLY B N 1
ATOM 6317 C CA . GLY B 1 204 ? 4.594 -27.125 -7.227 1 78.5 204 GLY B CA 1
ATOM 6318 C C . GLY B 1 204 ? 5.055 -26.562 -5.891 1 78.5 204 GLY B C 1
ATOM 6319 O O . GLY B 1 204 ? 6.07 -25.875 -5.82 1 78.5 204 GLY B O 1
ATOM 6320 N N . ASN B 1 205 ? 4.199 -26.797 -4.895 1 81.94 205 ASN B N 1
ATOM 6321 C CA . ASN B 1 205 ? 4.574 -26.344 -3.559 1 81.94 205 ASN B CA 1
ATOM 6322 C C . ASN B 1 205 ? 4.02 -27.266 -2.477 1 81.94 205 ASN B C 1
ATOM 6324 O O . ASN B 1 205 ? 2.896 -27.75 -2.588 1 81.94 205 ASN B O 1
ATOM 6328 N N . LEU B 1 206 ? 4.902 -27.469 -1.567 1 84.06 206 LEU B N 1
ATOM 6329 C CA . LEU B 1 206 ? 4.461 -28.281 -0.438 1 84.06 206 LEU B CA 1
ATOM 6330 C C . LEU B 1 206 ? 3.689 -27.438 0.57 1 84.06 206 LEU B C 1
ATOM 6332 O O . LEU B 1 206 ? 2.707 -27.906 1.153 1 84.06 206 LEU B O 1
ATOM 6336 N N . ILE B 1 207 ? 4.176 -26.25 0.737 1 84.62 207 ILE B N 1
ATOM 6337 C CA . ILE B 1 207 ? 3.535 -25.297 1.638 1 84.62 207 ILE B CA 1
ATOM 6338 C C . ILE B 1 207 ? 3.131 -24.047 0.863 1 84.62 207 ILE B C 1
ATOM 6340 O O . ILE B 1 207 ? 3.951 -23.453 0.158 1 84.62 207 ILE B O 1
ATOM 6344 N N . PRO B 1 208 ? 1.817 -23.75 1.046 1 85.75 208 PRO B N 1
ATOM 6345 C CA . PRO B 1 208 ? 1.413 -22.531 0.36 1 85.75 208 PRO B CA 1
ATOM 6346 C C . PRO B 1 208 ? 2.262 -21.328 0.761 1 85.75 208 PRO B C 1
ATOM 6348 O O . PRO B 1 208 ? 2.609 -21.172 1.935 1 85.75 208 PRO B O 1
ATOM 6351 N N . ALA B 1 209 ? 2.621 -20.625 -0.265 1 82.62 209 ALA B N 1
ATOM 6352 C CA . ALA B 1 209 ? 3.469 -19.453 -0.046 1 82.62 209 ALA B CA 1
ATOM 6353 C C . ALA B 1 209 ? 2.945 -18.25 -0.82 1 82.62 209 ALA B C 1
ATOM 6355 O O . ALA B 1 209 ? 1.734 -18.078 -0.986 1 82.62 209 ALA B O 1
ATOM 6356 N N . SER B 1 210 ? 3.873 -17.328 -1.119 1 84.12 210 SER B N 1
ATOM 6357 C CA . SER B 1 210 ? 3.516 -16.031 -1.676 1 84.12 210 SER B CA 1
ATOM 6358 C C . SER B 1 210 ? 2.77 -16.172 -2.996 1 84.12 210 SER B C 1
ATOM 6360 O O . SER B 1 210 ? 1.786 -15.477 -3.242 1 84.12 210 SER B O 1
ATOM 6362 N N . SER B 1 211 ? 3.125 -17.109 -3.799 1 87.06 211 SER B N 1
ATOM 6363 C CA . SER B 1 211 ? 2.498 -17.281 -5.105 1 87.06 211 SER B CA 1
ATOM 6364 C C . SER B 1 211 ? 1.057 -17.766 -4.969 1 87.06 211 SER B C 1
ATOM 6366 O O . SER B 1 211 ? 0.175 -17.312 -5.703 1 87.06 211 SER B O 1
ATOM 6368 N N . GLU B 1 212 ? 0.868 -18.688 -4.035 1 89.38 212 GLU B N 1
ATOM 6369 C CA . GLU B 1 212 ? -0.481 -19.188 -3.785 1 89.38 212 GLU B CA 1
ATOM 6370 C C . GLU B 1 212 ? -1.396 -18.062 -3.285 1 89.38 212 GLU B C 1
ATOM 6372 O O . GLU B 1 212 ? -2.543 -17.953 -3.723 1 89.38 212 GLU B O 1
ATOM 6377 N N . PHE B 1 213 ? -0.825 -17.312 -2.436 1 89.75 213 PHE B N 1
ATOM 6378 C CA . PHE B 1 213 ? -1.622 -16.234 -1.867 1 89.75 213 PHE B CA 1
ATOM 6379 C C . PHE B 1 213 ? -1.987 -15.211 -2.934 1 89.75 213 PHE B C 1
ATOM 6381 O O . PHE B 1 213 ? -3.119 -14.727 -2.973 1 89.75 213 PHE B O 1
ATOM 6388 N N . LEU B 1 214 ? -1.067 -14.977 -3.715 1 90.06 214 LEU B N 1
ATOM 6389 C CA . LEU B 1 214 ? -1.269 -13.992 -4.773 1 90.06 214 LEU B CA 1
ATOM 6390 C C . LEU B 1 214 ? -2.307 -14.484 -5.777 1 90.06 214 LEU B C 1
ATOM 6392 O O . LEU B 1 214 ? -3.236 -13.75 -6.125 1 90.06 214 LEU B O 1
ATOM 6396 N N . LEU B 1 215 ? -2.223 -15.711 -6.242 1 92.56 215 LEU B N 1
ATOM 6397 C CA . LEU B 1 215 ? -3.123 -16.25 -7.254 1 92.56 215 LEU B CA 1
ATOM 6398 C C . LEU B 1 215 ? -4.531 -16.422 -6.695 1 92.56 215 LEU B C 1
ATOM 6400 O O . LEU B 1 215 ? -5.512 -16.078 -7.359 1 92.56 215 LEU B O 1
ATOM 6404 N N . THR B 1 216 ? -4.566 -16.875 -5.523 1 93.31 216 THR B N 1
ATOM 6405 C CA . THR B 1 216 ? -5.867 -17.109 -4.906 1 93.31 216 THR B CA 1
ATOM 6406 C C . THR B 1 216 ? -6.578 -15.789 -4.617 1 93.31 216 THR B C 1
ATOM 6408 O O . THR B 1 216 ? -7.758 -15.633 -4.949 1 93.31 216 THR B O 1
ATOM 6411 N N . SER B 1 217 ? -5.852 -14.867 -4.047 1 93.31 217 SER B N 1
ATOM 6412 C CA . SER B 1 217 ? -6.484 -13.602 -3.684 1 93.31 217 SER B CA 1
ATOM 6413 C C . SER B 1 217 ? -6.859 -12.797 -4.922 1 93.31 217 SER B C 1
ATOM 6415 O O . SER B 1 217 ? -7.891 -12.117 -4.941 1 93.31 217 SER B O 1
ATOM 6417 N N . SER B 1 218 ? -6.027 -12.82 -5.918 1 93.88 218 SER B N 1
ATOM 6418 C CA . SER B 1 218 ? -6.359 -12.117 -7.156 1 93.88 218 SER B CA 1
ATOM 6419 C C . SER B 1 218 ? -7.594 -12.727 -7.816 1 93.88 218 SER B C 1
ATOM 6421 O O . SER B 1 218 ? -8.461 -12 -8.312 1 93.88 218 SER B O 1
ATOM 6423 N N . THR B 1 219 ? -7.668 -14.008 -7.809 1 94.31 219 THR B N 1
ATOM 6424 C CA . THR B 1 219 ? -8.828 -14.672 -8.391 1 94.31 219 THR B CA 1
ATOM 6425 C C . THR B 1 219 ? -10.094 -14.312 -7.621 1 94.31 219 THR B C 1
ATOM 6427 O O . THR B 1 219 ? -11.133 -14.031 -8.227 1 94.31 219 THR B O 1
ATOM 6430 N N . ASN B 1 220 ? -9.969 -14.312 -6.344 1 92.31 220 ASN B N 1
ATOM 6431 C CA . ASN B 1 220 ? -11.109 -13.898 -5.531 1 92.31 220 ASN B CA 1
ATOM 6432 C C . ASN B 1 220 ? -11.523 -12.469 -5.848 1 92.31 220 ASN B C 1
ATOM 6434 O O . ASN B 1 220 ? -12.711 -12.141 -5.805 1 92.31 220 ASN B O 1
ATOM 6438 N N . SER B 1 221 ? -10.586 -11.672 -6.16 1 90.62 221 SER B N 1
ATOM 6439 C CA . SER B 1 221 ? -10.867 -10.281 -6.52 1 90.62 221 SER B CA 1
ATOM 6440 C C . SER B 1 221 ? -11.633 -10.195 -7.836 1 90.62 221 SER B C 1
ATOM 6442 O O . SER B 1 221 ? -12.508 -9.336 -7.996 1 90.62 221 SER B O 1
ATOM 6444 N N . PHE B 1 222 ? -11.305 -11.117 -8.758 1 88.75 222 PHE B N 1
ATOM 6445 C CA . PHE B 1 222 ? -11.961 -11.109 -10.055 1 88.75 222 PHE B CA 1
ATOM 6446 C C . PHE B 1 222 ? -13.453 -11.398 -9.906 1 88.75 222 PHE B C 1
ATOM 6448 O O . PHE B 1 222 ? -14.273 -10.859 -10.656 1 88.75 222 PHE B O 1
ATOM 6455 N N . PHE B 1 223 ? -13.789 -12.203 -8.906 1 86.56 223 PHE B N 1
ATOM 6456 C CA . PHE B 1 223 ? -15.164 -12.656 -8.734 1 86.56 223 PHE B CA 1
ATOM 6457 C C . PHE B 1 223 ? -15.867 -11.852 -7.652 1 86.56 223 PHE B C 1
ATOM 6459 O O . PHE B 1 223 ? -17.078 -12 -7.445 1 86.56 223 PHE B O 1
ATOM 6466 N N . ASN B 1 224 ? -15.133 -10.984 -6.93 1 82.19 224 ASN B N 1
ATOM 6467 C CA . ASN B 1 224 ? -15.641 -10.203 -5.805 1 82.19 224 ASN B CA 1
ATOM 6468 C C . ASN B 1 224 ? -16.297 -11.102 -4.758 1 82.19 224 ASN B C 1
ATOM 6470 O O . ASN B 1 224 ? -17.359 -10.766 -4.223 1 82.19 224 ASN B O 1
ATOM 6474 N N . LYS B 1 225 ? -15.844 -12.336 -4.656 1 84.25 225 LYS B N 1
ATOM 6475 C CA . LYS B 1 225 ? -16.25 -13.32 -3.662 1 84.25 225 LYS B CA 1
ATOM 6476 C C . LYS B 1 225 ? -15.141 -14.336 -3.408 1 84.25 225 LYS B C 1
ATOM 6478 O O . LYS B 1 225 ? -14.219 -14.469 -4.211 1 84.25 225 LYS B O 1
ATOM 6483 N N . GLU B 1 226 ? -15.258 -15 -2.346 1 86.88 226 GLU B N 1
ATOM 6484 C CA . GLU B 1 226 ? -14.273 -16.031 -2.033 1 86.88 226 GLU B CA 1
ATOM 6485 C C . GLU B 1 226 ? -14.594 -17.328 -2.754 1 86.88 226 GLU B C 1
ATOM 6487 O O . GLU B 1 226 ? -15.438 -18.109 -2.299 1 86.88 226 GLU B O 1
ATOM 6492 N N . VAL B 1 227 ? -13.914 -17.547 -3.809 1 89.88 227 VAL B N 1
ATOM 6493 C CA . VAL B 1 227 ? -14.156 -18.75 -4.602 1 89.88 227 VAL B CA 1
ATOM 6494 C C . VAL B 1 227 ? -13.031 -19.766 -4.359 1 89.88 227 VAL B C 1
ATOM 6496 O O . VAL B 1 227 ? -13.203 -20.969 -4.594 1 89.88 227 VAL B O 1
ATOM 6499 N N . MET B 1 228 ? -11.93 -19.25 -3.885 1 93.25 228 MET B N 1
ATOM 6500 C CA . MET B 1 228 ? -10.773 -20.109 -3.645 1 93.25 228 MET B CA 1
ATOM 6501 C C . MET B 1 228 ? -10.148 -19.812 -2.285 1 93.25 228 MET B C 1
ATOM 6503 O O . MET B 1 228 ? -10.281 -18.703 -1.764 1 93.25 228 MET B O 1
ATOM 6507 N N . ASN B 1 229 ? -9.555 -20.812 -1.742 1 92.19 229 ASN B N 1
ATOM 6508 C CA . ASN B 1 229 ? -8.719 -20.656 -0.555 1 92.19 229 ASN B CA 1
ATOM 6509 C C . ASN B 1 229 ? -7.262 -21 -0.843 1 92.19 229 ASN B C 1
ATOM 6511 O O . ASN B 1 229 ? -6.914 -21.359 -1.97 1 92.19 229 ASN B O 1
ATOM 6515 N N . ALA B 1 230 ? -6.414 -20.922 0.126 1 91.12 230 ALA B N 1
ATOM 6516 C CA . ALA B 1 230 ? -4.973 -21.062 -0.067 1 91.12 230 ALA B CA 1
ATOM 6517 C C . ALA B 1 230 ? -4.602 -22.5 -0.41 1 91.12 230 ALA B C 1
ATOM 6519 O O . ALA B 1 230 ? -3.523 -22.766 -0.948 1 91.12 230 ALA B O 1
ATOM 6520 N N . LEU B 1 231 ? -5.488 -23.453 -0.162 1 93.75 231 LEU B N 1
ATOM 6521 C CA . LEU B 1 231 ? -5.195 -24.859 -0.396 1 93.75 231 LEU B CA 1
ATOM 6522 C C . LEU B 1 231 ? -5.988 -25.391 -1.587 1 93.75 231 LEU B C 1
ATOM 6524 O O . LEU B 1 231 ? -5.984 -26.594 -1.854 1 93.75 231 LEU B O 1
ATOM 6528 N N . SER B 1 232 ? -6.578 -24.516 -2.322 1 94.75 232 SER B N 1
ATOM 6529 C CA . SER B 1 232 ? -7.469 -24.938 -3.4 1 94.75 232 SER B CA 1
ATOM 6530 C C . SER B 1 232 ? -6.703 -25.656 -4.508 1 94.75 232 SER B C 1
ATOM 6532 O O . SER B 1 232 ? -7.293 -26.375 -5.309 1 94.75 232 SER B O 1
ATOM 6534 N N . ASN B 1 233 ? -5.418 -25.516 -4.641 1 95.31 233 ASN B N 1
ATOM 6535 C CA . ASN B 1 233 ? -4.602 -26.219 -5.633 1 95.31 233 ASN B CA 1
ATOM 6536 C C . ASN B 1 233 ? -3.619 -27.172 -4.969 1 95.31 233 ASN B C 1
ATOM 6538 O O . ASN B 1 233 ? -2.75 -27.734 -5.637 1 95.31 233 ASN B O 1
ATOM 6542 N N . TRP B 1 234 ? -3.754 -27.453 -3.783 1 94.31 234 TRP B N 1
ATOM 6543 C CA . TRP B 1 234 ? -2.705 -28.047 -2.957 1 94.31 234 TRP B CA 1
ATOM 6544 C C . TRP B 1 234 ? -2.473 -29.5 -3.332 1 94.31 234 TRP B C 1
ATOM 6546 O O . TRP B 1 234 ? -1.334 -29.969 -3.34 1 94.31 234 TRP B O 1
ATOM 6556 N N . TYR B 1 235 ? -3.506 -30.281 -3.594 1 95.31 235 TYR B N 1
ATOM 6557 C CA . TYR B 1 235 ? -3.344 -31.688 -3.939 1 95.31 235 TYR B CA 1
ATOM 6558 C C . TYR B 1 235 ? -2.465 -31.844 -5.172 1 95.31 235 TYR B C 1
ATOM 6560 O O . TYR B 1 235 ? -1.521 -32.625 -5.172 1 95.31 235 TYR B O 1
ATOM 6568 N N . PHE B 1 236 ? -2.744 -31.094 -6.117 1 94.44 236 PHE B N 1
ATOM 6569 C CA . PHE B 1 236 ? -2.012 -31.25 -7.371 1 94.44 236 PHE B CA 1
ATOM 6570 C C . PHE B 1 236 ? -0.62 -30.641 -7.262 1 94.44 236 PHE B C 1
ATOM 6572 O O . PHE B 1 236 ? 0.338 -31.156 -7.836 1 94.44 236 PHE B O 1
ATOM 6579 N N . THR B 1 237 ? -0.505 -29.516 -6.602 1 92.94 237 THR B N 1
ATOM 6580 C CA . THR B 1 237 ? 0.811 -28.906 -6.449 1 92.94 237 THR B CA 1
ATOM 6581 C C . THR B 1 237 ? 1.75 -29.828 -5.684 1 92.94 237 THR B C 1
ATOM 6583 O O . THR B 1 237 ? 2.947 -29.891 -5.973 1 92.94 237 THR B O 1
ATOM 6586 N N . MET B 1 238 ? 1.299 -30.531 -4.734 1 92.31 238 MET B N 1
ATOM 6587 C CA . MET B 1 238 ? 2.1 -31.516 -4.008 1 92.31 238 MET B CA 1
ATOM 6588 C C . MET B 1 238 ? 2.514 -32.656 -4.914 1 92.31 238 MET B C 1
ATOM 6590 O O . MET B 1 238 ? 3.635 -33.156 -4.816 1 92.31 238 MET B O 1
ATOM 6594 N N . LEU B 1 239 ? 1.639 -33.031 -5.746 1 92.81 239 LEU B N 1
ATOM 6595 C CA . LEU B 1 239 ? 1.895 -34.156 -6.664 1 92.81 239 LEU B CA 1
ATOM 6596 C C . LEU B 1 239 ? 2.951 -33.781 -7.695 1 92.81 239 LEU B C 1
ATOM 6598 O O . LEU B 1 239 ? 3.73 -34.625 -8.133 1 92.81 239 LEU B O 1
ATOM 6602 N N . LEU B 1 240 ? 3.027 -32.5 -8.039 1 92.56 240 LEU B N 1
ATOM 6603 C CA . LEU B 1 240 ? 3.943 -32.062 -9.086 1 92.56 240 LEU B CA 1
ATOM 6604 C C . LEU B 1 240 ? 5.391 -32.156 -8.609 1 92.56 240 LEU B C 1
ATOM 6606 O O . LEU B 1 240 ? 6.305 -32.281 -9.422 1 92.56 240 LEU B O 1
ATOM 6610 N N . ILE B 1 241 ? 5.637 -32.094 -7.355 1 92 241 ILE B N 1
ATOM 6611 C CA . ILE B 1 241 ? 6.996 -32.094 -6.828 1 92 241 ILE B CA 1
ATOM 6612 C C . ILE B 1 241 ? 7.699 -33.406 -7.152 1 92 241 ILE B C 1
ATOM 6614 O O . ILE B 1 241 ? 8.758 -33.406 -7.781 1 92 241 ILE B O 1
ATOM 6618 N N . PRO B 1 242 ? 7.133 -34.531 -6.742 1 92.62 242 PRO B N 1
ATOM 6619 C CA . PRO B 1 242 ? 7.801 -35.781 -7.094 1 92.62 242 PRO B CA 1
ATOM 6620 C C . PRO B 1 242 ? 7.844 -36.031 -8.602 1 92.62 242 PRO B C 1
ATOM 6622 O O . PRO B 1 242 ? 8.797 -36.625 -9.109 1 92.62 242 PRO B O 1
ATOM 6625 N N . ILE B 1 243 ? 6.91 -35.562 -9.344 1 92.81 243 ILE B N 1
ATOM 6626 C CA . ILE B 1 243 ? 6.883 -35.75 -10.789 1 92.81 243 ILE B CA 1
ATOM 6627 C C . ILE B 1 243 ? 8.031 -34.969 -11.43 1 92.81 243 ILE B C 1
ATOM 6629 O O . ILE B 1 243 ? 8.773 -35.531 -12.25 1 92.81 243 ILE B O 1
ATOM 6633 N N . TYR B 1 244 ? 8.133 -33.719 -11.07 1 93.19 244 TYR B N 1
ATOM 6634 C CA . TYR B 1 244 ? 9.211 -32.906 -11.609 1 93.19 244 TYR B CA 1
ATOM 6635 C C . TYR B 1 244 ? 10.578 -33.469 -11.195 1 93.19 244 TYR B C 1
ATOM 6637 O O . TYR B 1 244 ? 11.547 -33.375 -11.953 1 93.19 244 TYR B O 1
ATOM 6645 N N . THR B 1 245 ? 10.633 -33.969 -9.984 1 94.12 245 THR B N 1
ATOM 6646 C CA . THR B 1 245 ? 11.883 -34.562 -9.516 1 94.12 245 THR B CA 1
ATOM 6647 C C . THR B 1 245 ? 12.273 -35.75 -10.375 1 94.12 245 THR B C 1
ATOM 6649 O O . THR B 1 245 ? 13.422 -35.875 -10.805 1 94.12 245 THR B O 1
ATOM 6652 N N . LEU B 1 246 ? 11.328 -36.656 -10.648 1 95.19 246 LEU B N 1
ATOM 6653 C CA . LEU B 1 246 ? 11.594 -37.844 -11.43 1 95.19 246 LEU B CA 1
ATOM 6654 C C . LEU B 1 246 ? 11.898 -37.5 -12.883 1 95.19 246 LEU B C 1
ATOM 6656 O O . LEU B 1 246 ? 12.844 -38.031 -13.469 1 95.19 246 LEU B O 1
ATOM 6660 N N . VAL B 1 247 ? 11.141 -36.625 -13.461 1 95.06 247 VAL B N 1
ATOM 6661 C CA . VAL B 1 247 ? 11.336 -36.219 -14.852 1 95.06 247 VAL B CA 1
ATOM 6662 C C . VAL B 1 247 ? 12.648 -35.469 -14.984 1 95.06 247 VAL B C 1
ATOM 6664 O O . VAL B 1 247 ? 13.414 -35.688 -15.93 1 95.06 247 VAL B O 1
ATOM 6667 N N . GLY B 1 248 ? 12.875 -34.531 -14.039 1 94.5 248 GLY B N 1
ATOM 6668 C CA . GLY B 1 248 ? 14.125 -33.781 -14.062 1 94.5 248 GLY B CA 1
ATOM 6669 C C . GLY B 1 248 ? 15.344 -34.688 -13.914 1 94.5 248 GLY B C 1
ATOM 6670 O O . GLY B 1 248 ? 16.375 -34.438 -14.555 1 94.5 248 GLY B O 1
ATOM 6671 N N . TRP B 1 249 ? 15.234 -35.688 -13.07 1 95.25 249 TRP B N 1
ATOM 6672 C CA . TRP B 1 249 ? 16.297 -36.656 -12.891 1 95.25 249 TRP B CA 1
ATOM 6673 C C . TRP B 1 249 ? 16.594 -37.406 -14.195 1 95.25 249 TRP B C 1
ATOM 6675 O O . TRP B 1 249 ? 17.75 -37.531 -14.594 1 95.25 249 TRP B O 1
ATOM 6685 N N . PHE B 1 250 ? 15.578 -37.844 -14.82 1 95.75 250 PHE B N 1
ATOM 6686 C CA . PHE B 1 250 ? 15.719 -38.562 -16.094 1 95.75 250 PHE B CA 1
ATOM 6687 C C . PHE B 1 250 ? 16.344 -37.656 -17.141 1 95.75 250 PHE B C 1
ATOM 6689 O O . PHE B 1 250 ? 17.297 -38.062 -17.828 1 95.75 250 PHE B O 1
ATOM 6696 N N . VAL B 1 251 ? 15.883 -36.438 -17.281 1 95.06 251 VAL B N 1
ATOM 6697 C CA . VAL B 1 251 ? 16.375 -35.531 -18.312 1 95.06 251 VAL B CA 1
ATOM 6698 C C . VAL B 1 251 ? 17.828 -35.156 -18.031 1 95.06 251 VAL B C 1
ATOM 6700 O O . VAL B 1 251 ? 18.641 -35.062 -18.953 1 95.06 251 VAL B O 1
ATOM 6703 N N . THR B 1 252 ? 18.141 -34.938 -16.766 1 95.31 252 THR B N 1
ATOM 6704 C CA . THR B 1 252 ? 19.5 -34.562 -16.391 1 95.31 252 THR B CA 1
ATOM 6705 C C . THR B 1 252 ? 20.484 -35.688 -16.719 1 95.31 252 THR B C 1
ATOM 6707 O O . THR B 1 252 ? 21.484 -35.469 -17.391 1 95.31 252 THR B O 1
ATOM 6710 N N . ASP B 1 253 ? 20.203 -36.875 -16.344 1 92.88 253 ASP B N 1
ATOM 6711 C CA . ASP B 1 253 ? 21.141 -38 -16.438 1 92.88 253 ASP B CA 1
ATOM 6712 C C . ASP B 1 253 ? 21.203 -38.531 -17.859 1 92.88 253 ASP B C 1
ATOM 6714 O O . ASP B 1 253 ? 22.266 -38.938 -18.328 1 92.88 253 ASP B O 1
ATOM 6718 N N . LYS B 1 254 ? 20.125 -38.5 -18.531 1 93 254 LYS B N 1
ATOM 6719 C CA . LYS B 1 254 ? 20.078 -39.219 -19.812 1 93 254 LYS B CA 1
ATOM 6720 C C . LYS B 1 254 ? 20.312 -38.25 -20.969 1 93 254 LYS B C 1
ATOM 6722 O O . LYS B 1 254 ? 20.75 -38.656 -22.047 1 93 254 LYS B O 1
ATOM 6727 N N . ILE B 1 255 ? 20.047 -37 -20.781 1 92.38 255 ILE B N 1
ATOM 6728 C CA . ILE B 1 255 ? 20.078 -36.125 -21.938 1 92.38 255 ILE B CA 1
ATOM 6729 C C . ILE B 1 255 ? 21.078 -35 -21.703 1 92.38 255 ILE B C 1
ATOM 6731 O O . ILE B 1 255 ? 22.078 -34.906 -22.406 1 92.38 255 ILE B O 1
ATOM 6735 N N . VAL B 1 256 ? 20.891 -34.219 -20.641 1 93.88 256 VAL B N 1
ATOM 6736 C CA . VAL B 1 256 ? 21.609 -32.969 -20.469 1 93.88 256 VAL B CA 1
ATOM 6737 C C . VAL B 1 256 ? 23.062 -33.25 -20.078 1 93.88 256 VAL B C 1
ATOM 6739 O O . VAL B 1 256 ? 23.969 -32.562 -20.578 1 93.88 256 VAL B O 1
ATOM 6742 N N . GLU B 1 257 ? 23.266 -34.156 -19.125 1 93 257 GLU B N 1
ATOM 6743 C CA . GLU B 1 257 ? 24.625 -34.438 -18.703 1 93 257 GLU B CA 1
ATOM 6744 C C . GLU B 1 257 ? 25.484 -34.938 -19.891 1 93 257 GLU B C 1
ATOM 6746 O O . GLU B 1 257 ? 26.641 -34.531 -20.016 1 93 257 GLU B O 1
ATOM 6751 N N . LYS B 1 258 ? 24.984 -35.75 -20.75 1 90.38 258 LYS B N 1
ATOM 6752 C CA . LYS B 1 258 ? 25.703 -36.219 -21.922 1 90.38 258 LYS B CA 1
ATOM 6753 C C . LYS B 1 258 ? 26.031 -35.094 -22.875 1 90.38 258 LYS B C 1
ATOM 6755 O O . LYS B 1 258 ? 27.109 -35.031 -23.453 1 90.38 258 LYS B O 1
ATOM 6760 N N . ARG B 1 259 ? 25.109 -34.25 -22.984 1 88.88 259 ARG B N 1
ATOM 6761 C CA . ARG B 1 259 ? 25.312 -33.094 -23.844 1 88.88 259 ARG B CA 1
ATOM 6762 C C . ARG B 1 259 ? 26.422 -32.188 -23.297 1 88.88 259 ARG B C 1
ATOM 6764 O O . ARG B 1 259 ? 27.219 -31.656 -24.062 1 88.88 259 ARG B O 1
ATOM 6771 N N . ILE B 1 260 ? 26.422 -31.969 -22 1 90.88 260 ILE B N 1
ATOM 6772 C CA . ILE B 1 260 ? 27.391 -31.078 -21.359 1 90.88 260 ILE B CA 1
ATOM 6773 C C . ILE B 1 260 ? 28.781 -31.703 -21.453 1 90.88 260 ILE B C 1
ATOM 6775 O O . ILE B 1 260 ? 29.75 -31 -21.766 1 90.88 260 ILE B O 1
ATOM 6779 N N . ILE B 1 261 ? 28.906 -33 -21.266 1 88.38 261 ILE B N 1
ATOM 6780 C CA . ILE B 1 261 ? 30.203 -33.656 -21.312 1 88.38 261 ILE B CA 1
ATOM 6781 C C . ILE B 1 261 ? 30.75 -33.625 -22.734 1 88.38 261 ILE B C 1
ATOM 6783 O O . ILE B 1 261 ? 31.938 -33.375 -22.938 1 88.38 261 ILE B O 1
ATOM 6787 N N . ASN B 1 262 ? 29.953 -33.781 -23.656 1 84.94 262 ASN B N 1
ATOM 6788 C CA . ASN B 1 262 ? 30.375 -33.812 -25.062 1 84.94 262 ASN B CA 1
ATOM 6789 C C . ASN B 1 262 ? 30.766 -32.406 -25.547 1 84.94 262 ASN B C 1
ATOM 6791 O O . ASN B 1 262 ? 31.719 -32.281 -26.328 1 84.94 262 ASN B O 1
ATOM 6795 N N . ARG B 1 263 ? 30.141 -31.406 -25.031 1 84.12 263 ARG B N 1
ATOM 6796 C CA . ARG B 1 263 ? 30.312 -30.094 -25.625 1 84.12 263 ARG B CA 1
ATOM 6797 C C . ARG B 1 263 ? 31.203 -29.219 -24.766 1 84.12 263 ARG B C 1
ATOM 6799 O O . ARG B 1 263 ? 31.938 -28.375 -25.281 1 84.12 263 ARG B O 1
ATOM 6806 N N . TYR B 1 264 ? 31.125 -29.438 -23.453 1 84 264 TYR B N 1
ATOM 6807 C CA . TYR B 1 264 ? 31.734 -28.422 -22.609 1 84 264 TYR B CA 1
ATOM 6808 C C . TYR B 1 264 ? 32.781 -29.016 -21.688 1 84 264 TYR B C 1
ATOM 6810 O O . TYR B 1 264 ? 33.469 -28.297 -20.969 1 84 264 TYR B O 1
ATOM 6818 N N . ALA B 1 265 ? 32.969 -30.234 -21.641 1 80 265 ALA B N 1
ATOM 6819 C CA . ALA B 1 265 ? 33.938 -30.859 -20.734 1 80 265 ALA B CA 1
ATOM 6820 C C . ALA B 1 265 ? 35.344 -30.344 -20.984 1 80 265 ALA B C 1
ATOM 6822 O O . ALA B 1 265 ? 36.125 -30.172 -20.047 1 80 265 ALA B O 1
ATOM 6823 N N . HIS B 1 266 ? 35.625 -30.062 -22.219 1 76.75 266 HIS B N 1
ATOM 6824 C CA . HIS B 1 266 ? 36.969 -29.625 -22.562 1 76.75 266 HIS B CA 1
ATOM 6825 C C . HIS B 1 266 ? 37.188 -28.172 -22.141 1 76.75 266 HIS B C 1
ATOM 6827 O O . HIS B 1 266 ? 38.344 -27.734 -22.047 1 76.75 266 HIS B O 1
ATOM 6833 N N . MET B 1 267 ? 36.188 -27.547 -21.828 1 74.38 267 MET B N 1
ATOM 6834 C CA . MET B 1 267 ? 36.281 -26.125 -21.5 1 74.38 267 MET B CA 1
ATOM 6835 C C . MET B 1 267 ? 36.281 -25.922 -19.984 1 74.38 267 MET B C 1
ATOM 6837 O O . MET B 1 267 ? 36.438 -24.797 -19.5 1 74.38 267 MET B O 1
ATOM 6841 N N . ALA B 1 268 ? 36.188 -27 -19.328 1 77.19 268 ALA B N 1
ATOM 6842 C CA . ALA B 1 268 ? 36.031 -26.906 -17.875 1 77.19 268 ALA B CA 1
ATOM 6843 C C . ALA B 1 268 ? 37.281 -26.422 -17.203 1 77.19 268 ALA B C 1
ATOM 6845 O O . ALA B 1 268 ? 38.406 -26.766 -17.625 1 77.19 268 ALA B O 1
ATOM 6846 N N . THR B 1 269 ? 37.25 -25.266 -16.594 1 66.12 269 THR B N 1
ATOM 6847 C CA . THR B 1 269 ? 38.406 -24.812 -15.805 1 66.12 269 THR B CA 1
ATOM 6848 C C . THR B 1 269 ? 38.469 -25.562 -14.477 1 66.12 269 THR B C 1
ATOM 6850 O O . THR B 1 269 ? 37.469 -25.719 -13.789 1 66.12 269 THR B O 1
ATOM 6853 N N . ILE B 1 270 ? 39.281 -26.672 -14.602 1 53.66 270 ILE B N 1
ATOM 6854 C CA . ILE B 1 270 ? 39.5 -27.328 -13.32 1 53.66 270 ILE B CA 1
ATOM 6855 C C . ILE B 1 270 ? 40.344 -26.422 -12.422 1 53.66 270 ILE B C 1
ATOM 6857 O O . ILE B 1 270 ? 40.938 -26.875 -11.453 1 53.66 270 ILE B O 1
ATOM 6861 N N . ASP B 1 271 ? 40.938 -25.359 -13.023 1 46.53 271 ASP B N 1
ATOM 6862 C CA . ASP B 1 271 ? 41.812 -24.703 -12.062 1 46.53 271 ASP B CA 1
ATOM 6863 C C . ASP B 1 271 ? 41.219 -24.734 -10.656 1 46.53 271 ASP B C 1
ATOM 6865 O O . ASP B 1 271 ? 40 -24.812 -10.5 1 46.53 271 ASP B O 1
ATOM 6869 N N . GLU B 1 272 ? 42.188 -25.031 -9.719 1 41.38 272 GLU B N 1
ATOM 6870 C CA . GLU B 1 272 ? 41.906 -24.953 -8.281 1 41.38 272 GLU B CA 1
ATOM 6871 C C . GLU B 1 272 ? 40.844 -23.906 -7.984 1 41.38 272 GLU B C 1
ATOM 6873 O O . GLU B 1 272 ? 41.125 -22.703 -8.062 1 41.38 272 GLU B O 1
ATOM 6878 N N . PHE B 1 273 ? 39.875 -23.844 -8.797 1 41.31 273 PHE B N 1
ATOM 6879 C CA . PHE B 1 273 ? 38.875 -23.016 -8.141 1 41.31 273 PHE B CA 1
ATOM 6880 C C . PHE B 1 273 ? 39.25 -22.75 -6.688 1 41.31 273 PHE B C 1
ATOM 6882 O O . PHE B 1 273 ? 39.312 -23.688 -5.883 1 41.31 273 PHE B O 1
ATOM 6889 N N . GLU B 1 274 ? 40.375 -22.172 -6.449 1 38.88 274 GLU B N 1
ATOM 6890 C CA . GLU B 1 274 ? 40.438 -21.516 -5.145 1 38.88 274 GLU B CA 1
ATOM 6891 C C . GLU B 1 274 ? 39.031 -21.422 -4.516 1 38.88 274 GLU B C 1
ATOM 6893 O O . GLU B 1 274 ? 38.344 -20.438 -4.715 1 38.88 274 GLU B O 1
ATOM 6898 N N . ILE B 1 275 ? 38.156 -22.078 -4.941 1 41.28 275 ILE B N 1
ATOM 6899 C CA . ILE B 1 275 ? 37.031 -22.422 -4.117 1 41.28 275 ILE B CA 1
ATOM 6900 C C . ILE B 1 275 ? 37.344 -22.156 -2.646 1 41.28 275 ILE B C 1
ATOM 6902 O O . ILE B 1 275 ? 38.031 -22.953 -2.01 1 41.28 275 ILE B O 1
ATOM 6906 N N . ASN B 1 276 ? 38.094 -21.219 -2.525 1 36.84 276 ASN B N 1
ATOM 6907 C CA . ASN B 1 276 ? 38.562 -20.594 -1.288 1 36.84 276 ASN B CA 1
ATOM 6908 C C . ASN B 1 276 ? 37.781 -21.125 -0.076 1 36.84 276 ASN B C 1
ATOM 6910 O O . ASN B 1 276 ? 36.625 -21.5 -0.186 1 36.84 276 ASN B O 1
ATOM 6914 N N . GLY B 1 277 ? 38.469 -21.688 0.924 1 40.22 277 GLY B N 1
ATOM 6915 C CA . GLY B 1 277 ? 38.125 -21.906 2.316 1 40.22 277 GLY B CA 1
ATOM 6916 C C . GLY B 1 277 ? 36.812 -21.25 2.699 1 40.22 277 GLY B C 1
ATOM 6917 O O . GLY B 1 277 ? 36.312 -21.406 3.822 1 40.22 277 GLY B O 1
ATOM 6918 N N . VAL B 1 278 ? 36.469 -20.266 2.064 1 43.06 278 VAL B N 1
ATOM 6919 C CA . VAL B 1 278 ? 35.344 -19.422 2.428 1 43.06 278 VAL B CA 1
ATOM 6920 C C . VAL B 1 278 ? 34.031 -20.125 2.088 1 43.06 278 VAL B C 1
ATOM 6922 O O . VAL B 1 278 ? 33.062 -20.047 2.848 1 43.06 278 VAL B O 1
ATOM 6925 N N . GLN B 1 279 ? 33.844 -20.984 0.923 1 49.47 279 GLN B N 1
ATOM 6926 C CA . GLN B 1 279 ? 32.531 -21.531 0.558 1 49.47 279 GLN B CA 1
ATOM 6927 C C . GLN B 1 279 ? 32.219 -22.812 1.318 1 49.47 279 GLN B C 1
ATOM 6929 O O . GLN B 1 279 ? 31.078 -23.109 1.61 1 49.47 279 GLN B O 1
ATOM 6934 N N . GLN B 1 280 ? 33.25 -23.844 1.396 1 50.31 280 GLN B N 1
ATOM 6935 C CA . GLN B 1 280 ? 32.969 -25 2.23 1 50.31 280 GLN B CA 1
ATOM 6936 C C . GLN B 1 280 ? 32.438 -24.578 3.602 1 50.31 280 GLN B C 1
ATOM 6938 O O . GLN B 1 280 ? 31.594 -25.25 4.184 1 50.31 280 GLN B O 1
ATOM 6943 N N . GLU B 1 281 ? 33.156 -23.578 4.105 1 54.59 281 GLU B N 1
ATOM 6944 C CA . GLU B 1 281 ? 32.75 -23.078 5.418 1 54.59 281 GLU B CA 1
ATOM 6945 C C . GLU B 1 281 ? 31.328 -22.531 5.387 1 54.59 281 GLU B C 1
ATOM 6947 O O . GLU B 1 281 ? 30.688 -22.391 6.43 1 54.59 281 GLU B O 1
ATOM 6952 N N . ARG B 1 282 ? 30.828 -22.594 4.176 1 59.53 282 ARG B N 1
ATOM 6953 C CA . ARG B 1 282 ? 29.5 -22.016 4.039 1 59.53 282 ARG B CA 1
ATOM 6954 C C . ARG B 1 282 ? 28.422 -23.031 4.402 1 59.53 282 ARG B C 1
ATOM 6956 O O . ARG B 1 282 ? 27.281 -22.672 4.723 1 59.53 282 ARG B O 1
ATOM 6963 N N . PHE B 1 283 ? 28.906 -24.375 4.406 1 67.12 283 PHE B N 1
ATOM 6964 C CA . PHE B 1 283 ? 27.906 -25.406 4.688 1 67.12 283 PHE B CA 1
ATOM 6965 C C . PHE B 1 283 ? 27.797 -25.656 6.188 1 67.12 283 PHE B C 1
ATOM 6967 O O . PHE B 1 283 ? 26.797 -26.203 6.656 1 67.12 283 PHE B O 1
ATOM 6974 N N . LYS B 1 284 ? 28.891 -25.344 6.934 1 76.62 284 LYS B N 1
ATOM 6975 C CA . LYS B 1 284 ? 28.812 -25.547 8.375 1 76.62 284 LYS B CA 1
ATOM 6976 C C . LYS B 1 284 ? 28.078 -24.406 9.062 1 76.62 284 LYS B C 1
ATOM 6978 O O . LYS B 1 284 ? 28.328 -23.234 8.766 1 76.62 284 LYS B O 1
ATOM 6983 N N . LEU B 1 285 ? 27.125 -24.875 9.852 1 86.31 285 LEU B N 1
ATOM 6984 C CA . LEU B 1 285 ? 26.328 -23.891 10.586 1 86.31 285 LEU B CA 1
ATOM 6985 C C . LEU B 1 285 ? 27.109 -23.344 11.781 1 86.31 285 LEU B C 1
ATOM 6987 O O . LEU B 1 285 ? 27.797 -24.094 12.469 1 86.31 285 LEU B O 1
ATOM 6991 N N . THR B 1 286 ? 27.062 -22.125 11.969 1 88.62 286 THR B N 1
ATOM 6992 C CA . THR B 1 286 ? 27.625 -21.5 13.156 1 88.62 286 THR B CA 1
ATOM 6993 C C . THR B 1 286 ? 26.797 -21.812 14.391 1 88.62 286 THR B C 1
ATOM 6995 O O . THR B 1 286 ? 25.672 -22.312 14.281 1 88.62 286 THR B O 1
ATOM 6998 N N . LYS B 1 287 ? 27.391 -21.578 15.578 1 91.94 287 LYS B N 1
ATOM 6999 C CA . LYS B 1 287 ? 26.688 -21.812 16.828 1 91.94 287 LYS B CA 1
ATOM 7000 C C . LYS B 1 287 ? 25.422 -20.969 16.922 1 91.94 287 LYS B C 1
ATOM 7002 O O . LYS B 1 287 ? 24.375 -21.438 17.391 1 91.94 287 LYS B O 1
ATOM 7007 N N . GLU B 1 288 ? 25.469 -19.75 16.438 1 93.38 288 GLU B N 1
ATOM 7008 C CA . GLU B 1 288 ? 24.312 -18.859 16.438 1 93.38 288 GLU B CA 1
ATOM 7009 C C . GLU B 1 288 ? 23.219 -19.344 15.492 1 93.38 288 GLU B C 1
ATOM 7011 O O . GLU B 1 288 ? 22.031 -19.281 15.812 1 93.38 288 GLU B O 1
ATOM 7016 N N . GLU B 1 289 ? 23.672 -19.797 14.398 1 93.62 289 GLU B N 1
ATOM 7017 C CA . GLU B 1 289 ? 22.719 -20.312 13.422 1 93.62 289 GLU B CA 1
ATOM 7018 C C . GLU B 1 289 ? 22 -21.562 13.953 1 93.62 289 GLU B C 1
ATOM 7020 O O . GLU B 1 289 ? 20.812 -21.734 13.742 1 93.62 289 GLU B O 1
ATOM 7025 N N . ARG B 1 290 ? 22.719 -22.422 14.594 1 93.81 290 ARG B N 1
ATOM 7026 C CA . ARG B 1 290 ? 22.141 -23.625 15.18 1 93.81 290 ARG B CA 1
ATOM 7027 C C . ARG B 1 290 ? 21.141 -23.266 16.266 1 93.81 290 ARG B C 1
ATOM 7029 O O . ARG B 1 290 ? 20.078 -23.891 16.375 1 93.81 290 ARG B O 1
ATOM 7036 N N . ARG B 1 291 ? 21.531 -22.359 17.062 1 95.38 291 ARG B N 1
ATOM 7037 C CA . ARG B 1 291 ? 20.609 -21.891 18.094 1 95.38 291 ARG B CA 1
ATOM 7038 C C . ARG B 1 291 ? 19.328 -21.344 17.453 1 95.38 291 ARG B C 1
ATOM 7040 O O . ARG B 1 291 ? 18.234 -21.625 17.938 1 95.38 291 ARG B O 1
ATOM 7047 N N . GLY B 1 292 ? 19.5 -20.547 16.422 1 96 292 GLY B N 1
ATOM 7048 C CA . GLY B 1 292 ? 18.344 -20.031 15.695 1 96 292 GLY B CA 1
ATOM 7049 C C . GLY B 1 292 ? 17.422 -21.125 15.18 1 96 292 GLY B C 1
ATOM 7050 O O . GLY B 1 292 ? 16.203 -21.031 15.297 1 96 292 GLY B O 1
ATOM 7051 N N . MET B 1 293 ? 18 -22.156 14.703 1 95.06 293 MET B N 1
ATOM 7052 C CA . MET B 1 293 ? 17.219 -23.266 14.141 1 95.06 293 MET B CA 1
ATOM 7053 C C . MET B 1 293 ? 16.453 -24 15.234 1 95.06 293 MET B C 1
ATOM 7055 O O . MET B 1 293 ? 15.32 -24.438 15.016 1 95.06 293 MET B O 1
ATOM 7059 N N . TRP B 1 294 ? 17.016 -24.109 16.406 1 96 294 TRP B N 1
ATOM 7060 C CA . TRP B 1 294 ? 16.344 -24.766 17.516 1 96 294 TRP B CA 1
ATOM 7061 C C . TRP B 1 294 ? 15.164 -23.938 18.016 1 96 294 TRP B C 1
ATOM 7063 O O . TRP B 1 294 ? 14.125 -24.484 18.375 1 96 294 TRP B O 1
ATOM 7073 N N . PHE B 1 295 ? 15.352 -22.672 18.047 1 96.88 295 PHE B N 1
ATOM 7074 C CA . PHE B 1 295 ? 14.266 -21.797 18.484 1 96.88 295 PHE B CA 1
ATOM 7075 C C . PHE B 1 295 ? 13.117 -21.828 17.484 1 96.88 295 PHE B C 1
ATOM 7077 O O . PHE B 1 295 ? 11.953 -21.734 17.859 1 96.88 295 PHE B O 1
ATOM 7084 N N . VAL B 1 296 ? 13.469 -21.891 16.188 1 97.31 296 VAL B N 1
ATOM 7085 C CA . VAL B 1 296 ? 12.453 -21.984 15.141 1 97.31 296 VAL B CA 1
ATOM 7086 C C . VAL B 1 296 ? 11.664 -23.281 15.312 1 97.31 296 VAL B C 1
ATOM 7088 O O . VAL B 1 296 ? 10.438 -23.297 15.188 1 97.31 296 VAL B O 1
ATOM 7091 N N . LEU B 1 297 ? 12.375 -24.328 15.547 1 96.44 297 LEU B N 1
ATOM 7092 C CA . LEU B 1 297 ? 11.719 -25.609 15.766 1 96.44 297 LEU B CA 1
ATOM 7093 C C . LEU B 1 297 ? 10.781 -25.531 16.969 1 96.44 297 LEU B C 1
ATOM 7095 O O . LEU B 1 297 ? 9.648 -26.016 16.906 1 96.44 297 LEU B O 1
ATOM 7099 N N . GLY B 1 298 ? 11.305 -25.031 18.047 1 97.25 298 GLY B N 1
ATOM 7100 C CA . GLY B 1 298 ? 10.461 -24.859 19.219 1 97.25 298 GLY B CA 1
ATOM 7101 C C . GLY B 1 298 ? 9.227 -24.031 18.953 1 97.25 298 GLY B C 1
ATOM 7102 O O . GLY B 1 298 ? 8.109 -24.422 19.328 1 97.25 298 GLY B O 1
ATOM 7103 N N . PHE B 1 299 ? 9.383 -22.922 18.312 1 97.75 299 PHE B N 1
ATOM 7104 C CA . PHE B 1 299 ? 8.273 -22.031 18 1 97.75 299 PHE B CA 1
ATOM 7105 C C . PHE B 1 299 ? 7.266 -22.734 17.094 1 97.75 299 PHE B C 1
ATOM 7107 O O . PHE B 1 299 ? 6.059 -22.641 17.312 1 97.75 299 PHE B O 1
ATOM 7114 N N . THR B 1 300 ? 7.773 -23.344 16.016 1 97.19 300 THR B N 1
ATOM 7115 C CA . THR B 1 300 ? 6.902 -24 15.047 1 97.19 300 THR B CA 1
ATOM 7116 C C . THR B 1 300 ? 6.078 -25.094 15.711 1 97.19 300 THR B C 1
ATOM 7118 O O . THR B 1 300 ? 4.887 -25.234 15.422 1 97.19 300 THR B O 1
ATOM 7121 N N . LEU B 1 301 ? 6.664 -25.828 16.609 1 97.62 301 LEU B N 1
ATOM 7122 C CA . LEU B 1 301 ? 5.949 -26.891 17.312 1 97.62 301 LEU B CA 1
ATOM 7123 C C . LEU B 1 301 ? 4.867 -26.312 18.219 1 97.62 301 LEU B C 1
ATOM 7125 O O . LEU B 1 301 ? 3.75 -26.844 18.266 1 97.62 301 LEU B O 1
ATOM 7129 N N . ILE B 1 302 ? 5.227 -25.281 18.906 1 97.88 302 ILE B N 1
ATOM 7130 C CA . ILE B 1 302 ? 4.25 -24.641 19.781 1 97.88 302 ILE B CA 1
ATOM 7131 C C . ILE B 1 302 ? 3.107 -24.062 18.953 1 97.88 302 ILE B C 1
ATOM 7133 O O . ILE B 1 302 ? 1.935 -24.219 19.297 1 97.88 302 ILE B O 1
ATOM 7137 N N . TYR B 1 303 ? 3.463 -23.359 17.859 1 97.31 303 TYR B N 1
ATOM 7138 C CA . TYR B 1 303 ? 2.475 -22.766 16.969 1 97.31 303 TYR B CA 1
ATOM 7139 C C . TYR B 1 303 ? 1.542 -23.828 16.391 1 97.31 303 TYR B C 1
ATOM 7141 O O . TYR B 1 303 ? 0.323 -23.641 16.359 1 97.31 303 TYR B O 1
ATOM 7149 N N . LEU B 1 304 ? 2.094 -24.906 15.914 1 96.44 304 LEU B N 1
ATOM 7150 C CA . LEU B 1 304 ? 1.299 -25.984 15.359 1 96.44 304 LEU B CA 1
ATOM 7151 C C . LEU B 1 304 ? 0.43 -26.641 16.438 1 96.44 304 LEU B C 1
ATOM 7153 O O . LEU B 1 304 ? -0.711 -27.016 16.172 1 96.44 304 LEU B O 1
ATOM 7157 N N . ALA B 1 305 ? 0.976 -26.781 17.656 1 97.12 305 ALA B N 1
ATOM 7158 C CA . ALA B 1 305 ? 0.203 -27.344 18.766 1 97.12 305 ALA B CA 1
ATOM 7159 C C . ALA B 1 305 ? -1.014 -26.484 19.078 1 97.12 305 ALA B C 1
ATOM 7161 O O . ALA B 1 305 ? -2.119 -27 19.266 1 97.12 305 ALA B O 1
ATOM 7162 N N . ILE B 1 306 ? -0.789 -25.188 19.109 1 96.5 306 ILE B N 1
ATOM 7163 C CA . ILE B 1 306 ? -1.882 -24.266 19.406 1 96.5 306 ILE B CA 1
ATOM 7164 C C . ILE B 1 306 ? -2.932 -24.344 18.297 1 96.5 306 ILE B C 1
ATOM 7166 O O . ILE B 1 306 ? -4.133 -24.375 18.578 1 96.5 306 ILE B O 1
ATOM 7170 N N . THR B 1 307 ? -2.498 -24.391 17.031 1 95.69 307 THR B N 1
ATOM 7171 C CA . THR B 1 307 ? -3.41 -24.469 15.898 1 95.69 307 THR B CA 1
ATOM 7172 C C . THR B 1 307 ? -4.211 -25.766 15.945 1 95.69 307 THR B C 1
ATOM 7174 O O . THR B 1 307 ? -5.418 -25.781 15.688 1 95.69 307 THR B O 1
ATOM 7177 N N . LEU B 1 308 ? -3.555 -26.859 16.344 1 95.56 308 LEU B N 1
ATOM 7178 C CA . LEU B 1 308 ? -4.23 -28.141 16.438 1 95.56 308 LEU B CA 1
ATOM 7179 C C . LEU B 1 308 ? -5.227 -28.156 17.594 1 95.56 308 LEU B C 1
ATOM 7181 O O . LEU B 1 308 ? -6.309 -28.734 17.469 1 95.56 308 LEU B O 1
ATOM 7185 N N . ILE B 1 309 ? -4.84 -27.531 18.688 1 95.62 309 ILE B N 1
ATOM 7186 C CA . ILE B 1 309 ? -5.758 -27.422 19.828 1 95.62 309 ILE B CA 1
ATOM 7187 C C . ILE B 1 309 ? -7 -26.641 19.406 1 95.62 309 ILE B C 1
ATOM 7189 O O . ILE B 1 309 ? -8.125 -27.031 19.734 1 95.62 309 ILE B O 1
ATOM 7193 N N . MET B 1 310 ? -6.852 -25.625 18.641 1 95.06 310 MET B N 1
ATOM 7194 C CA . MET B 1 310 ? -7.973 -24.812 18.172 1 95.06 310 MET B CA 1
ATOM 7195 C C . MET B 1 310 ? -8.852 -25.594 17.219 1 95.06 310 MET B C 1
ATOM 7197 O O . MET B 1 310 ? -10.062 -25.359 17.141 1 95.06 310 MET B O 1
ATOM 7201 N N . MET B 1 311 ? -8.297 -26.531 16.531 1 93.94 311 MET B N 1
ATOM 7202 C CA . MET B 1 311 ? -9.023 -27.281 15.516 1 93.94 311 MET B CA 1
ATOM 7203 C C . MET B 1 311 ? -9.773 -28.469 16.141 1 93.94 311 MET B C 1
ATOM 7205 O O . MET B 1 311 ? -10.906 -28.75 15.766 1 93.94 311 MET B O 1
ATOM 7209 N N . PHE B 1 312 ? -9.172 -29.109 17.266 1 94 312 PHE B N 1
ATOM 7210 C CA . PHE B 1 312 ? -9.711 -30.406 17.656 1 94 312 PHE B CA 1
ATOM 7211 C C . PHE B 1 312 ? -10.344 -30.344 19.047 1 94 312 PHE B C 1
ATOM 7213 O O . PHE B 1 312 ? -11.109 -31.234 19.422 1 94 312 PHE B O 1
ATOM 7220 N N . VAL B 1 313 ? -10.031 -29.359 19.859 1 93.75 313 VAL B N 1
ATOM 7221 C CA . VAL B 1 313 ? -10.695 -29.203 21.141 1 93.75 313 VAL B CA 1
ATOM 7222 C C . VAL B 1 313 ? -12.117 -28.688 20.938 1 93.75 313 VAL B C 1
ATOM 7224 O O . VAL B 1 313 ? -12.336 -27.734 20.172 1 93.75 313 VAL B O 1
ATOM 7227 N N . PRO B 1 314 ? -13.062 -29.281 21.531 1 92.75 314 PRO B N 1
ATOM 7228 C CA . PRO B 1 314 ? -14.469 -28.938 21.312 1 92.75 314 PRO B CA 1
ATOM 7229 C C . PRO B 1 314 ? -14.773 -27.484 21.656 1 92.75 314 PRO B C 1
ATOM 7231 O O . PRO B 1 314 ? -14.32 -26.984 22.703 1 92.75 314 PRO B O 1
ATOM 7234 N N . TYR B 1 315 ? -15.43 -26.766 20.703 1 89.88 315 TYR B N 1
ATOM 7235 C CA . TYR B 1 315 ? -15.969 -25.422 20.859 1 89.88 315 TYR B CA 1
ATOM 7236 C C . TYR B 1 315 ? -14.852 -24.375 20.797 1 89.88 315 TYR B C 1
ATOM 7238 O O . TYR B 1 315 ? -15.062 -23.203 21.125 1 89.88 315 TYR B O 1
ATOM 7246 N N . ALA B 1 316 ? -13.711 -24.875 20.375 1 93.06 316 ALA B N 1
ATOM 7247 C CA . ALA B 1 316 ? -12.609 -23.953 20.141 1 93.06 316 ALA B CA 1
ATOM 7248 C C . ALA B 1 316 ? -12.781 -23.203 18.828 1 93.06 316 ALA B C 1
ATOM 7250 O O . ALA B 1 316 ? -13.68 -23.516 18.047 1 93.06 316 ALA B O 1
ATOM 7251 N N . PRO B 1 317 ? -12.109 -22.141 18.484 1 92.31 317 PRO B N 1
ATOM 7252 C CA . PRO B 1 317 ? -12.305 -21.234 17.344 1 92.31 317 PRO B CA 1
ATOM 7253 C C . PRO B 1 317 ? -12.297 -21.969 16 1 92.31 317 PRO B C 1
ATOM 7255 O O . PRO B 1 317 ? -13.016 -21.578 15.086 1 92.31 317 PRO B O 1
ATOM 7258 N N . PHE B 1 318 ? -11.547 -23.047 15.789 1 93.88 318 PHE B N 1
ATOM 7259 C CA . PHE B 1 318 ? -11.438 -23.719 14.5 1 93.88 318 PHE B CA 1
ATOM 7260 C C . PHE B 1 318 ? -12.125 -25.078 14.539 1 93.88 318 PHE B C 1
ATOM 7262 O O . PHE B 1 318 ? -11.883 -25.922 13.672 1 93.88 318 PHE B O 1
ATOM 7269 N N . ASN B 1 319 ? -13.062 -25.25 15.414 1 94.06 319 ASN B N 1
ATOM 7270 C CA . ASN B 1 319 ? -13.594 -26.594 15.633 1 94.06 319 ASN B CA 1
ATOM 7271 C C . ASN B 1 319 ? -14.891 -26.812 14.859 1 94.06 319 ASN B C 1
ATOM 7273 O O . ASN B 1 319 ? -15.359 -27.953 14.742 1 94.06 319 ASN B O 1
ATOM 7277 N N . ALA B 1 320 ? -15.445 -25.828 14.188 1 92.31 320 ALA B N 1
ATOM 7278 C CA . ALA B 1 320 ? -16.766 -25.891 13.562 1 92.31 320 ALA B CA 1
ATOM 7279 C C . ALA B 1 320 ? -16.828 -27 12.523 1 92.31 320 ALA B C 1
ATOM 7281 O O . ALA B 1 320 ? -17.812 -27.75 12.477 1 92.31 320 ALA B O 1
ATOM 7282 N N . PRO B 1 321 ? -15.82 -27.234 11.695 1 88.69 321 PRO B N 1
ATOM 7283 C CA . PRO B 1 321 ? -15.891 -28.281 10.672 1 88.69 321 PRO B CA 1
ATOM 7284 C C . PRO B 1 321 ? -15.883 -29.688 11.258 1 88.69 321 PRO B C 1
ATOM 7286 O O . PRO B 1 321 ? -16.359 -30.625 10.617 1 88.69 321 PRO B O 1
ATOM 7289 N N . PHE B 1 322 ? -15.484 -29.891 12.523 1 90.69 322 PHE B N 1
ATOM 7290 C CA . PHE B 1 322 ? -15.32 -31.203 13.117 1 90.69 322 PHE B CA 1
ATOM 7291 C C . PHE B 1 322 ? -16.422 -31.484 14.133 1 90.69 322 PHE B C 1
ATOM 7293 O O . PHE B 1 322 ? -16.516 -32.594 14.68 1 90.69 322 PHE B O 1
ATOM 7300 N N . ASN B 1 323 ? -17.219 -30.469 14.383 1 93.44 323 ASN B N 1
ATOM 7301 C CA . ASN B 1 323 ? -18.312 -30.562 15.336 1 93.44 323 ASN B CA 1
ATOM 7302 C C . ASN B 1 323 ? -19.625 -30.062 14.734 1 93.44 323 ASN B C 1
ATOM 7304 O O . ASN B 1 323 ? -19.953 -28.875 14.844 1 93.44 323 ASN B O 1
ATOM 7308 N N . PRO B 1 324 ? -20.406 -30.938 14.227 1 91.88 324 PRO B N 1
ATOM 7309 C CA . PRO B 1 324 ? -21.641 -30.547 13.547 1 91.88 324 PRO B CA 1
ATOM 7310 C C . PRO B 1 324 ? -22.609 -29.781 14.445 1 91.88 324 PRO B C 1
ATOM 7312 O O . PRO B 1 324 ? -23.297 -28.891 13.984 1 91.88 324 PRO B O 1
ATOM 7315 N N . GLU B 1 325 ? -22.594 -30.125 15.641 1 92.44 325 GLU B N 1
ATOM 7316 C CA . GLU B 1 325 ? -23.469 -29.422 16.578 1 92.44 325 GLU B CA 1
ATOM 7317 C C . GLU B 1 325 ? -23.031 -27.969 16.75 1 92.44 325 GLU B C 1
ATOM 7319 O O . GLU B 1 325 ? -23.875 -27.062 16.766 1 92.44 325 GLU B O 1
ATOM 7324 N N . PHE B 1 326 ? -21.766 -27.844 16.875 1 93 326 PHE B N 1
ATOM 7325 C CA . PHE B 1 326 ? -21.203 -26.516 17 1 93 326 PHE B CA 1
ATOM 7326 C C . PHE B 1 326 ? -21.469 -25.688 15.742 1 93 326 PHE B C 1
ATOM 7328 O O . PHE B 1 326 ? -21.844 -24.516 15.82 1 93 326 PHE B O 1
ATOM 7335 N N . SER B 1 327 ? -21.328 -26.25 14.633 1 92.81 327 SER B N 1
ATOM 7336 C CA . SER B 1 327 ? -21.547 -25.609 13.344 1 92.81 327 SER B CA 1
ATOM 7337 C C . SER B 1 327 ? -23 -25.141 13.203 1 92.81 327 SER B C 1
ATOM 7339 O O . SER B 1 327 ? -23.266 -24.031 12.75 1 92.81 327 SER B O 1
ATOM 7341 N N . ALA B 1 328 ? -23.891 -25.984 13.633 1 92.12 328 ALA B N 1
ATOM 7342 C CA . ALA B 1 328 ? -25.312 -25.672 13.562 1 92.12 328 ALA B CA 1
ATOM 7343 C C . ALA B 1 328 ? -25.672 -24.516 14.516 1 92.12 328 ALA B C 1
ATOM 7345 O O . ALA B 1 328 ? -26.453 -23.641 14.172 1 92.12 328 ALA B O 1
ATOM 7346 N N . ALA B 1 329 ? -25.125 -24.578 15.633 1 92.81 329 ALA B N 1
ATOM 7347 C CA . ALA B 1 329 ? -25.375 -23.547 16.625 1 92.81 329 ALA B CA 1
ATOM 7348 C C . ALA B 1 329 ? -24.859 -22.188 16.141 1 92.81 329 ALA B C 1
ATOM 7350 O O . ALA B 1 329 ? -25.5 -21.156 16.359 1 92.81 329 ALA B O 1
ATOM 7351 N N . LEU B 1 330 ? -23.719 -22.172 15.539 1 93 330 LEU B N 1
ATOM 7352 C CA . LEU B 1 330 ? -23.125 -20.953 15.023 1 93 330 LEU B CA 1
ATOM 7353 C C . LEU B 1 330 ? -23.953 -20.391 13.867 1 93 330 LEU B C 1
ATOM 7355 O O . LEU B 1 330 ? -24.203 -19.188 13.812 1 93 330 LEU B O 1
ATOM 7359 N N . ASN B 1 331 ? -24.375 -21.219 12.992 1 91.62 331 ASN B N 1
ATOM 7360 C CA . ASN B 1 331 ? -25.156 -20.781 11.844 1 91.62 331 ASN B CA 1
ATOM 7361 C C . ASN B 1 331 ? -26.547 -20.297 12.273 1 91.62 331 ASN B C 1
ATOM 7363 O O . ASN B 1 331 ? -27.141 -19.453 11.602 1 91.62 331 ASN B O 1
ATOM 7367 N N . ALA B 1 332 ? -27.062 -20.812 13.367 1 89.56 332 ALA B N 1
ATOM 7368 C CA . ALA B 1 332 ? -28.328 -20.328 13.93 1 89.56 332 ALA B CA 1
ATOM 7369 C C . ALA B 1 332 ? -28.188 -18.891 14.438 1 89.56 332 ALA B C 1
ATOM 7371 O O . ALA B 1 332 ? -29.141 -18.125 14.359 1 89.56 332 ALA B O 1
ATOM 7372 N N . LYS B 1 333 ? -27 -18.578 14.945 1 90.19 333 LYS B N 1
ATOM 7373 C CA . LYS B 1 333 ? -26.75 -17.219 15.422 1 90.19 333 LYS B CA 1
ATOM 7374 C C . LYS B 1 333 ? -26.625 -16.25 14.258 1 90.19 333 LYS B C 1
ATOM 7376 O O . LYS B 1 333 ? -27.188 -15.156 14.289 1 90.19 333 LYS B O 1
ATOM 7381 N N . ALA B 1 334 ? -25.859 -16.578 13.219 1 87.69 334 ALA B N 1
ATOM 7382 C CA . ALA B 1 334 ? -25.672 -15.773 12.016 1 87.69 334 ALA B CA 1
ATOM 7383 C C . ALA B 1 334 ? -25.297 -16.656 10.82 1 87.69 334 ALA B C 1
ATOM 7385 O O . ALA B 1 334 ? -24.391 -17.5 10.93 1 87.69 334 ALA B O 1
ATOM 7386 N N . PRO B 1 335 ? -26 -16.438 9.766 1 85.38 335 PRO B N 1
ATOM 7387 C CA . PRO B 1 335 ? -25.656 -17.234 8.594 1 85.38 335 PRO B CA 1
ATOM 7388 C C . PRO B 1 335 ? -24.203 -17.078 8.164 1 85.38 335 PRO B C 1
ATOM 7390 O O . PRO B 1 335 ? -23.719 -15.953 8.055 1 85.38 335 PRO B O 1
ATOM 7393 N N . GLY B 1 336 ? -23.469 -18.188 8.008 1 85.62 336 GLY B N 1
ATOM 7394 C CA . GLY B 1 336 ? -22.094 -18.156 7.512 1 85.62 336 GLY B CA 1
ATOM 7395 C C . GLY B 1 336 ? -21.062 -18.078 8.617 1 85.62 336 GLY B C 1
ATOM 7396 O O . GLY B 1 336 ? -19.859 -18.156 8.367 1 85.62 336 GLY B O 1
ATOM 7397 N N . LEU B 1 337 ? -21.594 -17.938 9.812 1 90.06 337 LEU B N 1
ATOM 7398 C CA . LEU B 1 337 ? -20.672 -17.781 10.938 1 90.06 337 LEU B CA 1
ATOM 7399 C C . LEU B 1 337 ? -19.828 -19.047 11.125 1 90.06 337 LEU B C 1
ATOM 7401 O O . LEU B 1 337 ? -18.672 -18.953 11.516 1 90.06 337 LEU B O 1
ATOM 7405 N N . ALA B 1 338 ? -20.422 -20.156 10.867 1 90.5 338 ALA B N 1
ATOM 7406 C CA . ALA B 1 338 ? -19.703 -21.422 11.008 1 90.5 338 ALA B CA 1
ATOM 7407 C C . ALA B 1 338 ? -18.453 -21.438 10.125 1 90.5 338 ALA B C 1
ATOM 7409 O O . ALA B 1 338 ? -17.422 -21.984 10.508 1 90.5 338 ALA B O 1
ATOM 7410 N N . ASN B 1 339 ? -18.516 -20.891 8.961 1 89.31 339 ASN B N 1
ATOM 7411 C CA . ASN B 1 339 ? -17.375 -20.812 8.055 1 89.31 339 ASN B CA 1
ATOM 7412 C C . ASN B 1 339 ? -16.234 -19.984 8.648 1 89.31 339 ASN B C 1
ATOM 7414 O O . ASN B 1 339 ? -15.07 -20.281 8.414 1 89.31 339 ASN B O 1
ATOM 7418 N N . GLN B 1 340 ? -16.609 -19.031 9.406 1 90.81 340 GLN B N 1
ATOM 7419 C CA . GLN B 1 340 ? -15.594 -18.188 10.031 1 90.81 340 GLN B CA 1
ATOM 7420 C C . GLN B 1 340 ? -14.852 -18.938 11.125 1 90.81 340 GLN B C 1
ATOM 7422 O O . GLN B 1 340 ? -13.719 -18.609 11.469 1 90.81 340 GLN B O 1
ATOM 7427 N N . TYR B 1 341 ? -15.578 -19.906 11.633 1 93.81 341 TYR B N 1
ATOM 7428 C CA . TYR B 1 341 ? -14.969 -20.703 12.688 1 93.81 341 TYR B CA 1
ATOM 7429 C C . TYR B 1 341 ? -14.242 -21.922 12.117 1 93.81 341 TYR B C 1
ATOM 7431 O O . TYR B 1 341 ? -13.969 -22.875 12.836 1 93.81 341 TYR B O 1
ATOM 7439 N N . SER B 1 342 ? -14.047 -21.891 10.828 1 92.44 342 SER B N 1
ATOM 7440 C CA . SER B 1 342 ? -13.156 -22.828 10.148 1 92.44 342 SER B CA 1
ATOM 7441 C C . SER B 1 342 ? -11.789 -22.203 9.898 1 92.44 342 SER B C 1
ATOM 7443 O O . SER B 1 342 ? -11.664 -20.984 9.805 1 92.44 342 SER B O 1
ATOM 7445 N N . ILE B 1 343 ? -10.766 -22.984 9.789 1 93.44 343 ILE B N 1
ATOM 7446 C CA . ILE B 1 343 ? -9.406 -22.484 9.602 1 93.44 343 ILE B CA 1
ATOM 7447 C C . ILE B 1 343 ? -9.211 -22.062 8.148 1 93.44 343 ILE B C 1
ATOM 7449 O O . ILE B 1 343 ? -8.359 -21.219 7.852 1 93.44 343 ILE B O 1
ATOM 7453 N N . LEU B 1 344 ? -9.984 -22.531 7.195 1 90 344 LEU B N 1
ATOM 7454 C CA . LEU B 1 344 ? -9.734 -22.438 5.762 1 90 344 LEU B CA 1
ATOM 7455 C C . LEU B 1 344 ? -9.758 -20.984 5.305 1 90 344 LEU B C 1
ATOM 7457 O O . LEU B 1 344 ? -8.844 -20.516 4.613 1 90 344 LEU B O 1
ATOM 7461 N N . PRO B 1 345 ? -10.773 -20.219 5.777 1 89.31 345 PRO B N 1
ATOM 7462 C CA . PRO B 1 345 ? -10.773 -18.828 5.328 1 89.31 345 PRO B CA 1
ATOM 7463 C C . PRO B 1 345 ? -9.633 -18.016 5.938 1 89.31 345 PRO B C 1
ATOM 7465 O O . PRO B 1 345 ? -9.281 -16.953 5.414 1 89.31 345 PRO B O 1
ATOM 7468 N N . HIS B 1 346 ? -9.031 -18.547 6.973 1 92.69 346 HIS B N 1
ATOM 7469 C CA . HIS B 1 346 ? -8.008 -17.797 7.691 1 92.69 346 HIS B CA 1
ATOM 7470 C C . HIS B 1 346 ? -6.621 -18.359 7.422 1 92.69 346 HIS B C 1
ATOM 7472 O O . HIS B 1 346 ? -5.641 -17.922 8.031 1 92.69 346 HIS B O 1
ATOM 7478 N N . LEU B 1 347 ? -6.551 -19.25 6.547 1 92.19 347 LEU B N 1
ATOM 7479 C CA . LEU B 1 347 ? -5.309 -19.984 6.332 1 92.19 347 LEU B CA 1
ATOM 7480 C C . LEU B 1 347 ? -4.191 -19.062 5.887 1 92.19 347 LEU B C 1
ATOM 7482 O O . LEU B 1 347 ? -3.035 -19.234 6.281 1 92.19 347 LEU B O 1
ATOM 7486 N N . VAL B 1 348 ? -4.547 -18.094 5.07 1 91.5 348 VAL B N 1
ATOM 7487 C CA . VAL B 1 348 ? -3.547 -17.156 4.566 1 91.5 348 VAL B CA 1
ATOM 7488 C C . VAL B 1 348 ? -2.863 -16.453 5.738 1 91.5 348 VAL B C 1
ATOM 7490 O O . VAL B 1 348 ? -1.634 -16.406 5.805 1 91.5 348 VAL B O 1
ATOM 7493 N N . LEU B 1 349 ? -3.633 -15.984 6.656 1 94 349 LEU B N 1
ATOM 7494 C CA . LEU B 1 349 ? -3.092 -15.25 7.797 1 94 349 LEU B CA 1
ATOM 7495 C C . LEU B 1 349 ? -2.369 -16.188 8.75 1 94 349 LEU B C 1
ATOM 7497 O O . LEU B 1 349 ? -1.343 -15.828 9.328 1 94 349 LEU B O 1
ATOM 7501 N N . VAL B 1 350 ? -2.926 -17.375 8.945 1 94.75 350 VAL B N 1
ATOM 7502 C CA . VAL B 1 350 ? -2.32 -18.344 9.844 1 94.75 350 VAL B CA 1
ATOM 7503 C C . VAL B 1 350 ? -0.921 -18.703 9.352 1 94.75 350 VAL B C 1
ATOM 7505 O O . VAL B 1 350 ? 0.029 -18.75 10.133 1 94.75 350 VAL B O 1
ATOM 7508 N N . ILE B 1 351 ? -0.812 -18.906 8.07 1 92.88 351 ILE B N 1
ATOM 7509 C CA . ILE B 1 351 ? 0.483 -19.266 7.496 1 92.88 351 ILE B CA 1
ATOM 7510 C C . ILE B 1 351 ? 1.407 -18.047 7.531 1 92.88 351 ILE B C 1
ATOM 7512 O O . ILE B 1 351 ? 2.59 -18.172 7.859 1 92.88 351 ILE B O 1
ATOM 7516 N N . ALA B 1 352 ? 0.848 -16.891 7.18 1 93.44 352 ALA B N 1
ATOM 7517 C CA . ALA B 1 352 ? 1.645 -15.664 7.199 1 93.44 352 ALA B CA 1
ATOM 7518 C C . ALA B 1 352 ? 2.23 -15.414 8.586 1 93.44 352 ALA B C 1
ATOM 7520 O O . ALA B 1 352 ? 3.414 -15.102 8.719 1 93.44 352 ALA B O 1
ATOM 7521 N N . PHE B 1 353 ? 1.457 -15.586 9.602 1 96.06 353 PHE B N 1
ATOM 7522 C CA . PHE B 1 353 ? 1.915 -15.352 10.969 1 96.06 353 PHE B CA 1
ATOM 7523 C C . PHE B 1 353 ? 2.934 -16.406 11.383 1 96.06 353 PHE B C 1
ATOM 7525 O O . PHE B 1 353 ? 3.816 -16.141 12.195 1 96.06 353 PHE B O 1
ATOM 7532 N N . LEU B 1 354 ? 2.758 -17.594 10.867 1 95.38 354 LEU B N 1
ATOM 7533 C CA . LEU B 1 354 ? 3.775 -18.609 11.102 1 95.38 354 LEU B CA 1
ATOM 7534 C C . LEU B 1 354 ? 5.133 -18.141 10.586 1 95.38 354 LEU B C 1
ATOM 7536 O O . LEU B 1 354 ? 6.141 -18.25 11.289 1 95.38 354 LEU B O 1
ATOM 7540 N N . PHE B 1 355 ? 5.121 -17.625 9.383 1 93.62 355 PHE B N 1
ATOM 7541 C CA . PHE B 1 355 ? 6.367 -17.156 8.797 1 93.62 355 PHE B CA 1
ATOM 7542 C C . PHE B 1 355 ? 6.926 -15.977 9.586 1 93.62 355 PHE B C 1
ATOM 7544 O O . PHE B 1 355 ? 8.141 -15.859 9.766 1 93.62 355 PHE B O 1
ATOM 7551 N N . LEU B 1 356 ? 6.043 -15.094 10 1 95.81 356 LEU B N 1
ATOM 7552 C CA . LEU B 1 356 ? 6.461 -13.969 10.828 1 95.81 356 LEU B CA 1
ATOM 7553 C C . LEU B 1 356 ? 7.129 -14.453 12.109 1 95.81 356 LEU B C 1
ATOM 7555 O O . LEU B 1 356 ? 8.203 -13.977 12.477 1 95.81 356 LEU B O 1
ATOM 7559 N N . GLY B 1 357 ? 6.523 -15.414 12.781 1 96.94 357 GLY B N 1
ATOM 7560 C CA . GLY B 1 357 ? 7.074 -15.953 14.016 1 96.94 357 GLY B CA 1
ATOM 7561 C C . GLY B 1 357 ? 8.406 -16.656 13.812 1 96.94 357 GLY B C 1
ATOM 7562 O O . GLY B 1 357 ? 9.312 -16.531 14.633 1 96.94 357 GLY B O 1
ATOM 7563 N N . ILE B 1 358 ? 8.453 -17.406 12.758 1 96.19 358 ILE B N 1
ATOM 7564 C CA . ILE B 1 358 ? 9.688 -18.109 12.422 1 96.19 358 ILE B CA 1
ATOM 7565 C C . ILE B 1 358 ? 10.812 -17.094 12.234 1 96.19 358 ILE B C 1
ATOM 7567 O O . ILE B 1 358 ? 11.914 -17.266 12.758 1 96.19 358 ILE B O 1
ATOM 7571 N N . GLY B 1 359 ? 10.516 -16.031 11.469 1 95.75 359 GLY B N 1
ATOM 7572 C CA . GLY B 1 359 ? 11.508 -14.992 11.242 1 95.75 359 GLY B CA 1
ATOM 7573 C C . GLY B 1 359 ? 11.961 -14.312 12.523 1 95.75 359 GLY B C 1
ATOM 7574 O O . GLY B 1 359 ? 13.156 -14.07 12.719 1 95.75 359 GLY B O 1
ATOM 7575 N N . LEU B 1 360 ? 11.055 -14.047 13.406 1 96.25 360 LEU B N 1
ATOM 7576 C CA . LEU B 1 360 ? 11.375 -13.391 14.664 1 96.25 360 LEU B CA 1
ATOM 7577 C C . LEU B 1 360 ? 12.18 -14.32 15.57 1 96.25 360 LEU B C 1
ATOM 7579 O O . LEU B 1 360 ? 13.164 -13.898 16.188 1 96.25 360 LEU B O 1
ATOM 7583 N N . ALA B 1 361 ? 11.711 -15.586 15.695 1 96.75 361 ALA B N 1
ATOM 7584 C CA . ALA B 1 361 ? 12.414 -16.562 16.531 1 96.75 361 ALA B CA 1
ATOM 7585 C C . ALA B 1 361 ? 13.852 -16.75 16.062 1 96.75 361 ALA B C 1
ATOM 7587 O O . ALA B 1 361 ? 14.781 -16.734 16.875 1 96.75 361 ALA B O 1
ATOM 7588 N N . TYR B 1 362 ? 13.992 -16.906 14.781 1 96.44 362 TYR B N 1
ATOM 7589 C CA . TYR B 1 362 ? 15.344 -17.094 14.242 1 96.44 362 TYR B CA 1
ATOM 7590 C C . TYR B 1 362 ? 16.156 -15.812 14.383 1 96.44 362 TYR B C 1
ATOM 7592 O O . TYR B 1 362 ? 17.312 -15.852 14.82 1 96.44 362 TYR B O 1
ATOM 7600 N N . GLY B 1 363 ? 15.609 -14.711 13.945 1 95.12 363 GLY B N 1
ATOM 7601 C CA . GLY B 1 363 ? 16.328 -13.445 13.906 1 95.12 363 GLY B CA 1
ATOM 7602 C C . GLY B 1 363 ? 16.875 -13.031 15.258 1 95.12 363 GLY B C 1
ATOM 7603 O O . GLY B 1 363 ? 18.047 -12.625 15.367 1 95.12 363 GLY B O 1
ATOM 7604 N N . TYR B 1 364 ? 16.156 -13.141 16.281 1 93.62 364 TYR B N 1
ATOM 7605 C CA . TYR B 1 364 ? 16.609 -12.727 17.594 1 93.62 364 TYR B CA 1
ATOM 7606 C C . TYR B 1 364 ? 17.5 -13.781 18.234 1 93.62 364 TYR B C 1
ATOM 7608 O O . TYR B 1 364 ? 18.469 -13.461 18.938 1 93.62 364 TYR B O 1
ATOM 7616 N N . ALA B 1 365 ? 17.25 -15.055 18 1 94.81 365 ALA B N 1
ATOM 7617 C CA . ALA B 1 365 ? 18.062 -16.125 18.547 1 94.81 365 ALA B CA 1
ATOM 7618 C C . ALA B 1 365 ? 19.422 -16.188 17.875 1 94.81 365 ALA B C 1
ATOM 7620 O O . ALA B 1 365 ? 20.438 -16.469 18.516 1 94.81 365 ALA B O 1
ATOM 7621 N N . ALA B 1 366 ? 19.422 -16.016 16.547 1 94.88 366 ALA B N 1
ATOM 7622 C CA . ALA B 1 366 ? 20.672 -16.047 15.781 1 94.88 366 ALA B CA 1
ATOM 7623 C C . ALA B 1 366 ? 21.359 -14.68 15.812 1 94.88 366 ALA B C 1
ATOM 7625 O O . ALA B 1 366 ? 22.484 -14.547 15.336 1 94.88 366 ALA B O 1
ATOM 7626 N N . LYS B 1 367 ? 20.625 -13.609 16.344 1 92.69 367 LYS B N 1
ATOM 7627 C CA . LYS B 1 367 ? 21.156 -12.266 16.531 1 92.69 367 LYS B CA 1
ATOM 7628 C C . LYS B 1 367 ? 21.328 -11.539 15.203 1 92.69 367 LYS B C 1
ATOM 7630 O O . LYS B 1 367 ? 22.25 -10.734 15.047 1 92.69 367 LYS B O 1
ATOM 7635 N N . THR B 1 368 ? 20.594 -12.039 14.289 1 92.19 368 THR B N 1
ATOM 7636 C CA . THR B 1 368 ? 20.531 -11.258 13.055 1 92.19 368 THR B CA 1
ATOM 7637 C C . THR B 1 368 ? 19.766 -9.961 13.273 1 92.19 368 THR B C 1
ATOM 7639 O O . THR B 1 368 ? 20.062 -8.945 12.648 1 92.19 368 THR B O 1
ATOM 7642 N N . PHE B 1 369 ? 18.75 -10.039 14.039 1 92.5 369 PHE B N 1
ATOM 7643 C CA . PHE B 1 369 ? 18.047 -8.852 14.523 1 92.5 369 PHE B CA 1
ATOM 7644 C C . PHE B 1 369 ? 18.641 -8.391 15.859 1 92.5 369 PHE B C 1
ATOM 7646 O O . PHE B 1 369 ? 18.484 -9.062 16.875 1 92.5 369 PHE B O 1
ATOM 7653 N N . LYS B 1 370 ? 19.25 -7.285 15.852 1 89.44 370 LYS B N 1
ATOM 7654 C CA . LYS B 1 370 ? 19.938 -6.801 17.047 1 89.44 370 LYS B CA 1
ATOM 7655 C C . LYS B 1 370 ? 19.094 -5.77 17.797 1 89.44 370 LYS B C 1
ATOM 7657 O O . LYS B 1 370 ? 19.156 -5.672 19.016 1 89.44 370 LYS B O 1
ATOM 7662 N N . THR B 1 371 ? 18.438 -4.934 16.969 1 85.12 371 THR B N 1
ATOM 7663 C CA . THR B 1 371 ? 17.641 -3.871 17.562 1 85.12 371 THR B CA 1
ATOM 7664 C C . THR B 1 371 ? 16.188 -3.957 17.062 1 85.12 371 THR B C 1
ATOM 7666 O O . THR B 1 371 ? 15.898 -4.664 16.109 1 85.12 371 THR B O 1
ATOM 7669 N N . LYS B 1 372 ? 15.352 -3.238 17.734 1 82.5 372 LYS B N 1
ATOM 7670 C CA . LYS B 1 372 ? 13.953 -3.168 17.328 1 82.5 372 LYS B CA 1
ATOM 7671 C C . LYS B 1 372 ? 13.805 -2.488 15.977 1 82.5 372 LYS B C 1
ATOM 7673 O O . LYS B 1 372 ? 12.859 -2.766 15.234 1 82.5 372 LYS B O 1
ATOM 7678 N N . ASP B 1 373 ? 14.68 -1.789 15.695 1 86.38 373 ASP B N 1
ATOM 7679 C CA . ASP B 1 373 ? 14.633 -1.049 14.438 1 86.38 373 ASP B CA 1
ATOM 7680 C C . ASP B 1 373 ? 14.891 -1.972 13.25 1 86.38 373 ASP B C 1
ATOM 7682 O O . ASP B 1 373 ? 14.398 -1.723 12.148 1 86.38 373 ASP B O 1
ATOM 7686 N N . ASP B 1 374 ? 15.562 -3.057 13.625 1 90.69 374 ASP B N 1
ATOM 7687 C CA . ASP B 1 374 ? 15.828 -4.008 12.547 1 90.69 374 ASP B CA 1
ATOM 7688 C C . ASP B 1 374 ? 14.539 -4.664 12.062 1 90.69 374 ASP B C 1
ATOM 7690 O O . ASP B 1 374 ? 14.367 -4.895 10.859 1 90.69 374 ASP B O 1
ATOM 7694 N N . PHE B 1 375 ? 13.758 -4.895 12.977 1 93.56 375 PHE B N 1
ATOM 7695 C CA . PHE B 1 375 ? 12.477 -5.5 12.641 1 93.56 375 PHE B CA 1
ATOM 7696 C C . PHE B 1 375 ? 11.648 -4.566 11.773 1 93.56 375 PHE B C 1
ATOM 7698 O O . PHE B 1 375 ? 11.156 -4.969 10.719 1 93.56 375 PHE B O 1
ATOM 7705 N N . THR B 1 376 ? 11.516 -3.309 12.141 1 91.44 376 THR B N 1
ATOM 7706 C CA . THR B 1 376 ? 10.695 -2.352 11.406 1 91.44 376 THR B CA 1
ATOM 7707 C C . THR B 1 376 ? 11.297 -2.047 10.047 1 91.44 376 THR B C 1
ATOM 7709 O O . THR B 1 376 ? 10.578 -1.817 9.07 1 91.44 376 THR B O 1
ATOM 7712 N N . GLU B 1 377 ? 12.562 -2.031 9.992 1 92.12 377 GLU B N 1
ATOM 7713 C CA . GLU B 1 377 ? 13.242 -1.809 8.727 1 92.12 377 GLU B CA 1
ATOM 7714 C C . GLU B 1 377 ? 12.992 -2.957 7.75 1 92.12 377 GLU B C 1
ATOM 7716 O O . GLU B 1 377 ? 12.867 -2.738 6.543 1 92.12 377 GLU B O 1
ATOM 7721 N N . THR B 1 378 ? 12.938 -4.105 8.352 1 93.81 378 THR B N 1
ATOM 7722 C CA . THR B 1 378 ? 12.656 -5.277 7.527 1 93.81 378 THR B CA 1
ATOM 7723 C C . THR B 1 378 ? 11.234 -5.215 6.965 1 93.81 378 THR B C 1
ATOM 7725 O O . THR B 1 378 ? 11 -5.559 5.805 1 93.81 378 THR B O 1
ATOM 7728 N N . LEU B 1 379 ? 10.352 -4.785 7.773 1 94.75 379 LEU B N 1
ATOM 7729 C CA . LEU B 1 379 ? 8.977 -4.617 7.309 1 94.75 379 LEU B CA 1
ATOM 7730 C C . LEU B 1 379 ? 8.906 -3.592 6.184 1 94.75 379 LEU B C 1
ATOM 7732 O O . LEU B 1 379 ? 8.234 -3.818 5.176 1 94.75 379 LEU B O 1
ATOM 7736 N N . THR B 1 380 ? 9.562 -2.508 6.359 1 92.81 380 THR B N 1
ATOM 7737 C CA . THR B 1 380 ? 9.602 -1.451 5.355 1 92.81 380 THR B CA 1
ATOM 7738 C C . THR B 1 380 ? 10.203 -1.963 4.051 1 92.81 380 THR B C 1
ATOM 7740 O O . THR B 1 380 ? 9.719 -1.641 2.965 1 92.81 380 THR B O 1
ATOM 7743 N N . PHE B 1 381 ? 11.211 -2.738 4.203 1 92.31 381 PHE B N 1
ATOM 7744 C CA . PHE B 1 381 ? 11.859 -3.338 3.041 1 92.31 381 PHE B CA 1
ATOM 7745 C C . PHE B 1 381 ? 10.875 -4.207 2.266 1 92.31 381 PHE B C 1
ATOM 7747 O O . PHE B 1 381 ? 10.844 -4.168 1.034 1 92.31 381 PHE B O 1
ATOM 7754 N N . GLY B 1 382 ? 10.172 -4.965 2.955 1 90.62 382 GLY B N 1
ATOM 7755 C CA . GLY B 1 382 ? 9.172 -5.805 2.316 1 90.62 382 GLY B CA 1
ATOM 7756 C C . GLY B 1 382 ? 8.148 -5.012 1.527 1 90.62 382 GLY B C 1
ATOM 7757 O O . GLY B 1 382 ? 7.805 -5.379 0.4 1 90.62 382 GLY B O 1
ATOM 7758 N N . LEU B 1 383 ? 7.684 -3.959 2.047 1 92.25 383 LEU B N 1
ATOM 7759 C CA . LEU B 1 383 ? 6.676 -3.139 1.378 1 92.25 383 LEU B CA 1
ATOM 7760 C C . LEU B 1 383 ? 7.277 -2.41 0.182 1 92.25 383 LEU B C 1
ATOM 7762 O O . LEU B 1 383 ? 6.598 -2.193 -0.824 1 92.25 383 LEU B O 1
ATOM 7766 N N . LYS B 1 384 ? 8.547 -2.012 0.282 1 91.81 384 LYS B N 1
ATOM 7767 C CA . LYS B 1 384 ? 9.219 -1.394 -0.855 1 91.81 384 LYS B CA 1
ATOM 7768 C C . LYS B 1 384 ? 9.289 -2.35 -2.043 1 91.81 384 LYS B C 1
ATOM 7770 O O . LYS B 1 384 ? 9.117 -1.933 -3.191 1 91.81 384 LYS B O 1
ATOM 7775 N N . ARG B 1 385 ? 9.43 -3.566 -1.712 1 84.94 385 ARG B N 1
ATOM 7776 C CA . ARG B 1 385 ? 9.508 -4.582 -2.758 1 84.94 385 ARG B CA 1
ATOM 7777 C C . ARG B 1 385 ? 8.164 -4.766 -3.451 1 84.94 385 ARG B C 1
ATOM 7779 O O . ARG B 1 385 ? 8.109 -5.156 -4.617 1 84.94 385 ARG B O 1
ATOM 7786 N N . SER B 1 386 ? 7.145 -4.422 -2.801 1 88.75 386 SER B N 1
ATOM 7787 C CA . SER B 1 386 ? 5.801 -4.613 -3.332 1 88.75 386 SER B CA 1
ATOM 7788 C C . SER B 1 386 ? 5.336 -3.383 -4.105 1 88.75 386 SER B C 1
ATOM 7790 O O . SER B 1 386 ? 4.227 -3.369 -4.652 1 88.75 386 SER B O 1
ATOM 7792 N N . ALA B 1 387 ? 6.152 -2.371 -4.215 1 91.5 387 ALA B N 1
ATOM 7793 C CA . ALA B 1 387 ? 5.762 -1.094 -4.805 1 91.5 387 ALA B CA 1
ATOM 7794 C C . ALA B 1 387 ? 5.363 -1.266 -6.27 1 91.5 387 ALA B C 1
ATOM 7796 O O . ALA B 1 387 ? 4.328 -0.751 -6.703 1 91.5 387 ALA B O 1
ATOM 7797 N N . SER B 1 388 ? 6.133 -2.023 -7.031 1 87.56 388 SER B N 1
ATOM 7798 C CA . SER B 1 388 ? 5.848 -2.205 -8.453 1 87.56 388 SER B CA 1
ATOM 7799 C C . SER B 1 388 ? 4.531 -2.949 -8.656 1 87.56 388 SER B C 1
ATOM 7801 O O . SER B 1 388 ? 3.768 -2.627 -9.57 1 87.56 388 SER B O 1
ATOM 7803 N N . THR B 1 389 ? 4.336 -3.934 -7.848 1 87.81 389 THR B N 1
ATOM 7804 C CA . THR B 1 389 ? 3.098 -4.699 -7.938 1 87.81 389 THR B CA 1
ATOM 7805 C C . THR B 1 389 ? 1.896 -3.82 -7.598 1 87.81 389 THR B C 1
ATOM 7807 O O . THR B 1 389 ? 0.832 -3.955 -8.211 1 87.81 389 THR B O 1
ATOM 7810 N N . LEU B 1 390 ? 2.049 -2.945 -6.652 1 92.25 390 LEU B N 1
ATOM 7811 C CA . LEU B 1 390 ? 0.966 -2.057 -6.246 1 92.25 390 LEU B CA 1
ATOM 7812 C C . LEU B 1 390 ? 0.579 -1.113 -7.379 1 92.25 390 LEU B C 1
ATOM 7814 O O . LEU B 1 390 ? -0.593 -0.755 -7.52 1 92.25 390 LEU B O 1
ATOM 7818 N N . VAL B 1 391 ? 1.55 -0.713 -8.148 1 93 391 VAL B N 1
ATOM 7819 C CA . VAL B 1 391 ? 1.277 0.154 -9.289 1 93 391 VAL B CA 1
ATOM 7820 C C . VAL B 1 391 ? 0.375 -0.571 -10.281 1 93 391 VAL B C 1
ATOM 7822 O O . VAL B 1 391 ? -0.564 0.018 -10.828 1 93 391 VAL B O 1
ATOM 7825 N N . ILE B 1 392 ? 0.625 -1.82 -10.484 1 90.25 392 ILE B N 1
ATOM 7826 C CA . ILE B 1 392 ? -0.197 -2.615 -11.391 1 90.25 392 ILE B CA 1
ATOM 7827 C C . ILE B 1 392 ? -1.591 -2.801 -10.797 1 90.25 392 ILE B C 1
ATOM 7829 O O . ILE B 1 392 ? -2.592 -2.738 -11.508 1 90.25 392 ILE B O 1
ATOM 7833 N N . PHE B 1 393 ? -1.657 -3.008 -9.445 1 92.81 393 PHE B N 1
ATOM 7834 C CA . PHE B 1 393 ? -2.939 -3.201 -8.781 1 92.81 393 PHE B CA 1
ATOM 7835 C C . PHE B 1 393 ? -3.824 -1.97 -8.938 1 92.81 393 PHE B C 1
ATOM 7837 O O . PHE B 1 393 ? -5.047 -2.086 -9.023 1 92.81 393 PHE B O 1
ATOM 7844 N N . LEU B 1 394 ? -3.186 -0.818 -8.984 1 94.75 394 LEU B N 1
ATOM 7845 C CA . LEU B 1 394 ? -3.943 0.419 -9.133 1 94.75 394 LEU B CA 1
ATOM 7846 C C . LEU B 1 394 ? -4.734 0.421 -10.438 1 94.75 394 LEU B C 1
ATOM 7848 O O . LEU B 1 394 ? -5.941 0.662 -10.438 1 94.75 394 LEU B O 1
ATOM 7852 N N . VAL B 1 395 ? -4.117 0.114 -11.562 1 94.38 395 VAL B N 1
ATOM 7853 C CA . VAL B 1 395 ? -4.781 0.152 -12.867 1 94.38 395 VAL B CA 1
ATOM 7854 C C . VAL B 1 395 ? -5.668 -1.082 -13.031 1 94.38 395 VAL B C 1
ATOM 7856 O O . VAL B 1 395 ? -6.727 -1.015 -13.656 1 94.38 395 VAL B O 1
ATOM 7859 N N . MET B 1 396 ? -5.227 -2.199 -12.484 1 92.31 396 MET B N 1
ATOM 7860 C CA . MET B 1 396 ? -6.02 -3.424 -12.547 1 92.31 396 MET B CA 1
ATOM 7861 C C . MET B 1 396 ? -7.344 -3.254 -11.812 1 92.31 396 MET B C 1
ATOM 7863 O O . MET B 1 396 ? -8.391 -3.686 -12.305 1 92.31 396 MET B O 1
ATOM 7867 N N . SER B 1 397 ? -7.309 -2.656 -10.633 1 94 397 SER B N 1
ATOM 7868 C CA . SER B 1 397 ? -8.516 -2.447 -9.844 1 94 397 SER B CA 1
ATOM 7869 C C . SER B 1 397 ? -9.531 -1.588 -10.594 1 94 397 SER B C 1
ATOM 7871 O O . SER B 1 397 ? -10.734 -1.857 -10.555 1 94 397 SER B O 1
ATOM 7873 N N . GLN B 1 398 ? -9.023 -0.564 -11.266 1 95.31 398 GLN B N 1
ATOM 7874 C CA . GLN B 1 398 ? -9.906 0.281 -12.055 1 95.31 398 GLN B CA 1
ATOM 7875 C C . GLN B 1 398 ? -10.523 -0.5 -13.219 1 95.31 398 GLN B C 1
ATOM 7877 O O . GLN B 1 398 ? -11.688 -0.295 -13.562 1 95.31 398 GLN B O 1
ATOM 7882 N N . PHE B 1 399 ? -9.75 -1.345 -13.828 1 94 399 PHE B N 1
ATOM 7883 C CA . PHE B 1 399 ? -10.227 -2.166 -14.938 1 94 399 PHE B CA 1
ATOM 7884 C C . PHE B 1 399 ? -11.352 -3.088 -14.484 1 94 399 PHE B C 1
ATOM 7886 O O . PHE B 1 399 ? -12.414 -3.139 -15.109 1 94 399 PHE B O 1
ATOM 7893 N N . ILE B 1 400 ? -11.109 -3.744 -13.391 1 90.25 400 ILE B N 1
ATOM 7894 C CA . ILE B 1 400 ? -12.086 -4.688 -12.867 1 90.25 400 ILE B CA 1
ATOM 7895 C C . ILE B 1 400 ? -13.367 -3.947 -12.484 1 90.25 400 ILE B C 1
ATOM 7897 O O . ILE B 1 400 ? -14.469 -4.395 -12.797 1 90.25 400 ILE B O 1
ATOM 7901 N N . ALA B 1 401 ? -13.219 -2.814 -11.797 1 92.75 401 ALA B N 1
ATOM 7902 C CA . ALA B 1 401 ? -14.375 -2.02 -11.375 1 92.75 401 ALA B CA 1
ATOM 7903 C C . ALA B 1 401 ? -15.164 -1.521 -12.578 1 92.75 401 ALA B C 1
ATOM 7905 O O . ALA B 1 401 ? -16.391 -1.52 -12.562 1 92.75 401 ALA B O 1
ATOM 7906 N N . THR B 1 402 ? -14.43 -1.108 -13.641 1 94.19 402 THR B N 1
ATOM 7907 C CA . THR B 1 402 ? -15.078 -0.624 -14.859 1 94.19 402 THR B CA 1
ATOM 7908 C C . THR B 1 402 ? -15.836 -1.748 -15.547 1 94.19 402 THR B C 1
ATOM 7910 O O . THR B 1 402 ? -16.969 -1.55 -16 1 94.19 402 THR B O 1
ATOM 7913 N N . LEU B 1 403 ? -15.258 -2.812 -15.633 1 90.44 403 LEU B N 1
ATOM 7914 C CA . LEU B 1 403 ? -15.898 -3.975 -16.234 1 90.44 403 LEU B CA 1
ATOM 7915 C C . LEU B 1 403 ? -17.203 -4.312 -15.516 1 90.44 403 LEU B C 1
ATOM 7917 O O . LEU B 1 403 ? -18.219 -4.609 -16.156 1 90.44 403 LEU B O 1
ATOM 7921 N N . SER B 1 404 ? -17.156 -4.258 -14.227 1 88.56 404 SER B N 1
ATOM 7922 C CA . SER B 1 404 ? -18.312 -4.598 -13.406 1 88.56 404 SER B CA 1
ATOM 7923 C C . SER B 1 404 ? -19.406 -3.535 -13.523 1 88.56 404 SER B C 1
ATOM 7925 O O . SER B 1 404 ? -20.578 -3.863 -13.672 1 88.56 404 SER B O 1
ATOM 7927 N N . LYS B 1 405 ? -18.969 -2.293 -13.445 1 91.94 405 LYS B N 1
ATOM 7928 C CA . LYS B 1 405 ? -19.922 -1.193 -13.5 1 91.94 405 LYS B CA 1
ATOM 7929 C C . LYS B 1 405 ? -20.656 -1.169 -14.844 1 91.94 405 LYS B C 1
ATOM 7931 O O . LYS B 1 405 ? -21.844 -0.855 -14.898 1 91.94 405 LYS B O 1
ATOM 7936 N N . THR B 1 406 ? -19.984 -1.513 -15.914 1 93.44 406 THR B N 1
ATOM 7937 C CA . THR B 1 406 ? -20.562 -1.463 -17.25 1 93.44 406 THR B CA 1
ATOM 7938 C C . THR B 1 406 ? -21.312 -2.752 -17.578 1 93.44 406 THR B C 1
ATOM 7940 O O . THR B 1 406 ? -21.938 -2.871 -18.625 1 93.44 406 THR B O 1
ATOM 7943 N N . LYS B 1 407 ? -21.172 -3.766 -16.719 1 87.81 407 LYS B N 1
ATOM 7944 C CA . LYS B 1 407 ? -21.828 -5.066 -16.844 1 87.81 407 LYS B CA 1
ATOM 7945 C C . LYS B 1 407 ? -21.266 -5.852 -18.031 1 87.81 407 LYS B C 1
ATOM 7947 O O . LYS B 1 407 ? -21.875 -6.836 -18.469 1 87.81 407 LYS B O 1
ATOM 7952 N N . LEU B 1 408 ? -20.203 -5.379 -18.469 1 88.44 408 LEU B N 1
ATOM 7953 C CA . LEU B 1 408 ? -19.578 -6.086 -19.578 1 88.44 408 LEU B CA 1
ATOM 7954 C C . LEU B 1 408 ? -18.938 -7.391 -19.109 1 88.44 408 LEU B C 1
ATOM 7956 O O . LEU B 1 408 ? -18.688 -8.289 -19.922 1 88.44 408 LEU B O 1
ATOM 7960 N N . ASP B 1 409 ? -18.609 -7.449 -17.844 1 82.38 409 ASP B N 1
ATOM 7961 C CA . ASP B 1 409 ? -18.094 -8.703 -17.297 1 82.38 409 ASP B CA 1
ATOM 7962 C C . ASP B 1 409 ? -19.125 -9.82 -17.422 1 82.38 409 ASP B C 1
ATOM 7964 O O . ASP B 1 409 ? -18.812 -10.914 -17.906 1 82.38 409 ASP B O 1
ATOM 7968 N N . MET B 1 410 ? -20.359 -9.453 -17.109 1 79.12 410 MET B N 1
ATOM 7969 C CA . MET B 1 410 ? -21.438 -10.438 -17.172 1 79.12 410 MET B CA 1
ATOM 7970 C C . MET B 1 410 ? -21.781 -10.773 -18.625 1 79.12 410 MET B C 1
ATOM 7972 O O . MET B 1 410 ? -21.953 -11.945 -18.969 1 79.12 410 MET B O 1
ATOM 7976 N N . ALA B 1 411 ? -21.891 -9.719 -19.406 1 83 411 ALA B N 1
ATOM 7977 C CA . ALA B 1 411 ? -22.188 -9.93 -20.828 1 83 411 ALA B CA 1
ATOM 7978 C C . ALA B 1 411 ? -21.094 -10.742 -21.5 1 83 411 ALA B C 1
ATOM 7980 O O . ALA B 1 411 ? -21.375 -11.68 -22.25 1 83 411 ALA B O 1
ATOM 7981 N N . GLY B 1 412 ? -19.875 -10.383 -21.266 1 81.38 412 GLY B N 1
ATOM 7982 C CA . GLY B 1 412 ? -18.734 -11.109 -21.828 1 81.38 412 GLY B CA 1
ATOM 7983 C C . GLY B 1 412 ? -18.672 -12.555 -21.359 1 81.38 412 GLY B C 1
ATOM 7984 O O . GLY B 1 412 ? -18.391 -13.453 -22.172 1 81.38 412 GLY B O 1
ATOM 7985 N N . ALA B 1 413 ? -18.844 -12.664 -20.109 1 75.25 413 ALA B N 1
ATOM 7986 C CA . ALA B 1 413 ? -18.828 -14.016 -19.562 1 75.25 413 ALA B CA 1
ATOM 7987 C C . ALA B 1 413 ? -19.875 -14.898 -20.234 1 75.25 413 ALA B C 1
ATOM 7989 O O . ALA B 1 413 ? -19.609 -16.062 -20.562 1 75.25 413 ALA B O 1
ATOM 7990 N N . TYR B 1 414 ? -20.984 -14.344 -20.406 1 74.5 414 TYR B N 1
ATOM 7991 C CA . TYR B 1 414 ? -22.094 -15.07 -21.016 1 74.5 414 TYR B CA 1
ATOM 7992 C C . TYR B 1 414 ? -21.766 -15.453 -22.453 1 74.5 414 TYR B C 1
ATOM 7994 O O . TYR B 1 414 ? -21.891 -16.625 -22.828 1 74.5 414 TYR B O 1
ATOM 8002 N N . TYR B 1 415 ? -21.281 -14.562 -23.219 1 79.5 415 TYR B N 1
ATOM 8003 C CA . TYR B 1 415 ? -21.047 -14.82 -24.641 1 79.5 415 TYR B CA 1
ATOM 8004 C C . TYR B 1 415 ? -19.797 -15.672 -24.844 1 79.5 415 TYR B C 1
ATOM 8006 O O . TYR B 1 415 ? -19.766 -16.531 -25.734 1 79.5 415 TYR B O 1
ATOM 8014 N N . LEU B 1 416 ? -18.797 -15.414 -24.031 1 76.56 416 LEU B N 1
ATOM 8015 C CA . LEU B 1 416 ? -17.609 -16.25 -24.125 1 76.56 416 LEU B CA 1
ATOM 8016 C C . LEU B 1 416 ? -17.922 -17.672 -23.656 1 76.56 416 LEU B C 1
ATOM 8018 O O . LEU B 1 416 ? -17.422 -18.641 -24.234 1 76.56 416 LEU B O 1
ATOM 8022 N N . GLY B 1 417 ? -18.688 -17.734 -22.656 1 72.94 417 GLY B N 1
ATOM 8023 C CA . GLY B 1 417 ? -19.109 -19.031 -22.172 1 72.94 417 GLY B CA 1
ATOM 8024 C C . GLY B 1 417 ? -19.875 -19.828 -23.203 1 72.94 417 GLY B C 1
ATOM 8025 O O . GLY B 1 417 ? -19.625 -21.031 -23.375 1 72.94 417 GLY B O 1
ATOM 8026 N N . GLN B 1 418 ? -20.703 -19.141 -23.906 1 73.94 418 GLN B N 1
ATOM 8027 C CA . GLN B 1 418 ? -21.469 -19.797 -24.969 1 73.94 418 GLN B CA 1
ATOM 8028 C C . GLN B 1 418 ? -20.562 -20.297 -26.078 1 73.94 418 GLN B C 1
ATOM 8030 O O . GLN B 1 418 ? -20.797 -21.359 -26.656 1 73.94 418 GLN B O 1
ATOM 8035 N N . GLY B 1 419 ? -19.562 -19.5 -26.297 1 78.12 419 GLY B N 1
ATOM 8036 C CA . GLY B 1 419 ? -18.625 -19.891 -27.344 1 78.12 419 GLY B CA 1
ATOM 8037 C C . GLY B 1 419 ? -17.797 -21.109 -26.984 1 78.12 419 GLY B C 1
ATOM 8038 O O . GLY B 1 419 ? -17.453 -21.906 -27.859 1 78.12 419 GLY B O 1
ATOM 8039 N N . ILE B 1 420 ? -17.641 -21.266 -25.734 1 79.88 420 ILE B N 1
ATOM 8040 C CA . ILE B 1 420 ? -16.797 -22.359 -25.266 1 79.88 420 ILE B CA 1
ATOM 8041 C C . ILE B 1 420 ? -17.656 -23.578 -24.969 1 79.88 420 ILE B C 1
ATOM 8043 O O . ILE B 1 420 ? -17.172 -24.719 -25.031 1 79.88 420 ILE B O 1
ATOM 8047 N N . GLN B 1 421 ? -18.938 -23.094 -24.812 1 73.38 421 GLN B N 1
ATOM 8048 C CA . GLN B 1 421 ? -19.875 -24.172 -24.5 1 73.38 421 GLN B CA 1
ATOM 8049 C C . GLN B 1 421 ? -20.031 -25.141 -25.672 1 73.38 421 GLN B C 1
ATOM 8051 O O . GLN B 1 421 ? -20.094 -24.703 -26.828 1 73.38 421 GLN B O 1
ATOM 8056 N N . GLY B 1 422 ? -19.531 -26.203 -25.656 1 74 422 GLY B N 1
ATOM 8057 C CA . GLY B 1 422 ? -19.594 -27.219 -26.688 1 74 422 GLY B CA 1
ATOM 8058 C C . GLY B 1 422 ? -18.25 -27.906 -26.938 1 74 422 GLY B C 1
ATOM 8059 O O . GLY B 1 422 ? -18.203 -28.984 -27.531 1 74 422 GLY B O 1
ATOM 8060 N N . ILE B 1 423 ? -17.391 -27.156 -26.547 1 83.25 423 ILE B N 1
ATOM 8061 C CA . ILE B 1 423 ? -16.078 -27.766 -26.688 1 83.25 423 ILE B CA 1
ATOM 8062 C C . ILE B 1 423 ? -15.805 -28.688 -25.484 1 83.25 423 ILE B C 1
ATOM 8064 O O . ILE B 1 423 ? -16.188 -28.375 -24.359 1 83.25 423 ILE B O 1
ATOM 8068 N N . ASN B 1 424 ? -15.227 -29.781 -25.781 1 87.06 424 ASN B N 1
ATOM 8069 C CA . ASN B 1 424 ? -14.844 -30.688 -24.719 1 87.06 424 ASN B CA 1
ATOM 8070 C C . ASN B 1 424 ? -14.008 -29.969 -23.656 1 87.06 424 ASN B C 1
ATOM 8072 O O . ASN B 1 424 ? -13.023 -29.297 -23.969 1 87.06 424 ASN B O 1
ATOM 8076 N N . PRO B 1 425 ? -14.516 -30.016 -22.422 1 88.81 425 PRO B N 1
ATOM 8077 C CA . PRO B 1 425 ? -13.805 -29.297 -21.359 1 88.81 425 PRO B CA 1
ATOM 8078 C C . PRO B 1 425 ? -12.328 -29.672 -21.281 1 88.81 425 PRO B C 1
ATOM 8080 O O . PRO B 1 425 ? -11.484 -28.812 -20.984 1 88.81 425 PRO B O 1
ATOM 8083 N N . THR B 1 426 ? -12 -30.906 -21.484 1 91.81 426 THR B N 1
ATOM 8084 C CA . THR B 1 426 ? -10.609 -31.344 -21.438 1 91.81 426 THR B CA 1
ATOM 8085 C C . THR B 1 426 ? -9.797 -30.672 -22.547 1 91.81 426 THR B C 1
ATOM 8087 O O . THR B 1 426 ? -8.656 -30.266 -22.328 1 91.81 426 THR B O 1
ATOM 8090 N N . LEU B 1 427 ? -10.375 -30.609 -23.672 1 91.44 427 LEU B N 1
ATOM 8091 C CA . LEU B 1 427 ? -9.719 -29.922 -24.781 1 91.44 427 LEU B CA 1
ATOM 8092 C C . LEU B 1 427 ? -9.562 -28.438 -24.484 1 91.44 427 LEU B C 1
ATOM 8094 O O . LEU B 1 427 ? -8.547 -27.828 -24.828 1 91.44 427 LEU B O 1
ATOM 8098 N N . THR B 1 428 ? -10.641 -27.938 -23.922 1 91.38 428 THR B N 1
ATOM 8099 C CA . THR B 1 428 ? -10.609 -26.516 -23.562 1 91.38 428 THR B CA 1
ATOM 8100 C C . THR B 1 428 ? -9.453 -26.219 -22.625 1 91.38 428 THR B C 1
ATOM 8102 O O . THR B 1 428 ? -8.711 -25.266 -22.812 1 91.38 428 THR B O 1
ATOM 8105 N N . ILE B 1 429 ? -9.32 -27.016 -21.641 1 93.94 429 ILE B N 1
ATOM 8106 C CA . ILE B 1 429 ? -8.273 -26.828 -20.656 1 93.94 429 ILE B CA 1
ATOM 8107 C C . ILE B 1 429 ? -6.902 -27.047 -21.297 1 93.94 429 ILE B C 1
ATOM 8109 O O . ILE B 1 429 ? -5.934 -26.359 -20.969 1 93.94 429 ILE B O 1
ATOM 8113 N N . PHE B 1 430 ? -6.828 -28.016 -22.172 1 95.12 430 PHE B N 1
ATOM 8114 C CA . PHE B 1 430 ? -5.582 -28.266 -22.875 1 95.12 430 PHE B CA 1
ATOM 8115 C C . PHE B 1 430 ? -5.164 -27.047 -23.688 1 95.12 430 PHE B C 1
ATOM 8117 O O . PHE B 1 430 ? -4.008 -26.641 -23.641 1 95.12 430 PHE B O 1
ATOM 8124 N N . ILE B 1 431 ? -6.066 -26.5 -24.391 1 93.62 431 ILE B N 1
ATOM 8125 C CA . ILE B 1 431 ? -5.801 -25.312 -25.203 1 93.62 431 ILE B CA 1
ATOM 8126 C C . ILE B 1 431 ? -5.359 -24.156 -24.297 1 93.62 431 ILE B C 1
ATOM 8128 O O . ILE B 1 431 ? -4.445 -23.406 -24.641 1 93.62 431 ILE B O 1
ATOM 8132 N N . PHE B 1 432 ? -6.047 -24.031 -23.188 1 93.94 432 PHE B N 1
ATOM 8133 C CA . PHE B 1 432 ? -5.707 -22.984 -22.25 1 93.94 432 PHE B CA 1
ATOM 8134 C C . PHE B 1 432 ? -4.289 -23.156 -21.719 1 93.94 432 PHE B C 1
ATOM 8136 O O . PHE B 1 432 ? -3.527 -22.188 -21.625 1 93.94 432 PHE B O 1
ATOM 8143 N N . VAL B 1 433 ? -3.855 -24.359 -21.375 1 95.75 433 VAL B N 1
ATOM 8144 C CA . VAL B 1 433 ? -2.516 -24.641 -20.875 1 95.75 433 VAL B CA 1
ATOM 8145 C C . VAL B 1 433 ? -1.479 -24.281 -21.938 1 95.75 433 VAL B C 1
ATOM 8147 O O . VAL B 1 433 ? -0.468 -23.641 -21.641 1 95.75 433 VAL B O 1
ATOM 8150 N N . VAL B 1 434 ? -1.762 -24.641 -23.141 1 94.56 434 VAL B N 1
ATOM 8151 C CA . VAL B 1 434 ? -0.845 -24.391 -24.25 1 94.56 434 VAL B CA 1
ATOM 8152 C C . VAL B 1 434 ? -0.74 -22.875 -24.5 1 94.56 434 VAL B C 1
ATOM 8154 O O . VAL B 1 434 ? 0.349 -22.359 -24.75 1 94.56 434 VAL B O 1
ATOM 8157 N N . LEU B 1 435 ? -1.821 -22.25 -24.391 1 92.69 435 LEU B N 1
ATOM 8158 C CA . LEU B 1 435 ? -1.841 -20.797 -24.578 1 92.69 435 LEU B CA 1
ATOM 8159 C C . LEU B 1 435 ? -0.978 -20.109 -23.516 1 92.69 435 LEU B C 1
ATOM 8161 O O . LEU B 1 435 ? -0.202 -19.219 -23.844 1 92.69 435 LEU B O 1
ATOM 8165 N N . ILE B 1 436 ? -1.159 -20.531 -22.312 1 92.81 436 ILE B N 1
ATOM 8166 C CA . ILE B 1 436 ? -0.397 -19.938 -21.219 1 92.81 436 ILE B CA 1
ATOM 8167 C C . ILE B 1 436 ? 1.092 -20.203 -21.422 1 92.81 436 ILE B C 1
ATOM 8169 O O . ILE B 1 436 ? 1.927 -19.328 -21.203 1 92.81 436 ILE B O 1
ATOM 8173 N N . ALA B 1 437 ? 1.411 -21.438 -21.797 1 91.75 437 ALA B N 1
ATOM 8174 C CA . ALA B 1 437 ? 2.801 -21.797 -22.047 1 91.75 437 ALA B CA 1
ATOM 8175 C C . ALA B 1 437 ? 3.414 -20.922 -23.141 1 91.75 437 ALA B C 1
ATOM 8177 O O . ALA B 1 437 ? 4.586 -20.547 -23.047 1 91.75 437 ALA B O 1
ATOM 8178 N N . PHE B 1 438 ? 2.629 -20.625 -24.047 1 88.25 438 PHE B N 1
ATOM 8179 C CA . PHE B 1 438 ? 3.082 -19.781 -25.141 1 88.25 438 PHE B CA 1
ATOM 8180 C C . PHE B 1 438 ? 3.275 -18.344 -24.688 1 88.25 438 PHE B C 1
ATOM 8182 O O . PHE B 1 438 ? 4.293 -17.719 -24.984 1 88.25 438 PHE B O 1
ATOM 8189 N N . ILE B 1 439 ? 2.346 -17.828 -23.953 1 86.81 439 ILE B N 1
ATOM 8190 C CA . ILE B 1 439 ? 2.391 -16.438 -23.484 1 86.81 439 ILE B CA 1
ATOM 8191 C C . ILE B 1 439 ? 3.543 -16.266 -22.5 1 86.81 439 ILE B C 1
ATOM 8193 O O . ILE B 1 439 ? 4.184 -15.203 -22.469 1 86.81 439 ILE B O 1
ATOM 8197 N N . ASN B 1 440 ? 3.844 -17.266 -21.797 1 87.19 440 ASN B N 1
ATOM 8198 C CA . ASN B 1 440 ? 4.91 -17.234 -20.797 1 87.19 440 ASN B CA 1
ATOM 8199 C C . ASN B 1 440 ? 6.266 -16.938 -21.438 1 87.19 440 ASN B C 1
ATOM 8201 O O . ASN B 1 440 ? 7.16 -16.391 -20.781 1 87.19 440 ASN B O 1
ATOM 8205 N N . LEU B 1 441 ? 6.398 -17.219 -22.625 1 82 441 LEU B N 1
ATOM 8206 C CA . LEU B 1 441 ? 7.645 -16.953 -23.344 1 82 441 LEU B CA 1
ATOM 8207 C C . LEU B 1 441 ? 7.859 -15.445 -23.516 1 82 441 LEU B C 1
ATOM 8209 O O . LEU B 1 441 ? 9 -14.992 -23.641 1 82 441 LEU B O 1
ATOM 8213 N N . PHE B 1 442 ? 6.727 -14.727 -23.375 1 77.31 442 PHE B N 1
ATOM 8214 C CA . PHE B 1 442 ? 6.785 -13.289 -23.625 1 77.31 442 PHE B CA 1
ATOM 8215 C C . PHE B 1 442 ? 6.609 -12.508 -22.328 1 77.31 442 PHE B C 1
ATOM 8217 O O . PHE B 1 442 ? 6.969 -11.328 -22.25 1 77.31 442 PHE B O 1
ATOM 8224 N N . MET B 1 443 ? 5.98 -13.086 -21.438 1 77.56 443 MET B N 1
ATOM 8225 C CA . MET B 1 443 ? 5.73 -12.484 -20.125 1 77.56 443 MET B CA 1
ATOM 8226 C C . MET B 1 443 ? 6.172 -13.422 -19 1 77.56 443 MET B C 1
ATOM 8228 O O . MET B 1 443 ? 5.465 -14.367 -18.672 1 77.56 443 MET B O 1
ATOM 8232 N N . GLY B 1 444 ? 7.215 -13.117 -18.484 1 70.94 444 GLY B N 1
ATOM 8233 C CA . GLY B 1 444 ? 7.824 -14.062 -17.562 1 70.94 444 GLY B CA 1
ATOM 8234 C C . GLY B 1 444 ? 7.281 -13.969 -16.156 1 70.94 444 GLY B C 1
ATOM 8235 O O . GLY B 1 444 ? 7.492 -14.867 -15.336 1 70.94 444 GLY B O 1
ATOM 8236 N N . SER B 1 445 ? 6.449 -12.984 -15.805 1 77.19 445 SER B N 1
ATOM 8237 C CA . SER B 1 445 ? 5.941 -12.82 -14.445 1 77.19 445 SER B CA 1
ATOM 8238 C C . SER B 1 445 ? 4.637 -13.586 -14.25 1 77.19 445 SER B C 1
ATOM 8240 O O . SER B 1 445 ? 3.66 -13.352 -14.969 1 77.19 445 SER B O 1
ATOM 8242 N N . LEU B 1 446 ? 4.727 -14.531 -13.305 1 83.12 446 LEU B N 1
ATOM 8243 C CA . LEU B 1 446 ? 3.539 -15.305 -12.969 1 83.12 446 LEU B CA 1
ATOM 8244 C C . LEU B 1 446 ? 2.375 -14.391 -12.602 1 83.12 446 LEU B C 1
ATOM 8246 O O . LEU B 1 446 ? 1.252 -14.594 -13.062 1 83.12 446 LEU B O 1
ATOM 8250 N N . SER B 1 447 ? 2.686 -13.414 -11.82 1 83.94 447 SER B N 1
ATOM 8251 C CA . SER B 1 447 ? 1.638 -12.547 -11.289 1 83.94 447 SER B CA 1
ATOM 8252 C C . SER B 1 447 ? 1.093 -11.617 -12.367 1 83.94 447 SER B C 1
ATOM 8254 O O . SER B 1 447 ? -0.122 -11.516 -12.555 1 83.94 447 SER B O 1
ATOM 8256 N N . ALA B 1 448 ? 1.995 -11.008 -13.086 1 81.25 448 ALA B N 1
ATOM 8257 C CA . ALA B 1 448 ? 1.57 -10.055 -14.109 1 81.25 448 ALA B CA 1
ATOM 8258 C C . ALA B 1 448 ? 0.709 -10.734 -15.172 1 81.25 448 ALA B C 1
ATOM 8260 O O . ALA B 1 448 ? -0.307 -10.188 -15.602 1 81.25 448 ALA B O 1
ATOM 8261 N N . LYS B 1 449 ? 1.119 -11.898 -15.523 1 87.25 449 LYS B N 1
ATOM 8262 C CA . LYS B 1 449 ? 0.377 -12.648 -16.531 1 87.25 449 LYS B CA 1
ATOM 8263 C C . LYS B 1 449 ? -1.025 -12.992 -16.047 1 87.25 449 LYS B C 1
ATOM 8265 O O . LYS B 1 449 ? -2 -12.852 -16.781 1 87.25 449 LYS B O 1
ATOM 8270 N N . TRP B 1 450 ? -1.099 -13.406 -14.859 1 91.19 450 TRP B N 1
ATOM 8271 C CA . TRP B 1 450 ? -2.398 -13.773 -14.305 1 91.19 450 TRP B CA 1
ATOM 8272 C C . TRP B 1 450 ? -3.277 -12.547 -14.109 1 91.19 450 TRP B C 1
ATOM 8274 O O . TRP B 1 450 ? -4.492 -12.609 -14.297 1 91.19 450 TRP B O 1
ATOM 8284 N N . PHE B 1 451 ? -2.688 -11.484 -13.766 1 88.44 451 PHE B N 1
ATOM 8285 C CA . PHE B 1 451 ? -3.447 -10.25 -13.594 1 88.44 451 PHE B CA 1
ATOM 8286 C C . PHE B 1 451 ? -4.137 -9.859 -14.898 1 88.44 451 PHE B C 1
ATOM 8288 O O . PHE B 1 451 ? -5.281 -9.391 -14.883 1 88.44 451 PHE B O 1
ATOM 8295 N N . VAL B 1 452 ? -3.486 -10.148 -15.961 1 84.69 452 VAL B N 1
ATOM 8296 C CA . VAL B 1 452 ? -3.982 -9.703 -17.266 1 84.69 452 VAL B CA 1
ATOM 8297 C C . VAL B 1 452 ? -4.984 -10.719 -17.797 1 84.69 452 VAL B C 1
ATOM 8299 O O . VAL B 1 452 ? -6.047 -10.352 -18.297 1 84.69 452 VAL B O 1
ATOM 8302 N N . LEU B 1 453 ? -4.699 -11.969 -17.609 1 88.06 453 LEU B N 1
ATOM 8303 C CA . LEU B 1 453 ? -5.484 -13.023 -18.25 1 88.06 453 LEU B CA 1
ATOM 8304 C C . LEU B 1 453 ? -6.582 -13.516 -17.328 1 88.06 453 LEU B C 1
ATOM 8306 O O . LEU B 1 453 ? -7.621 -14 -17.781 1 88.06 453 LEU B O 1
ATOM 8310 N N . GLY B 1 454 ? -6.371 -13.367 -16.078 1 90.31 454 GLY B N 1
ATOM 8311 C CA . GLY B 1 454 ? -7.242 -13.953 -15.062 1 90.31 454 GLY B CA 1
ATOM 8312 C C . GLY B 1 454 ? -8.68 -13.461 -15.164 1 90.31 454 GLY B C 1
ATOM 8313 O O . GLY B 1 454 ? -9.602 -14.266 -15.297 1 90.31 454 GLY B O 1
ATOM 8314 N N . PRO B 1 455 ? -8.82 -12.203 -15.172 1 86.38 455 PRO B N 1
ATOM 8315 C CA . PRO B 1 455 ? -10.188 -11.672 -15.219 1 86.38 455 PRO B CA 1
ATOM 8316 C C . PRO B 1 455 ? -10.977 -12.164 -16.422 1 86.38 455 PRO B C 1
ATOM 8318 O O . PRO B 1 455 ? -12.195 -12.336 -16.344 1 86.38 455 PRO B O 1
ATOM 8321 N N . ILE B 1 456 ? -10.297 -12.469 -17.484 1 82.44 456 ILE B N 1
ATOM 8322 C CA . ILE B 1 456 ? -10.953 -12.883 -18.719 1 82.44 456 ILE B CA 1
ATOM 8323 C C . ILE B 1 456 ? -11.18 -14.391 -18.703 1 82.44 456 ILE B C 1
ATOM 8325 O O . ILE B 1 456 ? -12.32 -14.859 -18.797 1 82.44 456 ILE B O 1
ATOM 8329 N N . PHE B 1 457 ? -10.211 -15.133 -18.453 1 87.44 457 PHE B N 1
ATOM 8330 C CA . PHE B 1 457 ? -10.273 -16.578 -18.641 1 87.44 457 PHE B CA 1
ATOM 8331 C C . PHE B 1 457 ? -10.906 -17.25 -17.422 1 87.44 457 PHE B C 1
ATOM 8333 O O . PHE B 1 457 ? -11.594 -18.266 -17.562 1 87.44 457 PHE B O 1
ATOM 8340 N N . ALA B 1 458 ? -10.625 -16.703 -16.234 1 89.81 458 ALA B N 1
ATOM 8341 C CA . ALA B 1 458 ? -11.242 -17.312 -15.055 1 89.81 458 ALA B CA 1
ATOM 8342 C C . ALA B 1 458 ? -12.766 -17.219 -15.117 1 89.81 458 ALA B C 1
ATOM 8344 O O . ALA B 1 458 ? -13.469 -18.172 -14.82 1 89.81 458 ALA B O 1
ATOM 8345 N N . ILE B 1 459 ? -13.211 -16.141 -15.531 1 84 459 ILE B N 1
ATOM 8346 C CA . ILE B 1 459 ? -14.648 -15.914 -15.609 1 84 459 ILE B CA 1
ATOM 8347 C C . ILE B 1 459 ? -15.234 -16.703 -16.766 1 84 459 ILE B C 1
ATOM 8349 O O . ILE B 1 459 ? -16.266 -17.359 -16.625 1 84 459 ILE B O 1
ATOM 8353 N N . ALA B 1 460 ? -14.578 -16.688 -17.922 1 83 460 ALA B N 1
ATOM 8354 C CA . ALA B 1 460 ? -15.047 -17.406 -19.109 1 83 460 ALA B CA 1
ATOM 8355 C C . ALA B 1 460 ? -15.148 -18.906 -18.844 1 83 460 ALA B C 1
ATOM 8357 O O . ALA B 1 460 ? -16.141 -19.547 -19.203 1 83 460 ALA B O 1
ATOM 8358 N N . LEU B 1 461 ? -14.18 -19.453 -18.219 1 88.5 461 LEU B N 1
ATOM 8359 C CA . LEU B 1 461 ? -14.164 -20.906 -17.984 1 88.5 461 LEU B CA 1
ATOM 8360 C C . LEU B 1 461 ? -15.156 -21.281 -16.891 1 88.5 461 LEU B C 1
ATOM 8362 O O . LEU B 1 461 ? -15.734 -22.375 -16.938 1 88.5 461 LEU B O 1
ATOM 8366 N N . GLU B 1 462 ? -15.273 -20.391 -15.945 1 87.06 462 GLU B N 1
ATOM 8367 C CA . GLU B 1 462 ? -16.297 -20.641 -14.938 1 87.06 462 GLU B CA 1
ATOM 8368 C C . GLU B 1 462 ? -17.688 -20.734 -15.578 1 87.06 462 GLU B C 1
ATOM 8370 O O . GLU B 1 462 ? -18.5 -21.562 -15.172 1 87.06 462 GLU B O 1
ATOM 8375 N N . GLN B 1 463 ? -17.906 -19.906 -16.531 1 78.62 463 GLN B N 1
ATOM 8376 C CA . GLN B 1 463 ? -19.188 -19.922 -17.219 1 78.62 463 GLN B CA 1
ATOM 8377 C C . GLN B 1 463 ? -19.359 -21.188 -18.047 1 78.62 463 GLN B C 1
ATOM 8379 O O . GLN B 1 463 ? -20.484 -21.625 -18.297 1 78.62 463 GLN B O 1
ATOM 8384 N N . ALA B 1 464 ? -18.266 -21.766 -18.391 1 80 464 ALA B N 1
ATOM 8385 C CA . ALA B 1 464 ? -18.312 -23.016 -19.125 1 80 464 ALA B CA 1
ATOM 8386 C C . ALA B 1 464 ? -18.422 -24.203 -18.188 1 80 464 ALA B C 1
ATOM 8388 O O . ALA B 1 464 ? -18.406 -25.359 -18.609 1 80 464 ALA B O 1
ATOM 8389 N N . GLY B 1 465 ? -18.406 -23.859 -16.906 1 81.25 465 GLY B N 1
ATOM 8390 C CA . GLY B 1 465 ? -18.625 -24.906 -15.922 1 81.25 465 GLY B CA 1
ATOM 8391 C C . GLY B 1 465 ? -17.344 -25.344 -15.219 1 81.25 465 GLY B C 1
ATOM 8392 O O . GLY B 1 465 ? -17.375 -26.266 -14.406 1 81.25 465 GLY B O 1
ATOM 8393 N N . ILE B 1 466 ? -16.281 -24.766 -15.523 1 90.19 466 ILE B N 1
ATOM 8394 C CA . ILE B 1 466 ? -15.008 -25.125 -14.914 1 90.19 466 ILE B CA 1
ATOM 8395 C C . ILE B 1 466 ? -14.742 -24.25 -13.695 1 90.19 466 ILE B C 1
ATOM 8397 O O . ILE B 1 466 ? -14.773 -23.016 -13.797 1 90.19 466 ILE B O 1
ATOM 8401 N N . HIS B 1 467 ? -14.523 -24.812 -12.594 1 93.38 467 HIS B N 1
ATOM 8402 C CA . HIS B 1 467 ? -14.266 -24.094 -11.352 1 93.38 467 HIS B CA 1
ATOM 8403 C C . HIS B 1 467 ? -12.969 -23.297 -11.445 1 93.38 467 HIS B C 1
ATOM 8405 O O . HIS B 1 467 ? -11.992 -23.75 -12.023 1 93.38 467 HIS B O 1
ATOM 8411 N N . PRO B 1 468 ? -12.875 -22.156 -10.828 1 94.25 468 PRO B N 1
ATOM 8412 C CA . PRO B 1 468 ? -11.672 -21.328 -10.891 1 94.25 468 PRO B CA 1
ATOM 8413 C C . PRO B 1 468 ? -10.43 -22.031 -10.359 1 94.25 468 PRO B C 1
ATOM 8415 O O . PRO B 1 468 ? -9.32 -21.797 -10.836 1 94.25 468 PRO B O 1
ATOM 8418 N N . ALA B 1 469 ? -10.547 -22.922 -9.422 1 96.06 469 ALA B N 1
ATOM 8419 C CA . ALA B 1 469 ? -9.414 -23.672 -8.906 1 96.06 469 ALA B CA 1
ATOM 8420 C C . ALA B 1 469 ? -8.742 -24.484 -10.008 1 96.06 469 ALA B C 1
ATOM 8422 O O . ALA B 1 469 ? -7.516 -24.562 -10.07 1 96.06 469 ALA B O 1
ATOM 8423 N N . ALA B 1 470 ? -9.57 -25.047 -10.867 1 95.81 470 ALA B N 1
ATOM 8424 C CA . ALA B 1 470 ? -9.047 -25.812 -11.984 1 95.81 470 ALA B CA 1
ATOM 8425 C C . ALA B 1 470 ? -8.375 -24.906 -13.016 1 95.81 470 ALA B C 1
ATOM 8427 O O . ALA B 1 470 ? -7.344 -25.266 -13.586 1 95.81 470 ALA B O 1
ATOM 8428 N N . THR B 1 471 ? -8.984 -23.797 -13.195 1 95.44 471 THR B N 1
ATOM 8429 C CA . THR B 1 471 ? -8.43 -22.812 -14.133 1 95.44 471 THR B CA 1
ATOM 8430 C C . THR B 1 471 ? -7.059 -22.344 -13.664 1 95.44 471 THR B C 1
ATOM 8432 O O . THR B 1 471 ? -6.117 -22.281 -14.461 1 95.44 471 THR B O 1
ATOM 8435 N N . VAL B 1 472 ? -6.98 -22.016 -12.391 1 95.94 472 VAL B N 1
ATOM 8436 C CA . VAL B 1 472 ? -5.723 -21.516 -11.836 1 95.94 472 VAL B CA 1
ATOM 8437 C C . VAL B 1 472 ? -4.66 -22.609 -11.906 1 95.94 472 VAL B C 1
ATOM 8439 O O . VAL B 1 472 ? -3.494 -22.344 -12.188 1 95.94 472 VAL B O 1
ATOM 8442 N N . MET B 1 473 ? -5.066 -23.828 -11.641 1 95.25 473 MET B N 1
ATOM 8443 C CA . MET B 1 473 ? -4.109 -24.938 -11.727 1 95.25 473 MET B CA 1
ATOM 8444 C C . MET B 1 473 ? -3.607 -25.109 -13.156 1 95.25 473 MET B C 1
ATOM 8446 O O . MET B 1 473 ? -2.42 -25.359 -13.375 1 95.25 473 MET B O 1
ATOM 8450 N N . ALA B 1 474 ? -4.535 -25.031 -14.125 1 95.56 474 ALA B N 1
ATOM 8451 C CA . ALA B 1 474 ? -4.148 -25.078 -15.531 1 95.56 474 ALA B CA 1
ATOM 8452 C C . ALA B 1 474 ? -3.166 -23.969 -15.875 1 95.56 474 ALA B C 1
ATOM 8454 O O . ALA B 1 474 ? -2.213 -24.188 -16.625 1 95.56 474 ALA B O 1
ATOM 8455 N N . TYR B 1 475 ? -3.461 -22.875 -15.344 1 94.5 475 TYR B N 1
ATOM 8456 C CA . TYR B 1 475 ? -2.588 -21.719 -15.531 1 94.5 475 TYR B CA 1
ATOM 8457 C C . TYR B 1 475 ? -1.186 -22.016 -15.008 1 94.5 475 TYR B C 1
ATOM 8459 O O . TYR B 1 475 ? -0.194 -21.719 -15.68 1 94.5 475 TYR B O 1
ATOM 8467 N N . ARG B 1 476 ? -1.079 -22.578 -13.859 1 92.94 476 ARG B N 1
ATOM 8468 C CA . ARG B 1 476 ? 0.204 -22.875 -13.234 1 92.94 476 ARG B CA 1
ATOM 8469 C C . ARG B 1 476 ? 0.986 -23.906 -14.039 1 92.94 476 ARG B C 1
ATOM 8471 O O . ARG B 1 476 ? 2.203 -23.781 -14.195 1 92.94 476 ARG B O 1
ATOM 8478 N N . VAL B 1 477 ? 0.289 -24.859 -14.508 1 92.88 477 VAL B N 1
ATOM 8479 C CA . VAL B 1 477 ? 0.917 -25.906 -15.305 1 92.88 477 VAL B CA 1
ATOM 8480 C C . VAL B 1 477 ? 1.524 -25.297 -16.562 1 92.88 477 VAL B C 1
ATOM 8482 O O . VAL B 1 477 ? 2.67 -25.594 -16.922 1 92.88 477 VAL B O 1
ATOM 8485 N N . GLY B 1 478 ? 0.765 -24.453 -17.188 1 91.44 478 GLY B N 1
ATOM 8486 C CA . GLY B 1 478 ? 1.251 -23.797 -18.391 1 91.44 478 GLY B CA 1
ATOM 8487 C C . GLY B 1 478 ? 2.398 -22.844 -18.141 1 91.44 478 GLY B C 1
ATOM 8488 O O . GLY B 1 478 ? 3.328 -22.75 -18.938 1 91.44 478 GLY B O 1
ATOM 8489 N N . ASP B 1 479 ? 2.367 -22.172 -17.062 1 90 479 ASP B N 1
ATOM 8490 C CA . ASP B 1 479 ? 3.344 -21.141 -16.734 1 90 479 ASP B CA 1
ATOM 8491 C C . ASP B 1 479 ? 4.688 -21.766 -16.344 1 90 479 ASP B C 1
ATOM 8493 O O . ASP B 1 479 ? 5.742 -21.266 -16.734 1 90 479 ASP B O 1
ATOM 8497 N N . SER B 1 480 ? 4.742 -22.766 -15.578 1 84.25 480 SER B N 1
ATOM 8498 C CA . SER B 1 480 ? 5.949 -23.312 -14.961 1 84.25 480 SER B CA 1
ATOM 8499 C C . SER B 1 480 ? 6.848 -23.969 -16 1 84.25 480 SER B C 1
ATOM 8501 O O . SER B 1 480 ? 8.07 -23.812 -15.953 1 84.25 480 SER B O 1
ATOM 8503 N N . ALA B 1 481 ? 6.328 -24.562 -17 1 81.62 481 ALA B N 1
ATOM 8504 C CA . ALA B 1 481 ? 7.094 -25.406 -17.906 1 81.62 481 ALA B CA 1
ATOM 8505 C C . ALA B 1 481 ? 7.957 -24.562 -18.844 1 81.62 481 ALA B C 1
ATOM 8507 O O . ALA B 1 481 ? 9.039 -24.984 -19.25 1 81.62 481 ALA B O 1
ATOM 8508 N N . THR B 1 482 ? 7.551 -23.359 -19.094 1 83.5 482 THR B N 1
ATOM 8509 C CA . THR B 1 482 ? 8.266 -22.594 -20.109 1 83.5 482 THR B CA 1
ATOM 8510 C C . THR B 1 482 ? 9.023 -21.438 -19.484 1 83.5 482 THR B C 1
ATOM 8512 O O . THR B 1 482 ? 9.719 -20.688 -20.188 1 83.5 482 THR B O 1
ATOM 8515 N N . ASN B 1 483 ? 8.969 -21.328 -18.203 1 79.69 483 ASN B N 1
ATOM 8516 C CA . ASN B 1 483 ? 9.695 -20.266 -17.516 1 79.69 483 ASN B CA 1
ATOM 8517 C C . ASN B 1 483 ? 11.195 -20.391 -17.734 1 79.69 483 ASN B C 1
ATOM 8519 O O . ASN B 1 483 ? 11.898 -19.375 -17.844 1 79.69 483 ASN B O 1
ATOM 8523 N N . ILE B 1 484 ? 11.727 -21.516 -17.891 1 82.31 484 ILE B N 1
ATOM 8524 C CA . ILE B 1 484 ? 13.156 -21.797 -17.891 1 82.31 484 ILE B CA 1
ATOM 8525 C C . ILE B 1 484 ? 13.742 -21.5 -19.266 1 82.31 484 ILE B C 1
ATOM 8527 O O . ILE B 1 484 ? 14.969 -21.453 -19.422 1 82.31 484 ILE B O 1
ATOM 8531 N N . ILE B 1 485 ? 12.906 -21.266 -20.219 1 80.81 485 ILE B N 1
ATOM 8532 C CA . ILE B 1 485 ? 13.422 -21 -21.562 1 80.81 485 ILE B CA 1
ATOM 8533 C C . ILE B 1 485 ? 13.008 -19.594 -21.984 1 80.81 485 ILE B C 1
ATOM 8535 O O . ILE B 1 485 ? 13.164 -19.234 -23.156 1 80.81 485 ILE B O 1
ATOM 8539 N N . SER B 1 486 ? 12.375 -18.875 -21.094 1 75.25 486 SER B N 1
ATOM 8540 C CA . SER B 1 486 ? 11.977 -17.516 -21.438 1 75.25 486 SER B CA 1
ATOM 8541 C C . SER B 1 486 ? 13.172 -16.562 -21.391 1 75.25 486 SER B C 1
ATOM 8543 O O . SER B 1 486 ? 13.859 -16.469 -20.375 1 75.25 486 SER B O 1
ATOM 8545 N N . PRO B 1 487 ? 13.445 -15.883 -22.469 1 66.31 487 PRO B N 1
ATOM 8546 C CA . PRO B 1 487 ? 14.578 -14.953 -22.5 1 66.31 487 PRO B CA 1
ATOM 8547 C C . PRO B 1 487 ? 14.414 -13.773 -21.547 1 66.31 487 PRO B C 1
ATOM 8549 O O . PRO B 1 487 ? 15.398 -13.109 -21.203 1 66.31 487 PRO B O 1
ATOM 8552 N N . ILE B 1 488 ? 13.227 -13.586 -21.156 1 63.97 488 ILE B N 1
ATOM 8553 C CA . ILE B 1 488 ? 12.961 -12.414 -20.328 1 63.97 488 ILE B CA 1
ATOM 8554 C C . ILE B 1 488 ? 13.031 -12.805 -18.844 1 63.97 488 ILE B C 1
ATOM 8556 O O . ILE B 1 488 ? 12.906 -11.945 -17.969 1 63.97 488 ILE B O 1
ATOM 8560 N N . MET B 1 489 ? 13.383 -13.984 -18.672 1 72.31 489 MET B N 1
ATOM 8561 C CA . MET B 1 489 ? 13.477 -14.414 -17.266 1 72.31 489 MET B CA 1
ATOM 8562 C C . MET B 1 489 ? 14.602 -13.672 -16.547 1 72.31 489 MET B C 1
ATOM 8564 O O . MET B 1 489 ? 15.75 -13.688 -17 1 72.31 489 MET B O 1
ATOM 8568 N N . THR B 1 490 ? 14.383 -13.016 -15.516 1 68.88 490 THR B N 1
ATOM 8569 C CA . THR B 1 490 ? 15.242 -12.07 -14.812 1 68.88 490 THR B CA 1
ATOM 8570 C C . THR B 1 490 ? 16.5 -12.766 -14.297 1 68.88 490 THR B C 1
ATOM 8572 O O . THR B 1 490 ? 17.562 -12.141 -14.195 1 68.88 490 THR B O 1
ATOM 8575 N N . TYR B 1 491 ? 16.453 -14.031 -14.094 1 77 491 TYR B N 1
ATOM 8576 C CA . TYR B 1 491 ? 17.578 -14.688 -13.422 1 77 491 TYR B CA 1
ATOM 8577 C C . TYR B 1 491 ? 18.484 -15.391 -14.422 1 77 491 TYR B C 1
ATOM 8579 O O . TYR B 1 491 ? 19.516 -15.945 -14.047 1 77 491 TYR B O 1
ATOM 8587 N N . PHE B 1 492 ? 18.234 -15.258 -15.688 1 78.38 492 PHE B N 1
ATOM 8588 C CA . PHE B 1 492 ? 19 -15.945 -16.719 1 78.38 492 PHE B CA 1
ATOM 8589 C C . PHE B 1 492 ? 20.453 -15.461 -16.719 1 78.38 492 PHE B C 1
ATOM 8591 O O . PHE B 1 492 ? 21.375 -16.266 -16.734 1 78.38 492 PHE B O 1
ATOM 8598 N N . PRO B 1 493 ? 20.656 -14.172 -16.703 1 77.81 493 PRO B N 1
ATOM 8599 C CA . PRO B 1 493 ? 22.047 -13.703 -16.688 1 77.81 493 PRO B CA 1
ATOM 8600 C C . PRO B 1 493 ? 22.828 -14.156 -15.453 1 77.81 493 PRO B C 1
ATOM 8602 O O . PRO B 1 493 ? 24.016 -14.445 -15.539 1 77.81 493 PRO B O 1
ATOM 8605 N N . LEU B 1 494 ? 22.094 -14.227 -14.438 1 84.06 494 LEU B N 1
ATOM 8606 C CA . LEU B 1 494 ? 22.734 -14.648 -13.195 1 84.06 494 LEU B CA 1
ATOM 8607 C C . LEU B 1 494 ? 23.141 -16.125 -13.258 1 84.06 494 LEU B C 1
ATOM 8609 O O . LEU B 1 494 ? 24.25 -16.484 -12.852 1 84.06 494 LEU B O 1
ATOM 8613 N N . VAL B 1 495 ? 22.297 -16.938 -13.758 1 88.06 495 VAL B N 1
ATOM 8614 C CA . VAL B 1 495 ? 22.578 -18.359 -13.875 1 88.06 495 VAL B CA 1
ATOM 8615 C C . VAL B 1 495 ? 23.703 -18.594 -14.875 1 88.06 495 VAL B C 1
ATOM 8617 O O . VAL B 1 495 ? 24.547 -19.469 -14.68 1 88.06 495 VAL B O 1
ATOM 8620 N N . LEU B 1 496 ? 23.75 -17.766 -15.898 1 84.81 496 LEU B N 1
ATOM 8621 C CA . LEU B 1 496 ? 24.828 -17.828 -16.875 1 84.81 496 LEU B CA 1
ATOM 8622 C C . LEU B 1 496 ? 26.172 -17.547 -16.219 1 84.81 496 LEU B C 1
ATOM 8624 O O . LEU B 1 496 ? 27.156 -18.234 -16.484 1 84.81 496 LEU B O 1
ATOM 8628 N N . MET B 1 497 ? 26.156 -16.562 -15.422 1 85.19 497 MET B N 1
ATOM 8629 C CA . MET B 1 497 ? 27.375 -16.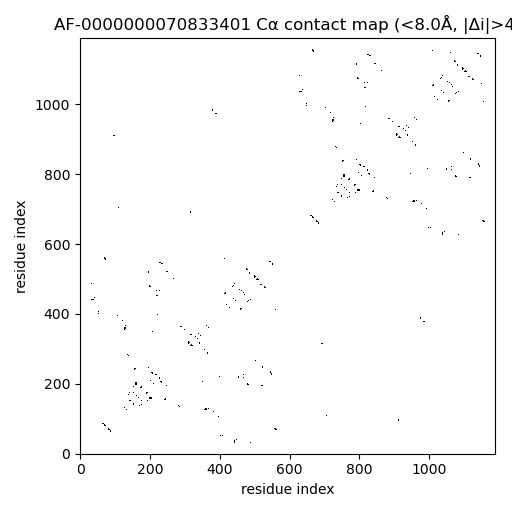203 -14.719 1 85.19 497 MET B CA 1
ATOM 8630 C C . MET B 1 497 ? 27.859 -17.344 -13.82 1 85.19 497 MET B C 1
ATOM 8632 O O . MET B 1 497 ? 29.047 -17.625 -13.758 1 85.19 497 MET B O 1
ATOM 8636 N N . TYR B 1 498 ? 26.906 -17.984 -13.156 1 86.38 498 TYR B N 1
ATOM 8637 C CA . TYR B 1 498 ? 27.25 -19.125 -12.312 1 86.38 498 TYR B CA 1
ATOM 8638 C C . TYR B 1 498 ? 27.891 -20.234 -13.133 1 86.38 498 TYR B C 1
ATOM 8640 O O . TYR B 1 498 ? 28.844 -20.875 -12.688 1 86.38 498 TYR B O 1
ATOM 8648 N N . GLY B 1 499 ? 27.375 -20.484 -14.289 1 87.25 499 GLY B N 1
ATOM 8649 C CA . GLY B 1 499 ? 27.922 -21.5 -15.188 1 87.25 499 GLY B CA 1
ATOM 8650 C C . GLY B 1 499 ? 29.297 -21.141 -15.734 1 87.25 499 GLY B C 1
ATOM 8651 O O . GLY B 1 499 ? 30.172 -21.984 -15.82 1 87.25 499 GLY B O 1
ATOM 8652 N N . GLN B 1 500 ? 29.438 -19.891 -16.047 1 85.12 500 GLN B N 1
ATOM 8653 C CA . GLN B 1 500 ? 30.688 -19.406 -16.641 1 85.12 500 GLN B CA 1
ATOM 8654 C C . GLN B 1 500 ? 31.828 -19.516 -15.641 1 85.12 500 GLN B C 1
ATOM 8656 O O . GLN B 1 500 ? 33 -19.641 -16.031 1 85.12 500 GLN B O 1
ATOM 8661 N N . ASN B 1 501 ? 31.453 -19.516 -14.445 1 84.19 501 ASN B N 1
ATOM 8662 C CA . ASN B 1 501 ? 32.469 -19.641 -13.414 1 84.19 501 ASN B CA 1
ATOM 8663 C C . ASN B 1 501 ? 33.156 -21 -13.484 1 84.19 501 ASN B C 1
ATOM 8665 O O . ASN B 1 501 ? 34.281 -21.172 -12.953 1 84.19 501 ASN B O 1
ATOM 8669 N N . TRP B 1 502 ? 32.5 -21.922 -14.164 1 86 502 TRP B N 1
ATOM 8670 C CA . TRP B 1 502 ? 33.062 -23.266 -14.242 1 86 502 TRP B CA 1
ATOM 8671 C C . TRP B 1 502 ? 33.625 -23.547 -15.633 1 86 502 TRP B C 1
ATOM 8673 O O . TRP B 1 502 ? 33.938 -24.688 -15.969 1 86 502 TRP B O 1
ATOM 8683 N N . ILE B 1 503 ? 33.688 -22.531 -16.391 1 84.62 503 ILE B N 1
ATOM 8684 C CA . ILE B 1 503 ? 34.25 -22.578 -17.75 1 84.62 503 ILE B CA 1
ATOM 8685 C C . ILE B 1 503 ? 35.469 -21.641 -17.844 1 84.62 503 ILE B C 1
ATOM 8687 O O . ILE B 1 503 ? 35.438 -20.547 -17.266 1 84.62 503 ILE B O 1
ATOM 8691 N N . LYS B 1 504 ? 36.406 -22.109 -18.531 1 82.81 504 LYS B N 1
ATOM 8692 C CA . LYS B 1 504 ? 37.594 -21.281 -18.719 1 82.81 504 LYS B CA 1
ATOM 8693 C C . LYS B 1 504 ? 37.219 -19.938 -19.375 1 82.81 504 LYS B C 1
ATOM 8695 O O . LYS B 1 504 ? 36.344 -19.891 -20.25 1 82.81 504 LYS B O 1
ATOM 8700 N N . LYS B 1 505 ? 37.812 -18.891 -18.922 1 77.56 505 LYS B N 1
ATOM 8701 C CA . LYS B 1 505 ? 37.531 -17.531 -19.344 1 77.56 505 LYS B CA 1
ATOM 8702 C C . LYS B 1 505 ? 37.625 -17.391 -20.859 1 77.56 505 LYS B C 1
ATOM 8704 O O . LYS B 1 505 ? 36.875 -16.625 -21.469 1 77.56 505 LYS B O 1
ATOM 8709 N N . GLU B 1 506 ? 38.562 -18.156 -21.516 1 78.44 506 GLU B N 1
ATOM 8710 C CA . GLU B 1 506 ? 38.781 -18.094 -22.953 1 78.44 506 GLU B CA 1
ATOM 8711 C C . GLU B 1 506 ? 37.562 -18.625 -23.703 1 78.44 506 GLU B C 1
ATOM 8713 O O . GLU B 1 506 ? 37.344 -18.281 -24.875 1 78.44 506 GLU B O 1
ATOM 8718 N N . HIS B 1 507 ? 36.844 -19.359 -22.984 1 80.38 507 HIS B N 1
ATOM 8719 C CA . HIS B 1 507 ? 35.719 -20 -23.641 1 80.38 507 HIS B CA 1
ATOM 8720 C C . HIS B 1 507 ? 34.406 -19.406 -23.172 1 80.38 507 HIS B C 1
ATOM 8722 O O . HIS B 1 507 ? 33.344 -19.984 -23.391 1 80.38 507 HIS B O 1
ATOM 8728 N N . HIS B 1 508 ? 34.406 -18.312 -22.516 1 81.62 508 HIS B N 1
ATOM 8729 C CA . HIS B 1 508 ? 33.188 -17.656 -22.062 1 81.62 508 HIS B CA 1
ATOM 8730 C C . HIS B 1 508 ? 32.312 -17.234 -23.25 1 81.62 508 HIS B C 1
ATOM 8732 O O . HIS B 1 508 ? 31.094 -17.234 -23.141 1 81.62 508 HIS B O 1
ATOM 8738 N N . ALA B 1 509 ? 32.969 -16.938 -24.297 1 77.38 509 ALA B N 1
ATOM 8739 C CA . ALA B 1 509 ? 32.25 -16.516 -25.5 1 77.38 509 ALA B CA 1
ATOM 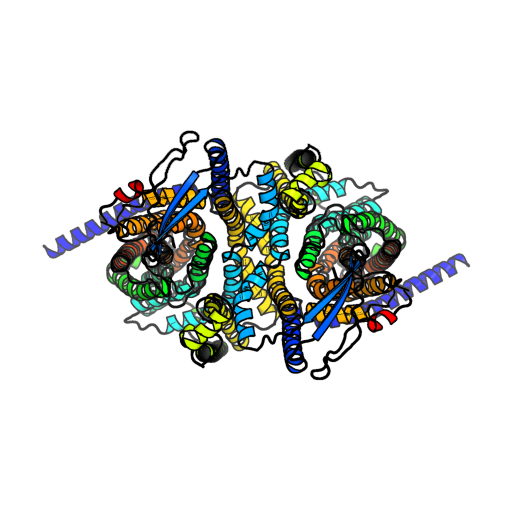8740 C C . ALA B 1 509 ? 31.484 -17.672 -26.109 1 77.38 509 ALA B C 1
ATOM 8742 O O . ALA B 1 509 ? 30.516 -17.469 -26.844 1 77.38 509 ALA B O 1
ATOM 8743 N N . ASP B 1 510 ? 31.891 -18.875 -25.766 1 78.19 510 ASP B N 1
ATOM 8744 C CA . ASP B 1 510 ? 31.25 -20.062 -26.297 1 78.19 510 ASP B CA 1
ATOM 8745 C C . ASP B 1 510 ? 30.047 -20.484 -25.438 1 78.19 510 ASP B C 1
ATOM 8747 O O . ASP B 1 510 ? 29.219 -21.281 -25.859 1 78.19 510 ASP B O 1
ATOM 8751 N N . PHE B 1 511 ? 29.984 -20.047 -24.281 1 85.56 511 PHE B N 1
ATOM 8752 C CA . PHE B 1 511 ? 28.875 -20.312 -23.359 1 85.56 511 PHE B CA 1
ATOM 8753 C C . PHE B 1 511 ? 28.125 -19.031 -23.047 1 85.56 511 PHE B C 1
ATOM 8755 O O . PHE B 1 511 ? 28.375 -18.406 -22.016 1 85.56 511 PHE B O 1
ATOM 8762 N N . LYS B 1 512 ? 27.203 -18.719 -23.844 1 84 512 LYS B N 1
ATOM 8763 C CA . LYS B 1 512 ? 26.391 -17.5 -23.703 1 84 512 LYS B CA 1
ATOM 8764 C C . LYS B 1 512 ? 24.938 -17.844 -23.359 1 84 512 LYS B C 1
ATOM 8766 O O . LYS B 1 512 ? 24.656 -18.953 -22.906 1 84 512 LYS B O 1
ATOM 8771 N N . ILE B 1 513 ? 24.125 -16.984 -23.453 1 80.56 513 ILE B N 1
ATOM 8772 C CA . ILE B 1 513 ? 22.719 -17.125 -23.062 1 80.56 513 ILE B CA 1
ATOM 8773 C C . ILE B 1 513 ? 22.047 -18.172 -23.938 1 80.56 513 ILE B C 1
ATOM 8775 O O . ILE B 1 513 ? 21.219 -18.953 -23.469 1 80.56 513 ILE B O 1
ATOM 8779 N N . GLY B 1 514 ? 22.406 -18.172 -25.156 1 78.19 514 GLY B N 1
ATOM 8780 C CA . GLY B 1 514 ? 21.859 -19.172 -26.062 1 78.19 514 GLY B CA 1
ATOM 8781 C C . GLY B 1 514 ? 22.234 -20.594 -25.703 1 78.19 514 GLY B C 1
ATOM 8782 O O . GLY B 1 514 ? 21.422 -21.516 -25.828 1 78.19 514 GLY B O 1
ATOM 8783 N N . SER B 1 515 ? 23.469 -20.781 -25.266 1 82.44 515 SER B N 1
ATOM 8784 C CA . SER B 1 515 ? 23.938 -22.094 -24.844 1 82.44 515 SER B CA 1
ATOM 8785 C C . SER B 1 515 ? 23.188 -22.594 -23.609 1 82.44 515 SER B C 1
ATOM 8787 O O . SER B 1 515 ? 22.797 -23.766 -23.547 1 82.44 515 SER B O 1
ATOM 8789 N N . LEU B 1 516 ? 23.031 -21.734 -22.734 1 86.5 516 LEU B N 1
ATOM 8790 C CA . LEU B 1 516 ? 22.281 -22.094 -21.531 1 86.5 516 LEU B CA 1
ATOM 8791 C C . LEU B 1 516 ? 20.844 -22.453 -21.859 1 86.5 516 LEU B C 1
ATOM 8793 O O . LEU B 1 516 ? 20.297 -23.422 -21.328 1 86.5 516 LEU B O 1
ATOM 8797 N N . MET B 1 517 ? 20.219 -21.688 -22.656 1 84.75 517 MET B N 1
ATOM 8798 C CA . MET B 1 517 ? 18.844 -21.938 -23.062 1 84.75 517 MET B CA 1
ATOM 8799 C C . MET B 1 517 ? 18.719 -23.312 -23.734 1 84.75 517 MET B C 1
ATOM 8801 O O . MET B 1 517 ? 17.734 -24.016 -23.531 1 84.75 517 MET B O 1
ATOM 8805 N N . SER B 1 518 ? 19.688 -23.547 -24.562 1 84.44 518 SER B N 1
ATOM 8806 C CA . SER B 1 518 ? 19.672 -24.828 -25.266 1 84.44 518 SER B CA 1
ATOM 8807 C C . SER B 1 518 ? 19.75 -26 -24.281 1 84.44 518 SER B C 1
ATOM 8809 O O . SER B 1 518 ? 19.156 -27.047 -24.516 1 84.44 518 SER B O 1
ATOM 8811 N N . LEU B 1 519 ? 20.453 -25.797 -23.25 1 88.31 519 LEU B N 1
ATOM 8812 C CA . LEU B 1 519 ? 20.562 -26.844 -22.234 1 88.31 519 LEU B CA 1
ATOM 8813 C C . LEU B 1 519 ? 19.25 -27 -21.453 1 88.31 519 LEU B C 1
ATOM 8815 O O . LEU B 1 519 ? 18.969 -28.062 -20.906 1 88.31 519 LEU B O 1
ATOM 8819 N N . MET B 1 520 ? 18.422 -25.938 -21.406 1 91.25 520 MET B N 1
ATOM 8820 C CA . MET B 1 520 ? 17.203 -25.953 -20.594 1 91.25 520 MET B CA 1
ATOM 8821 C C . MET B 1 520 ? 16.016 -26.438 -21.406 1 91.25 520 MET B C 1
ATOM 8823 O O . MET B 1 520 ? 14.984 -26.828 -20.844 1 91.25 520 MET B O 1
ATOM 8827 N N . VAL B 1 521 ? 16.078 -26.484 -22.672 1 88.31 521 VAL B N 1
ATOM 8828 C CA . VAL B 1 521 ? 14.969 -26.828 -23.562 1 88.31 521 VAL B CA 1
ATOM 8829 C C . VAL B 1 521 ? 14.477 -28.234 -23.266 1 88.31 521 VAL B C 1
ATOM 8831 O O . VAL B 1 521 ? 13.266 -28.469 -23.156 1 88.31 521 VAL B O 1
ATOM 8834 N N . PRO B 1 522 ? 15.398 -29.172 -23.094 1 90.44 522 PRO B N 1
ATOM 8835 C CA . PRO B 1 522 ? 14.898 -30.516 -22.781 1 90.44 522 PRO B CA 1
ATOM 8836 C C . PRO B 1 522 ? 14.109 -30.547 -21.469 1 90.44 522 PRO B C 1
ATOM 8838 O O . PRO B 1 522 ? 13.109 -31.266 -21.375 1 90.44 522 PRO B O 1
ATOM 8841 N N . TYR B 1 523 ? 14.586 -29.844 -20.484 1 93.06 523 TYR B N 1
ATOM 8842 C CA . TYR B 1 523 ? 13.828 -29.766 -19.234 1 93.06 523 TYR B CA 1
ATOM 8843 C C . TYR B 1 523 ? 12.43 -29.219 -19.484 1 93.06 523 TYR B C 1
ATOM 8845 O O . TYR B 1 523 ? 11.438 -29.797 -19.031 1 93.06 523 TYR B O 1
ATOM 8853 N N . SER B 1 524 ? 12.367 -28.109 -20.188 1 92.06 524 SER B N 1
ATOM 8854 C CA . SER B 1 524 ? 11.102 -27.438 -20.469 1 92.06 524 SER B CA 1
ATOM 8855 C C . SER B 1 524 ? 10.133 -28.359 -21.203 1 92.06 524 SER B C 1
ATOM 8857 O O . SER B 1 524 ? 8.953 -28.422 -20.859 1 92.06 524 SER B O 1
ATOM 8859 N N . PHE B 1 525 ? 10.617 -29.031 -22.156 1 90.94 525 PHE B N 1
ATOM 8860 C CA . PHE B 1 525 ? 9.789 -29.906 -22.984 1 90.94 525 PHE B CA 1
ATOM 8861 C C . PHE B 1 525 ? 9.211 -31.047 -22.156 1 90.94 525 PHE B C 1
ATOM 8863 O O . PHE B 1 525 ? 8 -31.281 -22.172 1 90.94 525 PHE B O 1
ATOM 8870 N N . PHE B 1 526 ? 10.016 -31.719 -21.453 1 93.31 526 PHE B N 1
ATOM 8871 C CA . PHE B 1 526 ? 9.57 -32.875 -20.703 1 93.31 526 PHE B CA 1
ATOM 8872 C C . PHE B 1 526 ? 8.734 -32.469 -19.5 1 93.31 526 PHE B C 1
ATOM 8874 O O . PHE B 1 526 ? 7.801 -33.188 -19.109 1 93.31 526 PHE B O 1
ATOM 8881 N N . PHE B 1 527 ? 9.117 -31.359 -18.828 1 93.81 527 PHE B N 1
ATOM 8882 C CA . PHE B 1 527 ? 8.281 -30.844 -17.75 1 93.81 527 PHE B CA 1
ATOM 8883 C C . PHE B 1 527 ? 6.895 -30.469 -18.266 1 93.81 527 PHE B C 1
ATOM 8885 O O . PHE B 1 527 ? 5.887 -30.766 -17.609 1 93.81 527 PHE B O 1
ATOM 8892 N N . PHE B 1 528 ? 6.84 -29.828 -19.422 1 93.62 528 PHE B N 1
ATOM 8893 C CA . PHE B 1 528 ? 5.574 -29.422 -20.016 1 93.62 528 PHE B CA 1
ATOM 8894 C C . PHE B 1 528 ? 4.727 -30.641 -20.375 1 93.62 528 PHE B C 1
ATOM 8896 O O . PHE B 1 528 ? 3.537 -30.688 -20.047 1 93.62 528 PHE B O 1
ATOM 8903 N N . LEU B 1 529 ? 5.348 -31.562 -21.016 1 94.25 529 LEU B N 1
ATOM 8904 C CA . LEU B 1 529 ? 4.625 -32.75 -21.469 1 94.25 529 LEU B CA 1
ATOM 8905 C C . LEU B 1 529 ? 4.117 -33.562 -20.281 1 94.25 529 LEU B C 1
ATOM 8907 O O . LEU B 1 529 ? 2.961 -33.969 -20.266 1 94.25 529 LEU B O 1
ATOM 8911 N N . SER B 1 530 ? 4.957 -33.75 -19.328 1 94.44 530 SER B N 1
ATOM 8912 C CA . SER B 1 530 ? 4.586 -34.594 -18.188 1 94.44 530 SER B CA 1
ATOM 8913 C C . SER B 1 530 ? 3.518 -33.906 -17.328 1 94.44 530 SER B C 1
ATOM 8915 O O . SER B 1 530 ? 2.51 -34.531 -16.984 1 94.44 530 SER B O 1
ATOM 8917 N N . SER B 1 531 ? 3.721 -32.656 -16.984 1 93.75 531 SER B N 1
ATOM 8918 C CA . SER B 1 531 ? 2.766 -31.938 -16.141 1 93.75 531 SER B CA 1
ATOM 8919 C C . SER B 1 531 ? 1.42 -31.781 -16.844 1 93.75 531 SER B C 1
ATOM 8921 O O . SER B 1 531 ? 0.367 -31.922 -16.203 1 93.75 531 SER B O 1
ATOM 8923 N N . THR B 1 532 ? 1.446 -31.484 -18.109 1 95.44 532 THR B N 1
ATOM 8924 C CA . THR B 1 532 ? 0.211 -31.328 -18.875 1 95.44 532 THR B CA 1
ATOM 8925 C C . THR B 1 532 ? -0.539 -32.656 -18.969 1 95.44 532 THR B C 1
ATOM 8927 O O . THR B 1 532 ? -1.754 -32.688 -18.766 1 95.44 532 THR B O 1
ATOM 8930 N N . ALA B 1 533 ? 0.166 -33.688 -19.297 1 96.06 533 ALA B N 1
ATOM 8931 C CA . ALA B 1 533 ? -0.459 -35 -19.422 1 96.06 533 ALA B CA 1
ATOM 8932 C C . ALA B 1 533 ? -1.108 -35.438 -18.109 1 96.06 533 ALA B C 1
ATOM 8934 O O . ALA B 1 533 ? -2.26 -35.875 -18.094 1 96.06 533 ALA B O 1
ATOM 8935 N N . ILE B 1 534 ? -0.386 -35.281 -17.078 1 95.5 534 ILE B N 1
ATOM 8936 C CA . ILE B 1 534 ? -0.907 -35.719 -15.773 1 95.5 534 ILE B CA 1
ATOM 8937 C C . ILE B 1 534 ? -2.1 -34.844 -15.391 1 95.5 534 ILE B C 1
ATOM 8939 O O . ILE B 1 534 ? -3.066 -35.312 -14.805 1 95.5 534 ILE B O 1
ATOM 8943 N N . PHE B 1 535 ? -2.039 -33.562 -15.656 1 95.81 535 PHE B N 1
ATOM 8944 C CA . PHE B 1 535 ? -3.139 -32.656 -15.312 1 95.81 535 PHE B CA 1
ATOM 8945 C C . PHE B 1 535 ? -4.387 -33 -16.109 1 95.81 535 PHE B C 1
ATOM 8947 O O . PHE B 1 535 ? -5.504 -32.969 -15.586 1 95.81 535 PHE B O 1
ATOM 8954 N N . LEU B 1 536 ? -4.199 -33.281 -17.406 1 95.75 536 LEU B N 1
ATOM 8955 C CA . LEU B 1 536 ? -5.348 -33.656 -18.234 1 95.75 536 LEU B CA 1
ATOM 8956 C C . LEU B 1 536 ? -6.012 -34.938 -17.734 1 95.75 536 LEU B C 1
ATOM 8958 O O . LEU B 1 536 ? -7.238 -35.031 -17.75 1 95.75 536 LEU B O 1
ATOM 8962 N N . ILE B 1 537 ? -5.203 -35.875 -17.312 1 95.25 537 ILE B N 1
ATOM 8963 C CA . ILE B 1 537 ? -5.746 -37.094 -16.75 1 95.25 537 ILE B CA 1
ATOM 8964 C C . ILE B 1 537 ? -6.477 -36.781 -15.445 1 95.25 537 ILE B C 1
ATOM 8966 O O . ILE B 1 537 ? -7.59 -37.25 -15.219 1 95.25 537 ILE B O 1
ATOM 8970 N N . TRP B 1 538 ? -5.828 -36 -14.625 1 95.25 538 TRP B N 1
ATOM 8971 C CA . TRP B 1 538 ? -6.406 -35.562 -13.359 1 95.25 538 TRP B CA 1
ATOM 8972 C C . TRP B 1 538 ? -7.734 -34.844 -13.586 1 95.25 538 TRP B C 1
ATOM 8974 O O . TRP B 1 538 ? -8.719 -35.125 -12.883 1 95.25 538 TRP B O 1
ATOM 8984 N N . PHE B 1 539 ? -7.762 -33.969 -14.562 1 94.81 539 PHE B N 1
ATOM 8985 C CA . PHE B 1 539 ? -8.938 -33.188 -14.938 1 94.81 539 PHE B CA 1
ATOM 8986 C C . PHE B 1 539 ? -10.039 -34.094 -15.469 1 94.81 539 PHE B C 1
ATOM 8988 O O . PHE B 1 539 ? -11.211 -33.938 -15.102 1 94.81 539 PHE B O 1
ATOM 8995 N N . ALA B 1 540 ? -9.75 -35.031 -16.281 1 91.06 540 ALA B N 1
ATOM 8996 C CA . ALA B 1 540 ? -10.719 -35.938 -16.891 1 91.06 540 ALA B CA 1
ATOM 8997 C C . ALA B 1 540 ? -11.344 -36.844 -15.852 1 91.06 540 ALA B C 1
ATOM 8999 O O . ALA B 1 540 ? -12.516 -37.219 -15.961 1 91.06 540 ALA B O 1
ATOM 9000 N N . LEU B 1 541 ? -10.57 -37.156 -14.805 1 93.12 541 LEU B N 1
ATOM 9001 C CA . LEU B 1 541 ? -11.07 -38.031 -13.742 1 93.12 541 LEU B CA 1
ATOM 9002 C C . LEU B 1 541 ? -11.945 -37.25 -12.773 1 93.12 541 LEU B C 1
ATOM 9004 O O . LEU B 1 541 ? -12.672 -37.844 -11.969 1 93.12 541 LEU B O 1
ATOM 9008 N N . GLY B 1 542 ? -11.867 -35.906 -12.82 1 91.69 542 GLY B N 1
ATOM 9009 C CA . GLY B 1 542 ? -12.711 -35.062 -11.977 1 91.69 542 GLY B CA 1
ATOM 9010 C C . GLY B 1 542 ? -12.219 -35 -10.547 1 91.69 542 GLY B C 1
ATOM 9011 O O . GLY B 1 542 ? -13.008 -34.75 -9.633 1 91.69 542 GLY B O 1
ATOM 9012 N N . ILE B 1 543 ? -10.984 -35.312 -10.312 1 94.25 543 ILE B N 1
ATOM 9013 C CA . ILE B 1 543 ? -10.406 -35.281 -8.977 1 94.25 543 ILE B CA 1
ATOM 9014 C C . ILE B 1 543 ? -10.18 -33.812 -8.57 1 94.25 543 ILE B C 1
ATOM 9016 O O . ILE B 1 543 ? -9.625 -33.031 -9.352 1 94.25 543 ILE B O 1
ATOM 9020 N N . PRO B 1 544 ? -10.664 -33.438 -7.41 1 95.56 544 PRO B N 1
ATOM 9021 C CA . PRO B 1 544 ? -10.414 -32.062 -6.98 1 95.56 544 PRO B CA 1
ATOM 9022 C C . PRO B 1 544 ? -8.93 -31.734 -6.957 1 95.56 544 PRO B C 1
ATOM 9024 O O . PRO B 1 544 ? -8.102 -32.562 -6.605 1 95.56 544 PRO B O 1
ATOM 9027 N N . VAL B 1 545 ? -8.594 -30.562 -7.289 1 95.81 545 VAL B N 1
ATOM 9028 C CA . VAL B 1 545 ? -7.203 -30.156 -7.398 1 95.81 545 VAL B CA 1
ATOM 9029 C C . VAL B 1 545 ? -6.684 -29.719 -6.031 1 95.81 545 VAL B C 1
ATOM 9031 O O . VAL B 1 545 ? -5.473 -29.562 -5.836 1 95.81 545 VAL B O 1
ATOM 9034 N N . GLY B 1 546 ? -7.523 -29.516 -5.066 1 95.44 546 GLY B N 1
ATOM 9035 C CA . GLY B 1 546 ? -7.168 -29.141 -3.703 1 95.44 546 GLY B CA 1
ATOM 9036 C C . GLY B 1 546 ? -8.352 -29.141 -2.756 1 95.44 546 GLY B C 1
ATOM 9037 O O . GLY B 1 546 ? -9.398 -29.719 -3.057 1 95.44 546 GLY B O 1
ATOM 9038 N N . VAL B 1 547 ? -8.156 -28.5 -1.629 1 93.19 547 VAL B N 1
ATOM 9039 C CA . VAL B 1 547 ? -9.219 -28.406 -0.638 1 93.19 547 VAL B CA 1
ATOM 9040 C C . VAL B 1 547 ? -10.297 -27.438 -1.123 1 93.19 547 VAL B C 1
ATOM 9042 O O . VAL B 1 547 ? -10.016 -26.25 -1.359 1 93.19 547 VAL B O 1
ATOM 9045 N N . ASN B 1 548 ? -11.508 -27.875 -1.315 1 90.5 548 ASN B N 1
ATOM 9046 C CA . ASN B 1 548 ? -12.609 -27.094 -1.865 1 90.5 548 ASN B CA 1
ATOM 9047 C C . ASN B 1 548 ? -12.273 -26.562 -3.258 1 90.5 548 ASN B C 1
ATOM 9049 O O . ASN B 1 548 ? -12.539 -25.406 -3.562 1 90.5 548 ASN B O 1
ATOM 9053 N N . GLY B 1 549 ? -11.453 -27.328 -3.959 1 93.38 549 GLY B N 1
ATOM 9054 C CA . GLY B 1 549 ? -11.055 -26.984 -5.316 1 93.38 549 GLY B CA 1
ATOM 9055 C C . GLY B 1 549 ? -11.516 -28 -6.344 1 93.38 549 GLY B C 1
ATOM 9056 O O . GLY B 1 549 ? -10.688 -28.656 -6.984 1 93.38 549 GLY B O 1
ATOM 9057 N N . PRO B 1 550 ? -12.789 -28.094 -6.523 1 91.5 550 PRO B N 1
ATOM 9058 C CA . PRO B 1 550 ? -13.312 -29.047 -7.508 1 91.5 550 PRO B CA 1
ATOM 9059 C C . PRO B 1 550 ? -12.977 -28.641 -8.945 1 91.5 550 PRO B C 1
ATOM 9061 O O . PRO B 1 550 ? -12.508 -27.531 -9.188 1 91.5 550 PRO B O 1
ATOM 9064 N N . ILE B 1 551 ? -13.078 -29.562 -9.805 1 92.25 551 ILE B N 1
ATOM 9065 C CA . ILE B 1 551 ? -12.812 -29.312 -11.219 1 92.25 551 ILE B CA 1
ATOM 9066 C C . ILE B 1 551 ? -14 -28.562 -11.836 1 92.25 551 ILE B C 1
ATOM 9068 O O . ILE B 1 551 ? -13.812 -27.594 -12.578 1 92.25 551 ILE B O 1
ATOM 9072 N N . TYR B 1 552 ? -15.18 -29.031 -11.508 1 87.5 552 TYR B N 1
ATOM 9073 C CA . TYR B 1 552 ? -16.375 -28.469 -12.109 1 87.5 552 TYR B CA 1
ATOM 9074 C C . TYR B 1 552 ? -17.234 -27.766 -11.055 1 87.5 552 TYR B C 1
ATOM 9076 O O . TYR B 1 552 ? -17.156 -28.078 -9.867 1 87.5 552 TYR B O 1
ATOM 9084 N N . ILE B 1 553 ? -17.828 -26.672 -11.508 1 81.69 553 ILE B N 1
ATOM 9085 C CA . ILE B 1 553 ? -18.781 -26.016 -10.633 1 81.69 553 ILE B CA 1
ATOM 9086 C C . ILE B 1 553 ? -20.031 -26.891 -10.477 1 81.69 553 ILE B C 1
ATOM 9088 O O . ILE B 1 553 ? -20.422 -27.594 -11.414 1 81.69 553 ILE B O 1
ATOM 9092 N N . GLU B 1 554 ? -20.375 -27.188 -9.297 1 59.06 554 GLU B N 1
ATOM 9093 C CA . GLU B 1 554 ? -21.641 -27.906 -9.156 1 59.06 554 GLU B CA 1
ATOM 9094 C C . GLU B 1 554 ? -22.719 -27.297 -10.055 1 59.06 554 GLU B C 1
ATOM 9096 O O . GLU B 1 554 ? -22.812 -26.078 -10.18 1 59.06 554 GLU B O 1
ATOM 9101 N N . GLN B 1 555 ? -23 -27.891 -11.258 1 45.75 555 GLN B N 1
ATOM 9102 C CA . GLN B 1 555 ? -23.781 -27.594 -12.445 1 45.75 555 GLN B CA 1
ATOM 9103 C C . GLN B 1 555 ? -24.875 -26.562 -12.141 1 45.75 555 GLN B C 1
ATOM 9105 O O . GLN B 1 555 ? -25.797 -26.828 -11.383 1 45.75 555 GLN B O 1
ATOM 9110 N N . SER B 1 556 ? -24.641 -25.438 -11.953 1 39.66 556 SER B N 1
ATOM 9111 C CA . SER B 1 556 ? -25.656 -24.453 -12.305 1 39.66 556 SER B CA 1
ATOM 9112 C C . SER B 1 556 ? -25.969 -24.484 -13.797 1 39.66 556 SER B C 1
ATOM 9114 O O . SER B 1 556 ? -25.047 -24.516 -14.625 1 39.66 556 SER B O 1
ATOM 9116 N N . ALA B 1 557 ? -26.922 -25.25 -14.328 1 33.19 557 ALA B N 1
ATOM 9117 C CA . ALA B 1 557 ? -27.375 -25.281 -15.719 1 33.19 557 ALA B CA 1
ATOM 9118 C C . ALA B 1 557 ? -27.484 -23.875 -16.281 1 33.19 557 ALA B C 1
ATOM 9120 O O . ALA B 1 557 ? -28.422 -23.141 -15.953 1 33.19 557 ALA B O 1
ATOM 9121 N N . PHE B 1 558 ? -26.609 -23.156 -16.5 1 34.28 558 PHE B N 1
ATOM 9122 C CA . PHE B 1 558 ? -26.688 -21.859 -17.156 1 34.28 558 PHE B CA 1
ATOM 9123 C C . PHE B 1 558 ? -27.141 -22.031 -18.609 1 34.28 558 PHE B C 1
ATOM 9125 O O . PHE B 1 558 ? -26.328 -22.344 -19.484 1 34.28 558 PHE B O 1
ATOM 9132 N N . ALA B 1 559 ? -28.188 -22.719 -18.953 1 31.39 559 ALA B N 1
ATOM 9133 C CA . ALA B 1 559 ? -28.719 -22.594 -20.328 1 31.39 559 ALA B CA 1
ATOM 9134 C C . ALA B 1 559 ? -29.297 -21.203 -20.562 1 31.39 559 ALA B C 1
ATOM 9136 O O . ALA B 1 559 ? -30.344 -20.859 -20.016 1 31.39 559 ALA B O 1
ATOM 9137 N N . ALA B 1 560 ? -28.531 -20.25 -20.766 1 33.25 560 ALA B N 1
ATOM 9138 C CA . ALA B 1 560 ? -28.953 -18.875 -21.031 1 33.25 560 ALA B CA 1
ATOM 9139 C C . ALA B 1 560 ? -29.594 -18.75 -22.406 1 33.25 560 ALA B C 1
ATOM 9141 O O . ALA B 1 560 ? -29 -19.156 -23.422 1 33.25 560 ALA B O 1
ATOM 9142 N N . THR B 1 561 ? -30.922 -18.922 -22.562 1 29.2 561 THR B N 1
ATOM 9143 C CA . THR B 1 561 ? -31.609 -18.531 -23.797 1 29.2 561 THR B CA 1
ATOM 9144 C C . THR B 1 561 ? -31.688 -17 -23.906 1 29.2 561 THR B C 1
ATOM 9146 O O . THR B 1 561 ? -32.156 -16.344 -22.984 1 29.2 561 THR B O 1
ATOM 9149 N N . ILE B 1 562 ? -30.891 -16.438 -24.656 1 30.64 562 ILE B N 1
ATOM 9150 C CA . ILE B 1 562 ? -30.891 -15.031 -25.016 1 30.64 562 ILE B CA 1
ATOM 9151 C C . ILE B 1 562 ? -32.188 -14.68 -25.734 1 30.64 562 ILE B C 1
ATOM 9153 O O . ILE B 1 562 ? -32.5 -15.258 -26.781 1 30.64 562 ILE B O 1
ATOM 9157 N N . VAL B 1 563 ? -33.344 -14.25 -25.078 1 28.83 563 VAL B N 1
ATOM 9158 C CA . VAL B 1 563 ? -34.469 -13.758 -25.828 1 28.83 563 VAL B CA 1
ATOM 9159 C C . VAL B 1 563 ? -34.281 -12.273 -26.141 1 28.83 563 VAL B C 1
ATOM 9161 O O . VAL B 1 563 ? -34.062 -11.469 -25.234 1 28.83 563 VAL B O 1
ATOM 9164 N N . LYS B 1 564 ? -34.031 -11.875 -27.344 1 28.17 564 LYS B N 1
ATOM 9165 C CA . LYS B 1 564 ? -34.062 -10.516 -27.891 1 28.17 564 LYS B CA 1
ATOM 9166 C C . LYS B 1 564 ? -35.438 -9.875 -27.656 1 28.17 564 LYS B C 1
ATOM 9168 O O . LYS B 1 564 ? -36.469 -10.352 -28.172 1 28.17 564 LYS B O 1
ATOM 9173 N N . VAL B 1 565 ? -35.844 -9.273 -26.547 1 31.36 565 VAL B N 1
ATOM 9174 C CA . VAL B 1 565 ? -37.125 -8.609 -26.375 1 31.36 565 VAL B CA 1
ATOM 9175 C C . VAL B 1 565 ? -37.125 -7.293 -27.156 1 31.36 565 VAL B C 1
ATOM 9177 O O . VAL B 1 565 ? -36.375 -6.383 -26.844 1 31.36 565 VAL B O 1
ATOM 9180 N N . GLY B 1 566 ? -37.438 -7.234 -28.469 1 27.05 566 GLY B N 1
ATOM 9181 C CA . GLY B 1 566 ? -37.844 -6.023 -29.172 1 27.05 566 GLY B CA 1
ATOM 9182 C C . GLY B 1 566 ? -38.906 -5.227 -28.438 1 27.05 566 GLY B C 1
ATOM 9183 O O . GLY B 1 566 ? -39.594 -5.754 -27.562 1 27.05 566 GLY B O 1
ATOM 9184 N N . ALA B 1 567 ? -39.125 -3.793 -28.672 1 27.95 567 ALA B N 1
ATOM 9185 C CA . ALA B 1 567 ? -40.062 -2.818 -28.125 1 27.95 567 ALA B CA 1
ATOM 9186 C C . ALA B 1 567 ? -41.469 -3.377 -28.125 1 27.95 567 ALA B C 1
ATOM 9188 O O . ALA B 1 567 ? -42.25 -3.152 -27.188 1 27.95 567 ALA B O 1
ATOM 9189 N N . SER B 1 568 ? -42.125 -3.672 -29.344 1 26.98 568 SER B N 1
ATOM 9190 C CA . SER B 1 568 ? -43.562 -3.674 -29.5 1 26.98 568 SER B CA 1
ATOM 9191 C C . SER B 1 568 ? -44.219 -4.816 -28.719 1 26.98 568 SER B C 1
ATOM 9193 O O . SER B 1 568 ? -45.219 -4.617 -28.016 1 26.98 568 SER B O 1
ATOM 9195 N N . GLU B 1 569 ? -44.312 -6.113 -29.391 1 24.97 569 GLU B N 1
ATOM 9196 C CA . GLU B 1 569 ? -45.281 -7.164 -29.078 1 24.97 569 GLU B CA 1
ATOM 9197 C C . GLU B 1 569 ? -44.906 -7.875 -27.781 1 24.97 569 GLU B C 1
ATOM 9199 O O . GLU B 1 569 ? -43.969 -8.641 -27.734 1 24.97 569 GLU B O 1
ATOM 9204 N N . TRP B 1 570 ? -45.062 -7.375 -26.609 1 27.61 570 TRP B N 1
ATOM 9205 C CA . TRP B 1 570 ? -45.188 -7.949 -25.281 1 27.61 570 TRP B CA 1
ATOM 9206 C C . TRP B 1 570 ? -46.188 -9.086 -25.281 1 27.61 570 TRP B C 1
ATOM 9208 O O . TRP B 1 570 ? -46.656 -9.508 -24.219 1 27.61 570 TRP B O 1
ATOM 9218 N N . VAL B 1 571 ? -46.906 -9.438 -26.453 1 25.55 571 VAL B N 1
ATOM 9219 C CA . VAL B 1 571 ? -48.094 -10.25 -26.25 1 25.55 571 VAL B CA 1
ATOM 9220 C C . VAL B 1 571 ? -47.719 -11.516 -25.469 1 25.55 571 VAL B C 1
ATOM 9222 O O . VAL B 1 571 ? -46.531 -11.844 -25.328 1 25.55 571 VAL B O 1
ATOM 9225 N N . ASN B 1 572 ? -48.562 -12.812 -25.812 1 24.83 572 ASN B N 1
ATOM 9226 C CA . ASN B 1 572 ? -49 -14.078 -25.25 1 24.83 572 ASN B CA 1
ATOM 9227 C C . ASN B 1 572 ? -47.875 -15.102 -25.188 1 24.83 572 ASN B C 1
ATOM 9229 O O . ASN B 1 572 ? -47.875 -16.078 -25.938 1 24.83 572 ASN B O 1
ATOM 9233 N N . MET B 1 573 ? -46.688 -14.844 -25.203 1 24.59 573 MET B N 1
ATOM 9234 C CA . MET B 1 573 ? -45.781 -15.992 -25.328 1 24.59 573 MET B CA 1
ATOM 9235 C C . MET B 1 573 ? -45.969 -16.953 -24.172 1 24.59 573 MET B C 1
ATOM 9237 O O . MET B 1 573 ? -45.906 -16.547 -23 1 24.59 573 MET B O 1
ATOM 9241 N N . ASN B 1 574 ? -46.781 -18.078 -24.406 1 24.27 574 ASN B N 1
ATOM 9242 C CA . ASN B 1 574 ? -47.031 -19.219 -23.531 1 24.27 574 ASN B CA 1
ATOM 9243 C C . ASN B 1 574 ? -45.719 -19.781 -22.984 1 24.27 574 ASN B C 1
ATOM 9245 O O . ASN B 1 574 ? -44.75 -19.984 -23.734 1 24.27 574 ASN B O 1
ATOM 9249 N N . PRO B 1 575 ? -45.406 -19.672 -21.781 1 27.23 575 PRO B N 1
ATOM 9250 C CA . PRO B 1 575 ? -44.25 -20.25 -21.062 1 27.23 575 PRO B CA 1
ATOM 9251 C C . PRO B 1 575 ? -43.906 -21.656 -21.547 1 27.23 575 PRO B C 1
ATOM 9253 O O . PRO B 1 575 ? -42.938 -22.25 -21.078 1 27.23 575 PRO B O 1
ATOM 9256 N N . LYS B 1 576 ? -44.938 -22.328 -22.188 1 27.8 576 LYS B N 1
ATOM 9257 C CA . LYS B 1 576 ? -44.781 -23.734 -22.547 1 27.8 576 LYS B CA 1
ATOM 9258 C C . LYS B 1 576 ? -43.719 -23.906 -23.609 1 27.8 576 LYS B C 1
ATOM 9260 O O . LYS B 1 576 ? -43.125 -25 -23.75 1 27.8 576 LYS B O 1
ATOM 9265 N N . ALA B 1 577 ? -43.719 -23.031 -24.453 1 26.17 577 ALA B N 1
ATOM 9266 C CA . ALA B 1 577 ? -42.938 -23.375 -25.656 1 26.17 577 ALA B CA 1
ATOM 9267 C C . ALA B 1 577 ? -41.438 -23.406 -25.344 1 26.17 577 ALA B C 1
ATOM 9269 O O . ALA B 1 577 ? -40.656 -23.906 -26.141 1 26.17 577 ALA B O 1
ATOM 9270 N N . LEU B 1 578 ? -41.094 -22.547 -24.375 1 28.36 578 LEU B N 1
ATOM 9271 C CA . LEU B 1 578 ? -39.656 -22.531 -24.203 1 28.36 578 LEU B CA 1
ATOM 9272 C C . LEU B 1 578 ? -39.125 -23.875 -23.719 1 28.36 578 LEU B C 1
ATOM 9274 O O . LEU B 1 578 ? -37.938 -24.094 -23.625 1 28.36 578 LEU B O 1
ATOM 9278 N N . TRP B 1 579 ? -40.094 -24.703 -23.203 1 26.77 579 TRP B N 1
ATOM 9279 C CA . TRP B 1 579 ? -39.75 -26.031 -22.688 1 26.77 579 TRP B CA 1
ATOM 9280 C C . TRP B 1 579 ? -39.281 -26.953 -23.797 1 26.77 579 TRP B C 1
ATOM 9282 O O . TRP B 1 579 ? -38.719 -28.016 -23.531 1 26.77 579 TRP B O 1
ATOM 9292 N N . GLN B 1 580 ? -39.875 -26.75 -24.953 1 25.08 580 GLN B N 1
ATOM 9293 C CA . GLN B 1 580 ? -39.719 -27.844 -25.906 1 25.08 580 GLN B CA 1
ATOM 9294 C C . GLN B 1 580 ? -38.25 -28 -26.297 1 25.08 580 GLN B C 1
ATOM 9296 O O . GLN B 1 580 ? -37.906 -28.797 -27.172 1 25.08 580 GLN B O 1
ATOM 9301 N N . VAL B 1 581 ? -37.469 -27.031 -25.969 1 26.05 581 VAL B N 1
ATOM 9302 C CA . VAL B 1 581 ? -36.281 -27.391 -26.734 1 26.05 581 VAL B CA 1
ATOM 9303 C C . VAL B 1 581 ? -35.719 -28.719 -26.25 1 26.05 581 VAL B C 1
ATOM 9305 O O . VAL B 1 581 ? -35.438 -29.625 -27.047 1 26.05 581 VAL B O 1
ATOM 9308 N N . ARG B 1 582 ? -34.781 -28.844 -25.25 1 26.73 582 ARG B N 1
ATOM 9309 C CA . ARG B 1 582 ? -34.219 -30.188 -25.328 1 26.73 582 ARG B CA 1
ATOM 9310 C C . ARG B 1 582 ? -35.188 -31.234 -24.844 1 26.73 582 ARG B C 1
ATOM 9312 O O . ARG B 1 582 ? -36.156 -30.922 -24.125 1 26.73 582 ARG B O 1
ATOM 9319 N N . GLY B 1 583 ? -35.188 -32.562 -25.188 1 25.55 583 GLY B N 1
ATOM 9320 C CA . GLY B 1 583 ? -35.812 -33.844 -25 1 25.55 583 GLY B CA 1
ATOM 9321 C C . GLY B 1 583 ? -36.219 -34.125 -23.562 1 25.55 583 GLY B C 1
ATOM 9322 O O . GLY B 1 583 ? -36.562 -35.25 -23.203 1 25.55 583 GLY B O 1
ATOM 9323 N N . LEU B 1 584 ? -35.781 -33.281 -22.484 1 25.38 584 LEU B N 1
ATOM 9324 C CA . LEU B 1 584 ? -36.219 -33.875 -21.234 1 25.38 584 LEU B CA 1
ATOM 9325 C C . LEU B 1 584 ? -37.719 -33.719 -21.047 1 25.38 584 LEU B C 1
ATOM 9327 O O . LEU B 1 584 ? -38.281 -32.625 -21.281 1 25.38 584 LEU B O 1
ATOM 9331 N N . GLN B 1 585 ? -38.625 -34.719 -21.188 1 23.89 585 GLN B N 1
ATOM 9332 C CA . GLN B 1 585 ? -40.031 -34.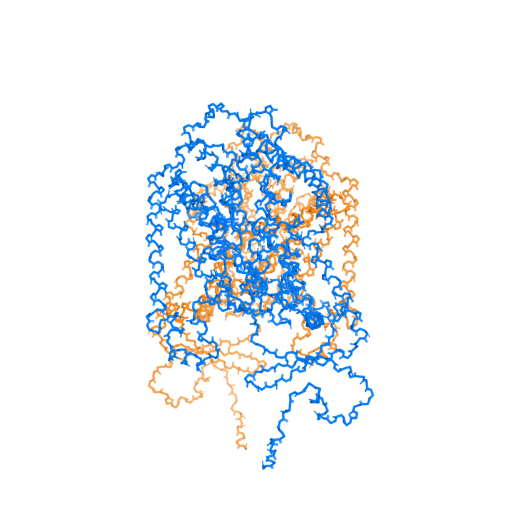969 -20.906 1 23.89 585 GLN B CA 1
ATOM 9333 C C . GLN B 1 585 ? -40.406 -34.531 -19.484 1 23.89 585 GLN B C 1
ATOM 9335 O O . GLN B 1 585 ? -40 -35.156 -18.5 1 23.89 585 GLN B O 1
ATOM 9340 N N . ILE B 1 586 ? -40.375 -33.219 -19.094 1 25.91 586 ILE B N 1
ATOM 9341 C CA . ILE B 1 586 ? -40.938 -32.844 -17.797 1 25.91 586 ILE B CA 1
ATOM 9342 C C . ILE B 1 586 ? -42.406 -33.281 -17.75 1 25.91 586 ILE B C 1
ATOM 9344 O O . ILE B 1 586 ? -43.188 -32.938 -18.641 1 25.91 586 ILE B O 1
ATOM 9348 N N . ASN B 1 587 ? -42.844 -34.406 -17.047 1 23.22 587 ASN B N 1
ATOM 9349 C CA . ASN B 1 587 ? -44.188 -34.781 -16.672 1 23.22 587 ASN B CA 1
ATOM 9350 C C . ASN B 1 587 ? -44.969 -33.625 -16.047 1 23.22 587 ASN B C 1
ATOM 9352 O O . ASN B 1 587 ? -44.406 -32.844 -15.266 1 23.22 587 ASN B O 1
ATOM 9356 N N . ASN B 1 588 ? -46.062 -33.031 -16.516 1 24.41 588 ASN B N 1
ATOM 9357 C CA . ASN B 1 588 ? -47.125 -32.031 -16.344 1 24.41 588 ASN B CA 1
ATOM 9358 C C . ASN B 1 588 ? -47.75 -32.094 -14.953 1 24.41 588 ASN B C 1
ATOM 9360 O O . ASN B 1 588 ? -48.812 -31.531 -14.719 1 24.41 588 ASN B O 1
ATOM 9364 N N . HIS B 1 589 ? -47.594 -33 -13.953 1 25.05 589 HIS B N 1
ATOM 9365 C CA . HIS B 1 589 ? -48.625 -33.094 -12.906 1 25.05 589 HIS B CA 1
ATOM 9366 C C . HIS B 1 589 ? -48.531 -31.906 -11.961 1 25.05 589 HIS B C 1
ATOM 9368 O O . HIS B 1 589 ? -49 -31.969 -10.82 1 25.05 589 HIS B O 1
ATOM 9374 N N . PHE B 1 590 ? -47.781 -30.812 -12.156 1 24.28 590 PHE B N 1
ATOM 9375 C CA . PHE B 1 590 ? -47.875 -29.797 -11.109 1 24.28 590 PHE B CA 1
ATOM 9376 C C . PHE B 1 590 ? -49.25 -29.109 -11.141 1 24.28 590 PHE B C 1
ATOM 9378 O O . PHE B 1 590 ? -49.625 -28.516 -12.156 1 24.28 590 PHE B O 1
ATOM 9385 N N . SER B 1 591 ? -50.375 -29.625 -10.438 1 22.64 591 SER B N 1
ATOM 9386 C CA . SER B 1 591 ? -51.656 -29.031 -10.117 1 22.64 591 SER B CA 1
ATOM 9387 C C . SER B 1 591 ? -51.5 -27.734 -9.336 1 22.64 591 SER B C 1
ATOM 9389 O O . SER B 1 591 ? -50.75 -27.688 -8.352 1 22.64 591 SER B O 1
ATOM 9391 N N . TYR B 1 592 ? -51.438 -26.594 -9.93 1 23.08 592 TYR B N 1
ATOM 9392 C CA . TYR B 1 592 ? -51.625 -25.266 -9.344 1 23.08 592 TYR B CA 1
ATOM 9393 C C . TYR B 1 592 ? -52.938 -25.188 -8.562 1 23.08 592 TYR B C 1
ATOM 9395 O O . TYR B 1 592 ? -54 -25.391 -9.125 1 23.08 592 TYR B O 1
ATOM 9403 N N . ASN B 1 593 ? -53.062 -25.875 -7.348 1 20.05 593 ASN B N 1
ATOM 9404 C CA . ASN B 1 593 ? -54.219 -25.578 -6.504 1 20.05 593 ASN B CA 1
ATOM 9405 C C . ASN B 1 593 ? -54.312 -24.094 -6.172 1 20.05 593 ASN B C 1
ATOM 9407 O O . ASN B 1 593 ? -53.375 -23.516 -5.598 1 20.05 593 ASN B O 1
ATOM 9411 N N . LEU B 1 594 ? -55 -23.312 -7.055 1 22.97 594 LEU B N 1
ATOM 9412 C CA . LEU B 1 594 ? -55.594 -21.984 -6.969 1 22.97 594 LEU B CA 1
ATOM 9413 C C . LEU B 1 594 ? -56.406 -21.828 -5.688 1 22.97 594 LEU B C 1
ATOM 9415 O O . LEU B 1 594 ? -57.219 -20.906 -5.562 1 22.97 594 LEU B O 1
ATOM 9419 N N . ASN B 1 595 ? -56.188 -22.547 -4.539 1 21.55 595 ASN B N 1
ATOM 9420 C CA . ASN B 1 595 ? -56.938 -22.062 -3.389 1 21.55 595 ASN B CA 1
ATOM 9421 C C . ASN B 1 595 ? -56.375 -20.75 -2.854 1 21.55 595 ASN B C 1
ATOM 9423 O O . ASN B 1 595 ? -55.156 -20.594 -2.791 1 21.55 595 ASN B O 1
#

Organism: NCBI:txid315358

Sequence (1190 aa):
MRERTEQARSLKFRVKFSASFGKIGNKTLNGIEWLGNKLPKPFYLFIYLTLIIMVLAMILHFVFPEGITIYNIYVRENQQVEKVYQLKFFNLFSGEGIIWWLTNFITNFTGLVTIGVVLITTLCITVAEKSGFIDVSLRKMASRVPKVLLTPVCILIGCISSVASDAGYLILIPLAGVLYYKANRHPLVGIVAMFAGVSAGFAGNLIPASSEFLLTSSTNSFFNKEVMNALSNWYFTMLLIPIYTLVGWFVTDKIVEKRIINRYAHMATIDEFEINGVQQERFKLTKEERRGMWFVLGFTLIYLAITLIMMFVPYAPFNAPFNPEFSAALNAKAPGLANQYSILPHLVLVIAFLFLGIGLAYGYAAKTFKTKDDFTETLTFGLKRSASTLVIFLVMSQFIATLSKTKLDMAGAYYLGQGIQGINPTLTIFIFVVLIAFINLFMGSLSAKWFVLGPIFAIALEQAGIHPAATVMAYRVGDSATNIISPIMTYFPLVLMYGQNWIKKEHHADFKIGSLMSLMVPYSFFFFLSSTAIFLIWFALGIPVGVNGPIYIEQSAFAATIVKVGASEWVNMNPKALWQVRGLQINNHFSYNLNMRERTEQARSLKFRVKFSASFGKIGNKTLNGIEWLGNKLPKPFYLFIYLTLIIMVLAMILHFVFPEGITIYNIYVRENQQVEKVYQLKFFNLFSGEGIIWWLTNFITNFTGLVTIGVVLITTLCITVAEKSGFIDVSLRKMASRVPKVLLTPVCILIGCISSVASDAGYLILIPLAGVLYYKANRHPLVGIVAMFAGVSAGFAGNLIPASSEFLLTSSTNSFFNKEVMNALSNWYFTMLLIPIYTLVGWFVTDKIVEKRIINRYAHMATIDEFEINGVQQERFKLTKEERRGMWFVLGFTLIYLAITLIMMFVPYAPFNAPFNPEFSAALNAKAPGLANQYSILPHLVLVIAFLFLGIGLAYGYAAKTFKTKDDFTETLTFGLKRSASTLVIFLVMSQFIATLSKTKLDMAGAYYLGQGIQGINPTLTIFIFVVLIAFINLFMGSLSAKWFVLGPIFAIALEQAGIHPAATVMAYRVGDSATNIISPIMTYFPLVLMYGQNWIKKEHHADFKIGSLMSLMVPYSFFFFLSSTAIFLIWFALGIPVGVNGPIYIEQSAFAATIVKVGASEWVNMNPKALWQVRGLQINNHFSYNLN

Secondary structure (DSSP, 8-state):
-HHHHHHHHHHHHHHHHHHHHHHHHHHHHHHHHHHHHHSPPHHHHHHHHHHHHHHHHHHHHHH-TT-EEEEEEEEETTEEEEEEEEEPPP-TTSHHHHHHHHHHHHHHHHT-HHHHHHHHHHHHHHHHHHTTHHHHHHHHHHHT--GGGHHHHHHHHHHHGGGGTTHIIIIIHHHHHHHHHHTTS-HHHHHHHHHHHHHHGGG--SS--HHHHHHHHHHHHHHTS----TTTTHHHHHHHHHHHHHHHHHHIIIIIHHHHHHHHGGGB--S-----HHHHTTTSPPHHHHHHHHHHHHHHHHHHHHHHHHHHSTTSTT-GGG-HHHHHHHHHHSTTHHHHTSSGGGHHHHHHHHHHHHHHHHHHHHTS--SHHHHHHHHHHHHHHTHHHHHHHHHHHHHHHHHHHTTHHHHHHHHHHHHHBTB-HHHHHHHHHHHHHHHHTT---HHHHHHHHHHHHHHHHHHTTB-HHHHHHHHHHHHHHHGGG-TT-TTHHHHHHHHHTTB-GGGGGGS-HHHHHHHHHHHHHHHHHHHHHHHHHHHHHT--SBTTB-SB--------------SS------TTGGGGSSS------------/-HHHHHHHHHHHHHHHHHHHHHHHHHHHHHHHHHHHHHSPPHHHHHHHHHHHHHHHHHHHHHH-TT-EEEEEEEEETTEEEEEEEEEPPP-TTSHHHHHHHHHHHHHHHHT-HHHHHHHHHHHHHHHHHHTTHHHHHHHHHHHT--STTHHHHHHHHHHHGGGGTTHIIIIIHHHHHHHHHHTTS-HHHHHHHHHHHHHHGGG--SS--HHHHHHHHHHHHHHTS----TTTTHHHHHHHHHHHHHHHHHHIIIIIHHHHHHHHGGGB--S-----TTTGGGTSPPHHHHHHHHHHHHHHHHHHHHHHHHHHSTTSTT-GGG-HHHHHHHHHHSTTHHHHTSSGGGHHHHHHHHHHHHHHHHHHHHTS--SHHHHHHHHHHHHHHTHHHHHHHHHHHHHHHHHHHTTHHHHHHHHHHHHHTTS-HHHHHHHHHHHHHHHHTT---HHHHHHHHHHHHHHHHHHTTB-HHHHHHHHHHHHHHHGGG-TT-TTHHHHHHHHHTTB-GGGGGGS-HHHHHHHHHHHHHHHHHHHHHHHHHHHHHT--SBTTB-SB--------------SS------TTGGGGSSS------------